Protein 8YST (pdb70)

Secondary structure (DSSP, 8-state):
-EEEEEEEEE--S-EEEHHHHHHHHHHHHHHTT--S-HHHHHHHHHHTT--EEE-SS-STTSSS---HHHHHHHHHHHHHHHHHHHHHHHHHHHT--GGG--EEEEE--S--SS-HHHHHTTTS---TT-EEEEE-S-GGGHHHHHHHHHHHHHHH-TT-EEEEEEEEEGGGGGGTHHHHHHHHHHHTTTT-GGGHHHHHHHHHHHHHB-EEEEEEEEE-TTSTT--TTSPEEEEEEEEE-TT-GGGEEEEE--EEEEE-TTHHHHHHHHHHHHHHHHHHTTT--GGGEEEEEE--S-HHHHHHHHHHTT--TTTTHHHHHHHHHH-B-GGGHHHHHHHHHHHHS---TT-EEEEEEEETTTEEEEEEEE-/-EEEEEEEEE--S-EEEHHHHHHHHHHHHHHTT--S-THHHHHHHHHTT--EEE-SS-SGGGTS---HHHHHHHHHHHHHHHHHHHHHHHHHHHT--GGG--EEEEE--S--BS-HHHHHTTTS---TT-EEEEE-S-GGGHHHHHHHHHHHHHHT-TT-EEEEEEEEEGGGGGGTHHHHHHHHHHHHGGG-GGGHHHHHHHHHHHHHB-EEEEEEEEE-TTSTT--TTS-EEEEEEEEE-TT-GGGEEEEEETTEEEEEE-TTHHHHHHHHHHHHHHHHHHHTT--GGG-SEEEE--S-HHHHHHHHHHTT--TTTTHHHHHHHHHH-B-GGGHHHHHHHHHHTSSPPPTT-EEEEEEEETTTEEEEEEEE-

Solvent-accessible surface area: 26231 Å² total; per-residue (Å²): 78,1,28,0,22,14,3,4,21,5,48,18,163,62,93,39,61,10,106,68,0,6,41,5,5,70,138,10,1,82,75,69,149,11,120,21,82,70,92,26,0,38,142,49,2,95,88,6,144,9,103,0,0,51,2,20,2,47,14,144,33,6,76,117,54,35,71,50,16,61,4,16,68,96,5,25,80,35,0,14,64,12,0,51,66,0,0,51,93,0,12,133,121,21,134,18,101,19,127,86,4,34,2,0,0,6,1,12,41,15,40,14,19,2,7,5,0,0,30,0,20,52,81,10,105,15,42,36,54,5,31,6,10,4,6,31,3,4,2,12,1,0,0,0,1,0,0,0,12,0,1,3,15,1,69,24,15,36,152,45,1,0,0,0,0,0,0,6,14,16,0,23,19,11,8,18,12,11,13,68,36,0,27,43,8,4,134,113,36,113,161,59,104,78,17,98,64,34,0,25,5,2,0,36,5,0,0,0,22,0,0,0,1,0,0,0,1,0,0,0,97,104,28,115,46,21,141,110,53,47,3,45,1,40,47,13,52,10,26,5,0,70,120,11,23,132,31,17,5,26,62,29,93,31,22,39,20,15,19,59,107,93,5,16,84,6,0,91,112,0,0,110,70,0,0,63,24,0,1,66,100,39,138,23,116,12,142,84,17,123,28,8,0,0,1,0,12,0,33,77,3,1,75,18,0,29,81,29,24,70,37,93,71,114,49,1,54,29,1,61,60,1,3,24,72,6,0,1,0,2,0,0,0,2,0,17,0,0,24,54,0,54,77,123,77,167,27,48,118,94,14,42,0,0,1,0,0,3,0,5,0,0,2,0,0,0,0,0,0,54,30,102,2,34,0,22,14,2,4,22,5,50,17,171,72,94,46,62,11,104,66,0,6,40,20,2,72,134,4,1,84,73,64,154,14,122,21,80,62,106,29,0,40,119,29,4,92,81,10,135,9,102,0,0,51,1,21,3,54,26,96,7,5,58,101,66,42,92,93,13,63,13,27,66,96,5,28,78,38,0,9,67,14,0,52,65,0,0,51,91,0,12,129,122,24,132,18,99,17,123,85,4,34,4,0,0,6,1,12,46,16,43,17,18,1,7,5,0,0,30,0,21,53,88,9,104,14,45,36,57,4,36,8,10,5,5,34,2,4,3,14,1,0,0,0,1,0,0,0,10,0,2,1,15,2,93,27,15,41,120,43,1,0,0,0,0,0,0,5,14,16,0,23,18,4,10,18,11,9,9,42,19,0,21,41,8,3,148,121,29,101,157,53,111,84,20,100,65,36,0,22,4,2,0,40,4,0,0,4,19,0,0,0,0,0,0,0,1,0,0,0,126,93,25,86,49,21,125,104,33,36,1,27,6,31,43,12,53,9,27,6,1,74,113,8,28,109,23,15,5,26,54,24,42,80,47,10,42,36,21,14,34,58,105,87,7,7,77,4,0,88,110,0,0,107,66,0,0,73,21,0,5,67,97,42,130,25,93,29,141,101,18,105,28,8,0,0,0,0,15,8,33,124,12,1,73,9,0,30,82,30,27,66,29,104,76,124,45,1,74,34,1,67,61,1,2,24,74,5,0,0,0,2,0,0,0,1,0,17,0,0,29,82,6,56,96,89,148,116,5,55,117,102,14,56,0,0,0,0,0,4,0,5,0,0,2,1,0,0,0,0,0,40,11

InterPro domains:
  IPR011141 Polyketide synthase, type III [PIRSF000451] (1-373)
  IPR011141 Polyketide synthase, type III [PTHR11877] (4-372)
  IPR012328 Chalcone/stilbene synthase, C-terminal [PF02797] (240-372)
  IPR013601 FAE1/Type III polyketide synthase-like protein [PF08392] (72-174)
  IPR016039 Thiolase-like [G3DSA:3.40.47.10] (1-224)
  IPR016039 Thiolase-like [G3DSA:3.40.47.10] (231-373)
  IPR016039 Thiolase-like [SSF53901] (3-373)

Sequence (744 aa):
MTYIVSTSTAFPENYYPQTVLAAALRRFFTVMELDFDLEQIDRFFTNVKIDGRYFALPLDSLLDPPTWGVSISRGLENSLNLAETAITKLLEKTNVQPQDISLLASVSMTPAIPSLDGRLMNRIPFSSTLKRLPMNGVGCMGGAFGISRVADYLKAHPKEAAILFAVEISSALWQGSLQANLTSLIRRLPENPSLYSEIIMDIITAALFADGCGAVLMVGKEHPLAKSGLPQVIDNRSFLVPNTVELMGLDVVGFRNILRPEVSDALKQGLRPLINGLLADNNIESENLYRWIVHPGGPKVIDTVEAEFGLDSQTLQLSRDTLAEVGNISSATVLYMLDKVLSEEQSPPDSYGLIVAMGPGLAQEAILLKWMTYIVSTSTAFPENYYPQTVLAAALRRFFTVMELDFDLEQIDRFFTNVKIDGRYFALPLDSLLDPPTWGVSISRGLENSLNLAETAITKLLEKTNVQPQDISLLASVSMTPAIPSLDGRLMNRIPFSSTLKRLPMNGVGCMGGAFGISRVADYLKAHPKEAAILFAVEISSALWQGSLQANLTSLIRRLPENPSLYSEIIMDIITAALFADGCGAVLMVGKEHPLAKSGLPQVIDNRSFLVPNTVELMGLDVVDNGFRNILRPEVSDALKQGLRPLINGLLADNNIESENLYRWIVHPGGPKVIDTVEAEFGLDSQTLQLSRDTLAEVGNISSATVLYMLDKVLSEEQSPPDSYGLIVAMGPGLAQEAILLKW

Foldseek 3Di:
DKFFQAKFKFAADDKAFLVRLLVLVLVLCVVLVQPDDSVLLVCLLPQLQAGIAGAQDDSVCLVPFDDLVVLLVSQLVSQLVGVLVGVVVVCVVVVHAQQQAQEEEEEEPRDDVVDSVVVCCVVGVYDPNRHYHYDYPFKLQQQLVRVQVVLVVQVVVQAGKYKYKYWYRLCSCSRCVLSVVLRVLSVCCVVPVVSPQVNSVSSNSSSFEHTIMMMIMMHHCNYPSNDAPTKDFPDKDKDFQPPCQQQFDWDVPVIDGHHHPCLLVSVLVTPCVRPQVGVVVVVHGPVQAPAEQEQPPGPSNLVSVCVSRVHDPCRCVLNSVLCHHHGRHRNRSSSVSVNCCVPPHDDDAQGKYWYWYAHHSRMIMITIITD/DKFFQAKFKFAADDKAFLVVLLVLVLVLCVVLVQPDDSVLLVVLLVQQLAGIAGAQDDSVLLNPFDDQVVLLVSQLVVQLVGVLVGVVVGCVVVVHALCQAQEEEEEEPRDDVVDSVVVCCVVGVHPPNHHYHYDYPWKQQQQLVRVQVVLVVLVVVQAHKYKYKYWYRLCSCSRFLLNVVLRVLSVCCVVPVVSVQVNSQSSNSSSFEHTIMMMIMMHHCPYPSNDQLTKDFPDKDKDFQPPCQQQFDWDQDPRGIDTHHHPCVLVSCLVTVCVRVVVVQVVVVHDPVQAPAEQEQPPGPSNLVSVCVSNVHDVCRCVLNSVLCHHHGRHRSRSSSVSVNVVVPDPRDPAQHKYWYWYAHRSRMIMITIIGD

Radius of gyration: 25.34 Å; Cα contacts (8 Å, |Δi|>4): 1720; chains: 2; bounding box: 51×74×71 Å

Structure (mmCIF, N/CA/C/O backbone):
data_8YST
#
_entry.id   8YST
#
_cell.length_a   48.850
_cell.length_b   113.441
_cell.length_c   134.189
_cell.angle_alpha   90.000
_cell.angle_beta   90.000
_cell.angle_gamma   90.000
#
_symmetry.space_group_name_H-M   'P 21 21 21'
#
loop_
_entity.id
_entity.type
_entity.pdbx_description
1 polymer CylI
2 non-polymer 3-oxidanylidenetetradecanal
3 water water
#
loop_
_atom_site.group_PDB
_atom_site.id
_atom_site.type_symbol
_atom_site.label_atom_id
_atom_site.label_alt_id
_atom_site.label_comp_id
_atom_site.label_asym_id
_atom_site.label_entity_id
_atom_site.label_seq_id
_atom_site.pdbx_PDB_ins_code
_atom_site.Cartn_x
_atom_site.Cartn_y
_atom_site.Cartn_z
_atom_site.occupancy
_atom_site.B_iso_or_equiv
_atom_site.auth_seq_id
_atom_site.auth_comp_id
_atom_site.auth_asym_id
_atom_site.auth_atom_id
_atom_site.pdbx_PDB_model_num
ATOM 1 N N . MET A 1 22 ? -6.37163 13.09695 -7.65575 1.000 35.48505 1 MET A N 1
ATOM 2 C CA . MET A 1 22 ? -6.50395 12.68883 -6.26270 1.000 40.49744 1 MET A CA 1
ATOM 3 C C . MET A 1 22 ? -5.39974 11.70309 -5.88703 1.000 34.23198 1 MET A C 1
ATOM 4 O O . MET A 1 22 ? -4.22714 11.93406 -6.18147 1.000 38.46947 1 MET A O 1
ATOM 9 N N . THR A 1 23 ? -5.77855 10.60532 -5.23916 1.000 22.49895 2 THR A N 1
ATOM 10 C CA . THR A 1 23 ? -4.83937 9.57423 -4.82175 1.000 20.89281 2 THR A CA 1
ATOM 11 C C . THR A 1 23 ? -4.88202 8.40475 -5.79766 1.000 17.94346 2 THR A C 1
ATOM 12 O O . THR A 1 23 ? -5.95931 7.96411 -6.20826 1.000 22.43489 2 THR A O 1
ATOM 16 N N . TYR A 1 24 ? -3.70388 7.90592 -6.16320 1.000 13.80954 3 TYR A N 1
ATOM 17 C CA . TYR A 1 24 ? -3.55375 6.87275 -7.17844 1.000 19.37955 3 TYR A CA 1
ATOM 18 C C . TYR A 1 24 ? -3.10401 5.55755 -6.55885 1.000 19.66990 3 TYR A C 1
ATOM 19 O O . TYR A 1 24 ? -2.22148 5.53312 -5.69404 1.000 13.41995 3 TYR A O 1
ATOM 28 N N . ILE A 1 25 ? -3.71656 4.46660 -7.00729 1.000 12.43257 4 ILE A N 1
ATOM 29 C CA . ILE A 1 25 ? -3.24262 3.12389 -6.69337 1.000 12.49136 4 ILE A CA 1
ATOM 30 C C . ILE A 1 25 ? -2.27550 2.71859 -7.80061 1.000 14.63961 4 ILE A C 1
ATOM 31 O O . ILE A 1 25 ? -2.66799 2.57817 -8.96206 1.000 16.65147 4 ILE A O 1
ATOM 36 N N . VAL A 1 26 ? -1.00637 2.54104 -7.44289 1.000 10.25946 5 VAL A N 1
ATOM 37 C CA . VAL A 1 26 ? 0.04587 2.30397 -8.43088 1.000 15.18018 5 VAL A CA 1
ATOM 38 C C . VAL A 1 26 ? 0.22837 0.81920 -8.71293 1.000 15.28502 5 VAL A C 1
ATOM 39 O O . VAL A 1 26 ? 0.30875 0.40182 -9.87179 1.000 13.31371 5 VAL A O 1
ATOM 43 N N . SER A 1 27 ? 0.30900 0.00008 -7.66821 1.000 8.78923 6 SER A N 1
ATOM 44 C CA . SER A 1 27 ? 0.60332 -1.41596 -7.83891 1.000 10.79796 6 SER A CA 1
ATOM 45 C C . SER A 1 27 ? 0.14179 -2.18346 -6.61022 1.000 14.32629 6 SER A C 1
ATOM 46 O O . SER A 1 27 ? -0.20105 -1.60302 -5.57735 1.000 9.88922 6 SER A O 1
ATOM 49 N N . THR A 1 28 ? 0.14838 -3.50938 -6.74397 1.000 11.18728 7 THR A N 1
ATOM 50 C CA . THR A 1 28 ? -0.26859 -4.42670 -5.69523 1.000 8.96332 7 THR A CA 1
ATOM 51 C C . THR A 1 28 ? 0.65992 -5.63330 -5.69003 1.000 8.63083 7 THR A C 1
ATOM 52 O O . THR A 1 28 ? 1.36537 -5.90304 -6.66412 1.000 14.45222 7 THR A O 1
ATOM 56 N N . SER A 1 29 ? 0.64546 -6.36339 -4.57699 1.000 6.79438 8 SER A N 1
ATOM 57 C CA . SER A 1 29 ? 1.38817 -7.61081 -4.45840 1.000 9.07806 8 SER A CA 1
ATOM 58 C C . SER A 1 29 ? 0.71006 -8.47541 -3.40581 1.000 12.59375 8 SER A C 1
ATOM 59 O O . SER A 1 29 ? -0.12911 -8.00096 -2.63567 1.000 11.23261 8 SER A O 1
ATOM 62 N N . THR A 1 30 ? 1.06500 -9.76031 -3.39940 1.000 8.83261 9 THR A N 1
ATOM 63 C CA . THR A 1 30 ? 0.54440 -10.70127 -2.41690 1.000 7.51338 9 THR A CA 1
ATOM 64 C C . THR A 1 30 ? 1.67855 -11.58534 -1.92009 1.000 12.55177 9 THR A C 1
ATOM 65 O O . THR A 1 30 ? 2.74800 -11.65962 -2.52917 1.000 9.96673 9 THR A O 1
ATOM 69 N N . ALA A 1 31 ? 1.42763 -12.26643 -0.80406 1.000 11.97875 10 ALA A N 1
ATOM 70 C CA . ALA A 1 31 ? 2.38013 -13.22917 -0.26715 1.000 12.98724 10 ALA A CA 1
ATOM 71 C C . ALA A 1 31 ? 1.62132 -14.29459 0.50854 1.000 12.62463 10 ALA A C 1
ATOM 72 O O . ALA A 1 31 ? 0.72967 -13.97079 1.29846 1.000 11.34920 10 ALA A O 1
ATOM 74 N N . PHE A 1 32 ? 1.97893 -15.55601 0.28667 1.000 11.28063 11 PHE A N 1
ATOM 75 C CA . PHE A 1 32 ? 1.32017 -16.67726 0.93565 1.000 9.41158 11 PHE A CA 1
ATOM 76 C C . PHE A 1 32 ? 2.35011 -17.63078 1.51753 1.000 9.70831 11 PHE A C 1
ATOM 77 O O . PHE A 1 32 ? 3.49953 -17.66384 1.06443 1.000 13.53042 11 PHE A O 1
ATOM 85 N N . PRO A 1 33 ? 1.97483 -18.40627 2.54055 1.000 14.21005 12 PRO A N 1
ATOM 86 C CA . PRO A 1 33 ? 2.91627 -19.38633 3.09912 1.000 17.46707 12 PRO A CA 1
ATOM 87 C C . PRO A 1 33 ? 3.15882 -20.54946 2.15101 1.000 16.35493 12 PRO A C 1
ATOM 88 O O . PRO A 1 33 ? 2.53682 -20.63072 1.08733 1.000 16.28911 12 PRO A O 1
ATOM 92 N N . GLU A 1 34 ? 4.06308 -21.45642 2.52324 1.000 16.32903 13 GLU A N 1
ATOM 93 C CA . GLU A 1 34 ? 4.47059 -22.51505 1.60712 1.000 15.65941 13 GLU A CA 1
ATOM 94 C C . GLU A 1 34 ? 3.42728 -23.61689 1.45848 1.000 18.09095 13 GLU A C 1
ATOM 95 O O . GLU A 1 34 ? 3.40181 -24.28744 0.42000 1.000 20.90279 13 GLU A O 1
ATOM 101 N N . ASN A 1 35 ? 2.55988 -23.81330 2.45012 1.000 14.09859 14 ASN A N 1
ATOM 102 C CA . ASN A 1 35 ? 1.68770 -24.98364 2.50448 1.000 14.09556 14 ASN A CA 1
ATOM 103 C C . ASN A 1 35 ? 0.27628 -24.61205 2.05910 1.000 18.60573 14 ASN A C 1
ATOM 104 O O . ASN A 1 35 ? -0.42548 -23.86192 2.74557 1.000 15.47662 14 ASN A O 1
ATOM 109 N N . TYR A 1 36 ? -0.13783 -25.15683 0.91932 1.000 14.16470 15 TYR A N 1
ATOM 110 C CA . TYR A 1 36 ? -1.50327 -25.04537 0.42455 1.000 13.86315 15 TYR A CA 1
ATOM 111 C C . TYR A 1 36 ? -2.22169 -26.36513 0.67835 1.000 16.93331 15 TYR A C 1
ATOM 112 O O . TYR A 1 36 ? -1.78849 -27.41407 0.18977 1.000 14.92763 15 TYR A O 1
ATOM 121 N N . TYR A 1 37 ? -3.31628 -26.31163 1.43632 1.000 14.02886 16 TYR A N 1
ATOM 122 C CA . TYR A 1 37 ? -4.04598 -27.51115 1.83051 1.000 14.79630 16 TYR A CA 1
ATOM 123 C C . TYR A 1 37 ? -5.37203 -27.57293 1.09197 1.000 13.86439 16 TYR A C 1
ATOM 124 O O . TYR A 1 37 ? -6.15356 -26.61321 1.16804 1.000 14.68598 16 TYR A O 1
ATOM 133 N N . PRO A 1 38 ? -5.67261 -28.65658 0.37513 1.000 14.95096 17 PRO A N 1
ATOM 134 C CA . PRO A 1 38 ? -7.01863 -28.81154 -0.18573 1.000 12.29092 17 PRO A CA 1
ATOM 135 C C . PRO A 1 38 ? -8.05649 -28.84013 0.92475 1.000 12.49614 17 PRO A C 1
ATOM 136 O O . PRO A 1 38 ? -7.79272 -29.29827 2.03837 1.000 16.45535 17 PRO A O 1
ATOM 140 N N . GLN A 1 39 ? -9.24676 -28.32215 0.61221 1.000 15.64147 18 GLN A N 1
ATOM 141 C CA . GLN A 1 39 ? -10.29905 -28.22752 1.61878 1.000 15.33685 18 GLN A CA 1
ATOM 142 C C . GLN A 1 39 ? -10.70781 -29.60047 2.13986 1.000 16.91423 18 GLN A C 1
ATOM 143 O O . GLN A 1 39 ? -11.05956 -29.73622 3.31740 1.000 19.09646 18 GLN A O 1
ATOM 149 N N . THR A 1 40 ? -10.66790 -30.62694 1.28572 1.000 14.52198 19 THR A N 1
ATOM 150 C CA . THR A 1 40 ? -10.97381 -31.97955 1.74215 1.000 17.45608 19 THR A CA 1
ATOM 151 C C . THR A 1 40 ? -9.95287 -32.45784 2.76735 1.000 17.41516 19 THR A C 1
ATOM 152 O O . THR A 1 40 ? -10.30379 -33.15797 3.72455 1.000 13.60184 19 THR A O 1
ATOM 156 N N . VAL A 1 41 ? -8.68172 -32.09754 2.57515 1.000 14.21070 20 VAL A N 1
ATOM 157 C CA . VAL A 1 41 ? -7.64387 -32.45419 3.53978 1.000 21.67221 20 VAL A CA 1
ATOM 158 C C . VAL A 1 41 ? -7.89404 -31.76645 4.87637 1.000 20.24544 20 VAL A C 1
ATOM 159 O O . VAL A 1 41 ? -7.74978 -32.37733 5.94277 1.000 21.59257 20 VAL A O 1
ATOM 163 N N . LEU A 1 42 ? -8.25594 -30.48115 4.84275 1.000 13.86905 21 LEU A N 1
ATOM 164 C CA . LEU A 1 42 ? -8.56419 -29.76762 6.07882 1.000 18.80145 21 LEU A CA 1
ATOM 165 C C . LEU A 1 42 ? -9.79764 -30.34858 6.75902 1.000 15.11604 21 LEU A C 1
ATOM 166 O O . LEU A 1 42 ? -9.82296 -30.50656 7.98569 1.000 14.86179 21 LEU A O 1
ATOM 171 N N . ALA A 1 43 ? -10.83018 -30.67649 5.97748 1.000 22.80388 22 ALA A N 1
ATOM 172 C CA . ALA A 1 43 ? -12.01578 -31.31211 6.54400 1.000 22.59979 22 ALA A CA 1
ATOM 173 C C . ALA A 1 43 ? -11.67193 -32.66065 7.16371 1.000 16.93303 22 ALA A C 1
ATOM 174 O O . ALA A 1 43 ? -12.18340 -33.01010 8.23431 1.000 17.65171 22 ALA A O 1
ATOM 176 N N . ALA A 1 44 ? -10.80810 -33.43276 6.49932 1.000 19.28847 23 ALA A N 1
ATOM 177 C CA . ALA A 1 44 ? -10.38386 -34.71870 7.04312 1.000 22.37813 23 ALA A CA 1
ATOM 178 C C . ALA A 1 44 ? -9.63546 -34.54369 8.35801 1.000 25.87766 23 ALA A C 1
ATOM 179 O O . ALA A 1 44 ? -9.79849 -35.34590 9.28562 1.000 23.88718 23 ALA A O 1
ATOM 181 N N . ALA A 1 45 ? -8.79905 -33.50625 8.45172 1.000 17.03024 24 ALA A N 1
ATOM 182 C CA . ALA A 1 45 ? -8.04306 -33.27452 9.67801 1.000 20.77045 24 ALA A CA 1
ATOM 183 C C . ALA A 1 45 ? -8.96600 -32.97763 10.85375 1.000 21.63058 24 ALA A C 1
ATOM 184 O O . ALA A 1 45 ? -8.76016 -33.49554 11.95787 1.000 23.75972 24 ALA A O 1
ATOM 186 N N . LEU A 1 46 ? -9.98861 -32.14429 10.64020 1.000 14.55876 25 LEU A N 1
ATOM 187 C CA . LEU A 1 46 ? -10.92173 -31.84151 11.72195 1.000 23.41302 25 LEU A CA 1
ATOM 188 C C . LEU A 1 46 ? -11.72616 -33.07274 12.12346 1.000 24.80912 25 LEU A C 1
ATOM 189 O O . LEU A 1 46 ? -11.97404 -33.29454 13.31423 1.000 23.67289 25 LEU A O 1
ATOM 194 N N . ARG A 1 47 ? -12.15059 -33.87913 11.14546 1.000 24.67273 26 ARG A N 1
ATOM 195 C CA . ARG A 1 47 ? -12.85932 -35.11621 11.46323 1.000 27.34238 26 ARG A CA 1
ATOM 196 C C . ARG A 1 47 ? -11.98890 -36.04059 12.30299 1.000 25.47644 26 ARG A C 1
ATOM 197 O O . ARG A 1 47 ? -12.47194 -36.67361 13.24921 1.000 24.97912 26 ARG A O 1
ATOM 205 N N . ARG A 1 48 ? -10.70092 -36.13313 11.96293 1.000 25.92135 27 ARG A N 1
ATOM 206 C CA . ARG A 1 48 ? -9.77973 -36.95962 12.73414 1.000 30.53791 27 ARG A CA 1
ATOM 207 C C . ARG A 1 48 ? -9.72214 -36.50791 14.18665 1.000 33.73668 27 ARG A C 1
ATOM 208 O O . ARG A 1 48 ? -9.62940 -37.33732 15.09907 1.000 34.18165 27 ARG A O 1
ATOM 216 N N . PHE A 1 49 ? -9.77699 -35.19492 14.42168 1.000 35.00426 28 PHE A N 1
ATOM 217 C CA . PHE A 1 49 ? -9.82171 -34.69209 15.79064 1.000 33.86121 28 PHE A CA 1
ATOM 218 C C . PHE A 1 49 ? -11.08825 -35.14887 16.50280 1.000 29.64668 28 PHE A C 1
ATOM 219 O O . PHE A 1 49 ? -11.03221 -35.64965 17.63047 1.000 35.60774 28 PHE A O 1
ATOM 227 N N . PHE A 1 50 ? -12.24458 -34.98094 15.85786 1.000 34.41798 29 PHE A N 1
ATOM 228 C CA . PHE A 1 50 ? -13.49391 -35.45026 16.44858 1.000 34.66504 29 PHE A CA 1
ATOM 229 C C . PHE A 1 50 ? -13.44321 -36.94938 16.71307 1.000 39.95469 29 PHE A C 1
ATOM 230 O O . PHE A 1 50 ? -13.88508 -37.41913 17.76859 1.000 38.33411 29 PHE A O 1
ATOM 238 N N . THR A 1 51 ? -12.90040 -37.71364 15.76434 1.000 36.56799 30 THR A N 1
ATOM 239 C CA . THR A 1 51 ? -12.87768 -39.16686 15.89247 1.000 37.94466 30 THR A CA 1
ATOM 240 C C . THR A 1 51 ? -11.97179 -39.61011 17.03823 1.000 41.60455 30 THR A C 1
ATOM 241 O O . THR A 1 51 ? -12.35083 -40.46532 17.84779 1.000 42.87523 30 THR A O 1
ATOM 245 N N . VAL A 1 52 ? -10.77193 -39.03129 17.12769 1.000 37.91049 31 VAL A N 1
ATOM 246 C CA . VAL A 1 52 ? -9.82150 -39.44231 18.15732 1.000 38.68129 31 VAL A CA 1
ATOM 247 C C . VAL A 1 52 ? -10.32731 -39.06154 19.54490 1.000 47.71363 31 VAL A C 1
ATOM 248 O O . VAL A 1 52 ? -10.21634 -39.84511 20.49598 1.000 55.26974 31 VAL A O 1
ATOM 252 N N . MET A 1 53 ? -10.90364 -37.86694 19.68386 1.000 46.66962 32 MET A N 1
ATOM 253 C CA . MET A 1 53 ? -11.41111 -37.40870 20.97223 1.000 44.51420 32 MET A CA 1
ATOM 254 C C . MET A 1 53 ? -12.78733 -37.97084 21.30886 1.000 48.41162 32 MET A C 1
ATOM 255 O O . MET A 1 53 ? -13.31508 -37.65371 22.38056 1.000 56.61058 32 MET A O 1
ATOM 260 N N . GLU A 1 54 ? -13.37459 -38.78800 20.43102 1.000 44.37664 33 GLU A N 1
ATOM 261 C CA . GLU A 1 54 ? -14.68309 -39.40214 20.67298 1.000 51.40380 33 GLU A CA 1
ATOM 262 C C . GLU A 1 54 ? -15.74087 -38.35045 20.99848 1.000 49.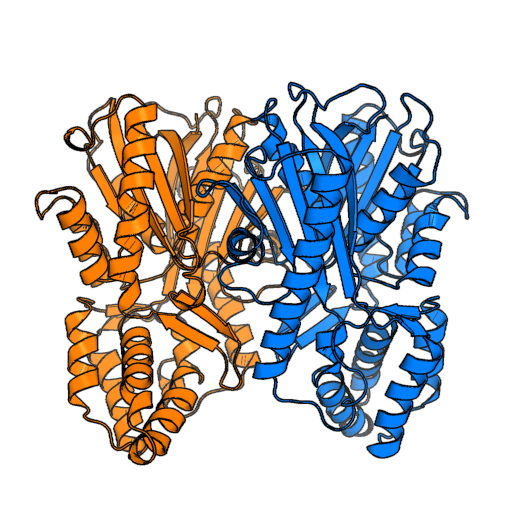13357 33 GLU A C 1
ATOM 263 O O . GLU A 1 54 ? -16.55340 -38.51236 21.91200 1.000 46.63332 33 GLU A O 1
ATOM 269 N N . LEU A 1 55 ? -15.72388 -37.25572 20.24333 1.000 43.79047 34 LEU A N 1
ATOM 270 C CA . LEU A 1 55 ? -16.70446 -36.19284 20.41557 1.000 41.62189 34 LEU A CA 1
ATOM 271 C C . LEU A 1 55 ? -18.02131 -36.62173 19.78029 1.000 35.06964 34 LEU A C 1
ATOM 272 O O . LEU A 1 55 ? -18.06523 -36.94424 18.58788 1.000 37.16480 34 LEU A O 1
ATOM 277 N N . ASP A 1 56 ? -19.09174 -36.63034 20.57232 1.000 41.66474 35 ASP A N 1
ATOM 278 C CA . ASP A 1 56 ? -20.39489 -37.09166 20.09577 1.000 41.87513 35 ASP A CA 1
ATOM 279 C C . ASP A 1 56 ? -21.05540 -35.94848 19.33573 1.000 38.28916 35 ASP A C 1
ATOM 280 O O . ASP A 1 56 ? -21.73021 -35.09123 19.90851 1.000 36.06199 35 ASP A O 1
ATOM 285 N N . PHE A 1 57 ? -20.85092 -35.93815 18.02228 1.000 35.43084 36 PHE A N 1
ATOM 286 C CA . PHE A 1 57 ? -21.42734 -34.92522 17.15274 1.000 35.45623 36 PHE A CA 1
ATOM 287 C C . PHE A 1 57 ? -21.42153 -35.46880 15.73378 1.000 34.89073 36 PHE A C 1
ATOM 288 O O . PHE A 1 57 ? -20.51577 -36.21286 15.34636 1.000 34.81257 36 PHE A O 1
ATOM 296 N N . ASP A 1 58 ? -22.44677 -35.09565 14.96958 1.000 38.63623 37 ASP A N 1
ATOM 297 C CA . ASP A 1 58 ? -22.59511 -35.57726 13.60313 1.000 26.60598 37 ASP A CA 1
ATOM 298 C C . ASP A 1 58 ? -21.36394 -35.16284 12.80121 1.000 41.18461 37 ASP A C 1
ATOM 299 O O . ASP A 1 58 ? -21.12738 -33.96888 12.57811 1.000 33.58472 37 ASP A O 1
ATOM 304 N N . LEU A 1 59 ? -20.57094 -36.14767 12.36815 1.000 37.03757 38 LEU A N 1
ATOM 305 C CA . LEU A 1 59 ? -19.36456 -35.86195 11.59970 1.000 36.37416 38 LEU A CA 1
ATOM 306 C C . LEU A 1 59 ? -19.67022 -35.24636 10.24271 1.000 33.23196 38 LEU A C 1
ATOM 307 O O . LEU A 1 59 ? -18.79295 -34.60747 9.65334 1.000 31.09814 38 LEU A O 1
ATOM 312 N N . GLU A 1 60 ? -20.88315 -35.42739 9.72876 1.000 31.30981 39 GLU A N 1
ATOM 313 C CA . GLU A 1 60 ? -21.20766 -34.87884 8.42235 1.000 32.73462 39 GLU A CA 1
ATOM 314 C C . GLU A 1 60 ? -21.56797 -33.40224 8.47950 1.000 25.97673 39 GLU A C 1
ATOM 315 O O . GLU A 1 60 ? -21.70361 -32.77374 7.42392 1.000 31.71753 39 GLU A O 1
ATOM 321 N N . GLN A 1 61 ? -21.73907 -32.84013 9.67852 1.000 28.95909 40 GLN A N 1
ATOM 322 C CA . GLN A 1 61 ? -21.85245 -31.39138 9.80199 1.000 31.17287 40 GLN A CA 1
ATOM 323 C C . GLN A 1 61 ? -20.55467 -30.71553 9.37917 1.000 29.50864 40 GLN A C 1
ATOM 324 O O . GLN A 1 61 ? -20.57311 -29.65427 8.74415 1.000 20.61129 40 GLN A O 1
ATOM 330 N N . ILE A 1 62 ? -19.41633 -31.32206 9.72614 1.000 21.22698 41 ILE A N 1
ATOM 331 C CA . ILE A 1 62 ? -18.11891 -30.79695 9.30845 1.000 17.61923 41 ILE A CA 1
ATOM 332 C C . ILE A 1 62 ? -18.00410 -30.80805 7.78964 1.000 22.15758 41 ILE A C 1
ATOM 333 O O . ILE A 1 62 ? -17.55727 -29.83240 7.17475 1.000 14.75738 41 ILE A O 1
ATOM 338 N N . ASP A 1 63 ? -18.40173 -31.91751 7.16267 1.000 23.18436 42 ASP A N 1
ATOM 339 C CA . ASP A 1 63 ? -18.26089 -32.03921 5.71541 1.000 23.32380 42 ASP A CA 1
ATOM 340 C C . ASP A 1 63 ? -19.13567 -31.03181 4.97930 1.000 18.75176 42 ASP A C 1
ATOM 341 O O . ASP A 1 63 ? -18.68797 -30.41319 4.00722 1.000 18.30135 42 ASP A O 1
ATOM 346 N N . ARG A 1 64 ? -20.38549 -30.85364 5.41871 1.000 21.87845 43 ARG A N 1
ATOM 347 C CA . ARG A 1 64 ? -21.27249 -29.92661 4.72039 1.000 24.79565 43 ARG A CA 1
ATOM 348 C C . ARG A 1 64 ? -20.76855 -28.49121 4.80560 1.000 17.39711 43 ARG A C 1
ATOM 349 O O . ARG A 1 64 ? -20.78148 -27.76517 3.80584 1.000 22.48080 43 ARG A O 1
ATOM 357 N N . PHE A 1 65 ? -20.30835 -28.06251 5.98081 1.000 20.82666 44 PHE A N 1
ATOM 358 C CA . PHE A 1 65 ? -19.87111 -26.67623 6.11078 1.000 20.22310 44 PHE A CA 1
ATOM 359 C C . PHE A 1 65 ? -18.52910 -26.43725 5.42736 1.000 19.96290 44 PHE A C 1
ATOM 360 O O . PHE A 1 65 ? -18.30773 -25.36286 4.85750 1.000 20.70351 44 PHE A O 1
ATOM 368 N N . PHE A 1 66 ? -17.62221 -27.41755 5.46102 1.000 17.45234 45 PHE A N 1
ATOM 369 C CA . PHE A 1 66 ? -16.39296 -27.27486 4.68704 1.000 17.55151 45 PHE A CA 1
ATOM 370 C C . PHE A 1 66 ? -16.67850 -27.28644 3.19087 1.000 16.11477 45 PHE A C 1
ATOM 371 O O . PHE A 1 66 ? -15.93497 -26.67955 2.41239 1.000 19.24805 45 PHE A O 1
ATOM 379 N N . THR A 1 67 ? -17.75070 -27.96031 2.77371 1.000 23.32144 46 THR A N 1
ATOM 380 C CA . THR A 1 67 ? -18.11309 -27.99531 1.36168 1.000 20.22247 46 THR A CA 1
ATOM 381 C C . THR A 1 67 ? -18.90369 -26.75774 0.95267 1.000 21.44325 46 THR A C 1
ATOM 382 O O . THR A 1 67 ? -18.65625 -26.18379 -0.11459 1.000 15.26160 46 THR A O 1
ATOM 386 N N . ASN A 1 68 ? -19.85079 -26.32887 1.78787 1.000 13.42083 47 ASN A N 1
ATOM 387 C CA . ASN A 1 68 ? -20.78534 -25.28266 1.39634 1.000 19.72885 47 ASN A CA 1
ATOM 388 C C . ASN A 1 68 ? -20.18355 -23.88405 1.43692 1.000 18.83370 47 ASN A C 1
ATOM 389 O O . ASN A 1 68 ? -20.80283 -22.95260 0.91166 1.000 22.67338 47 ASN A O 1
ATOM 394 N N . VAL A 1 69 ? -19.00293 -23.70530 2.03579 1.000 23.56011 48 VAL A N 1
ATOM 395 C CA . VAL A 1 69 ? -18.30846 -22.42687 1.92255 1.000 18.11377 48 VAL A CA 1
ATOM 396 C C . VAL A 1 69 ? -17.72893 -22.20933 0.53481 1.000 20.64947 48 VAL A C 1
ATOM 397 O O . VAL A 1 69 ? -17.30425 -21.09148 0.22162 1.000 21.75286 48 VAL A O 1
ATOM 401 N N . LYS A 1 70 ? -17.70252 -23.25194 -0.29996 1.000 16.35973 49 LYS A N 1
ATOM 402 C CA . LYS A 1 70 ? -17.24665 -23.15824 -1.68824 1.000 17.53926 49 LYS A CA 1
ATOM 403 C C . LYS A 1 70 ? -15.79277 -22.68942 -1.75814 1.000 17.27277 49 LYS A C 1
ATOM 404 O O . LYS A 1 70 ? -15.44912 -21.73904 -2.46554 1.000 15.78050 49 LYS A O 1
ATOM 410 N N . ILE A 1 71 ? -14.93766 -23.37306 -1.00222 1.000 11.07682 50 ILE A N 1
ATOM 411 C CA . ILE A 1 71 ? -13.50310 -23.12040 -0.96374 1.000 12.14080 50 ILE A CA 1
ATOM 412 C C . ILE A 1 71 ? -12.79644 -24.39059 -1.41736 1.000 11.11963 50 ILE A C 1
ATOM 413 O O . ILE A 1 71 ? -13.07982 -25.47811 -0.90256 1.000 13.40428 50 ILE A O 1
ATOM 418 N N . ASP A 1 72 ? -11.89483 -24.25817 -2.39105 1.000 9.75853 51 ASP A N 1
ATOM 419 C CA . ASP A 1 72 ? -11.16188 -25.41197 -2.89941 1.000 10.46505 51 ASP A CA 1
ATOM 420 C C . ASP A 1 72 ? -9.91357 -25.72299 -2.08608 1.000 18.47212 51 ASP A C 1
ATOM 421 O O . ASP A 1 72 ? -9.48307 -26.88142 -2.04397 1.000 17.40941 51 ASP A O 1
ATOM 426 N N . GLY A 1 73 ? -9.32646 -24.72152 -1.44642 1.000 15.39311 52 GLY A N 1
ATOM 427 C CA . GLY A 1 73 ? -8.14168 -24.93702 -0.64191 1.000 14.98087 52 GLY A CA 1
ATOM 428 C C . GLY A 1 73 ? -7.76616 -23.65730 0.07106 1.000 13.71939 52 GLY A C 1
ATOM 429 O O . GLY A 1 73 ? -8.24944 -22.56913 -0.26044 1.000 14.67305 52 GLY A O 1
ATOM 430 N N . ARG A 1 74 ? -6.88932 -23.80831 1.06148 1.000 12.11083 53 ARG A N 1
ATOM 431 C CA . ARG A 1 74 ? -6.46396 -22.68331 1.87925 1.000 9.85388 53 ARG A CA 1
ATOM 432 C C . ARG A 1 74 ? -4.98687 -22.81561 2.21672 1.000 10.59828 53 ARG A C 1
ATOM 433 O O . ARG A 1 74 ? -4.46050 -23.92293 2.34920 1.000 12.06877 53 ARG A O 1
ATOM 441 N N . TYR A 1 75 ? -4.32449 -21.66940 2.35302 1.000 9.96439 54 TYR A N 1
ATOM 442 C CA . TYR A 1 75 ? -2.95736 -21.61500 2.85189 1.000 12.69297 54 TYR A CA 1
ATOM 443 C C . TYR A 1 75 ? -2.97791 -21.52134 4.37134 1.000 11.78580 54 TYR A C 1
ATOM 444 O O . TYR A 1 75 ? -3.66101 -20.65945 4.93361 1.000 10.70132 54 TYR A O 1
ATOM 453 N N . PHE A 1 76 ? -2.22743 -22.40187 5.02943 1.000 9.77439 55 PHE A N 1
ATOM 454 C CA . PHE A 1 76 ? -2.01142 -22.34457 6.47176 1.000 14.31508 55 PHE A CA 1
ATOM 455 C C . PHE A 1 76 ? -0.53032 -22.10953 6.73201 1.000 18.24043 55 PHE A C 1
ATOM 456 O O . PHE A 1 76 ? 0.30716 -22.93390 6.35019 1.000 16.34691 55 PHE A O 1
ATOM 464 N N . ALA A 1 77 ? -0.20918 -20.99019 7.38304 1.000 15.12573 56 ALA A N 1
ATOM 465 C CA . ALA A 1 77 ? 1.17863 -20.71551 7.74075 1.000 15.83203 56 ALA A CA 1
ATOM 466 C C . ALA A 1 77 ? 1.63368 -21.53391 8.94316 1.000 20.13351 56 ALA A C 1
ATOM 467 O O . ALA A 1 77 ? 2.80839 -21.91309 9.02227 1.000 20.95250 56 ALA A O 1
ATOM 469 N N . LEU A 1 78 ? 0.73309 -21.80992 9.87716 1.000 14.40277 57 LEU A N 1
ATOM 470 C CA . LEU A 1 78 ? 1.01407 -22.59316 11.06879 1.000 20.02514 57 LEU A CA 1
ATOM 471 C C . LEU A 1 78 ? 0.69705 -24.06413 10.82279 1.000 22.37411 57 LEU A C 1
ATOM 472 O O . LEU A 1 78 ? -0.10203 -24.39691 9.94167 1.000 21.60225 57 LEU A O 1
ATOM 477 N N . PRO A 1 79 ? 1.31530 -24.97935 11.57356 1.000 24.94419 58 PRO A N 1
ATOM 478 C CA . PRO A 1 79 ? 1.26334 -26.39350 11.18397 1.000 22.99037 58 PRO A CA 1
ATOM 479 C C . PRO A 1 79 ? -0.10751 -27.01677 11.38526 1.000 26.46744 58 PRO A C 1
ATOM 480 O O . PRO A 1 79 ? -0.89624 -26.60181 12.23800 1.000 23.89059 58 PRO A O 1
ATOM 484 N N . LEU A 1 80 ? -0.37845 -28.03366 10.56729 1.000 31.60223 59 LEU A N 1
ATOM 485 C CA . LEU A 1 80 ? -1.54367 -28.89266 10.71687 1.000 33.94299 59 LEU A CA 1
ATOM 486 C C . LEU A 1 80 ? -1.19895 -30.24862 11.31716 1.000 34.49602 59 LEU A C 1
ATOM 487 O O . LEU A 1 80 ? -2.10498 -30.96326 11.75870 1.000 42.99651 59 LEU A O 1
ATOM 492 N N . ASP A 1 81 ? 0.08801 -30.60805 11.34457 1.000 41.94984 60 ASP A N 1
ATOM 493 C CA . ASP A 1 81 ? 0.50163 -31.91322 11.85233 1.000 49.35039 60 ASP A CA 1
ATOM 494 C C . ASP A 1 81 ? 0.18397 -32.06287 13.33492 1.000 45.26555 60 ASP A C 1
ATOM 495 O O . ASP A 1 81 ? -0.19950 -33.14684 13.78945 1.000 45.84165 60 ASP A O 1
ATOM 500 N N . SER A 1 82 ? 0.33869 -30.98459 14.10517 1.000 42.60631 61 SER A N 1
ATOM 501 C CA . SER A 1 82 ? 0.18476 -31.01363 15.55470 1.000 48.15123 61 SER A CA 1
ATOM 502 C C . SER A 1 82 ? -1.23359 -30.68257 16.00294 1.000 49.82989 61 SER A C 1
ATOM 503 O O . SER A 1 82 ? -1.42210 -30.11976 17.09022 1.000 44.30776 61 SER A O 1
ATOM 506 N N . LEU A 1 83 ? -2.23635 -31.00912 15.18543 1.000 50.20788 62 LEU A N 1
ATOM 507 C CA . LEU A 1 83 ? -3.61609 -30.69549 15.53827 1.000 42.29123 62 LEU A CA 1
ATOM 508 C C . LEU A 1 83 ? -4.04066 -31.43096 16.80534 1.000 44.09043 62 LEU A C 1
ATOM 509 O O . LEU A 1 83 ? -4.72495 -30.86148 17.66458 1.000 33.04254 62 LEU A O 1
ATOM 514 N N . LEU A 1 84 ? -3.64902 -32.70005 16.93773 1.000 45.78539 63 LEU A N 1
ATOM 515 C CA . LEU A 1 84 ? -4.01076 -33.48184 18.11471 1.000 48.43738 63 LEU A CA 1
ATOM 516 C C . LEU A 1 84 ? -3.12803 -33.18475 19.32017 1.000 49.76882 63 LEU A C 1
ATOM 517 O O . LEU A 1 84 ? -3.54352 -33.45192 20.45273 1.000 49.20215 63 LEU A O 1
ATOM 522 N N . ASP A 1 85 ? -1.92971 -32.64195 19.10925 1.000 47.73350 64 ASP A N 1
ATOM 523 C CA . ASP A 1 85 ? -1.02263 -32.26509 20.19400 1.000 48.08099 64 ASP A CA 1
ATOM 524 C C . ASP A 1 85 ? -0.60329 -30.81732 19.97860 1.000 46.13583 64 ASP A C 1
ATOM 525 O O . ASP A 1 85 ? 0.50443 -30.54296 19.49581 1.000 46.34844 64 ASP A O 1
ATOM 530 N N . PRO A 1 86 ? -1.46960 -29.86490 20.31483 1.000 42.16831 65 PRO A N 1
ATOM 531 C CA . PRO A 1 86 ? -1.15242 -28.44952 20.07876 1.000 43.77664 65 PRO A CA 1
ATOM 532 C C . PRO A 1 86 ? 0.03374 -28.00946 20.91559 1.000 42.96941 65 PRO A C 1
ATOM 533 O O . PRO A 1 86 ? 0.17272 -28.41757 22.07859 1.000 41.09272 65 PRO A O 1
ATOM 537 N N . PRO A 1 87 ? 0.90974 -27.17344 20.36284 1.000 36.67307 66 PRO A N 1
ATOM 538 C CA . PRO A 1 87 ? 1.99784 -26.60858 21.17005 1.000 30.88869 66 PRO A CA 1
ATOM 539 C C . PRO A 1 87 ? 1.48801 -25.55143 22.13644 1.000 33.12007 66 PRO A C 1
ATOM 540 O O . PRO A 1 87 ? 0.28800 -25.26128 22.16668 1.000 34.10490 66 PRO A O 1
ATOM 544 N N . THR A 1 88 ? 2.38291 -24.97199 22.93106 1.000 32.25108 67 THR A N 1
ATOM 545 C CA . THR A 1 88 ? 1.97512 -23.94977 23.88144 1.000 31.63986 67 THR A CA 1
ATOM 546 C C . THR A 1 88 ? 1.50138 -22.69654 23.14927 1.000 37.98000 67 THR A C 1
ATOM 547 O O . THR A 1 88 ? 1.87900 -22.42818 22.00489 1.000 32.26438 67 THR A O 1
ATOM 551 N N . TRP A 1 89 ? 0.64641 -21.92658 23.82638 1.000 34.65552 68 TRP A N 1
ATOM 552 C CA . TRP A 1 89 ? 0.13639 -20.70066 23.22228 1.000 35.74566 68 TRP A CA 1
ATOM 553 C C . TRP A 1 89 ? 1.23012 -19.65252 23.06318 1.000 36.28918 68 TRP A C 1
ATOM 554 O O . TRP A 1 89 ? 1.14555 -18.80780 22.16556 1.000 37.28434 68 TRP A O 1
ATOM 565 N N . GLY A 1 90 ? 2.25898 -19.69079 23.91173 1.000 29.47958 69 GLY A N 1
ATOM 566 C CA . GLY A 1 90 ? 3.36747 -18.76373 23.75001 1.000 22.39661 69 GLY A CA 1
ATOM 567 C C . GLY A 1 90 ? 4.11881 -18.97277 22.44849 1.000 30.03068 69 GLY A C 1
ATOM 568 O O . GLY A 1 90 ? 4.41733 -18.01740 21.72692 1.000 24.03353 69 GLY A O 1
ATOM 569 N N . VAL A 1 91 ? 4.43168 -20.23063 22.12528 1.000 29.62312 70 VAL A N 1
ATOM 570 C CA . VAL A 1 91 ? 5.16250 -20.50641 20.89341 1.000 28.62590 70 VAL A CA 1
ATOM 571 C C . VAL A 1 91 ? 4.27257 -20.36491 19.66415 1.000 25.85949 70 VAL A C 1
ATOM 572 O O . VAL A 1 91 ? 4.78300 -20.13595 18.56170 1.000 25.04388 70 VAL A O 1
ATOM 576 N N . SER A 1 92 ? 2.95108 -20.49318 19.81901 1.000 28.50488 71 SER A N 1
ATOM 577 C CA . SER A 1 92 ? 2.05378 -20.25497 18.69205 1.000 23.69812 71 SER A 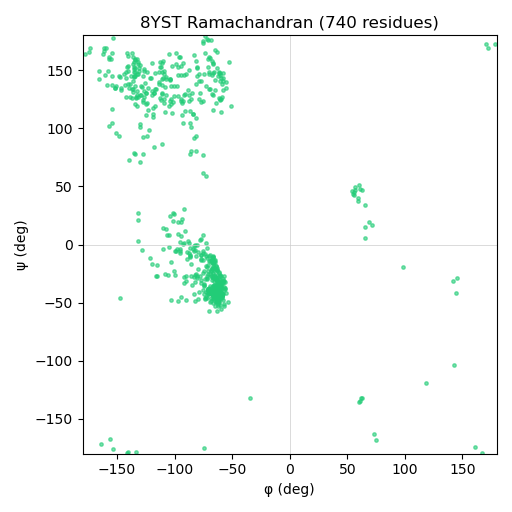CA 1
ATOM 578 C C . SER A 1 92 ? 2.00424 -18.77560 18.33352 1.000 22.21698 71 SER A C 1
ATOM 579 O O . SER A 1 92 ? 2.00631 -18.41578 17.15000 1.000 15.55309 71 SER A O 1
ATOM 582 N N . ILE A 1 93 ? 1.95914 -17.90519 19.34347 1.000 21.29577 72 ILE A N 1
ATOM 583 C CA . ILE A 1 93 ? 1.96454 -16.46770 19.09173 1.000 24.19022 72 ILE A CA 1
ATOM 584 C C . ILE A 1 93 ? 3.27134 -16.04628 18.43295 1.000 17.64782 72 ILE A C 1
ATOM 585 O O . ILE A 1 93 ? 3.27825 -15.24387 17.49092 1.000 16.22505 72 ILE A O 1
ATOM 590 N N . SER A 1 94 ? 4.39715 -16.58107 18.91337 1.000 16.14969 73 SER A N 1
ATOM 591 C CA . SER A 1 94 ? 5.68430 -16.24711 18.31286 1.000 19.26651 73 SER A CA 1
ATOM 592 C C . SER A 1 94 ? 5.74881 -16.70973 16.86237 1.000 19.54285 73 SER A C 1
ATOM 593 O O . SER A 1 94 ? 6.25875 -15.99000 15.99496 1.000 20.11940 73 SER A O 1
ATOM 596 N N . ARG A 1 95 ? 5.23598 -17.91093 16.58067 1.000 17.77481 74 ARG A N 1
ATOM 597 C CA . ARG A 1 95 ? 5.19093 -18.39398 15.20389 1.000 22.33734 74 ARG A CA 1
ATOM 598 C C . ARG A 1 95 ? 4.28617 -17.52279 14.34127 1.000 17.79893 74 ARG A C 1
ATOM 599 O O . ARG A 1 95 ? 4.63978 -17.17876 13.20667 1.000 17.27735 74 ARG A O 1
ATOM 607 N N . GLY A 1 96 ? 3.10933 -17.16259 14.85776 1.000 13.58375 75 GLY A N 1
ATOM 608 C CA . GLY A 1 96 ? 2.22521 -16.28925 14.10349 1.000 16.84497 75 GLY A CA 1
ATOM 609 C C . GLY A 1 96 ? 2.84062 -14.92696 13.85510 1.000 15.67275 75 GLY A C 1
ATOM 610 O O . GLY A 1 96 ? 2.70229 -14.35911 12.76850 1.000 11.39291 75 GLY A O 1
ATOM 611 N N . LEU A 1 97 ? 3.53454 -14.38927 14.86016 1.000 13.22825 76 LEU A N 1
ATOM 612 C CA . LEU A 1 97 ? 4.25720 -13.13302 14.69439 1.000 12.93617 76 LEU A CA 1
ATOM 613 C C . LEU A 1 97 ? 5.33354 -13.25919 13.62299 1.000 13.69598 76 LEU A C 1
ATOM 614 O O . LEU A 1 97 ? 5.45484 -12.40159 12.73990 1.000 10.73696 76 LEU A O 1
ATOM 619 N N . GLU A 1 98 ? 6.11915 -14.33645 13.67818 1.000 13.85007 77 GLU A N 1
ATOM 620 C CA . GLU A 1 98 ? 7.20932 -14.50129 12.72330 1.000 14.31876 77 GLU A CA 1
ATOM 621 C C . GLU A 1 98 ? 6.67725 -14.73715 11.31441 1.000 11.35596 77 GLU A C 1
ATOM 622 O O . GLU A 1 98 ? 7.20437 -14.17822 10.34553 1.000 12.91799 77 GLU A O 1
ATOM 628 N N . ASN A 1 99 ? 5.62704 -15.55375 11.18011 1.000 12.02681 78 ASN A N 1
ATOM 629 C CA . ASN A 1 99 ? 5.03457 -15.78279 9.86446 1.000 11.93216 78 ASN A CA 1
ATOM 630 C C . ASN A 1 99 ? 4.40953 -14.50843 9.30957 1.000 13.80306 78 ASN A C 1
ATOM 631 O O . ASN A 1 99 ? 4.50902 -14.23637 8.10746 1.000 10.00029 78 ASN A O 1
ATOM 636 N N . SER A 1 100 ? 3.76197 -13.71526 10.16864 1.000 10.43541 79 SER A N 1
ATOM 637 C CA . SER A 1 100 ? 3.21490 -12.43662 9.72400 1.000 8.37812 79 SER A CA 1
ATOM 638 C C . SER A 1 100 ? 4.31436 -11.52886 9.19134 1.000 9.45101 79 SER A C 1
ATOM 639 O O . SER A 1 100 ? 4.15962 -10.90862 8.13215 1.000 7.75017 79 SER A O 1
ATOM 642 N N . LEU A 1 101 ? 5.43857 -11.45091 9.90893 1.000 9.45541 80 LEU A N 1
ATOM 643 C CA . LEU A 1 101 ? 6.55870 -10.63230 9.45749 1.000 11.89292 80 LEU A CA 1
ATOM 644 C C . LEU A 1 101 ? 7.11239 -11.12946 8.12941 1.000 9.85977 80 LEU A C 1
ATOM 645 O O . LEU A 1 101 ? 7.43172 -10.32729 7.24531 1.000 10.99520 80 LEU A O 1
ATOM 650 N N . ASN A 1 102 ? 7.24671 -12.44956 7.97521 1.000 10.12308 81 ASN A N 1
ATOM 651 C CA . ASN A 1 102 ? 7.81055 -12.99518 6.74300 1.000 11.25027 81 ASN A CA 1
ATOM 652 C C . ASN A 1 102 ? 6.92598 -12.68937 5.54257 1.000 11.18154 81 ASN A C 1
ATOM 653 O O . ASN A 1 102 ? 7.42128 -12.30074 4.47702 1.000 10.55854 81 ASN A O 1
ATOM 658 N N . LEU A 1 103 ? 5.61299 -12.87311 5.69165 1.000 12.03532 82 LEU A N 1
ATOM 659 C CA . LEU A 1 103 ? 4.70486 -12.62896 4.57767 1.000 10.85999 82 LEU A CA 1
ATOM 660 C C . LEU A 1 103 ? 4.66150 -11.15222 4.21076 1.000 10.46919 82 LEU A C 1
ATOM 661 O O . LEU A 1 103 ? 4.64457 -10.80331 3.02538 1.000 8.94603 82 LEU A O 1
ATOM 666 N N . ALA A 1 104 ? 4.64488 -10.27065 5.21151 1.000 8.97338 83 ALA A N 1
ATOM 667 C CA . ALA A 1 104 ? 4.64317 -8.83950 4.92897 1.000 11.34760 83 ALA A CA 1
ATOM 668 C C . ALA A 1 104 ? 5.93726 -8.40822 4.25103 1.000 9.22710 83 ALA A C 1
ATOM 669 O O . ALA A 1 104 ? 5.91402 -7.59368 3.32287 1.000 6.45203 83 ALA A O 1
ATOM 671 N N . GLU A 1 105 ? 7.07753 -8.93774 4.70463 1.000 11.92035 84 GLU A N 1
ATOM 672 C CA . GLU A 1 105 ? 8.34891 -8.57459 4.08736 1.000 8.50427 84 GLU A CA 1
ATOM 673 C C . GLU A 1 105 ? 8.39045 -8.99992 2.62638 1.000 9.49612 84 GLU A C 1
ATOM 674 O O . GLU A 1 105 ? 8.84053 -8.23778 1.76322 1.000 12.76020 84 GLU A O 1
ATOM 680 N N . THR A 1 106 ? 7.90883 -10.20855 2.32917 1.000 10.37190 85 THR A N 1
ATOM 681 C CA . THR A 1 106 ? 7.89551 -10.69051 0.95151 1.000 12.80283 85 THR A CA 1
ATOM 682 C C . THR A 1 106 ? 7.00605 -9.81882 0.07060 1.000 10.38842 85 THR A C 1
ATOM 683 O O . THR A 1 106 ? 7.41575 -9.39076 -1.01557 1.000 10.76503 85 THR A O 1
ATOM 687 N N . ALA A 1 107 ? 5.78897 -9.52443 0.53880 1.000 10.52659 86 ALA A N 1
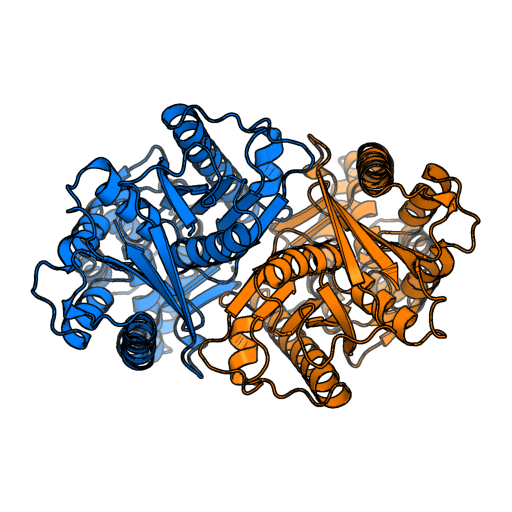ATOM 688 C CA . ALA A 1 107 ? 4.85179 -8.73761 -0.25747 1.000 9.21947 86 ALA A CA 1
ATOM 689 C C . ALA A 1 107 ? 5.38043 -7.33332 -0.51886 1.000 7.63327 86 ALA A C 1
ATOM 690 O O . ALA A 1 107 ? 5.29364 -6.82897 -1.64545 1.000 10.15199 86 ALA A O 1
ATOM 692 N N . ILE A 1 108 ? 5.92704 -6.68512 0.51105 1.000 6.90365 87 ILE A N 1
ATOM 693 C CA . ILE A 1 108 ? 6.46166 -5.33583 0.34677 1.000 9.91141 87 ILE A CA 1
ATOM 694 C C . ILE A 1 108 ? 7.64899 -5.34604 -0.60651 1.000 8.16483 87 ILE A C 1
ATOM 695 O O . ILE A 1 108 ? 7.77578 -4.47024 -1.47102 1.000 6.83191 87 ILE A O 1
ATOM 700 N N . THR A 1 109 ? 8.53921 -6.33289 -0.46175 1.000 9.71521 88 THR A N 1
ATOM 701 C CA . THR A 1 109 ? 9.70499 -6.41393 -1.33885 1.000 9.37178 88 THR A CA 1
ATOM 702 C C . THR A 1 109 ? 9.29251 -6.59650 -2.79469 1.000 11.49842 88 THR A C 1
ATOM 703 O O . THR A 1 109 ? 9.83287 -5.93170 -3.68609 1.000 11.57325 88 THR A O 1
ATOM 707 N N . LYS A 1 110 ? 8.32716 -7.48400 -3.05533 1.000 14.38078 89 LYS A N 1
ATOM 708 C CA . LYS A 1 110 ? 7.82430 -7.64683 -4.41774 1.000 11.17569 89 LYS A CA 1
ATOM 709 C C . LYS A 1 110 ? 7.22117 -6.34923 -4.93644 1.000 10.77175 89 LYS A C 1
ATOM 710 O O . LYS A 1 110 ? 7.41189 -5.98755 -6.10420 1.000 9.18768 89 LYS A O 1
ATOM 716 N N . LEU A 1 111 ? 6.47916 -5.64452 -4.07954 1.000 10.05735 90 LEU A N 1
ATOM 717 C CA . LEU A 1 111 ? 5.86725 -4.37760 -4.46394 1.000 6.51497 90 LEU A CA 1
ATOM 718 C C . LEU A 1 111 ? 6.92372 -3.33944 -4.82061 1.000 10.58310 90 LEU A C 1
ATOM 719 O O . LEU A 1 111 ? 6.81019 -2.64353 -5.83614 1.000 10.09678 90 LEU A O 1
ATOM 724 N N . LEU A 1 112 ? 7.95168 -3.20746 -3.97832 1.000 7.68185 91 LEU A N 1
ATOM 725 C CA . LEU A 1 112 ? 9.01122 -2.23998 -4.24199 1.000 10.62667 91 LEU A CA 1
ATOM 726 C C . LEU A 1 112 ? 9.79729 -2.60736 -5.49440 1.000 10.85890 91 LEU A C 1
ATOM 727 O O . LEU A 1 112 ? 10.17000 -1.72881 -6.28002 1.000 12.20056 91 LEU A O 1
ATOM 732 N N . GLU A 1 113 ? 10.06532 -3.89901 -5.69436 1.000 12.01979 92 GLU A N 1
ATOM 733 C CA . GLU A 1 113 ? 10.86133 -4.31220 -6.84575 1.000 14.12837 92 GLU A CA 1
ATOM 734 C C . GLU A 1 113 ? 10.09495 -4.12639 -8.15084 1.000 16.60581 92 GLU A C 1
ATOM 735 O O . GLU A 1 113 ? 10.66205 -3.66437 -9.14802 1.000 15.56862 92 GLU A O 1
ATOM 741 N N . LYS A 1 114 ? 8.80473 -4.47153 -8.16810 1.000 11.56374 93 LYS A N 1
ATOM 742 C CA . LYS A 1 114 ? 8.04386 -4.37257 -9.40872 1.000 14.74379 93 LYS A CA 1
ATOM 743 C C . LYS A 1 114 ? 7.77090 -2.92782 -9.80639 1.000 17.98844 93 LYS A C 1
ATOM 744 O O . LYS A 1 114 ? 7.53725 -2.65858 -10.98996 1.000 17.72306 93 LYS A O 1
ATOM 750 N N . THR A 1 115 ? 7.80016 -1.99586 -8.85229 1.000 15.95721 94 THR A N 1
ATOM 751 C CA . THR A 1 115 ? 7.62197 -0.57844 -9.13760 1.000 16.01399 94 THR A CA 1
ATOM 752 C C . THR A 1 115 ? 8.93335 0.19235 -9.21248 1.000 16.14682 94 THR A C 1
ATOM 753 O O . THR A 1 115 ? 8.91151 1.37665 -9.56693 1.000 15.71045 94 THR A O 1
ATOM 757 N N . ASN A 1 116 ? 10.06340 -0.44926 -8.90159 1.000 19.01717 95 ASN A N 1
ATOM 758 C CA . ASN A 1 116 ? 11.37885 0.19641 -8.90401 1.000 13.38182 95 ASN A CA 1
ATOM 759 C C . ASN A 1 116 ? 11.39807 1.41041 -7.97437 1.000 19.98172 95 ASN A C 1
ATOM 760 O O . ASN A 1 116 ? 11.83101 2.50402 -8.34413 1.000 18.20489 95 ASN A O 1
ATOM 765 N N . VAL A 1 117 ? 10.92239 1.20534 -6.74877 1.000 16.75544 96 VAL A N 1
ATOM 766 C CA . VAL A 1 117 ? 10.84872 2.25135 -5.73741 1.000 11.46929 96 VAL A CA 1
ATOM 767 C C . VAL A 1 117 ? 11.72578 1.84080 -4.56291 1.000 11.14550 96 VAL A C 1
ATOM 768 O O . VAL A 1 117 ? 11.63693 0.70475 -4.08224 1.000 11.55330 96 VAL A O 1
ATOM 772 N N . GLN A 1 118 ? 12.58236 2.75504 -4.11822 1.000 13.29945 97 GLN A N 1
ATOM 773 C CA . GLN A 1 118 ? 13.43979 2.47491 -2.97992 1.000 12.53188 97 GLN A CA 1
ATOM 774 C C . GLN A 1 118 ? 12.66708 2.62726 -1.67061 1.000 11.35657 97 GLN A C 1
ATOM 775 O O . GLN A 1 118 ? 11.77362 3.47061 -1.56470 1.000 11.45734 97 GLN A O 1
ATOM 781 N N . PRO A 1 119 ? 12.99994 1.81922 -0.65802 1.000 11.41691 98 PRO A N 1
ATOM 782 C CA . PRO A 1 119 ? 12.32758 1.96785 0.64533 1.000 14.37321 98 PRO A CA 1
ATOM 783 C C . PRO A 1 119 ? 12.45440 3.36126 1.23762 1.000 17.74865 98 PRO A C 1
ATOM 784 O O . PRO A 1 119 ? 11.49988 3.86105 1.84817 1.000 13.11967 98 PRO A O 1
ATOM 788 N N . GLN A 1 120 ? 13.60706 4.01267 1.05808 1.000 16.62538 99 GLN A N 1
ATOM 789 C CA . GLN A 1 120 ? 13.82472 5.33657 1.63034 1.000 17.18115 99 GLN A CA 1
ATOM 790 C C . GLN A 1 120 ? 12.90689 6.39306 1.02883 1.000 16.75850 99 GLN A C 1
ATOM 791 O O . GLN A 1 120 ? 12.78239 7.48242 1.59934 1.000 16.92429 99 GLN A O 1
ATOM 797 N N . ASP A 1 121 ? 12.26641 6.10335 -0.10364 1.000 15.51002 100 ASP A N 1
ATOM 798 C CA . ASP A 1 121 ? 11.36849 7.04504 -0.75715 1.000 12.99079 100 ASP A CA 1
ATOM 799 C C . ASP A 1 121 ? 9.90594 6.80861 -0.40444 1.000 13.33550 100 ASP A C 1
ATOM 800 O O . ASP A 1 121 ? 9.02433 7.41398 -1.02171 1.000 12.59868 100 ASP A O 1
ATOM 805 N N . ILE A 1 122 ? 9.62955 5.94198 0.56315 1.000 12.27482 101 ILE A N 1
ATOM 806 C CA . ILE A 1 122 ? 8.28330 5.73277 1.07999 1.000 10.44819 101 ILE A CA 1
ATOM 807 C C . ILE A 1 122 ? 8.13000 6.57255 2.34026 1.000 12.55914 101 ILE A C 1
ATOM 808 O O . ILE A 1 122 ? 8.96318 6.49283 3.25170 1.000 10.30370 101 ILE A O 1
ATOM 813 N N . SER A 1 123 ? 7.07585 7.38647 2.39166 1.000 8.99022 102 SER A N 1
ATOM 814 C CA . SER A 1 123 ? 6.85644 8.26788 3.53220 1.000 8.68768 102 SER A CA 1
ATOM 815 C C . SER A 1 123 ? 6.02039 7.62469 4.62787 1.000 7.52194 102 SER A C 1
ATOM 816 O O . SER A 1 123 ? 6.21372 7.94170 5.80757 1.000 8.45804 102 SER A O 1
ATOM 819 N N . LEU A 1 124 ? 5.10082 6.73091 4.26732 1.000 8.95338 103 LEU A N 1
ATOM 820 C CA . LEU A 1 124 ? 4.15401 6.15589 5.21400 1.000 11.14494 103 LEU A CA 1
ATOM 821 C C . LEU A 1 124 ? 4.03318 4.65826 4.98209 1.000 11.37341 103 LEU A C 1
ATOM 822 O O . LEU A 1 124 ? 3.89804 4.21324 3.83910 1.000 8.16850 103 LEU A O 1
ATOM 827 N N . LEU A 1 125 ? 4.07681 3.88677 6.06642 1.000 8.05269 104 LEU A N 1
ATOM 828 C CA . LEU A 1 125 ? 3.83526 2.44831 6.02362 1.000 5.35847 104 LEU A CA 1
ATOM 829 C C . LEU A 1 125 ? 2.62756 2.15188 6.90137 1.000 10.48844 104 LEU A C 1
ATOM 830 O O . LEU A 1 125 ? 2.68727 2.31560 8.12498 1.000 5.00698 104 LEU A O 1
ATOM 835 N N . ALA A 1 126 ? 1.53423 1.73073 6.27436 1.000 5.68516 105 ALA A N 1
ATOM 836 C CA . ALA A 1 126 ? 0.29375 1.41567 6.96657 1.000 7.09574 105 ALA A CA 1
ATOM 837 C C . ALA A 1 126 ? 0.12211 -0.09430 7.05606 1.000 7.23247 105 ALA A C 1
ATOM 838 O O . ALA A 1 126 ? 0.46770 -0.82468 6.12192 1.000 7.88029 105 ALA A O 1
ATOM 840 N N . SER A 1 127 ? -0.41096 -0.55975 8.18561 1.000 6.53673 106 SER A N 1
ATOM 841 C CA . SER A 1 127 ? -0.58745 -1.98561 8.42069 1.000 6.58984 106 SER A CA 1
ATOM 842 C C . SER A 1 127 ? -1.93650 -2.25525 9.06663 1.000 11.21703 106 SER A C 1
ATOM 843 O O . SER A 1 127 ? -2.41723 -1.45589 9.87503 1.000 6.14379 106 SER A O 1
ATOM 846 N N . VAL A 1 128 ? -2.53653 -3.39085 8.71265 1.000 8.25414 107 VAL A N 1
ATOM 847 C CA . VAL A 1 128 ? -3.69642 -3.92512 9.41575 1.000 5.04365 107 VAL A CA 1
ATOM 848 C C . VAL A 1 128 ? -3.46237 -5.40816 9.66067 1.000 7.81895 107 VAL A C 1
ATOM 849 O O . VAL A 1 128 ? -3.15951 -6.16118 8.72737 1.000 9.54077 107 VAL A O 1
ATOM 853 N N . SER A 1 129 ? -3.58381 -5.82226 10.91756 1.000 9.12574 108 SER A N 1
ATOM 854 C CA . SER A 1 129 ? -3.40440 -7.22199 11.26493 1.000 9.91968 108 SER A CA 1
ATOM 855 C C . SER A 1 129 ? -3.94123 -7.45629 12.66171 1.000 11.69409 108 SER A C 1
ATOM 856 O O . SER A 1 129 ? -3.78085 -6.61194 13.54807 1.000 10.06068 108 SER A O 1
ATOM 859 N N . MET A 1 130 ? -4.55821 -8.61428 12.84646 1.000 6.70465 109 MET A N 1
ATOM 860 C CA . MET A 1 130 ? -5.00869 -9.05788 14.15159 1.000 13.08737 109 MET A CA 1
ATOM 861 C C . MET A 1 130 ? -3.92243 -9.80816 14.90934 1.000 11.19240 109 MET A C 1
ATOM 862 O O . MET A 1 130 ? -4.10651 -10.10701 16.09277 1.000 11.72836 109 MET A O 1
ATOM 867 N N . THR A 1 131 ? -2.79444 -10.09564 14.26467 1.000 12.72819 110 THR A N 1
ATOM 868 C CA . THR A 1 131 ? -1.68145 -10.75202 14.93459 1.000 10.72326 110 THR A CA 1
ATOM 869 C C . THR A 1 131 ? -1.20390 -9.87179 16.08242 1.000 12.95716 110 THR A C 1
ATOM 870 O O . THR A 1 131 ? -0.88762 -8.69294 15.85512 1.000 12.17590 110 THR A O 1
ATOM 874 N N . PRO A 1 132 ? -1.15238 -10.37944 17.31355 1.000 13.97040 111 PRO A N 1
ATOM 875 C CA . PRO A 1 132 ? -0.65443 -9.56085 18.42955 1.000 19.10805 111 PRO A CA 1
ATOM 876 C C . PRO A 1 132 ? 0.78175 -9.13008 18.17995 1.000 14.15637 111 PRO A C 1
ATOM 877 O O . PRO A 1 132 ? 1.66007 -9.95588 17.92116 1.000 13.73430 111 PRO A O 1
ATOM 881 N N . ALA A 1 133 ? 1.01408 -7.81767 18.24542 1.000 12.51592 112 ALA A N 1
ATOM 882 C CA . ALA A 1 133 ? 2.32651 -7.25898 17.92056 1.000 13.81976 112 ALA A CA 1
ATOM 883 C C . ALA A 1 133 ? 2.46364 -5.90720 18.61732 1.000 12.32623 112 ALA A C 1
ATOM 884 O O . ALA A 1 133 ? 1.91957 -4.90337 18.14765 1.000 7.13635 112 ALA A O 1
ATOM 886 N N . ILE A 1 134 ? 3.19288 -5.88958 19.72780 1.000 10.77017 113 ILE A N 1
ATOM 887 C CA . ILE A 1 134 ? 3.56111 -4.64367 20.39569 1.000 8.87300 113 ILE A CA 1
ATOM 888 C C . ILE A 1 134 ? 5.06388 -4.69569 20.64810 1.000 8.05872 113 ILE A C 1
ATOM 889 O O . ILE A 1 134 ? 5.50324 -5.37346 21.58563 1.000 10.99806 113 ILE A O 1
ATOM 894 N N . PRO A 1 135 ? 5.89698 -4.02006 19.83738 1.000 8.19340 114 PRO A N 1
ATOM 895 C CA . PRO A 1 135 ? 5.54673 -3.08781 18.75829 1.000 9.32582 114 PRO A CA 1
ATOM 896 C C . PRO A 1 135 ? 4.90493 -3.73177 17.53079 1.000 7.83358 114 PRO A C 1
ATOM 897 O O . PRO A 1 135 ? 5.02272 -4.93683 17.30988 1.000 7.10817 114 PRO A O 1
ATOM 901 N N . SER A 1 136 ? 4.23898 -2.89861 16.73633 1.000 7.22519 115 SER A N 1
ATOM 902 C CA . SER A 1 136 ? 3.45410 -3.3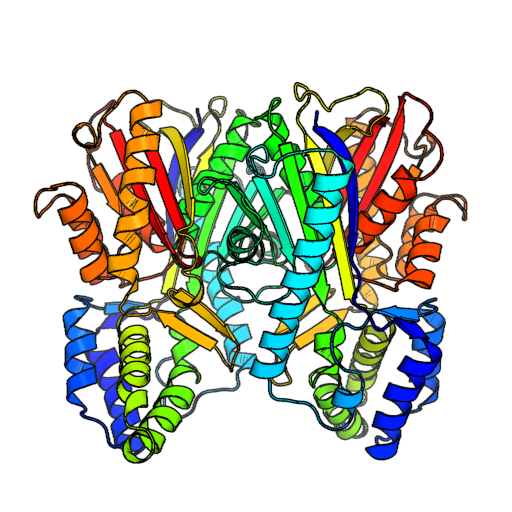5674 15.60214 1.000 6.09491 115 SER A CA 1
ATOM 903 C C . SER A 1 136 ? 4.34310 -3.99822 14.53769 1.000 11.82473 115 SER A C 1
ATOM 904 O O . SER A 1 136 ? 5.57369 -3.88273 14.54955 1.000 8.11507 115 SER A O 1
ATOM 907 N N . LEU A 1 137 ? 3.68531 -4.67632 13.59372 1.000 8.54131 116 LEU A N 1
ATOM 908 C CA . LEU A 1 137 ? 4.40352 -5.34459 12.51448 1.000 9.56978 116 LEU A CA 1
ATOM 909 C C . LEU A 1 137 ? 5.17976 -4.34808 11.66483 1.000 7.27833 116 LEU A C 1
ATOM 910 O O . LEU A 1 137 ? 6.30640 -4.62893 11.23986 1.000 11.76161 116 LEU A O 1
ATOM 915 N N . ASP A 1 138 ? 4.58965 -3.18094 11.39835 1.000 4.30533 117 ASP A N 1
ATOM 916 C CA . ASP A 1 138 ? 5.24393 -2.19540 10.54405 1.000 7.19393 117 ASP A CA 1
ATOM 917 C C . ASP A 1 138 ? 6.51897 -1.66239 11.18495 1.000 10.33298 117 ASP A C 1
ATOM 918 O O . ASP A 1 138 ? 7.50009 -1.38604 10.48580 1.000 6.93662 117 ASP A O 1
ATOM 923 N N . GLY A 1 139 ? 6.52158 -1.49635 12.50926 1.000 7.07433 118 GLY A N 1
ATOM 924 C CA . GLY A 1 139 ? 7.74566 -1.10160 13.18595 1.000 7.99217 118 GLY A CA 1
ATOM 925 C C . GLY A 1 139 ? 8.82309 -2.16550 13.09680 1.000 9.33846 118 GLY A C 1
ATOM 926 O O . GLY A 1 139 ? 9.98536 -1.86410 12.80864 1.000 13.45326 118 GLY A O 1
ATOM 927 N N . ARG A 1 140 ? 8.44990 -3.42690 13.32251 1.000 7.69847 119 ARG A N 1
ATOM 928 C CA . ARG A 1 140 ? 9.42582 -4.51008 13.26628 1.000 9.99992 119 ARG A CA 1
ATOM 929 C C . ARG A 1 140 ? 10.00708 -4.67064 11.86903 1.000 10.35469 119 ARG A C 1
ATOM 930 O O . ARG A 1 140 ? 11.16450 -5.07913 11.72203 1.000 10.26449 119 ARG A O 1
ATOM 938 N N . LEU A 1 141 ? 9.22564 -4.34705 10.83633 1.000 8.97758 120 LEU A N 1
ATOM 939 C CA . LEU A 1 141 ? 9.68608 -4.49208 9.46071 1.000 11.50143 120 LEU A CA 1
ATOM 940 C C . LEU A 1 141 ? 10.79595 -3.51165 9.09583 1.000 10.46010 120 LEU A C 1
ATOM 941 O O . LEU A 1 141 ? 11.54570 -3.77539 8.14856 1.000 11.46644 120 LEU A O 1
ATOM 946 N N . MET A 1 142 ? 10.93156 -2.39239 9.81185 1.000 10.86847 121 MET A N 1
ATOM 947 C CA . MET A 1 142 ? 12.01354 -1.47615 9.46617 1.000 13.41240 121 MET A CA 1
ATOM 948 C C . MET A 1 142 ? 13.39418 -2.02804 9.81340 1.000 12.30324 121 MET A C 1
ATOM 949 O O . MET A 1 142 ? 14.39528 -1.43781 9.39522 1.000 12.85145 121 MET A O 1
ATOM 954 N N . ASN A 1 143 ? 13.47837 -3.13394 10.55332 1.000 13.25609 122 ASN A N 1
ATOM 955 C CA . ASN A 1 143 ? 14.74205 -3.83766 10.73554 1.000 14.03969 122 ASN A CA 1
ATOM 956 C C . ASN A 1 143 ? 15.02501 -4.84890 9.63313 1.000 17.32753 122 ASN A C 1
ATOM 957 O O . ASN A 1 143 ? 16.13742 -5.38410 9.57606 1.000 17.47265 122 ASN A O 1
ATOM 962 N N . ARG A 1 144 ? 14.05128 -5.12864 8.76806 1.000 15.44792 123 ARG A N 1
ATOM 963 C CA . ARG A 1 144 ? 14.24261 -6.02917 7.63785 1.000 10.10834 123 ARG A CA 1
ATOM 964 C C . ARG A 1 144 ? 14.33282 -5.30924 6.30126 1.000 17.79961 123 ARG A C 1
ATOM 965 O O . ARG A 1 144 ? 14.94321 -5.83739 5.37046 1.000 12.91729 123 ARG A O 1
ATOM 973 N N . ILE A 1 145 ? 13.73612 -4.12988 6.18404 1.000 11.70623 124 ILE A N 1
ATOM 974 C CA . ILE A 1 145 ? 13.71717 -3.35976 4.95044 1.000 11.48363 124 ILE A CA 1
ATOM 975 C C . ILE A 1 145 ? 14.28244 -1.98014 5.27418 1.000 14.01727 124 ILE A C 1
ATOM 976 O O . ILE A 1 145 ? 13.85614 -1.36710 6.25468 1.000 12.88833 124 ILE A O 1
ATOM 981 N N . PRO A 1 146 ? 15.24805 -1.46656 4.49452 1.000 15.15042 125 PRO A N 1
ATOM 982 C CA . PRO A 1 146 ? 15.91057 -0.20855 4.87218 1.000 16.69687 125 PRO A CA 1
ATOM 983 C C . PRO A 1 146 ? 15.05211 1.02074 4.62911 1.000 12.50515 125 PRO A C 1
ATOM 984 O O . PRO A 1 146 ? 15.41618 1.90443 3.84693 1.000 13.18640 125 PRO A O 1
ATOM 988 N N . PHE A 1 147 ? 13.91051 1.08746 5.30371 1.000 8.33639 126 PHE A N 1
ATOM 989 C CA . PHE A 1 147 ? 13.14802 2.32328 5.34035 1.000 11.12019 126 PHE A CA 1
ATOM 990 C C . PHE A 1 147 ? 13.92619 3.39049 6.10019 1.000 7.21315 126 PHE A C 1
ATOM 991 O O . PHE A 1 147 ? 14.78033 3.09071 6.93622 1.000 11.97779 126 PHE A O 1
ATOM 999 N N . SER A 1 148 ? 13.61569 4.65130 5.80927 1.000 9.40884 127 SER A N 1
ATOM 1000 C CA . SER A 1 148 ? 14.16869 5.74342 6.59983 1.000 13.71615 127 SER A CA 1
ATOM 1001 C C . SER A 1 148 ? 13.74361 5.59976 8.05712 1.000 9.73711 127 SER A C 1
ATOM 1002 O O . SER A 1 148 ? 12.62822 5.16610 8.35446 1.000 8.39706 127 SER A O 1
ATOM 1005 N N . SER A 1 149 ? 14.65191 5.94699 8.97342 1.000 9.69002 128 SER A N 1
ATOM 1006 C CA . SER A 1 149 ? 14.34696 5.83167 10.39642 1.000 13.80437 128 SER A CA 1
ATOM 1007 C C . SER A 1 149 ? 13.20398 6.74929 10.81738 1.000 8.90330 128 SER A C 1
ATOM 1008 O O . SER A 1 149 ? 12.56309 6.49298 11.84365 1.000 9.25052 128 SER A O 1
ATOM 1011 N N . THR A 1 150 ? 12.93519 7.80776 10.05057 1.000 9.77183 129 THR A N 1
ATOM 1012 C CA . THR A 1 150 ? 11.82210 8.71094 10.30459 1.000 9.18440 129 THR A CA 1
ATOM 1013 C C . THR A 1 150 ? 10.56789 8.32863 9.52667 1.000 9.56632 129 THR A C 1
ATOM 1014 O O . THR A 1 150 ? 9.70696 9.18676 9.29762 1.000 7.84442 129 THR A O 1
ATOM 1018 N N . LEU A 1 151 ? 10.45212 7.06765 9.11304 1.000 10.27724 130 LEU A N 1
ATOM 1019 C CA . LEU A 1 151 ? 9.25831 6.60602 8.41451 1.000 7.63786 130 LEU A CA 1
ATOM 1020 C C . LEU A 1 151 ? 8.01795 6.83151 9.26924 1.000 8.19560 130 LEU A C 1
ATOM 1021 O O . LEU A 1 151 ? 8.01196 6.52840 10.46555 1.000 7.69945 130 LEU A O 1
ATOM 1026 N N . LYS A 1 152 ? 6.97439 7.38357 8.65435 1.000 8.05095 131 LYS A N 1
ATOM 1027 C CA . LYS A 1 152 ? 5.67575 7.48084 9.30369 1.000 9.80776 131 LYS A CA 1
ATOM 1028 C C . LYS A 1 152 ? 4.96540 6.13713 9.22427 1.000 11.04941 131 LYS A C 1
ATOM 1029 O O . LYS A 1 152 ? 5.03843 5.43749 8.20953 1.000 7.72766 131 LYS A O 1
ATOM 1035 N N . ARG A 1 153 ? 4.27717 5.77520 10.30169 1.000 8.67320 132 ARG A N 1
ATOM 1036 C CA . ARG A 1 153 ? 3.62899 4.47835 10.39848 1.000 9.32993 132 ARG A CA 1
ATOM 1037 C C . ARG A 1 153 ? 2.16319 4.65992 10.75549 1.000 8.16329 132 ARG A C 1
ATOM 1038 O O . ARG A 1 153 ? 1.78367 5.62724 11.41921 1.000 7.17722 132 ARG A O 1
ATOM 1046 N N . LEU A 1 154 ? 1.33659 3.73496 10.27657 1.000 7.58201 133 LEU A N 1
ATOM 1047 C CA . LEU A 1 154 ? -0.09871 3.73187 10.55317 1.000 6.33216 133 LEU A CA 1
ATOM 1048 C C . LEU A 1 154 ? -0.50636 2.31265 10.91648 1.000 7.40822 133 LEU A C 1
ATOM 1049 O O . LEU A 1 154 ? -1.06282 1.58001 10.08769 1.000 5.41178 133 LEU A O 1
ATOM 1054 N N . PRO A 1 155 ? -0.22562 1.88226 12.14310 1.000 11.46666 134 PRO A N 1
ATOM 1055 C CA . PRO A 1 155 ? -0.61415 0.53266 12.57256 1.000 10.17701 134 PRO A CA 1
ATOM 1056 C C . PRO A 1 155 ? -2.05528 0.51978 13.05538 1.000 10.39872 134 PRO A C 1
ATOM 1057 O O . PRO A 1 155 ? -2.38149 1.09564 14.09725 1.000 8.89731 134 PRO A O 1
ATOM 1061 N N . MET A 1 156 ? -2.92166 -0.15457 12.31093 1.000 7.39445 135 MET A N 1
ATOM 1062 C CA . MET A 1 156 ? -4.32285 -0.23017 12.69090 1.000 9.14832 135 MET A CA 1
ATOM 1063 C C . MET A 1 156 ? -4.69573 -1.65316 13.08504 1.000 9.38701 135 MET A C 1
ATOM 1064 O O . MET A 1 156 ? -4.08086 -2.62538 12.63937 1.000 11.66276 135 MET A O 1
ATOM 1069 N N . ASN A 1 157 ? -5.70562 -1.75485 13.94457 1.000 12.40910 136 ASN A N 1
ATOM 1070 C CA . ASN A 1 157 ? -6.22745 -3.02904 14.41330 1.000 8.92428 136 ASN A CA 1
ATOM 1071 C C . ASN A 1 157 ? -7.68762 -2.81472 14.79225 1.000 10.98570 136 ASN A C 1
ATOM 1072 O O . ASN A 1 157 ? -8.24402 -1.72901 14.60372 1.000 10.76812 136 ASN A O 1
ATOM 1077 N N . GLY A 1 158 ? -8.31171 -3.86130 15.32355 1.000 11.17369 137 GLY A N 1
ATOM 1078 C CA . GLY A 1 158 ? -9.70376 -3.76475 15.70875 1.000 11.25735 137 GLY A CA 1
ATOM 1079 C C . GLY A 1 158 ? -10.67209 -3.64141 14.55620 1.000 12.60314 137 GLY A C 1
ATOM 1080 O O . GLY A 1 158 ? -11.81076 -3.20991 14.76090 1.000 9.63999 137 GLY A O 1
ATOM 1081 N N . VAL A 1 159 ? -10.25376 -4.01143 13.34741 1.000 10.05323 138 VAL A N 1
ATOM 1082 C CA . VAL A 1 159 ? -11.10886 -3.91633 12.17128 1.000 9.48788 138 VAL A CA 1
ATOM 1083 C C . VAL A 1 159 ? -11.34834 -5.25923 11.49366 1.000 9.73036 138 VAL A C 1
ATOM 1084 O O . VAL A 1 159 ? -12.28459 -5.36327 10.68408 1.000 10.43429 138 VAL A O 1
ATOM 1088 N N . GLY A 1 160 ? -10.54140 -6.28206 11.77150 1.000 8.74768 139 GLY A N 1
ATOM 1089 C CA . GLY A 1 160 ? -10.82226 -7.61917 11.26593 1.000 8.16206 139 GLY A CA 1
ATOM 1090 C C . GLY A 1 160 ? -10.84879 -7.68827 9.74948 1.000 9.96278 139 GLY A C 1
ATOM 1091 O O . GLY A 1 160 ? -9.98381 -7.13236 9.06192 1.000 9.03574 139 GLY A O 1
ATOM 1092 N N . CYS A 1 161 ? -11.87008 -8.37568 9.22033 1.000 7.91776 140 CYS A N 1
ATOM 1093 C CA . CYS A 1 161 ? -11.98172 -8.62334 7.78447 1.000 9.01688 140 CYS A CA 1
ATOM 1094 C C . CYS A 1 161 ? -12.14835 -7.34720 6.97123 1.000 8.64592 140 CYS A C 1
ATOM 1095 O O . CYS A 1 161 ? -11.92011 -7.36970 5.75830 1.000 10.95423 140 CYS A O 1
ATOM 1098 N N . MET A 1 162 ? -12.55399 -6.24503 7.59836 1.000 7.82584 141 MET A N 1
ATOM 1099 C CA . MET A 1 162 ? -12.65981 -4.96883 6.90287 1.000 9.23076 141 MET A CA 1
ATOM 1100 C C . MET A 1 162 ? -11.30905 -4.31216 6.64609 1.000 10.54065 141 MET A C 1
ATOM 1101 O O . MET A 1 162 ? -11.25627 -3.30797 5.92668 1.000 10.08941 141 MET A O 1
ATOM 1106 N N . GLY A 1 163 ? -10.22597 -4.86385 7.19630 1.000 9.02676 142 GLY A N 1
ATOM 1107 C CA . GLY A 1 163 ? -8.99011 -4.10393 7.32301 1.000 14.73648 142 GLY A CA 1
ATOM 1108 C C . GLY A 1 163 ? -8.42202 -3.62030 6.00318 1.000 7.70980 142 GLY A C 1
ATOM 1109 O O . GLY A 1 163 ? -7.97158 -2.47753 5.89912 1.000 9.09405 142 GLY A O 1
ATOM 1110 N N . GLY A 1 164 ? -8.42172 -4.48229 4.98297 1.000 4.76579 143 GLY A N 1
ATOM 1111 C CA . GLY A 1 164 ? -7.81001 -4.10637 3.71649 1.000 8.24072 143 GLY A CA 1
ATOM 1112 C C . GLY A 1 164 ? -8.48113 -2.90621 3.07864 1.000 8.90507 143 GLY A C 1
ATOM 1113 O O . GLY A 1 164 ? -7.81707 -1.94290 2.68470 1.000 8.79298 143 GLY A O 1
ATOM 1114 N N . ALA A 1 165 ? -9.81353 -2.94097 2.98603 1.000 6.25760 144 ALA A N 1
ATOM 1115 C CA . ALA A 1 165 ? -10.54996 -1.78870 2.47952 1.000 6.68191 144 ALA A CA 1
ATOM 1116 C C . ALA A 1 165 ? -10.40396 -0.59620 3.41226 1.000 6.46469 144 ALA A C 1
ATOM 1117 O O . ALA A 1 165 ? -10.24803 0.54277 2.95826 1.000 7.31199 144 ALA A O 1
ATOM 1119 N N . PHE A 1 166 ? -10.44479 -0.84609 4.72194 1.000 7.49524 145 PHE A N 1
ATOM 1120 C CA . PHE A 1 166 ? -10.28978 0.22809 5.69526 1.000 8.15485 145 PHE A CA 1
ATOM 1121 C C . PHE A 1 166 ? -8.94053 0.91737 5.54413 1.000 5.87000 145 PHE A C 1
ATOM 1122 O O . PHE A 1 166 ? -8.85796 2.15117 5.57939 1.000 5.61938 145 PHE A O 1
ATOM 1130 N N . GLY A 1 167 ? -7.87467 0.13539 5.36143 1.000 4.52527 146 GLY A N 1
ATOM 1131 C CA . GLY A 1 167 ? -6.54907 0.71927 5.23612 1.000 5.43188 146 GLY A CA 1
ATOM 1132 C C . GLY A 1 167 ? -6.39669 1.57950 3.99692 1.000 6.89425 146 GLY A C 1
ATOM 1133 O O . GLY A 1 167 ? -5.72573 2.61342 4.02772 1.000 6.49389 146 GLY A O 1
ATOM 1134 N N . ILE A 1 168 ? -7.01163 1.16171 2.88841 1.000 5.49464 147 ILE A N 1
ATOM 1135 C CA . ILE A 1 168 ? -6.96599 1.95838 1.66442 1.000 6.65691 147 ILE A CA 1
ATOM 1136 C C . ILE A 1 168 ? -7.58085 3.33379 1.89788 1.000 8.37609 147 ILE A C 1
ATOM 1137 O O . ILE A 1 168 ? -7.02837 4.35652 1.47180 1.000 4.71146 147 ILE A O 1
ATOM 1142 N N . SER A 1 169 ? -8.72246 3.38449 2.59335 1.000 4.18902 148 SER A N 1
ATOM 1143 C CA . SER A 1 169 ? -9.36373 4.66784 2.87207 1.000 8.62809 148 SER A CA 1
ATOM 1144 C C . SER A 1 169 ? -8.48458 5.56277 3.73609 1.000 6.18347 148 SER A C 1
ATOM 1145 O O . SER A 1 169 ? -8.37967 6.76933 3.48435 1.000 7.18445 148 SER A O 1
ATOM 1148 N N . ARG A 1 170 ? -7.87099 5.00270 4.78068 1.000 9.50921 149 ARG A N 1
ATOM 1149 C CA . ARG A 1 170 ? -7.09512 5.84083 5.68827 1.000 8.01899 149 ARG A CA 1
ATOM 1150 C C . ARG A 1 170 ? -5.83466 6.36517 5.01460 1.000 8.13604 149 ARG A C 1
ATOM 1151 O O . ARG A 1 170 ? -5.45596 7.52439 5.21725 1.000 10.15458 149 ARG A O 1
ATOM 1159 N N . VAL A 1 171 ? -5.17693 5.53327 4.20447 1.000 7.76251 150 VAL A N 1
ATOM 1160 C CA . VAL A 1 171 ? -4.01468 6.00243 3.45476 1.000 8.32072 150 VAL A CA 1
ATOM 1161 C C . VAL A 1 171 ? -4.42745 7.07364 2.45360 1.000 8.66474 150 VAL A C 1
ATOM 1162 O O . VAL A 1 171 ? -3.73747 8.08742 2.28686 1.000 8.20456 150 VAL A O 1
ATOM 1166 N N . ALA A 1 172 ? -5.56690 6.87554 1.78454 1.000 6.40787 151 ALA A N 1
ATOM 1167 C CA . ALA A 1 172 ? -6.04991 7.87390 0.83545 1.000 10.78161 151 ALA A CA 1
ATOM 1168 C C . ALA A 1 172 ? -6.27250 9.22033 1.51342 1.000 12.11423 151 ALA A C 1
ATOM 1169 O O . ALA A 1 172 ? -5.91819 10.26777 0.95905 1.000 9.81282 151 ALA A O 1
ATOM 1171 N N . ASP A 1 173 ? -6.85040 9.21447 2.71878 1.000 10.90220 152 ASP A N 1
ATOM 1172 C CA . ASP A 1 173 ? -7.07851 10.46980 3.42798 1.000 9.80657 152 ASP A CA 1
ATOM 1173 C C . ASP A 1 173 ? -5.76187 11.14982 3.78495 1.000 12.59500 152 ASP A C 1
ATOM 1174 O O . ASP A 1 173 ? -5.65288 12.38007 3.71372 1.000 14.39461 152 ASP A O 1
ATOM 1179 N N . TYR A 1 174 ? -4.75397 10.36661 4.18309 1.000 10.00319 153 TYR A N 1
ATOM 1180 C CA . TYR A 1 174 ? -3.43021 10.92909 4.44314 1.000 10.98778 153 TYR A CA 1
ATOM 1181 C C . TYR A 1 174 ? -2.83198 11.53332 3.17968 1.000 10.83233 153 TYR A C 1
ATOM 1182 O O . TYR A 1 174 ? -2.31413 12.65611 3.19724 1.000 10.90754 153 TYR A O 1
ATOM 1191 N N . LEU A 1 175 ? -2.88638 10.79691 2.07037 1.000 8.93817 154 LEU A N 1
ATOM 1192 C CA . LEU A 1 175 ? -2.27680 11.27627 0.83653 1.000 11.49676 154 LEU A CA 1
ATOM 1193 C C . LEU A 1 175 ? -3.00061 12.48210 0.25711 1.000 19.51570 154 LEU A C 1
ATOM 1194 O O . LEU A 1 175 ? -2.45282 13.14566 -0.63121 1.000 18.34733 154 LEU A O 1
ATOM 1199 N N . LYS A 1 176 ? -4.20754 12.78496 0.73909 1.000 15.39430 155 LYS A N 1
ATOM 1200 C CA . LYS A 1 176 ? -4.87171 14.01496 0.32866 1.000 22.97573 155 LYS A CA 1
ATOM 1201 C C . LYS A 1 176 ? -4.11934 15.23945 0.83299 1.000 17.24692 155 LYS A C 1
ATOM 1202 O O . LYS A 1 176 ? -4.13225 16.28752 0.17745 1.000 17.03714 155 LYS A O 1
ATOM 1208 N N . ALA A 1 177 ? -3.45607 15.12419 1.98432 1.000 18.53358 156 ALA A N 1
ATOM 1209 C CA . ALA A 1 177 ? -2.62450 16.19216 2.52290 1.000 19.34241 156 ALA A CA 1
ATOM 1210 C C . ALA A 1 177 ? -1.18114 16.13233 2.04228 1.000 18.55722 156 ALA A C 1
ATOM 1211 O O . ALA A 1 177 ? -0.44054 17.10031 2.24181 1.000 19.58574 156 ALA A O 1
ATOM 1213 N N . HIS A 1 178 ? -0.75975 15.03206 1.42294 1.000 12.62302 157 HIS A N 1
ATOM 1214 C CA . HIS A 1 178 ? 0.63257 14.83290 1.01816 1.000 15.91983 157 HIS A CA 1
ATOM 1215 C C . HIS A 1 178 ? 0.67887 14.39667 -0.44096 1.000 17.33811 157 HIS A C 1
ATOM 1216 O O . HIS A 1 178 ? 0.99498 13.24140 -0.75177 1.000 15.49881 157 HIS A O 1
ATOM 1223 N N . PRO A 1 179 ? 0.37457 15.31014 -1.36752 1.000 20.50798 158 PRO A N 1
ATOM 1224 C CA . PRO A 1 179 ? 0.30075 14.92576 -2.78727 1.000 23.22530 158 PRO A CA 1
ATOM 1225 C C . PRO A 1 179 ? 1.62008 14.45269 -3.37429 1.000 18.21144 158 PRO A C 1
ATOM 1226 O O . PRO A 1 179 ? 1.61090 13.75743 -4.39633 1.000 19.05716 158 PRO A O 1
ATOM 1230 N N . LYS A 1 180 ? 2.75301 14.80760 -2.77550 1.000 22.57060 159 LYS A N 1
ATOM 1231 C CA . LYS A 1 180 ? 4.04872 14.42392 -3.31599 1.000 22.14385 159 LYS A CA 1
ATOM 1232 C C . LYS A 1 180 ? 4.51225 13.04947 -2.85351 1.000 18.21642 159 LYS A C 1
ATOM 1233 O O . LYS A 1 180 ? 5.47946 12.52151 -3.41046 1.000 16.22903 159 LYS A O 1
ATOM 1239 N N . GLU A 1 181 ? 3.84732 12.45186 -1.87326 1.000 14.83807 160 GLU A N 1
ATOM 1240 C CA . GLU A 1 181 ? 4.40475 11.31810 -1.15534 1.000 11.61669 160 GLU A CA 1
ATOM 1241 C C . GLU A 1 181 ? 3.85827 9.99209 -1.67357 1.000 13.36549 160 GLU A C 1
ATOM 1242 O O . GLU A 1 181 ? 2.85862 9.93206 -2.39479 1.000 14.98777 160 GLU A O 1
ATOM 1248 N N . ALA A 1 182 ? 4.55077 8.92202 -1.29556 1.000 12.31112 161 ALA A N 1
ATOM 1249 C CA . ALA A 1 182 ? 4.16450 7.55403 -1.60094 1.000 9.40915 161 ALA A CA 1
ATOM 1250 C C . ALA A 1 182 ? 3.98665 6.78791 -0.29954 1.000 11.71290 161 ALA A C 1
ATOM 1251 O O . ALA A 1 182 ? 4.72591 7.00674 0.66704 1.000 9.20207 161 ALA A O 1
ATOM 1253 N N . ALA A 1 183 ? 3.00429 5.89136 -0.27777 1.000 11.93369 162 ALA A N 1
ATOM 1254 C CA . ALA A 1 183 ? 2.68590 5.12703 0.91753 1.000 8.79840 162 ALA A CA 1
ATOM 1255 C C . ALA A 1 183 ? 2.46475 3.66819 0.54884 1.000 8.28204 162 ALA A C 1
ATOM 1256 O O . ALA A 1 183 ? 2.04636 3.34817 -0.56720 1.000 9.25873 162 ALA A O 1
ATOM 1258 N N . ILE A 1 184 ? 2.76371 2.78378 1.49648 1.000 7.97485 163 ILE A N 1
ATOM 1259 C CA . ILE A 1 184 ? 2.51935 1.35400 1.35389 1.000 8.38768 163 ILE A CA 1
ATOM 1260 C C . ILE A 1 184 ? 1.55803 0.91607 2.44742 1.000 6.01192 163 ILE A C 1
ATOM 1261 O O . ILE A 1 184 ? 1.74115 1.26326 3.61991 1.000 7.36076 163 ILE A O 1
ATOM 1266 N N . LEU A 1 185 ? 0.52735 0.17488 2.05857 1.000 9.45256 164 LEU A N 1
ATOM 1267 C CA . LEU A 1 185 ? -0.35263 -0.50883 2.99112 1.000 9.27730 164 LEU A CA 1
ATOM 1268 C C . LEU A 1 185 ? -0.17365 -2.00853 2.81156 1.000 8.71060 164 LEU A C 1
ATOM 1269 O O . LEU A 1 185 ? -0.04332 -2.49120 1.68402 1.000 5.97548 164 LEU A O 1
ATOM 1274 N N . PHE A 1 186 ? -0.13553 -2.74546 3.91578 1.000 3.83626 165 PHE A N 1
ATOM 1275 C CA . PHE A 1 186 ? -0.17262 -4.19534 3.83610 1.000 8.24213 165 PHE A CA 1
ATOM 1276 C C . PHE A 1 186 ? -1.15391 -4.73748 4.86267 1.000 6.49083 165 PHE A C 1
ATOM 1277 O O . PHE A 1 186 ? -1.36329 -4.14659 5.92650 1.000 7.05651 165 PHE A O 1
ATOM 1285 N N . ALA A 1 187 ? -1.77466 -5.85740 4.50326 1.000 4.57885 166 ALA A N 1
ATOM 1286 C CA . ALA A 1 187 ? -2.69224 -6.59301 5.35822 1.000 7.83319 166 ALA A CA 1
ATOM 1287 C C . ALA A 1 187 ? -2.22032 -8.03453 5.42274 1.000 8.30185 166 ALA A C 1
ATOM 1288 O O . ALA A 1 187 ? -1.92283 -8.63410 4.38535 1.000 7.29304 166 ALA A O 1
ATOM 1290 N N . VAL A 1 188 ? -2.14951 -8.58856 6.62894 1.000 5.37543 167 VAL A N 1
ATOM 1291 C CA . VAL A 1 188 ? -1.70452 -9.96686 6.80784 1.000 8.64239 167 VAL A CA 1
ATOM 1292 C C . VAL A 1 188 ? -2.45784 -10.56074 7.98804 1.000 9.75279 167 VAL A C 1
ATOM 1293 O O . VAL A 1 188 ? -2.58440 -9.92357 9.03757 1.000 9.54753 167 VAL A O 1
ATOM 1297 N N . GLU A 1 189 ? -2.99067 -11.76864 7.80881 1.000 8.04532 168 GLU A N 1
ATOM 1298 C CA . GLU A 1 189 ? -3.67001 -12.46578 8.89039 1.000 6.24889 168 GLU A CA 1
ATOM 1299 C C . GLU A 1 189 ? -3.25342 -13.92604 8.90866 1.000 9.52392 168 GLU A C 1
ATOM 1300 O O . GLU A 1 189 ? -3.09264 -14.54847 7.85548 1.000 9.35500 168 GLU A O 1
ATOM 1306 N N . ILE A 1 190 ? -3.08317 -14.46659 10.11407 1.000 9.10259 169 ILE A N 1
ATOM 1307 C CA . ILE A 1 190 ? -2.79187 -15.88463 10.28381 1.000 14.11762 169 ILE A CA 1
ATOM 1308 C C . ILE A 1 190 ? -4.00380 -16.55404 10.91676 1.000 13.96025 169 ILE A C 1
ATOM 1309 O O . ILE A 1 190 ? -4.06928 -16.71971 12.13980 1.000 12.62833 169 ILE A O 1
ATOM 1314 N N . SER A 1 191 ? -4.95835 -16.97661 10.08576 1.000 13.18701 170 SER A N 1
ATOM 1315 C CA . SER A 1 191 ? -6.14868 -17.63343 10.60943 1.000 11.86817 170 SER A CA 1
ATOM 1316 C C . SER A 1 191 ? -5.83155 -19.00915 11.17303 1.000 10.39391 170 SER A C 1
ATOM 1317 O O . SER A 1 191 ? -6.54893 -19.48748 12.05981 1.000 12.67514 170 SER A O 1
ATOM 1320 N N . SER A 1 192 ? -4.75949 -19.64510 10.69719 1.000 9.65123 171 SER A N 1
ATOM 1321 C CA . SER A 1 192 ? -4.39861 -20.96536 11.19467 1.000 14.90355 171 SER A CA 1
ATOM 1322 C C . SER A 1 192 ? -3.96606 -20.93764 12.65454 1.000 12.79553 171 SER A C 1
ATOM 1323 O O . SER A 1 192 ? -3.80890 -22.00655 13.25234 1.000 18.62233 171 SER A O 1
ATOM 1326 N N . ALA A 1 193 ? -3.76903 -19.74921 13.23662 1.000 12.35391 172 ALA A N 1
ATOM 1327 C CA . ALA A 1 193 ? -3.50919 -19.65603 14.67091 1.000 16.48021 172 ALA A CA 1
ATOM 1328 C C . ALA A 1 193 ? -4.63706 -20.27510 15.48624 1.000 15.97128 172 ALA A C 1
ATOM 1329 O O . ALA A 1 193 ? -4.39491 -20.81194 16.57340 1.000 17.51256 172 ALA A O 1
ATOM 1331 N N . LEU A 1 194 ? -5.87209 -20.21500 14.97913 1.000 13.46687 173 LEU A N 1
ATOM 1332 C CA . LEU A 1 194 ? -7.00478 -20.80781 15.67933 1.000 15.88591 173 LEU A CA 1
ATOM 1333 C C . LEU A 1 194 ? -6.96611 -22.32927 15.66070 1.000 15.15749 173 LEU A C 1
ATOM 1334 O O . LEU A 1 194 ? -7.66424 -22.96481 16.45814 1.000 18.21042 173 LEU A O 1
ATOM 1339 N N . TRP A 1 195 ? -6.17859 -22.92307 14.77004 1.000 12.90324 174 TRP A N 1
ATOM 1340 C CA . TRP A 1 195 ? -6.01395 -24.36754 14.71528 1.000 14.89063 174 TRP A CA 1
ATOM 1341 C C . TRP A 1 195 ? -4.90339 -24.86489 15.62852 1.000 23.80526 174 TRP A C 1
ATOM 1342 O O . TRP A 1 195 ? -4.62758 -26.06857 15.64596 1.000 28.17998 174 TRP A O 1
ATOM 1353 N N . GLN A 1 196 ? -4.25327 -23.97109 16.37319 1.000 19.51028 175 GLN A N 1
ATOM 1354 C CA . GLN A 1 196 ? -3.18111 -24.33973 17.28462 1.000 22.08482 175 GLN A CA 1
ATOM 1355 C C . GLN A 1 196 ? -3.67227 -24.56630 18.71007 1.000 26.34457 175 GLN A C 1
ATOM 1356 O O . GLN A 1 196 ? -2.86456 -24.53286 19.64556 1.000 28.68113 175 GLN A O 1
ATOM 1362 N N . GLY A 1 197 ? -4.97028 -24.79874 18.89618 1.000 26.59122 176 GLY A N 1
ATOM 1363 C CA . GLY A 1 197 ? -5.49805 -25.09752 20.21294 1.000 24.06114 176 GLY A CA 1
ATOM 1364 C C . GLY A 1 197 ? -6.85515 -24.49330 20.51066 1.000 23.86075 176 GLY A C 1
ATOM 1365 O O . GLY A 1 197 ? -7.64350 -25.08145 21.25648 1.000 28.34320 176 GLY A O 1
ATOM 1366 N N . SER A 1 198 ? -7.14732 -23.32654 19.92965 1.000 22.68910 177 SER A N 1
ATOM 1367 C CA . SER A 1 198 ? -8.37453 -22.61310 20.27362 1.000 21.02222 177 SER A CA 1
ATOM 1368 C C . SER A 1 198 ? -9.61314 -23.37619 19.81831 1.000 23.91904 177 SER A C 1
ATOM 1369 O O . SER A 1 198 ? -10.54713 -23.58692 20.60160 1.000 25.24178 177 SER A O 1
ATOM 1372 N N . LEU A 1 199 ? -9.64498 -23.79045 18.54977 1.000 19.29525 178 LEU A N 1
ATOM 1373 C CA . LEU A 1 199 ? -10.79648 -24.53586 18.05137 1.000 19.38459 178 LEU A CA 1
ATOM 1374 C C . LEU A 1 199 ? -10.88848 -25.90614 18.70834 1.000 18.75015 178 LEU A C 1
ATOM 1375 O O . LEU A 1 199 ? -11.98905 -26.39677 18.98235 1.000 24.59654 178 LEU A O 1
ATOM 1380 N N . GLN A 1 200 ? -9.74135 -26.53883 18.96153 1.000 31.70567 179 GLN A N 1
ATOM 1381 C CA . GLN A 1 200 ? -9.73354 -27.84125 19.61932 1.000 24.37414 179 GLN A CA 1
ATOM 1382 C C . GLN A 1 200 ? -10.34480 -27.75773 21.01317 1.000 27.09020 179 GLN A C 1
ATOM 1383 O O . GLN A 1 200 ? -11.20811 -28.56557 21.37589 1.000 28.58256 179 GLN A O 1
ATOM 1389 N N . ALA A 1 201 ? -9.91473 -26.77362 21.80659 1.000 28.37913 180 ALA A N 1
ATOM 1390 C CA . ALA A 1 201 ? -10.42022 -26.64600 23.16991 1.000 26.91624 180 ALA A CA 1
ATOM 1391 C C . ALA A 1 201 ? -11.90134 -26.28577 23.18785 1.000 32.51853 180 ALA A C 1
ATOM 1392 O O . ALA A 1 201 ? -12.67608 -26.86210 23.96067 1.000 28.73059 180 ALA A O 1
ATOM 1394 N N . ASN A 1 202 ? -12.31507 -25.33708 22.34438 1.000 27.94444 181 ASN A N 1
ATOM 1395 C CA . ASN A 1 202 ? -13.69955 -24.87477 22.37454 1.000 27.47465 181 ASN A CA 1
ATOM 1396 C C . ASN A 1 202 ? -14.66202 -25.95223 21.89102 1.000 29.31161 181 ASN A C 1
ATOM 1397 O O . ASN A 1 202 ? -15.70520 -26.18840 22.51193 1.000 38.01157 181 ASN A O 1
ATOM 1402 N N . LEU A 1 203 ? -14.33640 -26.60758 20.77421 1.000 30.59948 182 LEU A N 1
ATOM 1403 C CA . LEU A 1 203 ? -15.22947 -27.62733 20.23297 1.000 32.99292 182 LEU A CA 1
ATOM 1404 C C . LEU A 1 203 ? -15.37130 -28.80209 21.19110 1.000 32.05915 182 LEU A C 1
ATOM 1405 O O . LEU A 1 203 ? -16.46477 -29.35958 21.34173 1.000 30.33826 182 LEU A O 1
ATOM 1410 N N . THR A 1 204 ? -14.27531 -29.19770 21.84178 1.000 30.01287 183 THR A N 1
ATOM 1411 C CA . THR A 1 204 ? -14.34027 -30.29240 22.80358 1.000 39.23259 183 THR A CA 1
ATOM 1412 C C . THR A 1 204 ? -15.31562 -29.97040 23.92802 1.000 42.60630 183 THR A C 1
ATOM 1413 O O . THR A 1 204 ? -16.26885 -30.71629 24.17167 1.000 47.65904 183 THR A O 1
ATOM 1417 N N . SER A 1 205 ? -15.11385 -28.83342 24.59945 1.000 37.85543 184 SER A N 1
ATOM 1418 C CA . SER A 1 205 ? -15.98194 -28.47062 25.71566 1.000 38.51577 184 SER A CA 1
ATOM 1419 C C . SER A 1 205 ? -17.42320 -28.28635 25.25969 1.000 46.47774 184 SER A C 1
ATOM 1420 O O . SER A 1 205 ? -18.35953 -28.71779 25.94303 1.000 42.79803 184 SER A O 1
ATOM 1423 N N . LEU A 1 206 ? -17.61916 -27.64962 24.10356 1.000 35.77846 185 LEU A N 1
ATOM 1424 C CA . LEU A 1 206 ? -18.96977 -27.38632 23.61959 1.000 41.12433 185 LEU A CA 1
ATOM 1425 C C . LEU A 1 206 ? -19.71320 -28.68021 23.31017 1.000 40.37317 185 LEU A C 1
ATOM 1426 O O . LEU A 1 206 ? -20.90708 -28.80438 23.60740 1.000 41.16796 185 LEU A O 1
ATOM 1431 N N . ILE A 1 207 ? -19.02598 -29.65322 22.70761 1.000 38.65171 186 ILE A N 1
ATOM 1432 C CA . ILE A 1 207 ? -19.67519 -30.91121 22.34882 1.000 43.38919 186 ILE A CA 1
ATOM 1433 C C . ILE A 1 207 ? -20.01771 -31.71712 23.59763 1.000 49.65397 186 ILE A C 1
ATOM 1434 O O . ILE A 1 207 ? -21.08542 -32.33772 23.67884 1.000 52.19317 186 ILE A O 1
ATOM 1439 N N . ARG A 1 208 ? -19.12699 -31.71200 24.59327 1.000 49.59491 187 ARG A N 1
ATOM 1440 C CA . ARG A 1 208 ? -19.38222 -32.45153 25.82684 1.000 45.30454 187 ARG A CA 1
ATOM 1441 C C . ARG A 1 208 ? -20.62659 -31.93546 26.54080 1.000 51.71373 187 ARG A C 1
ATOM 1442 O O . ARG A 1 208 ? -21.40556 -32.72152 27.09333 1.000 53.59227 187 ARG A O 1
ATOM 1450 N N . ARG A 1 209 ? -20.83112 -30.61992 26.54193 1.000 47.82039 188 ARG A N 1
ATOM 1451 C CA . ARG A 1 209 ? -21.97071 -30.02155 27.22579 1.000 49.79608 188 ARG A CA 1
ATOM 1452 C C . ARG A 1 209 ? -23.24713 -30.03030 26.39251 1.000 56.47581 188 ARG A C 1
ATOM 1453 O O . ARG A 1 209 ? -24.29334 -29.60743 26.89709 1.000 58.18284 188 ARG A O 1
ATOM 1461 N N . LEU A 1 210 ? -23.19090 -30.48855 25.14149 1.000 53.86723 189 LEU A N 1
ATOM 1462 C CA . LEU A 1 210 ? -24.39080 -30.49936 24.30802 1.000 52.19797 189 LEU A CA 1
ATOM 1463 C C . LEU A 1 210 ? -25.53018 -31.33169 24.88993 1.000 59.50011 189 LEU A C 1
ATOM 1464 O O . LEU A 1 210 ? -26.67643 -30.84965 24.86268 1.000 56.33322 189 LEU A O 1
ATOM 1469 N N . PRO A 1 211 ? -25.31876 -32.55657 25.39551 1.000 65.13202 190 PRO A N 1
ATOM 1470 C CA . PRO A 1 211 ? -26.44297 -33.26276 26.03725 1.000 61.46719 190 PRO A CA 1
ATOM 1471 C C . PRO A 1 211 ? -27.03013 -32.50984 27.21839 1.000 60.67331 190 PRO A C 1
ATOM 1472 O O . PRO A 1 211 ? -28.25391 -32.50806 27.40243 1.000 57.44212 190 PRO A O 1
ATOM 1476 N N . GLU A 1 212 ? -26.18792 -31.86048 28.02431 1.000 60.54450 191 GLU A N 1
ATOM 1477 C CA . GLU A 1 212 ? -26.68681 -31.11996 29.17768 1.000 64.52487 191 GLU A CA 1
ATOM 1478 C C . GLU A 1 212 ? -27.33390 -29.80391 28.76166 1.000 61.84762 191 GLU A C 1
ATOM 1479 O O . GLU A 1 212 ? -28.35956 -29.40741 29.32630 1.000 65.51246 191 GLU A O 1
ATOM 1485 N N . ASN A 1 213 ? -26.75116 -29.11616 27.78281 1.000 67.77130 192 ASN A N 1
ATOM 1486 C CA . ASN A 1 213 ? -27.26639 -27.83443 27.29933 1.000 57.84818 192 ASN A CA 1
ATOM 1487 C C . ASN A 1 213 ? -27.55104 -27.93510 25.80786 1.000 55.84936 192 ASN A C 1
ATOM 1488 O O . ASN A 1 213 ? -26.62317 -27.82066 24.98674 1.000 56.12601 192 ASN A O 1
ATOM 1493 N N . PRO A 1 214 ? -28.80581 -28.15455 25.40699 1.000 55.77358 193 PRO A N 1
ATOM 1494 C CA . PRO A 1 214 ? -29.10361 -28.28257 23.97018 1.000 53.19962 193 PRO A CA 1
ATOM 1495 C C . PRO A 1 214 ? -28.81523 -27.02475 23.16978 1.000 52.68603 193 PRO A C 1
ATOM 1496 O O . PRO A 1 214 ? -28.53747 -27.11895 21.96736 1.000 41.18468 193 PRO A O 1
ATOM 1500 N N . SER A 1 215 ? -28.86619 -25.84937 23.79856 1.000 50.41035 194 SER A N 1
ATOM 1501 C CA . SER A 1 215 ? -28.67431 -24.58669 23.09359 1.000 44.53136 194 SER A CA 1
ATOM 1502 C C . SER A 1 215 ? -27.23281 -24.35278 22.66339 1.000 43.88761 194 SER A C 1
ATOM 1503 O O . SER A 1 215 ? -26.95951 -23.33431 22.01755 1.000 44.16170 194 SER A O 1
ATOM 1506 N N . LEU A 1 216 ? -26.31075 -25.25037 23.00352 1.000 44.71604 195 LEU A N 1
ATOM 1507 C CA . LEU A 1 216 ? -24.91696 -25.11667 22.60160 1.000 39.84699 195 LEU A CA 1
ATOM 1508 C C . LEU A 1 216 ? -24.65201 -25.63229 21.19399 1.000 42.60691 195 LEU A C 1
ATOM 1509 O O . LEU A 1 216 ? -23.50765 -25.55739 20.73237 1.000 46.92502 195 LEU A O 1
ATOM 1514 N N . TYR A 1 217 ? -25.67083 -26.15999 20.51143 1.000 38.60265 196 TYR A N 1
ATOM 1515 C CA . TYR A 1 217 ? -25.48394 -26.64920 19.14903 1.000 38.01774 196 TYR A CA 1
ATOM 1516 C C . TYR A 1 217 ? -25.04872 -25.52623 18.21602 1.000 37.98092 196 TYR A C 1
ATOM 1517 O O . TYR A 1 217 ? -24.12279 -25.69275 17.41333 1.000 28.65994 196 TYR A O 1
ATOM 1526 N N . SER A 1 218 ? -25.70471 -24.36765 18.31556 1.000 30.00850 197 SER A N 1
ATOM 1527 C CA . SER A 1 218 ? -25.38212 -23.24925 17.43628 1.000 26.66330 197 SER A CA 1
ATOM 1528 C C . SER A 1 218 ? -23.96132 -22.74629 17.65502 1.000 26.59970 197 SER A C 1
ATOM 1529 O O . SER A 1 218 ? -23.33769 -22.22455 16.72366 1.000 27.26725 197 SER A O 1
ATOM 1532 N N . GLU A 1 219 ? -23.43594 -22.88318 18.87320 1.000 29.90583 198 GLU A N 1
ATOM 1533 C CA . GLU A 1 219 ? -22.06037 -22.46996 19.12770 1.000 30.37213 198 GLU A CA 1
ATOM 1534 C C . GLU A 1 219 ? -21.06674 -23.40741 18.45181 1.000 25.82605 198 GLU A C 1
ATOM 1535 O O . GLU A 1 219 ? -20.03703 -22.95784 17.93482 1.000 25.31480 198 GLU A O 1
ATOM 1541 N N . ILE A 1 220 ? -21.35525 -24.71278 18.44879 1.000 25.43230 199 ILE A N 1
ATOM 1542 C CA . ILE A 1 220 ? -20.50090 -25.66561 17.74247 1.000 25.89853 199 ILE A CA 1
ATOM 1543 C C . ILE A 1 220 ? -20.50742 -25.37407 16.24848 1.000 21.27484 199 ILE A C 1
ATOM 1544 O O . ILE A 1 220 ? -19.46878 -25.44783 15.57949 1.000 23.23242 199 ILE A O 1
ATOM 1549 N N . ILE A 1 221 ? -21.67813 -25.03760 15.70382 1.000 19.82146 200 ILE A N 1
ATOM 1550 C CA . ILE A 1 221 ? -21.78107 -24.73664 14.28035 1.000 24.25125 200 ILE A CA 1
ATOM 1551 C C . ILE A 1 221 ? -20.88839 -23.55870 13.91548 1.000 25.05070 200 ILE A C 1
ATOM 1552 O O . ILE A 1 221 ? -20.18768 -23.58699 12.89645 1.000 21.04310 200 ILE A O 1
ATOM 1557 N N . MET A 1 222 ? -20.89051 -22.50714 14.73727 1.000 21.63989 201 MET A N 1
ATOM 1558 C CA . MET A 1 222 ? -20.10663 -21.32772 14.38580 1.000 24.09830 201 MET A CA 1
ATOM 1559 C C . MET A 1 222 ? -18.61086 -21.63311 14.39891 1.000 18.64445 201 MET A C 1
ATOM 1560 O O . MET A 1 222 ? -17.86788 -21.14788 13.53814 1.000 21.34564 201 MET A O 1
ATOM 1565 N N . ASP A 1 223 ? -18.15024 -22.44394 15.35446 1.000 16.09491 202 ASP A N 1
ATOM 1566 C CA . ASP A 1 223 ? -16.74294 -22.83676 15.36440 1.000 18.88293 202 ASP A CA 1
ATOM 1567 C C . ASP A 1 223 ? -16.39389 -23.69532 14.14980 1.000 20.53676 202 ASP A C 1
ATOM 1568 O O . ASP A 1 223 ? -15.31196 -23.54577 13.56802 1.000 14.42930 202 ASP A O 1
ATOM 1573 N N . ILE A 1 224 ? -17.29437 -24.59759 13.74951 1.000 16.19554 203 ILE A N 1
ATOM 1574 C CA . ILE A 1 224 ? -17.06555 -25.38939 12.54173 1.000 14.85165 203 ILE A CA 1
ATOM 1575 C C . ILE A 1 224 ? -16.99706 -24.48483 11.31679 1.000 14.31107 203 ILE A C 1
ATOM 1576 O O . ILE A 1 224 ? -16.14156 -24.66458 10.44142 1.000 12.89395 203 ILE A O 1
ATOM 1581 N N . ILE A 1 225 ? -17.89399 -23.49871 11.23450 1.000 16.33054 204 ILE A N 1
ATOM 1582 C CA . ILE A 1 225 ? -17.84944 -22.54645 10.12641 1.000 19.78760 204 ILE A CA 1
ATOM 1583 C C . ILE A 1 225 ? -16.54219 -21.76453 10.15305 1.000 16.39684 204 ILE A C 1
ATOM 1584 O O . ILE A 1 225 ? -15.93400 -21.50675 9.10694 1.000 11.15052 204 ILE A O 1
ATOM 1589 N N . THR A 1 226 ? -16.08210 -21.38700 11.34927 1.000 16.29416 205 THR A N 1
ATOM 1590 C CA . THR A 1 226 ? -14.79091 -20.71594 11.46502 1.000 18.43434 205 THR A CA 1
ATOM 1591 C C . THR A 1 226 ? -13.67179 -21.58912 10.91217 1.000 14.31532 205 THR A C 1
ATOM 1592 O O . THR A 1 226 ? -12.80409 -21.10933 10.17170 1.000 15.61173 205 THR A O 1
ATOM 1596 N N . ALA A 1 227 ? -13.68679 -22.88117 11.24936 1.000 13.09533 206 ALA A N 1
ATOM 1597 C CA . ALA A 1 227 ? -12.65932 -23.79647 10.76467 1.000 13.55648 206 ALA A CA 1
ATOM 1598 C C . ALA A 1 227 ? -12.74167 -24.00050 9.25626 1.000 13.10732 206 ALA A C 1
ATOM 1599 O O . ALA A 1 227 ? -11.72200 -24.27365 8.61344 1.000 14.38047 206 ALA A O 1
ATOM 1601 N N . ALA A 1 228 ? -13.93822 -23.88405 8.67939 1.000 10.16670 207 ALA A N 1
ATOM 1602 C CA . ALA A 1 228 ? -14.11120 -24.11341 7.25000 1.000 12.32345 207 ALA A CA 1
ATOM 1603 C C . ALA A 1 228 ? -13.73855 -22.89733 6.41463 1.000 14.40806 207 ALA A C 1
ATOM 1604 O O . ALA A 1 228 ? -13.35278 -23.04564 5.24968 1.000 10.72003 207 ALA A O 1
ATOM 1606 N N . LEU A 1 229 ? -13.83107 -21.70044 6.99084 1.000 15.72313 208 LEU A N 1
ATOM 1607 C CA . LEU A 1 229 ? -13.85881 -20.45577 6.23133 1.000 15.74026 208 LEU A CA 1
ATOM 1608 C C . LEU A 1 229 ? -12.50427 -19.76659 6.12042 1.000 13.54964 208 LEU A C 1
ATOM 1609 O O . LEU A 1 229 ? -12.10081 -19.36827 5.02310 1.000 10.37320 208 LEU A O 1
ATOM 1614 N N . PHE A 1 230 ? -11.79849 -19.60351 7.23322 1.000 13.00515 209 PHE A N 1
ATOM 1615 C CA . PHE A 1 230 ? -10.74460 -18.60437 7.30993 1.000 13.47955 209 PHE A CA 1
ATOM 1616 C C . PHE A 1 230 ? -9.37697 -19.19535 6.99262 1.000 12.33284 209 PHE A C 1
ATOM 1617 O O . PHE A 1 230 ? -9.08502 -20.35401 7.30100 1.000 14.25936 209 PHE A O 1
ATOM 1625 N N . ALA A 1 231 ? -8.53803 -18.37695 6.35865 1.000 10.03530 210 ALA A N 1
ATOM 1626 C CA . ALA A 1 231 ? -7.26011 -18.82511 5.82931 1.000 12.41690 210 ALA A CA 1
ATOM 1627 C C . ALA A 1 231 ? -6.21094 -17.74356 6.06117 1.000 12.08629 210 ALA A C 1
ATOM 1628 O O . ALA A 1 231 ? -6.49384 -16.68306 6.62944 1.000 10.75850 210 ALA A O 1
ATOM 1630 N N . ASP A 1 232 ? -4.98781 -18.01818 5.60872 1.000 12.03353 211 ASP A N 1
ATOM 1631 C CA . ASP A 1 232 ? -3.83746 -17.15421 5.83346 1.000 9.51821 211 ASP A CA 1
ATOM 1632 C C . ASP A 1 232 ? -3.38685 -16.51040 4.52696 1.000 12.63685 211 ASP A C 1
ATOM 1633 O O . ASP A 1 232 ? -3.49674 -17.10585 3.45154 1.000 9.79349 211 ASP A O 1
ATOM 1638 N N . GLY A 1 233 ? -2.85810 -15.29699 4.62643 1.000 7.48271 212 GLY A N 1
ATOM 1639 C CA . GLY A 1 233 ? -2.31684 -14.63781 3.45275 1.000 9.19315 212 GLY A CA 1
ATOM 1640 C C . GLY A 1 233 ? -1.98995 -13.19166 3.73881 1.000 8.68273 212 GLY A C 1
ATOM 1641 O O . GLY A 1 233 ? -2.31043 -12.64691 4.79908 1.000 8.98250 212 GLY A O 1
ATOM 1642 N N . CYS A 1 234 ? -1.34542 -12.56646 2.75674 1.000 10.16844 213 CYS A N 1
ATOM 1643 C CA . CYS A 1 234 ? -0.94019 -11.17592 2.87759 1.000 9.95195 213 CYS A CA 1
ATOM 1644 C C . CYS A 1 234 ? -1.11017 -10.46113 1.54399 1.000 13.05255 213 CYS A C 1
ATOM 1645 O O . CYS A 1 234 ? -0.88741 -11.04517 0.47885 1.000 12.02241 213 CYS A O 1
ATOM 1648 N N . GLY A 1 235 ? -1.51271 -9.19873 1.61237 1.000 13.29216 214 GLY A N 1
ATOM 1649 C CA . GLY A 1 235 ? -1.58619 -8.35797 0.43451 1.000 11.17908 214 GLY A CA 1
ATOM 1650 C C . GLY A 1 235 ? -1.00048 -6.99135 0.71816 1.000 10.62400 214 GLY A C 1
ATOM 1651 O O . GLY A 1 235 ? -0.99502 -6.51918 1.85427 1.000 9.24937 214 GLY A O 1
ATOM 1652 N N . ALA A 1 236 ? -0.49885 -6.35484 -0.34062 1.000 7.18975 215 ALA A N 1
ATOM 1653 C CA . ALA A 1 236 ? 0.13183 -5.04867 -0.21570 1.000 8.66570 215 ALA A CA 1
ATOM 1654 C C . ALA A 1 236 ? -0.25231 -4.16675 -1.39432 1.000 8.80504 215 ALA A C 1
ATOM 1655 O O . ALA A 1 236 ? -0.47645 -4.65029 -2.50696 1.000 7.79517 215 ALA A O 1
ATOM 1657 N N . VAL A 1 237 ? -0.31057 -2.86155 -1.14244 1.000 7.93552 216 VAL A N 1
ATOM 1658 C CA . VAL A 1 237 ? -0.66603 -1.88659 -2.16574 1.000 8.31484 216 VAL A CA 1
ATOM 1659 C C . VAL A 1 237 ? 0.24049 -0.66881 -2.02848 1.000 7.33082 216 VAL A C 1
ATOM 1660 O O . VAL A 1 237 ? 0.55345 -0.23262 -0.91598 1.000 7.76166 216 VAL A O 1
ATOM 1664 N N . LEU A 1 238 ? 0.69599 -0.14455 -3.16422 1.000 5.89690 217 LEU A N 1
ATOM 1665 C CA . LEU A 1 238 ? 1.45050 1.10078 -3.20701 1.000 7.83089 217 LEU A CA 1
ATOM 1666 C C . LEU A 1 238 ? 0.53030 2.20881 -3.70376 1.000 11.23359 217 LEU A C 1
ATOM 1667 O O . LEU A 1 238 ? -0.07691 2.08399 -4.77324 1.000 7.85994 217 LEU A O 1
ATOM 1672 N N . MET A 1 239 ? 0.42029 3.28235 -2.92345 1.000 11.05099 218 MET A N 1
ATOM 1673 C CA . MET A 1 239 ? -0.43328 4.41116 -3.26296 1.000 13.02247 218 MET A CA 1
ATOM 1674 C C . MET A 1 239 ? 0.38002 5.69501 -3.20114 1.000 10.63577 218 MET A C 1
ATOM 1675 O O . MET A 1 239 ? 1.28753 5.83156 -2.37821 1.000 13.31391 218 MET A O 1
ATOM 1680 N N . VAL A 1 240 ? 0.06498 6.63273 -4.09863 1.000 12.02300 219 VAL A N 1
ATOM 1681 C CA . VAL A 1 240 ? 0.77921 7.90132 -4.17442 1.000 10.16589 219 VAL A CA 1
ATOM 1682 C C . VAL A 1 240 ? -0.21175 9.04727 -4.32766 1.000 11.53235 219 VAL A C 1
ATOM 1683 O O . VAL A 1 240 ? -1.34066 8.87101 -4.79147 1.000 12.62128 219 VAL A O 1
ATOM 1687 N N . GLY A 1 241 ? 0.23677 10.23879 -3.94238 1.000 14.70920 220 GLY A N 1
ATOM 1688 C CA . GLY A 1 241 ? -0.52800 11.44449 -4.16898 1.000 17.72587 220 GLY A CA 1
ATOM 1689 C C . GLY A 1 241 ? -0.46149 11.87438 -5.62318 1.000 17.82655 220 GLY A C 1
ATOM 1690 O O . GLY A 1 241 ? 0.25164 11.30479 -6.45004 1.000 21.56844 220 GLY A O 1
ATOM 1691 N N . LYS A 1 242 ? -1.22705 12.92323 -5.93513 1.000 24.64566 221 LYS A N 1
ATOM 1692 C CA . LYS A 1 242 ? -1.36837 13.33738 -7.32785 1.000 22.76142 221 LYS A CA 1
ATOM 1693 C C . LYS A 1 242 ? -0.06836 13.89051 -7.90062 1.000 28.18908 221 LYS A C 1
ATOM 1694 O O . LYS A 1 242 ? 0.17514 13.75880 -9.10502 1.000 25.01102 221 LYS A O 1
ATOM 1700 N N . GLU A 1 243 ? 0.77355 14.50448 -7.07089 1.000 21.51626 222 GLU A N 1
ATOM 1701 C CA . GLU A 1 243 ? 1.99834 15.13541 -7.54542 1.000 24.67250 222 GLU A CA 1
ATOM 1702 C C . GLU A 1 243 ? 3.17267 14.16900 -7.63627 1.000 23.23034 222 GLU A C 1
ATOM 1703 O O . GLU A 1 243 ? 4.25405 14.57231 -8.07646 1.000 19.92798 222 GLU A O 1
ATOM 1709 N N . HIS A 1 244 ? 2.99060 12.91456 -7.23118 1.000 19.55870 223 HIS A N 1
ATOM 1710 C CA . HIS A 1 244 ? 4.07003 11.94418 -7.28587 1.000 16.00302 223 HIS A CA 1
ATOM 1711 C C . HIS A 1 244 ? 4.38154 11.57905 -8.73707 1.000 20.32832 223 HIS A C 1
ATOM 1712 O O . HIS A 1 244 ? 3.48442 11.55292 -9.58428 1.000 19.11431 223 HIS A O 1
ATOM 1719 N N . PRO A 1 245 ? 5.65165 11.30284 -9.04988 1.000 21.98556 224 PRO A N 1
ATOM 1720 C CA . PRO A 1 245 ? 6.00190 10.93227 -10.43237 1.000 20.29377 224 PRO A CA 1
ATOM 1721 C C . PRO A 1 245 ? 5.26351 9.70875 -10.94723 1.000 29.62198 224 PRO A C 1
ATOM 1722 O O . PRO A 1 245 ? 4.98838 9.62648 -12.15118 1.000 32.56685 224 PRO A O 1
ATOM 1726 N N . LEU A 1 246 ? 4.93312 8.75446 -10.07683 1.000 23.12021 225 LEU A N 1
ATOM 1727 C CA . LEU A 1 246 ? 4.23885 7.54564 -10.50158 1.000 23.06979 225 LEU A CA 1
ATOM 1728 C C . LEU A 1 246 ? 2.75255 7.76378 -10.75194 1.000 24.57253 225 LEU A C 1
ATOM 1729 O O . LEU A 1 246 ? 2.09407 6.86070 -11.27989 1.000 28.82557 225 LEU A O 1
ATOM 1734 N N . ALA A 1 247 ? 2.21031 8.92868 -10.39272 1.000 23.13355 226 ALA A N 1
ATOM 1735 C CA . ALA A 1 247 ? 0.78171 9.20772 -10.54471 1.000 27.04418 226 ALA A CA 1
ATOM 1736 C C . ALA A 1 247 ? 0.48292 9.48193 -12.01691 1.000 30.73227 226 ALA A C 1
ATOM 1737 O O . ALA A 1 247 ? 0.29096 10.62006 -12.45153 1.000 30.34512 226 ALA A O 1
ATOM 1739 N N . LYS A 1 248 ? 0.42940 8.40654 -12.79491 1.000 31.87007 227 LYS A N 1
ATOM 1740 C CA . LYS A 1 248 ? 0.20027 8.48953 -14.22878 1.000 32.04896 227 LYS A CA 1
ATOM 1741 C C . LYS A 1 248 ? -1.24069 8.12886 -14.56669 1.000 37.91119 227 LYS A C 1
ATOM 1742 O O . LYS A 1 248 ? -1.89999 7.37729 -13.84399 1.000 30.90798 227 LYS A O 1
ATOM 1748 N N . SER A 1 249 ? -1.72067 8.67370 -15.68178 1.000 45.26822 228 SER A N 1
ATOM 1749 C CA . SER A 1 249 ? -3.07717 8.39830 -16.12975 1.000 40.36529 228 SER A CA 1
ATOM 1750 C C . SER A 1 249 ? -3.22900 6.92923 -16.51240 1.000 32.64609 228 SER A C 1
ATOM 1751 O O . SER A 1 249 ? -2.28672 6.27990 -16.97515 1.000 37.77618 228 SER A O 1
ATOM 1754 N N . GLY A 1 250 ? -4.43478 6.40514 -16.30540 1.000 32.45404 229 GLY A N 1
ATOM 1755 C CA . GLY A 1 250 ? -4.73508 5.01292 -16.53805 1.000 30.32954 229 GLY A CA 1
ATOM 1756 C C . GLY A 1 250 ? -4.70021 4.15000 -15.29370 1.000 30.63558 229 GLY A C 1
ATOM 1757 O O . GLY A 1 250 ? -5.26956 3.05238 -15.30109 1.000 27.66618 229 GLY A O 1
ATOM 1758 N N . LEU A 1 251 ? -4.04348 4.61233 -14.23177 1.000 24.31293 230 LEU A N 1
ATOM 1759 C CA . LEU A 1 251 ? -4.08330 3.90963 -12.96191 1.000 25.64319 230 LEU A CA 1
ATOM 1760 C C . LEU A 1 251 ? -5.37594 4.24441 -12.21899 1.000 20.00889 230 LEU A C 1
ATOM 1761 O O . LEU A 1 251 ? -5.94969 5.31926 -12.41341 1.000 20.64802 230 LEU A O 1
ATOM 1766 N N . PRO A 1 252 ? -5.86036 3.33858 -11.36906 1.000 17.99547 231 PRO A N 1
ATOM 1767 C CA . PRO A 1 252 ? -7.09039 3.62627 -10.61589 1.000 16.17152 231 PRO A CA 1
ATOM 1768 C C . PRO A 1 252 ? -6.88600 4.78986 -9.65455 1.000 17.61433 231 PRO A C 1
ATOM 1769 O O . PRO A 1 252 ? -5.89118 4.84796 -8.92788 1.000 16.35310 231 PRO A O 1
ATOM 1773 N N . GLN A 1 253 ? -7.83561 5.72035 -9.66130 1.000 14.13758 232 GLN A N 1
ATOM 1774 C CA . GLN A 1 253 ? -7.85156 6.83586 -8.72673 1.000 15.63240 232 GLN A CA 1
ATOM 1775 C C . GLN A 1 253 ? -8.79806 6.51079 -7.58031 1.000 14.33156 232 GLN A C 1
ATOM 1776 O O . GLN A 1 253 ? -9.90294 6.00958 -7.80421 1.000 10.07262 232 GLN A O 1
ATOM 1782 N N . VAL A 1 254 ? -8.37638 6.81054 -6.35486 1.000 13.22386 233 VAL A N 1
ATOM 1783 C CA . VAL A 1 254 ? -9.28140 6.79428 -5.20947 1.000 9.26986 233 VAL A CA 1
ATOM 1784 C C . VAL A 1 254 ? -9.94413 8.16664 -5.16402 1.000 11.66036 233 VAL A C 1
ATOM 1785 O O . VAL A 1 254 ? -9.34899 9.13926 -4.70469 1.000 14.85866 233 VAL A O 1
ATOM 1789 N N . ILE A 1 255 ? -11.18243 8.25284 -5.63972 1.000 14.69136 234 ILE A N 1
ATOM 1790 C CA . ILE A 1 255 ? -11.83229 9.55590 -5.67150 1.000 13.24368 234 ILE A CA 1
ATOM 1791 C C . ILE A 1 255 ? -12.64257 9.83573 -4.40658 1.000 8.82146 234 ILE A C 1
ATOM 1792 O O . ILE A 1 255 ? -12.79623 11.00060 -4.02760 1.000 11.04584 234 ILE A O 1
ATOM 1797 N N . ASP A 1 256 ? -13.14715 8.80592 -3.72723 1.000 8.94705 235 ASP A N 1
ATOM 1798 C CA . ASP A 1 256 ? -13.84607 9.02426 -2.46425 1.000 8.27440 235 ASP A CA 1
ATOM 1799 C C . ASP A 1 256 ? -13.90635 7.70820 -1.69926 1.000 9.83876 235 ASP A C 1
ATOM 1800 O O . ASP A 1 256 ? -13.61528 6.63838 -2.23796 1.000 9.75950 235 ASP A O 1
ATOM 1805 N N . ASN A 1 257 ? -14.26420 7.80863 -0.41917 1.000 9.75423 236 ASN A N 1
ATOM 1806 C CA . ASN A 1 257 ? -14.44830 6.64242 0.43600 1.000 9.34016 236 ASN A CA 1
ATOM 1807 C C . ASN A 1 257 ? -15.37507 7.02921 1.57842 1.000 10.04370 236 ASN A C 1
ATOM 1808 O O . ASN A 1 257 ? -15.55634 8.21261 1.87483 1.000 9.24679 236 ASN A O 1
ATOM 1813 N N . ARG A 1 258 ? -15.95928 6.01655 2.21897 1.000 9.64115 237 ARG A N 1
ATOM 1814 C CA . ARG A 1 258 ? -16.90127 6.26584 3.30289 1.000 10.32648 237 ARG A CA 1
ATOM 1815 C C . ARG A 1 258 ? -16.99360 5.03920 4.20038 1.000 7.55446 237 ARG A C 1
ATOM 1816 O O . ARG A 1 258 ? -16.84768 3.90406 3.73805 1.000 8.92380 237 ARG A O 1
ATOM 1824 N N . SER A 1 259 ? -17.25745 5.28662 5.48420 1.000 10.42687 238 SER A N 1
ATOM 1825 C CA . SER A 1 259 ? -17.43206 4.25655 6.49897 1.000 6.34572 238 SER A CA 1
ATOM 1826 C C . SER A 1 259 ? -18.87326 4.23692 6.99414 1.000 6.40692 238 SER A C 1
ATOM 1827 O O . SER A 1 259 ? -19.59778 5.23108 6.91023 1.000 5.74146 238 SER A O 1
ATOM 1830 N N . PHE A 1 260 ? -19.27417 3.08876 7.53604 1.000 6.23173 239 PHE A N 1
ATOM 1831 C CA . PHE A 1 260 ? -20.59347 2.93256 8.13533 1.000 9.51213 239 PHE A CA 1
ATOM 1832 C C . PHE A 1 260 ? -20.50755 1.87154 9.22101 1.000 10.81569 239 PHE A C 1
ATOM 1833 O O . PHE A 1 260 ? -19.90478 0.81610 9.00652 1.000 12.81373 239 PHE A O 1
ATOM 1841 N N . LEU A 1 261 ? -21.10212 2.15151 10.37926 1.000 7.75550 240 LEU A N 1
ATOM 1842 C CA . LEU A 1 261 ? -21.16782 1.19400 11.47675 1.000 8.05754 240 LEU A CA 1
ATOM 1843 C C . LEU A 1 261 ? -22.62457 0.99142 11.86241 1.000 6.17990 240 LEU A C 1
ATOM 1844 O O . LEU A 1 261 ? -23.31311 1.95091 12.22665 1.000 7.84316 240 LEU A O 1
ATOM 1849 N N . VAL A 1 262 ? -23.08716 -0.25149 11.78330 1.000 7.21544 241 VAL A N 1
ATOM 1850 C CA . VAL A 1 262 ? -24.48279 -0.57393 12.06476 1.000 7.09757 241 VAL A CA 1
ATOM 1851 C C . VAL A 1 262 ? -24.70598 -0.53510 13.57188 1.000 6.09027 241 VAL A C 1
ATOM 1852 O O . VAL A 1 262 ? -24.01032 -1.23795 14.32021 1.000 7.09019 241 VAL A O 1
ATOM 1856 N N . PRO A 1 263 ? -25.64974 0.26822 14.05671 1.000 7.32987 242 PRO A N 1
ATOM 1857 C CA . PRO A 1 263 ? -25.85589 0.37276 15.50485 1.000 7.81194 242 PRO A CA 1
ATOM 1858 C C . PRO A 1 263 ? -26.19896 -0.97154 16.13215 1.000 9.83924 242 PRO A C 1
ATOM 1859 O O . PRO A 1 263 ? -26.97082 -1.75932 15.58014 1.000 8.90943 242 PRO A O 1
ATOM 1863 N N . ASN A 1 264 ? -25.59198 -1.22882 17.29249 1.000 7.83971 243 ASN A N 1
ATOM 1864 C CA . ASN A 1 264 ? -25.99133 -2.31603 18.18794 1.000 9.57185 243 ASN A CA 1
ATOM 1865 C C . ASN A 1 264 ? -25.82436 -3.69134 17.54233 1.000 11.45107 243 ASN A C 1
ATOM 1866 O O . ASN A 1 264 ? -26.70608 -4.55092 17.61469 1.000 11.51855 243 ASN A O 1
ATOM 1871 N N . THR A 1 265 ? -24.65930 -3.90757 16.92742 1.000 8.30207 244 THR A N 1
ATOM 1872 C CA . THR A 1 265 ? -24.33164 -5.18576 16.30546 1.000 10.20412 244 THR A CA 1
ATOM 1873 C C . THR A 1 265 ? -22.94190 -5.65994 16.71349 1.000 10.32814 244 THR A C 1
ATOM 1874 O O . THR A 1 265 ? -22.29412 -6.40523 15.97324 1.000 10.68993 244 THR A O 1
ATOM 1878 N N . VAL A 1 266 ? -22.48050 -5.24821 17.89720 1.000 8.80838 245 VAL A N 1
ATOM 1879 C CA . VAL A 1 266 ? -21.12862 -5.58708 18.33588 1.000 13.26881 245 VAL A CA 1
ATOM 1880 C C . VAL A 1 266 ? -20.96546 -7.09711 18.45656 1.000 13.57944 245 VAL A C 1
ATOM 1881 O O . VAL A 1 266 ? -19.93194 -7.65882 18.07233 1.000 13.82170 245 VAL A O 1
ATOM 1885 N N . GLU A 1 267 ? -21.98526 -7.77799 18.98328 1.000 13.74526 246 GLU A N 1
ATOM 1886 C CA . GLU A 1 267 ? -21.89200 -9.20250 19.27677 1.000 19.32015 246 GLU A CA 1
ATOM 1887 C C . GLU A 1 267 ? -21.96802 -10.08349 18.03598 1.000 14.66617 246 GLU A C 1
ATOM 1888 O O . GLU A 1 267 ? -21.80870 -11.30163 18.15950 1.000 17.88472 246 GLU A O 1
ATOM 1894 N N . LEU A 1 268 ? -22.21886 -9.51705 16.85580 1.000 15.36597 247 LEU A N 1
ATOM 1895 C CA . LEU A 1 268 ? -22.40911 -10.35206 15.67394 1.000 10.72579 247 LEU A CA 1
ATOM 1896 C C . LEU A 1 268 ? -21.09168 -10.78775 15.03963 1.000 14.89482 247 LEU A C 1
ATOM 1897 O O . LEU A 1 268 ? -21.02287 -11.87970 14.46437 1.000 13.14101 247 LEU A O 1
ATOM 1902 N N . MET A 1 269 ? -20.04773 -9.96415 15.12179 1.000 12.81697 248 MET A N 1
ATOM 1903 C CA . MET A 1 269 ? -18.75984 -10.30207 14.52939 1.000 14.63154 248 MET A CA 1
ATOM 1904 C C . MET A 1 269 ? -17.62986 -9.71106 15.35863 1.000 11.19810 248 MET A C 1
ATOM 1905 O O . MET A 1 269 ? -17.75166 -8.60295 15.88622 1.000 13.88011 248 MET A O 1
ATOM 1910 N N . GLY A 1 270 ? -16.53319 -10.44954 15.45121 1.000 11.63380 249 GLY A N 1
ATOM 1911 C CA . GLY A 1 270 ? -15.35519 -9.97124 16.14193 1.000 11.74450 249 GLY A CA 1
ATOM 1912 C C . GLY A 1 270 ? -14.45125 -11.12995 16.51491 1.000 15.58717 249 GLY A C 1
ATOM 1913 O O . GLY A 1 270 ? -14.69137 -12.27775 16.14080 1.000 15.67446 249 GLY A O 1
ATOM 1914 N N . LEU A 1 271 ? -13.39875 -10.79345 17.25842 1.000 14.66513 250 LEU A N 1
ATOM 1915 C CA . LEU A 1 271 ? -12.45001 -11.77212 17.77791 1.000 16.00990 250 LEU A CA 1
ATOM 1916 C C . LEU A 1 271 ? -12.30332 -11.55735 19.27501 1.000 19.18361 250 LEU A C 1
ATOM 1917 O O . LEU A 1 271 ? -11.94181 -10.46058 19.71340 1.000 17.00431 250 LEU A O 1
ATOM 1922 N N . ASP A 1 272 ? -12.57112 -12.60119 20.05283 1.000 14.60883 251 ASP A N 1
ATOM 1923 C CA . ASP A 1 272 ? -12.55008 -12.52522 21.50510 1.000 24.61798 251 ASP A CA 1
ATOM 1924 C C . ASP A 1 272 ? -11.36303 -13.30004 22.05754 1.000 28.91357 251 ASP A C 1
ATOM 1925 O O . ASP A 1 272 ? -10.99369 -14.35392 21.52995 1.000 23.21887 251 ASP A O 1
ATOM 1930 N N . VAL A 1 273 ? -10.76622 -12.76973 23.11600 1.000 29.85017 252 VAL A N 1
ATOM 1931 C CA . VAL A 1 273 ? -9.75453 -13.49149 23.87446 1.000 32.90850 252 VAL A CA 1
ATOM 1932 C C . VAL A 1 273 ? -10.46347 -14.30980 24.94333 1.000 34.63834 252 VAL A C 1
ATOM 1933 O O . VAL A 1 273 ? -11.36043 -13.80620 25.63088 1.000 30.19139 252 VAL A O 1
ATOM 1937 N N . VAL A 1 274 ? -10.08014 -15.57537 25.06968 1.000 34.84287 253 VAL A N 1
ATOM 1938 C CA . VAL A 1 274 ? -10.69200 -16.46118 26.04807 1.000 32.75623 253 VAL A CA 1
ATOM 1939 C C . VAL A 1 274 ? -9.66543 -17.46908 26.54868 1.000 40.01875 253 VAL A C 1
ATOM 1940 O O . VAL A 1 274 ? -9.82827 -18.06172 27.61623 1.000 38.78744 253 VAL A O 1
ATOM 1944 N N . GLY A 1 277 ? -7.39154 -19.34182 24.41283 1.000 36.21129 256 GLY A N 1
ATOM 1945 C CA . GLY A 1 277 ? -6.89252 -18.60157 23.26913 1.000 34.32760 256 GLY A CA 1
ATOM 1946 C C . GLY A 1 277 ? -7.91052 -17.63971 22.68860 1.000 33.68964 256 GLY A C 1
ATOM 1947 O O . GLY A 1 277 ? -8.53448 -16.86823 23.41716 1.000 30.78805 256 GLY A O 1
ATOM 1948 N N . PHE A 1 278 ? -8.07214 -17.67981 21.37063 1.000 31.93722 257 PHE A N 1
ATOM 1949 C CA . PHE A 1 278 ? -9.04208 -16.84139 20.68587 1.000 23.32907 257 PHE A CA 1
ATOM 1950 C C . PHE A 1 278 ? -10.34625 -17.59638 20.46392 1.000 26.96360 257 PHE A C 1
ATOM 1951 O O . PHE A 1 278 ? -10.40443 -18.82605 20.52802 1.000 25.51589 257 PHE A O 1
ATOM 1959 N N . ARG A 1 279 ? -11.40583 -16.83670 20.20391 1.000 19.98390 258 ARG A N 1
ATOM 1960 C CA . ARG A 1 279 ? -12.58415 -17.39507 19.56011 1.000 23.32823 258 ARG A CA 1
ATOM 1961 C C . ARG A 1 279 ? -13.07236 -16.40961 18.51383 1.000 22.34399 258 ARG A C 1
ATOM 1962 O O . ARG A 1 279 ? -13.29874 -15.23418 18.81840 1.000 20.31691 258 ARG A O 1
ATOM 1970 N N . ASN A 1 280 ? -13.22168 -16.89040 17.28474 1.000 17.34169 259 ASN A N 1
ATOM 1971 C CA . ASN A 1 280 ? -13.76798 -16.07269 16.21519 1.000 18.50796 259 ASN A CA 1
ATOM 1972 C C . ASN A 1 280 ? -15.28096 -15.99663 16.35933 1.000 18.60851 259 ASN A C 1
ATOM 1973 O O . ASN A 1 280 ? -15.95035 -17.02274 16.51869 1.000 21.75406 259 ASN A O 1
ATOM 1978 N N . ILE A 1 281 ? -15.81905 -14.78406 16.30417 1.000 16.44784 260 ILE A N 1
ATOM 1979 C CA . ILE A 1 281 ? -17.25333 -14.55930 16.42208 1.000 16.33271 260 ILE A CA 1
ATOM 1980 C C . ILE A 1 281 ? -17.80550 -14.24166 15.04089 1.000 16.36929 260 ILE A C 1
ATOM 1981 O O . ILE A 1 281 ? -17.41116 -13.25002 14.41656 1.000 15.30976 260 ILE A O 1
ATOM 1986 N N . LEU A 1 282 ? -18.72229 -15.08379 14.56623 1.000 15.56914 261 LEU A N 1
ATOM 1987 C CA . LEU A 1 282 ? -19.39255 -14.86404 13.28456 1.000 19.86038 261 LEU A CA 1
ATOM 1988 C C . LEU A 1 282 ? -20.80427 -15.43855 13.42005 1.000 17.64960 261 LEU A C 1
ATOM 1989 O O . LEU A 1 282 ? -21.02618 -16.63086 13.19991 1.000 19.13287 261 LEU A O 1
ATOM 1994 N N . ARG A 1 283 ? -21.74906 -14.57384 13.78568 1.000 19.47293 262 ARG A N 1
ATOM 1995 C CA . ARG A 1 283 ? -23.11253 -15.00786 14.04663 1.000 19.15716 262 ARG A CA 1
ATOM 1996 C C . ARG A 1 283 ? -23.89059 -15.17046 12.74084 1.000 21.83990 262 ARG A C 1
ATOM 1997 O O . ARG A 1 283 ? -23.60015 -14.49694 11.74829 1.000 18.93032 262 ARG A O 1
ATOM 2005 N N . PRO A 1 284 ? -24.88441 -16.06421 12.71634 1.000 24.79809 263 PRO A N 1
ATOM 2006 C CA . PRO A 1 284 ? -25.68129 -16.23172 11.48772 1.000 26.70791 263 PRO A CA 1
ATOM 2007 C C . PRO A 1 284 ? -26.41365 -14.97002 11.06531 1.000 19.07651 263 PRO A C 1
ATOM 2008 O O . PRO A 1 284 ? -26.69166 -14.79571 9.87225 1.000 23.22363 263 PRO A O 1
ATOM 2012 N N . GLU A 1 285 ? -26.72589 -14.07901 12.00804 1.000 26.49292 264 GLU A N 1
ATOM 2013 C CA . GLU A 1 285 ? -27.43299 -12.83470 11.72365 1.000 18.04052 264 GLU A CA 1
ATOM 2014 C C . GLU A 1 285 ? -26.56882 -11.80451 11.00997 1.000 21.70702 264 GLU A C 1
ATOM 2015 O O . GLU A 1 285 ? -27.05490 -10.69777 10.74730 1.000 20.03205 264 GLU A O 1
ATOM 2021 N N . VAL A 1 286 ? -25.31013 -12.12974 10.70669 1.000 18.34824 265 VAL A N 1
ATOM 2022 C CA . VAL A 1 286 ? -24.40451 -11.15070 10.11018 1.000 18.66427 265 VAL A CA 1
ATOM 2023 C C . VAL A 1 286 ? -24.92612 -10.69093 8.75329 1.000 22.64412 265 VAL A C 1
ATOM 2024 O O . VAL A 1 286 ? -25.02830 -9.48764 8.48490 1.000 19.77546 265 VAL A O 1
ATOM 2028 N N . SER A 1 287 ? -25.28498 -11.64210 7.88500 1.000 21.28027 266 SER A N 1
ATOM 2029 C CA . SER A 1 287 ? -25.67417 -11.28502 6.52322 1.000 28.92790 266 SER A CA 1
ATOM 2030 C C . SER A 1 287 ? -26.92172 -10.41060 6.51577 1.000 24.09125 266 SER A C 1
ATOM 2031 O O . SER A 1 287 ? -27.01372 -9.45376 5.73685 1.000 25.11366 266 SER A O 1
ATOM 2034 N N . ASP A 1 288 ? -27.89110 -10.72093 7.37960 1.000 27.98633 267 ASP A N 1
ATOM 2035 C CA . ASP A 1 288 ? -29.09742 -9.90390 7.46333 1.000 22.56039 267 ASP A CA 1
ATOM 2036 C C . ASP A 1 288 ? -28.78853 -8.51332 8.00608 1.000 21.96843 267 ASP A C 1
ATOM 2037 O O . ASP A 1 288 ? -29.37334 -7.52069 7.55687 1.000 26.77649 267 ASP A O 1
ATOM 2042 N N . ALA A 1 289 ? -27.87457 -8.42047 8.97499 1.000 24.62722 268 ALA A N 1
ATOM 2043 C CA . ALA A 1 289 ? -27.49814 -7.12216 9.52193 1.000 20.25775 268 ALA A CA 1
ATOM 2044 C C . ALA A 1 289 ? -26.76715 -6.25381 8.50525 1.000 19.85634 268 ALA A C 1
ATOM 2045 O O . ALA A 1 289 ? -26.78585 -5.02535 8.63344 1.000 20.45957 268 ALA A O 1
ATOM 2047 N N . LEU A 1 290 ? -26.12687 -6.86175 7.50188 1.000 14.15949 269 LEU A N 1
ATOM 2048 C CA . LEU A 1 290 ? -25.45676 -6.08043 6.46665 1.000 21.22650 269 LEU A CA 1
ATOM 2049 C C . LEU A 1 290 ? -26.43975 -5.22975 5.67457 1.000 20.71679 269 LEU A C 1
ATOM 2050 O O . LEU A 1 290 ? -26.08706 -4.13102 5.22991 1.000 21.61900 269 LEU A O 1
ATOM 2055 N N . LYS A 1 291 ? -27.67181 -5.71677 5.48659 1.000 22.07105 270 LYS A N 1
ATOM 2056 C CA . LYS A 1 291 ? -28.65485 -4.97883 4.69751 1.000 22.43934 270 LYS A CA 1
ATOM 2057 C C . LYS A 1 291 ? -28.96136 -3.61539 5.30089 1.000 23.78241 270 LYS A C 1
ATOM 2058 O O . LYS A 1 291 ? -29.34732 -2.68978 4.57792 1.000 29.46924 270 LYS A O 1
ATOM 2064 N N . GLN A 1 292 ? -28.80951 -3.47154 6.61726 1.000 15.17976 271 GLN A N 1
ATOM 2065 C CA . GLN A 1 292 ? -29.08613 -2.19100 7.25241 1.000 19.04054 271 GLN A CA 1
ATOM 2066 C C . GLN A 1 292 ? -28.02539 -1.14338 6.94273 1.000 21.15905 271 GLN A C 1
ATOM 2067 O O . GLN A 1 292 ? -28.28819 0.05187 7.10999 1.000 26.25054 271 GLN A O 1
ATOM 2073 N N . GLY A 1 293 ? -26.84281 -1.55473 6.49534 1.000 16.35471 272 GLY A N 1
ATOM 2074 C CA . GLY A 1 293 ? -25.76762 -0.60748 6.28213 1.000 23.42242 272 GLY A CA 1
ATOM 2075 C C . GLY A 1 293 ? -25.31073 -0.45576 4.84474 1.000 14.44963 272 GLY A C 1
ATOM 2076 O O . GLY A 1 293 ? -24.82798 0.61326 4.46243 1.000 11.14680 272 GLY A O 1
ATOM 2077 N N . LEU A 1 294 ? -25.47691 -1.50462 4.03519 1.000 14.97382 273 LEU A N 1
ATOM 2078 C CA . LEU A 1 294 ? -24.87910 -1.52720 2.70216 1.000 14.70681 273 LEU A CA 1
ATOM 2079 C C . LEU A 1 294 ? -25.43452 -0.41867 1.81406 1.000 13.58362 273 LEU A C 1
ATOM 2080 O O . LEU A 1 294 ? -24.68164 0.40713 1.28562 1.000 14.07066 273 LEU A O 1
ATOM 2085 N N . ARG A 1 295 ? -26.75234 -0.38828 1.62705 1.000 13.44563 274 ARG A N 1
ATOM 2086 C CA . ARG A 1 295 ? -27.31408 0.57159 0.68482 1.000 14.22451 274 ARG A CA 1
ATOM 2087 C C . ARG A 1 295 ? -27.22206 2.00654 1.20546 1.000 15.05413 274 ARG A C 1
ATOM 2088 O O . ARG A 1 295 ? -26.89403 2.90556 0.42137 1.000 15.77610 274 ARG A O 1
ATOM 2096 N N . PRO A 1 296 ? -27.50559 2.28497 2.48894 1.000 14.50670 275 PRO A N 1
ATOM 2097 C CA . PRO A 1 296 ? -27.26624 3.65665 2.98029 1.000 16.00223 275 PRO A CA 1
ATOM 2098 C C . PRO A 1 296 ? -25.83396 4.12139 2.77345 1.000 14.60640 275 PRO A C 1
ATOM 2099 O O . PRO A 1 296 ? -25.60003 5.29328 2.44999 1.000 15.58489 275 PRO A O 1
ATOM 2103 N N . LEU A 1 297 ? -24.86654 3.22062 2.94095 1.000 6.55438 276 LEU A N 1
ATOM 2104 C CA . LEU A 1 297 ? -23.46453 3.57394 2.75253 1.000 11.56647 276 LEU A CA 1
ATOM 2105 C C . LEU A 1 297 ? -23.14595 3.82502 1.28259 1.000 9.94849 276 LEU A C 1
ATOM 2106 O O . LEU A 1 297 ? -22.65118 4.89695 0.91444 1.000 12.75079 276 LEU A O 1
ATOM 2111 N N . ILE A 1 298 ? -23.41090 2.83535 0.42812 1.000 8.89766 277 ILE A N 1
ATOM 2112 C CA . ILE A 1 298 ? -22.93808 2.89864 -0.95304 1.000 9.66969 277 ILE A CA 1
ATOM 2113 C C . ILE A 1 298 ? -23.72414 3.92779 -1.75629 1.000 9.51383 277 ILE A C 1
ATOM 2114 O O . ILE A 1 298 ? -23.14468 4.73561 -2.49056 1.000 12.00146 277 ILE A O 1
ATOM 2119 N N . ASN A 1 299 ? -25.05181 3.91508 -1.64135 1.000 12.85555 278 ASN A N 1
ATOM 2120 C CA . ASN A 1 299 ? -25.84835 4.85347 -2.42632 1.000 12.79977 278 ASN A CA 1
ATOM 2121 C C . ASN A 1 299 ? -25.58406 6.29203 -1.99542 1.000 13.88407 278 ASN A C 1
ATOM 2122 O O . ASN A 1 299 ? -25.58077 7.20729 -2.82713 1.000 13.44818 278 ASN A O 1
ATOM 2127 N N . GLY A 1 300 ? -25.35109 6.51070 -0.70012 1.000 10.11670 279 GLY A N 1
ATOM 2128 C CA . GLY A 1 300 ? -24.97752 7.84027 -0.24470 1.000 10.19066 279 GLY A CA 1
ATOM 2129 C C . GLY A 1 300 ? -23.63099 8.28412 -0.78534 1.000 11.08288 279 GLY A C 1
ATOM 2130 O O . GLY A 1 300 ? -23.46669 9.43596 -1.19753 1.000 13.03233 279 GLY A O 1
ATOM 2131 N N . LEU A 1 301 ? -22.65083 7.37607 -0.79335 1.000 11.02697 280 LEU A N 1
ATOM 2132 C CA . LEU A 1 301 ? -21.32978 7.70169 -1.32388 1.000 9.49642 280 LEU A CA 1
ATOM 2133 C C . LEU A 1 301 ? -21.38491 8.01019 -2.81630 1.000 10.28643 280 LEU A C 1
ATOM 2134 O O . LEU A 1 301 ? -20.76559 8.97301 -3.28258 1.000 7.76290 280 LEU A O 1
ATOM 2139 N N . LEU A 1 302 ? -22.11506 7.19787 -3.58275 1.000 11.41558 281 LEU A N 1
ATOM 2140 C CA . LEU A 1 302 ? -22.17079 7.39774 -5.02754 1.000 14.36416 281 LEU A CA 1
ATOM 2141 C C . LEU A 1 302 ? -22.97218 8.64185 -5.38703 1.000 15.11523 281 LEU A C 1
ATOM 2142 O O . LEU A 1 302 ? -22.60000 9.37999 -6.30650 1.000 15.33825 281 LEU A O 1
ATOM 2147 N N . ALA A 1 303 ? -24.07287 8.89284 -4.67306 1.000 13.16668 282 ALA A N 1
ATOM 2148 C CA . ALA A 1 303 ? -24.86975 10.08552 -4.94479 1.000 19.06208 282 ALA A CA 1
ATOM 2149 C C . ALA A 1 303 ? -24.05110 11.35118 -4.73170 1.000 16.81499 282 ALA A C 1
ATOM 2150 O O . ALA A 1 303 ? -24.13317 12.29576 -5.52604 1.000 14.24064 282 ALA A O 1
ATOM 2152 N N . ASP A 1 304 ? -23.24330 11.38425 -3.67066 1.000 12.54451 283 ASP A N 1
ATOM 2153 C CA . ASP A 1 304 ? -22.38439 12.53440 -3.42496 1.000 15.47509 283 ASP A CA 1
ATOM 2154 C C . ASP A 1 304 ? -21.29282 12.68441 -4.47521 1.000 13.66112 283 ASP A C 1
ATOM 2155 O O . ASP A 1 304 ? -20.64969 13.73780 -4.52865 1.000 18.84438 283 ASP A O 1
ATOM 2160 N N . ASN A 1 305 ? -21.06727 11.66541 -5.30266 1.000 12.15494 284 ASN A N 1
ATOM 2161 C CA . ASN A 1 305 ? -20.15232 11.75999 -6.43114 1.000 12.30218 284 ASN A CA 1
ATOM 2162 C C . ASN A 1 305 ? -20.88730 11.73468 -7.76817 1.000 14.35392 284 ASN A C 1
ATOM 2163 O O . ASN A 1 305 ? -20.25779 11.52392 -8.80927 1.000 12.52200 284 ASN A O 1
ATOM 2168 N N . ASN A 1 306 ? -22.20959 11.92677 -7.75159 1.000 16.35599 285 ASN A N 1
ATOM 2169 C CA . ASN A 1 306 ? -23.01964 12.15165 -8.95317 1.000 18.47819 285 ASN A CA 1
ATOM 2170 C C . ASN A 1 306 ? -23.04450 10.93888 -9.88383 1.000 20.40820 285 ASN A C 1
ATOM 2171 O O . ASN A 1 306 ? -23.10841 11.08076 -11.10579 1.000 20.44310 285 ASN A O 1
ATOM 2176 N N . ILE A 1 307 ? -23.01516 9.73258 -9.30969 1.000 17.65058 286 ILE A N 1
ATOM 2177 C CA . ILE A 1 307 ? -23.19936 8.50484 -10.07571 1.000 12.41164 286 ILE A CA 1
ATOM 2178 C C . ILE A 1 307 ? -24.13071 7.57328 -9.30908 1.000 13.99139 286 ILE A C 1
ATOM 2179 O O . ILE A 1 307 ? -24.35533 7.73091 -8.10737 1.000 16.41511 286 ILE A O 1
ATOM 2184 N N . GLU A 1 308 ? -24.69071 6.60578 -10.03123 1.000 13.03332 287 GLU A N 1
ATOM 2185 C CA . GLU A 1 308 ? -25.49255 5.53606 -9.45366 1.000 19.37796 287 GLU A CA 1
ATOM 2186 C C . GLU A 1 308 ? -24.69429 4.23885 -9.42927 1.000 12.45956 287 GLU A C 1
ATOM 2187 O O . GLU A 1 308 ? -23.69067 4.09166 -10.13051 1.000 11.12472 287 GLU A O 1
ATOM 2193 N N . SER A 1 309 ? -25.17422 3.27689 -8.63145 1.000 9.73803 288 SER A N 1
ATOM 2194 C CA . SER A 1 309 ? -24.49993 1.98243 -8.56820 1.000 13.68881 288 SER A CA 1
ATOM 2195 C C . SER A 1 309 ? -24.48888 1.29311 -9.92534 1.000 10.83799 288 SER A C 1
ATOM 2196 O O . SER A 1 309 ? -23.55876 0.53741 -10.23231 1.000 9.67704 288 SER A O 1
ATOM 2199 N N . GLU A 1 310 ? -25.50220 1.55066 -10.75278 1.000 9.85756 289 GLU A N 1
ATOM 2200 C CA . GLU A 1 310 ? -25.54441 0.98366 -12.09412 1.000 13.47614 289 GLU A CA 1
ATOM 2201 C C . GLU A 1 310 ? -24.43366 1.52270 -12.99066 1.000 10.26666 289 GLU A C 1
ATOM 2202 O O . GLU A 1 310 ? -24.12146 0.89687 -14.00804 1.000 13.28458 289 GLU A O 1
ATOM 2208 N N . ASN A 1 311 ? -23.83341 2.66451 -12.63959 1.000 11.73844 290 ASN A N 1
ATOM 2209 C CA . ASN A 1 311 ? -22.69066 3.18224 -13.38733 1.000 9.22371 290 ASN A CA 1
ATOM 2210 C C . ASN A 1 311 ? -21.42418 2.36467 -13.15108 1.000 14.67105 290 ASN A C 1
ATOM 2211 O O . ASN A 1 311 ? -20.48796 2.44688 -13.95574 1.000 14.78321 290 ASN A O 1
ATOM 2216 N N . LEU A 1 312 ? -21.36902 1.59171 -12.06701 1.000 8.52193 291 LEU A N 1
ATOM 2217 C CA . LEU A 1 312 ? -20.14645 0.88480 -11.70395 1.000 9.04972 291 LEU A CA 1
ATOM 2218 C C . LEU A 1 312 ? -19.82368 -0.20513 -12.71713 1.000 14.43131 291 LEU A C 1
ATOM 2219 O O . LEU A 1 312 ? -20.67355 -1.03849 -13.04601 1.000 14.48733 291 LEU A O 1
ATOM 2224 N N . TYR A 1 313 ? -18.58374 -0.20095 -13.20560 1.000 10.63635 292 TYR A N 1
ATOM 2225 C CA . TYR A 1 313 ? -18.14780 -1.25171 -14.11651 1.000 12.24332 292 TYR A CA 1
ATOM 2226 C C . TYR A 1 313 ? -17.65697 -2.48106 -13.36262 1.000 15.94828 292 TYR A C 1
ATOM 2227 O O . TYR A 1 313 ? -17.84885 -3.61156 -13.82345 1.000 14.17959 292 TYR A O 1
ATOM 2236 N N . ARG A 1 314 ? -17.01752 -2.28812 -12.21226 1.000 11.18200 293 ARG A N 1
ATOM 2237 C CA . ARG A 1 314 ? -16.43718 -3.40406 -11.48137 1.000 17.27294 293 ARG A CA 1
ATOM 2238 C C . ARG A 1 314 ? -16.73387 -3.27786 -9.99698 1.000 11.54950 293 ARG A C 1
ATOM 2239 O O . ARG A 1 314 ? -16.52811 -2.21345 -9.40802 1.000 11.56685 293 ARG A O 1
ATOM 2247 N N . TRP A 1 315 ? -17.20964 -4.36720 -9.40401 1.000 12.92584 294 TRP A N 1
ATOM 2248 C CA . TRP A 1 315 ? -17.35833 -4.48820 -7.96172 1.000 10.88563 294 TRP A CA 1
ATOM 2249 C C . TRP A 1 315 ? -16.22856 -5.34643 -7.41125 1.000 8.92336 294 TRP A C 1
ATOM 2250 O O . TRP A 1 315 ? -15.89065 -6.38352 -7.98691 1.000 10.77883 294 TRP A O 1
ATOM 2261 N N . ILE A 1 316 ? -15.64492 -4.90803 -6.30325 1.000 6.51306 295 ILE A N 1
ATOM 2262 C CA . ILE A 1 316 ? -14.63268 -5.67649 -5.58181 1.000 8.52085 295 ILE A CA 1
ATOM 2263 C C . ILE A 1 316 ? -15.15302 -5.80917 -4.15468 1.000 8.43624 295 ILE A C 1
ATOM 2264 O O . ILE A 1 316 ? -14.93533 -4.93680 -3.31039 1.000 7.64379 295 ILE A O 1
ATOM 2269 N N . VAL A 1 317 ? -15.85032 -6.90786 -3.87419 1.000 6.75413 296 VAL A N 1
ATOM 2270 C CA . VAL A 1 317 ? -16.59494 -7.08230 -2.63131 1.000 7.52496 296 VAL A CA 1
ATOM 2271 C C . VAL A 1 317 ? -15.93184 -8.18200 -1.81438 1.000 8.04587 296 VAL A C 1
ATOM 2272 O O . VAL A 1 317 ? -15.72920 -9.29623 -2.31251 1.000 6.35561 296 VAL A O 1
ATOM 2276 N N . HIS A 1 318 ? -15.60002 -7.86880 -0.56251 1.000 5.20331 297 HIS A N 1
ATOM 2277 C CA . HIS A 1 318 ? -14.98414 -8.85020 0.32168 1.000 6.20159 297 HIS A CA 1
ATOM 2278 C C . HIS A 1 318 ? -15.91989 -10.03635 0.52528 1.000 8.45579 297 HIS A C 1
ATOM 2279 O O . HIS A 1 318 ? -17.07438 -9.84590 0.93195 1.000 10.39711 297 HIS A O 1
ATOM 2286 N N . PRO A 1 319 ? -15.46831 -11.26168 0.26845 1.000 6.91211 298 PRO A N 1
ATOM 2287 C CA . PRO A 1 319 ? -16.31924 -12.45217 0.45060 1.000 15.94192 298 PRO A CA 1
ATOM 2288 C C . PRO A 1 319 ? -16.29450 -12.97477 1.88369 1.000 18.37478 298 PRO A C 1
ATOM 2289 O O . PRO A 1 319 ? -15.58755 -13.91877 2.23432 1.000 22.39039 298 PRO A O 1
ATOM 2293 N N . GLY A 1 320 ? -17.08473 -12.33333 2.74686 1.000 13.93996 299 GLY A N 1
ATOM 2294 C CA . GLY A 1 320 ? -17.25948 -12.85508 4.09152 1.000 18.17235 299 GLY A CA 1
ATOM 2295 C C . GLY A 1 320 ? -17.78615 -14.27576 4.09227 1.000 19.41149 299 GLY A C 1
ATOM 2296 O O . GLY A 1 320 ? -17.46287 -15.06478 4.98389 1.000 31.56952 299 GLY A O 1
ATOM 2297 N N . GLY A 1 321 ? -18.59181 -14.62002 3.09161 1.000 26.09741 300 GLY A N 1
ATOM 2298 C CA . GLY A 1 321 ? -19.08948 -15.95960 2.90015 1.000 26.05509 300 GLY A CA 1
ATOM 2299 C C . GLY A 1 321 ? -20.00535 -16.00667 1.69406 1.000 24.89486 300 GLY A C 1
ATOM 2300 O O . GLY A 1 321 ? -20.33324 -14.97268 1.10302 1.000 15.99195 300 GLY A O 1
ATOM 2301 N N . PRO A 1 322 ? -20.42984 -17.20848 1.29459 1.000 33.42245 301 PRO A N 1
ATOM 2302 C CA . PRO A 1 322 ? -21.38523 -17.30375 0.17551 1.000 32.58432 301 PRO A CA 1
ATOM 2303 C C . PRO A 1 322 ? -22.67903 -16.54874 0.43152 1.000 31.01019 301 PRO A C 1
ATOM 2304 O O . PRO A 1 322 ? -23.27391 -16.01357 -0.51349 1.000 21.93104 301 PRO A O 1
ATOM 2308 N N . LYS A 1 323 ? -23.12395 -16.48914 1.68998 1.000 28.79638 302 LYS A N 1
ATOM 2309 C CA . LYS A 1 323 ? -24.33031 -15.74449 2.04136 1.000 25.76628 302 LYS A CA 1
ATOM 2310 C C . LYS A 1 323 ? -24.11409 -14.23912 1.92174 1.000 22.60864 302 LYS A C 1
ATOM 2311 O O . LYS A 1 323 ? -25.02507 -13.50398 1.52041 1.000 18.78030 302 LYS A O 1
ATOM 2317 N N . VAL A 1 324 ? -22.92284 -13.75984 2.28588 1.000 17.25460 303 VAL A N 1
ATOM 2318 C CA . VAL A 1 324 ? -22.62724 -12.33448 2.17554 1.000 17.09488 303 VAL A CA 1
ATOM 2319 C C . VAL A 1 324 ? -22.64773 -11.89766 0.71741 1.000 14.57095 303 VAL A C 1
ATOM 2320 O O . VAL A 1 324 ? -23.22806 -10.86077 0.37065 1.000 10.17244 303 VAL A O 1
ATOM 2324 N N . ILE A 1 325 ? -22.02409 -12.68767 -0.15909 1.000 13.14264 304 ILE A N 1
ATOM 2325 C CA . ILE A 1 325 ? -21.99458 -12.35780 -1.58149 1.000 12.83676 304 ILE A CA 1
ATOM 2326 C C . ILE A 1 325 ? -23.40786 -12.30287 -2.14529 1.000 12.26336 304 ILE A C 1
ATOM 2327 O O . ILE A 1 325 ? -23.76161 -11.37857 -2.88766 1.000 13.18080 304 ILE A O 1
ATOM 2332 N N . ASP A 1 326 ? -24.24168 -13.28215 -1.78843 1.000 16.82376 305 ASP A N 1
ATOM 2333 C CA . ASP A 1 326 ? -25.61696 -13.30547 -2.27652 1.000 14.95156 305 ASP A CA 1
ATOM 2334 C C . ASP A 1 326 ? -26.39486 -12.08662 -1.79808 1.000 16.66567 305 ASP A C 1
ATOM 2335 O O . ASP A 1 326 ? -27.19628 -11.51717 -2.54932 1.000 15.20033 305 ASP A O 1
ATOM 2340 N N . THR A 1 327 ? -26.17772 -11.67654 -0.54638 1.000 11.56585 306 THR A N 1
ATOM 2341 C CA . THR A 1 327 ? -26.90695 -10.53502 -0.00463 1.000 12.89080 306 THR A CA 1
ATOM 2342 C C . THR A 1 327 ? -26.55582 -9.25011 -0.74414 1.000 11.34326 306 THR A C 1
ATOM 2343 O O . THR A 1 327 ? -27.44567 -8.46351 -1.08967 1.000 13.06777 306 THR A O 1
ATOM 2347 N N . VAL A 1 328 ? -25.26638 -9.02293 -1.00833 1.000 8.89211 307 VAL A N 1
ATOM 2348 C CA . VAL A 1 328 ? -24.87335 -7.84422 -1.77643 1.000 12.92736 307 VAL A CA 1
ATOM 2349 C C . VAL A 1 328 ? -25.49661 -7.89385 -3.16441 1.000 10.79621 307 VAL A C 1
ATOM 2350 O O . VAL A 1 328 ? -26.00575 -6.88651 -3.67258 1.000 11.50010 307 VAL A O 1
ATOM 2354 N N . GLU A 1 329 ? -25.47559 -9.07355 -3.78908 1.000 15.31420 308 GLU A N 1
ATOM 2355 C CA . GLU A 1 329 ? -26.10345 -9.26892 -5.09234 1.000 9.58376 308 GLU A CA 1
ATOM 2356 C C . GLU A 1 329 ? -27.56414 -8.83554 -5.08275 1.000 11.96473 308 GLU A C 1
ATOM 2357 O O . GLU A 1 329 ? -28.00940 -8.08592 -5.95961 1.000 14.08384 308 GLU A O 1
ATOM 2363 N N . ALA A 1 330 ? -28.32556 -9.30228 -4.09023 1.000 14.94732 309 ALA A N 1
ATOM 2364 C CA . ALA A 1 330 ? -29.75887 -9.02937 -4.05643 1.000 15.41915 309 ALA A CA 1
ATOM 2365 C C . ALA A 1 330 ? -30.04752 -7.57041 -3.72395 1.000 15.64721 309 ALA A C 1
ATOM 2366 O O . ALA A 1 330 ? -30.97065 -6.97176 -4.28881 1.000 14.49211 309 ALA A O 1
ATOM 2368 N N . GLU A 1 331 ? -29.27532 -6.98253 -2.80650 1.000 15.91987 310 GLU A N 1
ATOM 2369 C CA . GLU A 1 331 ? -29.53513 -5.60552 -2.39725 1.000 16.74565 310 GLU A CA 1
ATOM 2370 C C . GLU A 1 331 ? -29.39105 -4.63857 -3.56572 1.000 15.96225 310 GLU A C 1
ATOM 2371 O O . GLU A 1 331 ? -30.13103 -3.65251 -3.65946 1.000 15.76374 310 GLU A O 1
ATOM 2377 N N . PHE A 1 332 ? -28.44808 -4.90149 -4.46801 1.000 12.04400 311 PHE A N 1
ATOM 2378 C CA . PHE A 1 332 ? -28.16423 -3.99285 -5.56858 1.000 12.80393 311 PHE A CA 1
ATOM 2379 C C . PHE A 1 332 ? -28.67286 -4.50417 -6.90930 1.000 17.92089 311 PHE A C 1
ATOM 2380 O O . PHE A 1 332 ? -28.36886 -3.90160 -7.94612 1.000 14.77282 311 PHE A O 1
ATOM 2388 N N . GLY A 1 333 ? -29.43898 -5.59124 -6.91378 1.000 14.09792 312 GLY A N 1
ATOM 2389 C CA . GLY A 1 333 ? -30.01113 -6.10152 -8.15050 1.000 16.58288 312 GLY A CA 1
ATOM 2390 C C . GLY A 1 333 ? -28.97649 -6.46308 -9.19211 1.000 18.82267 312 GLY A C 1
ATOM 2391 O O . GLY A 1 333 ? -29.19701 -6.23573 -10.38755 1.000 15.03626 312 GLY A O 1
ATOM 2392 N N . LEU A 1 334 ? -27.84774 -7.02066 -8.76487 1.000 12.40383 313 LEU A N 1
ATOM 2393 C CA . LEU A 1 334 ? -26.74778 -7.30535 -9.67199 1.000 13.20227 313 LEU A CA 1
ATOM 2394 C C . LEU A 1 334 ? -26.98628 -8.60949 -10.43045 1.000 15.56738 313 LEU A C 1
ATOM 2395 O O . LEU A 1 334 ? -27.74300 -9.48373 -9.99929 1.000 15.67036 313 LEU A O 1
ATOM 2400 N N . ASP A 1 335 ? -26.32107 -8.73138 -11.57706 1.000 14.58018 314 ASP A N 1
ATOM 2401 C CA . ASP A 1 335 ? -26.33652 -9.98203 -12.31966 1.000 19.82111 314 ASP A CA 1
ATOM 2402 C C . ASP A 1 335 ? -25.51659 -11.03875 -11.58125 1.000 19.70039 314 ASP A C 1
ATOM 2403 O O . ASP A 1 335 ? -24.65397 -10.72882 -10.75538 1.000 17.45188 314 ASP A O 1
ATOM 2408 N N . SER A 1 336 ? -25.78484 -12.30628 -11.90468 1.000 20.92483 315 SER A N 1
ATOM 2409 C CA . SER A 1 336 ? -25.17201 -13.42496 -11.19704 1.000 26.81182 315 SER A CA 1
ATOM 2410 C C . SER A 1 336 ? -23.66044 -13.49536 -11.37678 1.000 21.53074 315 SER A C 1
ATOM 2411 O O . SER A 1 336 ? -23.00335 -14.24532 -10.64648 1.000 27.55770 315 SER A O 1
ATOM 2414 N N . GLN A 1 337 ? -23.09004 -12.75504 -12.32331 1.000 19.79872 316 GLN A N 1
ATOM 2415 C CA . GLN A 1 337 ? -21.65254 -12.78932 -12.54742 1.000 19.99094 316 GLN A CA 1
ATOM 2416 C C . GLN A 1 337 ? -20.94144 -11.50873 -12.12908 1.000 12.50944 316 GLN A C 1
ATOM 2417 O O . GLN A 1 337 ? -19.70951 -11.45497 -12.19406 1.000 12.49691 316 GLN A O 1
ATOM 2423 N N . THR A 1 338 ? -21.67515 -10.48649 -11.68308 1.000 10.88264 317 THR A N 1
ATOM 2424 C CA . THR A 1 338 ? -21.04142 -9.22843 -11.29834 1.000 11.40833 317 THR A CA 1
ATOM 2425 C C . THR A 1 338 ? -20.08431 -9.41596 -10.12474 1.000 11.20815 317 THR A C 1
ATOM 2426 O O . THR A 1 338 ? -19.04081 -8.75507 -10.06128 1.000 13.53704 317 THR A O 1
ATOM 2430 N N . LEU A 1 339 ? -20.40773 -10.32174 -9.20096 1.000 9.40073 318 LEU A N 1
ATOM 2431 C CA . LEU A 1 339 ? -19.57089 -10.59851 -8.03906 1.000 11.43642 318 LEU A CA 1
ATOM 2432 C C . LEU A 1 339 ? -18.80086 -11.90822 -8.17620 1.000 11.18456 318 LEU A C 1
ATOM 2433 O O . LEU A 1 339 ? -18.42878 -12.51518 -7.16609 1.000 11.72899 318 LEU A O 1
ATOM 2438 N N . GLN A 1 340 ? -18.55633 -12.35843 -9.41160 1.000 9.37249 319 GLN A N 1
ATOM 2439 C CA . GLN A 1 340 ? -17.84992 -13.62062 -9.61505 1.000 10.30282 319 GLN A CA 1
ATOM 2440 C C . GLN A 1 340 ? -16.45485 -13.59134 -9.00546 1.000 8.28877 319 GLN A C 1
ATOM 2441 O O . GLN A 1 340 ? -15.97807 -14.61467 -8.50357 1.000 8.27885 319 GLN A O 1
ATOM 2447 N N . LEU A 1 341 ? -15.78957 -12.43378 -9.03775 1.000 9.62587 320 LEU A N 1
ATOM 2448 C CA . LEU A 1 341 ? -14.45110 -12.32730 -8.46571 1.000 8.19890 320 LEU A CA 1
ATOM 2449 C C . LEU A 1 341 ? -14.44818 -12.66833 -6.98155 1.000 6.28454 320 LEU A C 1
ATOM 2450 O O . LEU A 1 341 ? -13.47742 -13.24692 -6.47938 1.000 10.05871 320 LEU A O 1
ATOM 2455 N N . SER A 1 342 ? -15.52124 -12.32150 -6.26581 1.000 5.80119 321 SER A N 1
ATOM 2456 C CA . SER A 1 342 ? -15.63015 -12.70766 -4.86252 1.000 8.29622 321 SER A CA 1
ATOM 2457 C C . SER A 1 342 ? -15.69202 -14.22219 -4.71120 1.000 8.39592 321 SER A C 1
ATOM 2458 O O . SER A 1 342 ? -15.05538 -14.79121 -3.81668 1.000 7.37474 321 SER A O 1
ATOM 2461 N N . ARG A 1 343 ? -16.45381 -14.89148 -5.58022 1.000 9.26063 322 ARG A N 1
ATOM 2462 C CA . ARG A 1 343 ? -16.59564 -16.34047 -5.48413 1.000 9.81331 322 ARG A CA 1
ATOM 2463 C C . ARG A 1 343 ? -15.32384 -17.05382 -5.92188 1.000 7.25464 322 ARG A C 1
ATOM 2464 O O . ARG A 1 343 ? -14.92071 -18.04704 -5.30551 1.000 8.46787 322 ARG A O 1
ATOM 2472 N N . ASP A 1 344 ? -14.68706 -16.57526 -6.99288 1.000 9.09142 323 ASP A N 1
ATOM 2473 C CA . ASP A 1 344 ? -13.44346 -17.19321 -7.43924 1.000 10.20441 323 ASP A CA 1
ATOM 2474 C C . ASP A 1 344 ? -12.35472 -17.05315 -6.38601 1.000 12.24269 323 ASP A C 1
ATOM 2475 O O . ASP A 1 344 ? -11.61403 -18.00651 -6.11660 1.000 11.86307 323 ASP A O 1
ATOM 2480 N N . THR A 1 345 ? -12.25291 -15.87594 -5.76723 1.000 12.22943 324 THR A N 1
ATOM 2481 C CA . THR A 1 345 ? -11.25280 -15.68403 -4.72315 1.000 9.03297 324 THR A CA 1
ATOM 2482 C C . THR A 1 345 ? -11.49472 -16.63715 -3.56224 1.000 7.17902 324 THR A C 1
ATOM 2483 O O . THR A 1 345 ? -10.56009 -17.28257 -3.07472 1.000 8.67537 324 THR A O 1
ATOM 2487 N N . LEU A 1 346 ? -12.75314 -16.77129 -3.13603 1.000 13.10442 325 LEU A N 1
ATOM 2488 C CA . LEU A 1 346 ? -13.07037 -17.67714 -2.03784 1.000 12.78923 325 LEU A CA 1
ATOM 2489 C C . LEU A 1 346 ? -12.66075 -19.10589 -2.37627 1.000 13.84618 325 LEU A C 1
ATOM 2490 O O . LEU A 1 346 ? -12.09378 -19.81340 -1.53660 1.000 12.13883 325 LEU A O 1
ATOM 2495 N N . ALA A 1 347 ? -12.91142 -19.53891 -3.61351 1.000 12.41903 326 ALA A N 1
ATOM 2496 C CA . ALA A 1 347 ? -12.49920 -20.87889 -4.01748 1.000 12.26591 326 ALA A CA 1
ATOM 2497 C C . ALA A 1 347 ? -10.98014 -21.02385 -4.00127 1.000 11.67153 326 ALA A C 1
ATOM 2498 O O . ALA A 1 347 ? -10.45384 -22.06215 -3.58304 1.000 14.60111 326 ALA A O 1
ATOM 2500 N N . GLU A 1 348 ? -10.25945 -19.98947 -4.44699 1.000 9.94878 327 GLU A N 1
ATOM 2501 C CA . GLU A 1 348 ? -8.81389 -20.10376 -4.63901 1.000 9.22840 327 GLU A CA 1
ATOM 2502 C C . GLU A 1 348 ? -8.05651 -20.11119 -3.31355 1.000 14.31659 327 GLU A C 1
ATOM 2503 O O . GLU A 1 348 ? -7.15300 -20.93087 -3.11157 1.000 10.49134 327 GLU A O 1
ATOM 2509 N N . VAL A 1 349 ? -8.38282 -19.18501 -2.40811 1.000 11.72896 328 VAL A N 1
ATOM 2510 C CA . VAL A 1 349 ? -7.61407 -18.99970 -1.18225 1.000 10.78236 328 VAL A CA 1
ATOM 2511 C C . VAL A 1 349 ? -8.48276 -18.93135 0.06385 1.000 9.18629 328 VAL A C 1
ATOM 2512 O O . VAL A 1 349 ? -7.95334 -18.73178 1.15908 1.000 11.91360 328 VAL A O 1
ATOM 2516 N N . GLY A 1 350 ? -9.79914 -19.09552 -0.05649 1.000 8.14837 329 GLY A N 1
ATOM 2517 C CA . GLY A 1 350 ? -10.63996 -18.98093 1.12117 1.000 7.35006 329 GLY A CA 1
ATOM 2518 C C . GLY A 1 350 ? -10.78449 -17.53567 1.57677 1.000 8.41524 329 GLY A C 1
ATOM 2519 O O . GLY A 1 350 ? -10.50602 -16.58565 0.84152 1.000 11.90619 329 GLY A O 1
ATOM 2520 N N . ASN A 1 351 ? -11.23888 -17.37826 2.82043 1.000 8.27200 330 ASN A N 1
ATOM 2521 C CA . ASN A 1 351 ? -11.39553 -16.05661 3.42968 1.000 10.28124 330 ASN A CA 1
ATOM 2522 C C . ASN A 1 351 ? -10.10083 -15.74804 4.17375 1.000 6.90883 330 ASN A C 1
ATOM 2523 O O . ASN A 1 351 ? -9.83706 -16.30215 5.24367 1.000 7.98743 330 ASN A O 1
ATOM 2528 N N . ILE A 1 352 ? -9.28124 -14.86657 3.60003 1.000 7.84783 331 ILE A N 1
ATOM 2529 C CA . ILE A 1 352 ? -8.00550 -14.49246 4.20273 1.000 7.08194 331 ILE A CA 1
ATOM 2530 C C . ILE A 1 352 ? -8.15576 -13.14260 4.89285 1.000 7.99980 331 ILE A C 1
ATOM 2531 O O . ILE A 1 352 ? -7.19340 -12.37394 5.00539 1.000 7.77394 331 ILE A O 1
ATOM 2536 N N . SER A 1 353 ? -9.37904 -12.83545 5.31714 1.000 6.20354 332 SER A N 1
ATOM 2537 C CA . SER A 1 353 ? -9.67687 -11.73301 6.24269 1.000 9.17798 332 SER A CA 1
ATOM 2538 C C . SER A 1 353 ? -9.28393 -10.41252 5.58276 1.000 7.50682 332 SER A C 1
ATOM 2539 O O . SER A 1 353 ? -9.63966 -10.19246 4.41462 1.000 7.44397 332 SER A O 1
ATOM 2542 N N . SER A 1 354 ? -8.55248 -9.52968 6.26850 1.000 6.99665 333 SER A N 1
ATOM 2543 C CA . SER A 1 354 ? -8.30753 -8.18225 5.76052 1.000 8.27499 333 SER A CA 1
ATOM 2544 C C . SER A 1 354 ? -7.54733 -8.19364 4.44324 1.000 7.03834 333 SER A C 1
ATOM 2545 O O . SER A 1 354 ? -7.64140 -7.23875 3.66338 1.000 8.14399 333 SER A O 1
ATOM 2548 N N . ALA A 1 355 ? -6.78776 -9.25325 4.18272 1.000 6.43108 334 ALA A N 1
ATOM 2549 C CA . ALA A 1 355 ? -5.98366 -9.34552 2.97462 1.000 7.87061 334 ALA A CA 1
ATOM 2550 C C . ALA A 1 355 ? -6.79543 -9.68367 1.73077 1.000 5.89136 334 ALA A C 1
ATOM 2551 O O . ALA A 1 355 ? -6.27088 -9.53792 0.62276 1.000 7.94089 334 ALA A O 1
ATOM 2553 N N . THR A 1 356 ? -8.05264 -10.11309 1.87945 1.000 4.35854 335 THR A N 1
ATOM 2554 C CA . THR A 1 356 ? -8.77865 -10.68167 0.74552 1.000 6.83648 335 THR A CA 1
ATOM 2555 C C . THR A 1 356 ? -8.99978 -9.65075 -0.35937 1.000 7.03336 335 THR A C 1
ATOM 2556 O O . THR A 1 356 ? -8.70005 -9.91243 -1.52910 1.000 7.88335 335 THR A O 1
ATOM 2560 N N . VAL A 1 357 ? -9.50797 -8.46402 -0.00940 1.000 8.07604 336 VAL A N 1
ATOM 2561 C CA . VAL A 1 357 ? -9.77975 -7.45659 -1.03524 1.000 5.99438 336 VAL A CA 1
ATOM 2562 C C . VAL A 1 357 ? -8.49711 -6.99991 -1.71822 1.000 7.63533 336 VAL A C 1
ATOM 2563 O O . VAL A 1 357 ? -8.52590 -6.58813 -2.88284 1.000 9.72246 336 VAL A O 1
ATOM 2567 N N . LEU A 1 358 ? -7.36194 -7.02691 -1.01417 1.000 5.15570 337 LEU A N 1
ATOM 2568 C CA . LEU A 1 358 ? -6.10333 -6.68024 -1.66851 1.000 7.03743 337 LEU A CA 1
ATOM 2569 C C . LEU A 1 358 ? -5.70772 -7.74137 -2.68586 1.000 8.28392 337 LEU A C 1
ATOM 2570 O O . LEU A 1 358 ? -5.20161 -7.41770 -3.76733 1.000 9.78722 337 LEU A O 1
ATOM 2575 N N . TYR A 1 359 ? -5.93694 -9.01337 -2.35568 1.000 5.08488 338 TYR A N 1
ATOM 2576 C CA . TYR A 1 359 ? -5.71936 -10.08730 -3.31755 1.000 8.90791 338 TYR A CA 1
ATOM 2577 C C . TYR A 1 359 ? -6.63103 -9.91982 -4.52699 1.000 8.40981 338 TYR A C 1
ATOM 2578 O O . TYR A 1 359 ? -6.19588 -10.09212 -5.67126 1.000 12.88868 338 TYR A O 1
ATOM 2587 N N . MET A 1 360 ? -7.90045 -9.57503 -4.29274 1.000 10.20099 339 MET A N 1
ATOM 2588 C CA . MET A 1 360 ? -8.82091 -9.34677 -5.40287 1.000 9.32976 339 MET A CA 1
ATOM 2589 C C . MET A 1 360 ? -8.41486 -8.13350 -6.23222 1.000 13.71732 339 MET A C 1
ATOM 2590 O O . MET A 1 360 ? -8.47846 -8.17702 -7.46663 1.000 9.26396 339 MET A O 1
ATOM 2595 N N . LEU A 1 361 ? -8.00463 -7.03939 -5.57977 1.000 7.69050 340 LEU A N 1
ATOM 2596 C CA . LEU A 1 361 ? -7.55266 -5.86963 -6.33026 1.000 8.77166 340 LEU A CA 1
ATOM 2597 C C . LEU A 1 361 ? -6.31956 -6.20197 -7.15694 1.000 11.99372 340 LEU A C 1
ATOM 2598 O O . LEU A 1 361 ? -6.16167 -5.71134 -8.28163 1.000 11.30446 340 LEU A O 1
ATOM 2603 N N . ASP A 1 362 ? -5.43896 -7.04217 -6.61064 1.000 11.95240 341 ASP A N 1
ATOM 2604 C CA . ASP A 1 362 ? -4.27484 -7.51270 -7.35351 1.000 11.97628 341 ASP A CA 1
ATOM 2605 C C . ASP A 1 362 ? -4.67798 -8.28032 -8.60644 1.000 14.40927 341 ASP A C 1
ATOM 2606 O O . ASP A 1 362 ? -4.06204 -8.11643 -9.66662 1.000 10.68180 341 ASP A O 1
ATOM 2611 N N . LYS A 1 363 ? -5.69592 -9.13820 -8.50334 1.000 10.82572 342 LYS A N 1
ATOM 2612 C CA . LYS A 1 363 ? -6.17026 -9.85187 -9.68589 1.000 20.32161 342 LYS A CA 1
ATOM 2613 C C . LYS A 1 363 ? -6.69829 -8.88457 -10.73802 1.000 12.68687 342 LYS A C 1
ATOM 2614 O O . LYS A 1 363 ? -6.45165 -9.06152 -11.93746 1.000 15.04864 342 LYS A O 1
ATOM 2620 N N . VAL A 1 364 ? -7.42296 -7.85278 -10.30538 1.000 12.76153 343 VAL A N 1
ATOM 2621 C CA . VAL A 1 364 ? -8.01131 -6.90083 -11.24260 1.000 17.41304 343 VAL A CA 1
ATOM 2622 C C . VAL A 1 364 ? -6.92690 -6.12129 -11.97572 1.000 16.29956 343 VAL A C 1
ATOM 2623 O O . VAL A 1 364 ? -6.97795 -5.95711 -13.20022 1.000 13.21774 343 VAL A O 1
ATOM 2627 N N . LEU A 1 365 ? -5.93490 -5.62214 -11.23570 1.000 16.97956 344 LEU A N 1
ATOM 2628 C CA . LEU A 1 365 ? -4.90512 -4.78290 -11.83850 1.000 13.88811 344 LEU A CA 1
ATOM 2629 C C . LEU A 1 365 ? -3.95514 -5.58908 -12.71351 1.000 19.66025 344 LEU A C 1
ATOM 2630 O O . LEU A 1 365 ? -3.37110 -5.04357 -13.65620 1.000 21.40414 344 LEU A O 1
ATOM 2635 N N . SER A 1 366 ? -3.78165 -6.87626 -12.42319 1.000 17.60795 345 SER A N 1
ATOM 2636 C CA . SER A 1 366 ? -2.78038 -7.67350 -13.11857 1.000 28.56697 345 SER A CA 1
ATOM 2637 C C . SER A 1 366 ? -3.34970 -8.54465 -14.22837 1.000 25.20699 345 SER A C 1
ATOM 2638 O O . SER A 1 366 ? -2.62637 -8.85854 -15.17860 1.000 30.20024 345 SER A O 1
ATOM 2641 N N . GLU A 1 367 ? -4.62103 -8.94083 -14.14695 1.000 26.10661 346 GLU A N 1
ATOM 2642 C CA . GLU A 1 367 ? -5.16450 -9.92283 -15.07264 1.000 22.85026 346 GLU A CA 1
ATOM 2643 C C . GLU A 1 367 ? -6.36485 -9.45011 -15.87967 1.000 33.35750 346 GLU A C 1
ATOM 2644 O O . GLU A 1 367 ? -6.75091 -10.14264 -16.82855 1.000 41.76333 346 GLU A O 1
ATOM 2650 N N . GLU A 1 368 ? -6.96893 -8.31425 -15.54713 1.000 25.66575 347 GLU A N 1
ATOM 2651 C CA . GLU A 1 368 ? -8.18492 -7.88809 -16.22006 1.000 32.17264 347 GLU A CA 1
ATOM 2652 C C . GLU A 1 368 ? -7.99257 -6.54091 -16.90270 1.000 35.01362 347 GLU A C 1
ATOM 2653 O O . GLU A 1 368 ? -7.11393 -5.75119 -16.54460 1.000 30.89519 347 GLU A O 1
ATOM 2659 N N . GLN A 1 369 ? -8.83040 -6.30616 -17.91162 1.000 36.44659 348 GLN A N 1
ATOM 2660 C CA . GLN A 1 369 ? -8.86730 -5.04508 -18.64093 1.000 35.60021 348 GLN A CA 1
ATOM 2661 C C . GLN A 1 369 ? -9.91336 -4.13627 -18.00409 1.000 33.21212 348 GLN A C 1
ATOM 2662 O O . GLN A 1 369 ? -11.08261 -4.51841 -17.87956 1.000 35.24945 348 GLN A O 1
ATOM 2668 N N . SER A 1 370 ? -9.49351 -2.94442 -17.59209 1.000 30.73067 349 SER A N 1
ATOM 2669 C CA . SER A 1 370 ? -10.41032 -1.95922 -17.02941 1.000 31.58064 349 SER A CA 1
ATOM 2670 C C . SER A 1 370 ? -10.60239 -0.83240 -18.03154 1.000 22.20515 349 SER A C 1
ATOM 2671 O O . SER A 1 370 ? -9.63851 -0.10790 -18.32631 1.000 23.09333 349 SER A O 1
ATOM 2674 N N . PRO A 1 371 ? -11.79813 -0.65347 -18.58873 1.000 24.69598 350 PRO A N 1
ATOM 2675 C CA . PRO A 1 371 ? -12.00845 0.39923 -19.59095 1.000 18.13060 350 PRO A CA 1
ATOM 2676 C C . PRO A 1 371 ? -11.65453 1.76495 -19.03466 1.000 18.35233 350 PRO A C 1
ATOM 2677 O O . PRO A 1 371 ? -11.88377 2.04316 -17.84701 1.000 17.62339 350 PRO A O 1
ATOM 2681 N N . PRO A 1 372 ? -11.07723 2.63566 -19.85904 1.000 18.29202 351 PRO A N 1
ATOM 2682 C CA . PRO A 1 372 ? -10.72892 3.97941 -19.38674 1.000 22.57014 351 PRO A CA 1
ATOM 2683 C C . PRO A 1 372 ? -11.95040 4.72674 -18.87234 1.000 17.09031 351 PRO A C 1
ATOM 2684 O O . PRO A 1 372 ? -13.04339 4.63475 -19.43601 1.000 20.20868 351 PRO A O 1
ATOM 2688 N N . ASP A 1 373 ? -11.74770 5.46174 -17.77799 1.000 19.30912 352 ASP A N 1
ATOM 2689 C CA . ASP A 1 373 ? -12.75875 6.29936 -17.13996 1.000 18.47393 352 ASP A CA 1
ATOM 2690 C C . ASP A 1 373 ? -13.91571 5.49826 -16.55372 1.000 17.90138 352 ASP A C 1
ATOM 2691 O O . ASP A 1 373 ? -14.96411 6.07001 -16.23907 1.000 19.45436 352 ASP A O 1
ATOM 2696 N N . SER A 1 374 ? -13.75771 4.18709 -16.39119 1.000 16.27120 353 SER A N 1
ATOM 2697 C CA . SER A 1 374 ? -14.80314 3.39803 -15.76136 1.000 15.30577 353 SER A CA 1
ATOM 2698 C C . SER A 1 374 ? -14.68375 3.48412 -14.24284 1.000 15.46424 353 SER A C 1
ATOM 2699 O O . SER A 1 374 ? -13.64657 3.86339 -13.69369 1.000 12.68443 353 SER A O 1
ATOM 2702 N N . TYR A 1 375 ? -15.76324 3.11616 -13.56325 1.000 10.78005 354 TYR A N 1
ATOM 2703 C CA . TYR A 1 375 ? -15.83617 3.20406 -12.11343 1.000 11.43818 354 TYR A CA 1
ATOM 2704 C C . TYR A 1 375 ? -15.76508 1.82137 -11.48237 1.000 11.63715 354 TYR A C 1
ATOM 2705 O O . TYR A 1 375 ? -16.31768 0.85296 -12.01255 1.000 7.55519 354 TYR A O 1
ATOM 2714 N N . GLY A 1 376 ? -15.07887 1.74540 -10.34083 1.000 9.75021 355 GLY A N 1
ATOM 2715 C CA . GLY A 1 376 ? -15.05432 0.54135 -9.54701 1.000 8.22204 355 GLY A CA 1
ATOM 2716 C C . GLY A 1 376 ? -15.34135 0.86673 -8.09427 1.000 8.93844 355 GLY A C 1
ATOM 2717 O O . GLY A 1 376 ? -15.16321 1.99689 -7.63801 1.000 8.33731 355 GLY A O 1
ATOM 2718 N N . LEU A 1 377 ? -15.80248 -0.15037 -7.36983 1.000 6.57991 356 LEU A N 1
ATOM 2719 C CA . LEU A 1 377 ? -16.16121 0.00126 -5.96577 1.000 3.31027 356 LEU A CA 1
ATOM 2720 C C . LEU A 1 377 ? -15.58157 -1.15273 -5.16383 1.000 6.55805 356 LEU A C 1
ATOM 2721 O O . LEU A 1 377 ? -15.89671 -2.31708 -5.43048 1.000 6.31131 356 LEU A O 1
ATOM 2726 N N . ILE A 1 378 ? -14.74593 -0.82618 -4.17931 1.000 5.09306 357 ILE A N 1
ATOM 2727 C CA . ILE A 1 378 ? -14.28241 -1.78956 -3.18745 1.000 4.62920 357 ILE A CA 1
ATOM 2728 C C . ILE A 1 378 ? -15.24483 -1.74837 -2.00984 1.000 7.02593 357 ILE A C 1
ATOM 2729 O O . ILE A 1 378 ? -15.56713 -0.66847 -1.50375 1.000 4.96072 357 ILE A O 1
ATOM 2734 N N . VAL A 1 379 ? -15.72458 -2.91669 -1.58644 1.000 6.93086 358 VAL A N 1
ATOM 2735 C CA . VAL A 1 379 ? -16.65435 -3.02999 -0.46736 1.000 4.93793 358 VAL A CA 1
ATOM 2736 C C . VAL A 1 379 ? -16.16366 -4.13024 0.46037 1.000 7.72524 358 VAL A C 1
ATOM 2737 O O . VAL A 1 379 ? -15.89230 -5.24813 0.01172 1.000 7.61119 358 VAL A O 1
ATOM 2741 N N . ALA A 1 380 ? -16.06096 -3.82245 1.75146 1.000 8.53267 359 ALA A N 1
ATOM 2742 C CA . ALA A 1 380 ? -15.73199 -4.83610 2.73948 1.000 7.33614 359 ALA A CA 1
ATOM 2743 C C . ALA A 1 380 ? -16.55743 -4.60108 3.99186 1.000 8.11289 359 ALA A C 1
ATOM 2744 O O . ALA A 1 380 ? -16.97962 -3.47863 4.27413 1.000 8.51580 359 ALA A O 1
ATOM 2746 N N . MET A 1 381 ? -16.79543 -5.67882 4.73110 1.000 11.02933 360 MET A N 1
ATOM 2747 C CA . MET A 1 381 ? -17.51318 -5.61690 5.99310 1.000 14.50612 360 MET A CA 1
ATOM 2748 C C . MET A 1 381 ? -16.76609 -6.41306 7.05108 1.000 14.81152 360 MET A C 1
ATOM 2749 O O . MET A 1 381 ? -16.12147 -7.42448 6.75948 1.000 14.13244 360 MET A O 1
ATOM 2754 N N . GLY A 1 382 ? -16.84729 -5.93322 8.28510 1.000 7.82673 361 GLY A N 1
ATOM 2755 C CA . GLY A 1 382 ? -16.12744 -6.54813 9.36988 1.000 9.82622 361 GLY A CA 1
ATOM 2756 C C . GLY A 1 382 ? -16.75399 -6.26199 10.71440 1.000 11.28288 361 GLY A C 1
ATOM 2757 O O . GLY A 1 382 ? -17.87518 -5.75121 10.81139 1.000 10.41064 361 GLY A O 1
ATOM 2758 N N . PRO A 1 383 ? -16.02010 -6.56949 11.78255 1.000 9.02168 362 PRO A N 1
ATOM 2759 C CA . PRO A 1 383 ? -16.56387 -6.38436 13.12944 1.000 11.81076 362 PRO A CA 1
ATOM 2760 C C . PRO A 1 383 ? -16.98004 -4.94396 13.37592 1.000 9.24538 362 PRO A C 1
ATOM 2761 O O . PRO A 1 383 ? -16.35717 -3.99679 12.88834 1.000 6.58240 362 PRO A O 1
ATOM 2765 N N . GLY A 1 384 ? -18.02619 -4.79834 14.18528 1.000 5.64602 363 GLY A N 1
ATOM 2766 C CA . GLY A 1 384 ? -18.53138 -3.51332 14.62132 1.000 6.41905 363 GLY A CA 1
ATOM 2767 C C . GLY A 1 384 ? -20.03480 -3.36369 14.79385 1.000 9.33398 363 GLY A C 1
ATOM 2768 O O . GLY A 1 384 ? -20.43035 -2.79128 15.81243 1.000 6.88245 363 GLY A O 1
ATOM 2769 N N . LEU A 1 385 ? -20.89900 -3.88187 13.91510 1.000 6.76944 364 LEU A N 1
ATOM 2770 C CA . LEU A 1 385 ? -20.60883 -4.29449 12.54677 1.000 8.45850 364 LEU A CA 1
ATOM 2771 C C . LEU A 1 385 ? -20.30743 -3.08210 11.67387 1.000 9.61849 364 LEU A C 1
ATOM 2772 O O . LEU A 1 385 ? -21.05240 -2.10423 11.69007 1.000 10.55158 364 LEU A O 1
ATOM 2777 N N . ALA A 1 386 ? -19.24443 -3.15378 10.87984 1.000 8.82597 365 ALA A N 1
ATOM 2778 C CA . ALA A 1 386 ? -18.80775 -2.01730 10.08599 1.000 9.05327 365 ALA A CA 1
ATOM 2779 C C . ALA A 1 386 ? -18.67986 -2.40849 8.62217 1.000 12.55981 365 ALA A C 1
ATOM 2780 O O . ALA A 1 386 ? -18.40885 -3.56505 8.28949 1.000 8.38738 365 ALA A O 1
ATOM 2782 N N . GLN A 1 387 ? -18.88625 -1.42823 7.74816 1.000 8.14110 366 GLN A N 1
ATOM 2783 C CA . GLN A 1 387 ? -18.66728 -1.60384 6.32160 1.000 7.34445 366 GLN A CA 1
ATOM 2784 C C . GLN A 1 387 ? -17.89609 -0.41037 5.78211 1.000 7.35003 366 GLN A C 1
ATOM 2785 O O . GLN A 1 387 ? -17.98544 0.70098 6.30969 1.000 9.37014 366 GLN A O 1
ATOM 2791 N N . GLU A 1 388 ? -17.13430 -0.65332 4.72248 1.000 9.55596 367 GLU A N 1
ATOM 2792 C CA . GLU A 1 388 ? -16.29621 0.36654 4.11823 1.000 6.38878 367 GLU A CA 1
ATOM 2793 C C . GLU A 1 388 ? -16.46693 0.30656 2.60883 1.000 4.43143 367 GLU A C 1
ATOM 2794 O O . GLU A 1 388 ? -16.50813 -0.77935 2.02392 1.000 6.67760 367 GLU A O 1
ATOM 2800 N N . ALA A 1 389 ? -16.59712 1.47198 1.98650 1.000 4.73905 368 ALA A N 1
ATOM 2801 C CA . ALA A 1 389 ? -16.72229 1.56462 0.54002 1.000 5.46846 368 ALA A CA 1
ATOM 2802 C C . ALA A 1 389 ? -15.69986 2.55414 0.00442 1.000 9.15953 368 ALA A C 1
ATOM 2803 O O . ALA A 1 389 ? -15.51364 3.63595 0.57023 1.000 4.23156 368 ALA A O 1
ATOM 2805 N N . ILE A 1 390 ? -15.03506 2.17560 -1.08555 1.000 5.41376 369 ILE A N 1
ATOM 2806 C CA . ILE A 1 390 ? -14.03875 3.01676 -1.73830 1.000 6.54046 369 ILE A CA 1
ATOM 2807 C C . ILE A 1 390 ? -14.41090 3.10965 -3.20720 1.000 6.13273 369 ILE A C 1
ATOM 2808 O O . ILE A 1 390 ? -14.53745 2.08112 -3.88045 1.000 5.48567 369 ILE A O 1
ATOM 2813 N N . LEU A 1 391 ? -14.57811 4.32993 -3.70506 1.000 6.31720 370 LEU A N 1
ATOM 2814 C CA . LEU A 1 391 ? -14.95456 4.54743 -5.09579 1.000 5.91175 370 LEU A CA 1
ATOM 2815 C C . LEU A 1 391 ? -13.69658 4.77338 -5.92499 1.000 10.16122 370 LEU A C 1
ATOM 2816 O O . LEU A 1 391 ? -12.89147 5.65843 -5.61328 1.000 12.13039 370 LEU A O 1
ATOM 2821 N N . LEU A 1 392 ? -13.53225 3.97610 -6.97688 1.000 10.49383 371 LEU A N 1
ATOM 2822 C CA . LEU A 1 392 ? -12.36420 4.02639 -7.84073 1.000 8.91246 371 LEU A CA 1
ATOM 2823 C C . LEU A 1 392 ? -12.76659 4.49462 -9.23173 1.000 12.28097 371 LEU A C 1
ATOM 2824 O O . LEU A 1 392 ? -13.88349 4.23906 -9.68957 1.000 13.71248 371 LEU A O 1
ATOM 2829 N N . LYS A 1 393 ? -11.84774 5.18453 -9.90444 1.000 15.18081 372 LYS A N 1
ATOM 2830 C CA . LYS A 1 393 ? -12.07972 5.61953 -11.27561 1.000 12.12441 372 LYS A CA 1
ATOM 2831 C C . LYS A 1 393 ? -10.81461 5.41840 -12.09291 1.000 14.23360 372 LYS A C 1
ATOM 2832 O O . LYS A 1 393 ? -9.74022 5.88979 -11.70623 1.000 16.81762 372 LYS A O 1
ATOM 2838 N N . TRP A 1 394 ? -10.94692 4.72323 -13.21855 1.000 10.80120 373 TRP A N 1
ATOM 2839 C CA . TRP A 1 394 ? -9.83669 4.55517 -14.14680 1.000 11.69509 373 TRP A CA 1
ATOM 2840 C C . TRP A 1 394 ? -9.82498 5.69212 -15.16370 1.000 16.41920 373 TRP A C 1
ATOM 2841 O O . TRP A 1 394 ? -9.07109 5.65623 -16.13506 1.000 21.65505 373 TRP A O 1
ATOM 2852 N N . MET B 1 22 ? -2.35521 24.22495 9.53443 1.000 32.62678 1 MET B N 1
ATOM 2853 C CA . MET B 1 22 ? -1.95169 23.58400 10.77954 1.000 25.35005 1 MET B CA 1
ATOM 2854 C C . MET B 1 22 ? -3.17999 23.14091 11.57156 1.000 28.13911 1 MET B C 1
ATOM 2855 O O . MET B 1 22 ? -4.31229 23.45647 11.20697 1.000 28.80130 1 MET B O 1
ATOM 2860 N N . THR B 1 23 ? -2.94645 22.40735 12.65476 1.000 20.77096 2 THR B N 1
ATOM 2861 C CA . THR B 1 23 ? -4.00310 21.85307 13.48826 1.000 19.79949 2 THR B CA 1
ATOM 2862 C C . THR B 1 23 ? -4.01438 22.54938 14.84248 1.000 11.71773 2 THR B C 1
ATOM 2863 O O . THR B 1 23 ? -2.95766 22.86725 15.39255 1.000 13.86370 2 THR B O 1
ATOM 2867 N N . TYR B 1 24 ? -5.21019 22.78444 15.37671 1.000 16.28709 3 TYR B N 1
ATOM 2868 C CA . TYR B 1 24 ? -5.38563 23.42760 16.67272 1.000 14.85514 3 TYR B CA 1
ATOM 2869 C C . TYR B 1 24 ? -5.83757 22.40656 17.70617 1.000 14.13581 3 TYR B C 1
ATOM 2870 O O . TYR B 1 24 ? -6.81438 21.68447 17.48458 1.000 13.52901 3 TYR B O 1
ATOM 2879 N N . ILE B 1 25 ? -5.13756 22.35934 18.83461 1.000 10.75755 4 ILE B N 1
ATOM 2880 C CA . ILE B 1 25 ? -5.56780 21.57143 19.98363 1.000 10.49266 4 ILE B CA 1
ATOM 2881 C C . ILE B 1 25 ? -6.50572 22.45449 20.79824 1.000 10.62783 4 ILE B C 1
ATOM 2882 O O . ILE B 1 25 ? -6.09097 23.48159 21.34093 1.000 13.17365 4 ILE B O 1
ATOM 2887 N N . VAL B 1 26 ? -7.77340 22.05980 20.87882 1.000 9.55244 5 VAL B N 1
ATOM 2888 C CA . VAL B 1 26 ? -8.80610 22.93606 21.42531 1.000 10.86528 5 VAL B CA 1
ATOM 2889 C C . VAL B 1 26 ? -9.04051 22.67870 22.90633 1.000 14.17727 5 VAL B C 1
ATOM 2890 O O . VAL B 1 26 ? -9.14915 23.62128 23.69341 1.000 12.18060 5 VAL B O 1
ATOM 2894 N N . SER B 1 27 ? -9.13486 21.41666 23.31183 1.000 12.47022 6 SER B N 1
ATOM 2895 C CA . SER B 1 27 ? -9.42734 21.10367 24.70208 1.000 7.40187 6 SER B CA 1
ATOM 2896 C C . SER B 1 27 ? -9.03273 19.66196 24.98089 1.000 8.32389 6 SER B C 1
ATOM 2897 O O . SER B 1 27 ? -8.73416 18.88625 24.06909 1.000 9.66898 6 SER B O 1
ATOM 2900 N N . THR B 1 28 ? -9.03573 19.31754 26.26606 1.000 12.23424 7 THR B N 1
ATOM 2901 C CA . THR B 1 28 ? -8.63021 18.00270 26.73799 1.000 9.85784 7 THR B CA 1
ATOM 2902 C C . THR B 1 28 ? -9.54863 17.57366 27.87102 1.000 8.29284 7 THR B C 1
ATOM 2903 O O . THR B 1 28 ? -10.28033 18.38002 28.45012 1.000 9.40185 7 THR B O 1
ATOM 2907 N N . SER B 1 29 ? -9.49332 16.28396 28.18861 1.000 7.40079 8 SER B N 1
ATOM 2908 C CA . SER B 1 29 ? -10.21310 15.73676 29.32841 1.000 7.91049 8 SER B CA 1
ATOM 2909 C C . SER B 1 29 ? -9.51726 14.45672 29.75675 1.000 9.91835 8 SER B C 1
ATOM 2910 O O . SER B 1 29 ? -8.78527 13.83753 28.98129 1.000 6.06901 8 SER B O 1
ATOM 2913 N N . THR B 1 30 ? -9.76440 14.06183 31.00066 1.000 11.08015 9 THR B N 1
ATOM 2914 C CA . THR B 1 30 ? -9.23239 12.82236 31.54162 1.000 7.92085 9 THR B CA 1
ATOM 2915 C C . THR B 1 30 ? -10.33890 12.07905 32.27202 1.000 5.15412 9 THR B C 1
ATOM 2916 O O . THR B 1 30 ? -11.35518 12.65914 32.66135 1.000 8.58413 9 THR B O 1
ATOM 2920 N N . ALA B 1 31 ? -10.13094 10.77855 32.44977 1.000 6.84525 10 ALA B N 1
ATOM 2921 C CA . ALA B 1 31 ? -11.05704 9.95693 33.21665 1.000 8.27830 10 ALA B CA 1
ATOM 2922 C C . ALA B 1 31 ? -10.26148 8.88223 33.93556 1.000 10.73517 10 ALA B C 1
ATOM 2923 O O . ALA B 1 31 ? -9.38573 8.25347 33.33414 1.000 8.86364 10 ALA B O 1
ATOM 2925 N N . PHE B 1 32 ? -10.56599 8.67692 35.21309 1.000 6.55324 11 PHE B N 1
ATOM 2926 C CA . PHE B 1 32 ? -9.87639 7.68389 36.01457 1.000 7.34198 11 PHE B CA 1
ATOM 2927 C C . PHE B 1 32 ? -10.87969 6.80839 36.74593 1.000 10.69375 11 PHE B C 1
ATOM 2928 O O . PHE B 1 32 ? -11.99683 7.24631 37.03602 1.000 10.06498 11 PHE B O 1
ATOM 2936 N N . PRO B 1 33 ? -10.51163 5.55869 37.04581 1.000 8.37055 12 PRO B N 1
ATOM 2937 C CA . PRO B 1 33 ? -11.42400 4.68693 37.79803 1.000 13.37956 12 PRO B CA 1
ATOM 2938 C C . PRO B 1 33 ? -11.59655 5.15747 39.23348 1.000 8.56716 12 PRO B C 1
ATOM 2939 O O . PRO B 1 33 ? -10.94705 6.11821 39.65900 1.000 10.35159 12 PRO B O 1
ATOM 2943 N N . GLU B 1 34 ? -12.47020 4.48683 39.98775 1.000 12.05538 13 GLU B N 1
ATOM 2944 C CA . GLU B 1 34 ? -12.82778 4.97893 41.31613 1.000 17.94014 13 GLU B CA 1
ATOM 2945 C C . GLU B 1 34 ? -11.71541 4.74722 42.33265 1.000 12.50436 13 GLU B C 1
ATOM 2946 O O . GLU B 1 34 ? -11.51561 5.57031 43.23320 1.000 19.72684 13 GLU B O 1
ATOM 2952 N N . ASN B 1 35 ? -10.98772 3.63754 42.21810 1.000 12.39757 14 ASN B N 1
ATOM 2953 C CA . ASN B 1 35 ? -10.09392 3.18891 43.28401 1.000 13.01173 14 ASN B CA 1
ATOM 2954 C C . ASN B 1 35 ? -8.68344 3.71628 43.04799 1.000 16.81345 14 ASN B C 1
ATOM 2955 O O . ASN B 1 35 ? -7.99862 3.29186 42.11145 1.000 9.61641 14 ASN B O 1
ATOM 2960 N N . TYR B 1 36 ? -8.24819 4.62810 43.91278 1.000 11.21982 15 TYR B N 1
ATOM 2961 C CA . TYR B 1 36 ? -6.88471 5.13964 43.91880 1.000 12.02602 15 TYR B CA 1
ATOM 2962 C C . TYR B 1 36 ? -6.13810 4.50078 45.08390 1.000 15.06260 15 TYR B C 1
ATOM 2963 O O . TYR B 1 36 ? -6.58302 4.59245 46.23399 1.000 13.54779 15 TYR B O 1
ATOM 2972 N N . TYR B 1 37 ? -5.01634 3.84526 44.78703 1.000 10.45724 16 TYR B N 1
ATOM 2973 C CA . TYR B 1 37 ? -4.24793 3.16075 45.81608 1.000 10.07448 16 TYR B CA 1
ATOM 2974 C C . TYR B 1 37 ? -2.92986 3.87319 46.05396 1.000 9.06505 16 TYR B C 1
ATOM 2975 O O . TYR B 1 37 ? -2.20936 4.15769 45.08965 1.000 9.69345 16 TYR B O 1
ATOM 2984 N N . PRO B 1 38 ? -2.57511 4.16727 47.30355 1.000 14.01619 17 PRO B N 1
ATOM 2985 C CA . PRO B 1 38 ? -1.22607 4.66793 47.58154 1.000 8.46696 17 PRO B CA 1
ATOM 2986 C C . PRO B 1 38 ? -0.18739 3.63636 47.17433 1.000 7.97147 17 PRO B C 1
ATOM 2987 O O . PRO B 1 38 ? -0.42470 2.42749 47.24136 1.000 6.80780 17 PRO B O 1
ATOM 2991 N N . GLN B 1 39 ? 0.97324 4.12975 46.73157 1.000 13.44309 18 GLN B N 1
ATOM 2992 C CA . GLN B 1 39 ? 2.03826 3.22970 46.30208 1.000 9.11079 18 GLN B CA 1
ATOM 2993 C C . GLN B 1 39 ? 2.49107 2.31723 47.43586 1.000 7.85864 18 GLN B C 1
ATOM 2994 O O . GLN B 1 39 ? 2.87835 1.16932 47.19011 1.000 6.79273 18 GLN B O 1
ATOM 3000 N N . THR B 1 40 ? 2.43471 2.80039 48.68143 1.000 9.96227 19 THR B N 1
ATOM 3001 C CA . THR B 1 40 ? 2.77721 1.95415 49.82169 1.000 9.57058 19 THR B CA 1
ATOM 3002 C C . THR B 1 40 ? 1.82503 0.77085 49.94118 1.000 7.24975 19 THR B C 1
ATOM 3003 O O . THR B 1 40 ? 2.23958 -0.33301 50.31180 1.000 8.15562 19 THR B O 1
ATOM 3007 N N . VAL B 1 41 ? 0.53925 0.98778 49.65727 1.000 7.80002 20 VAL B N 1
ATOM 3008 C CA . VAL B 1 41 ? -0.42949 -0.10214 49.71986 1.000 4.54044 20 VAL B CA 1
ATOM 3009 C C . VAL B 1 41 ? -0.15118 -1.12467 48.62324 1.000 9.04967 20 VAL B C 1
ATOM 3010 O O . VAL B 1 41 ? -0.19834 -2.33954 48.85774 1.000 8.33520 20 VAL B O 1
ATOM 3014 N N . LEU B 1 42 ? 0.15170 -0.65134 47.41197 1.000 4.97757 21 LEU B N 1
ATOM 3015 C CA . LEU B 1 42 ? 0.43015 -1.56283 46.30626 1.000 8.89436 21 LEU B CA 1
ATOM 3016 C C . LEU B 1 42 ? 1.69421 -2.37689 46.55867 1.000 7.37313 21 LEU B C 1
ATOM 3017 O O . LEU B 1 42 ? 1.73875 -3.57286 46.24544 1.000 10.15853 21 LEU B O 1
ATOM 3022 N N . ALA B 1 43 ? 2.73453 -1.74857 47.11452 1.000 7.28648 22 ALA B N 1
ATOM 3023 C CA . ALA B 1 43 ? 3.93825 -2.49816 47.46273 1.000 8.18098 22 ALA B CA 1
ATOM 3024 C C . ALA B 1 43 ? 3.63549 -3.56774 48.50367 1.000 7.89184 22 ALA B C 1
ATOM 3025 O O . ALA B 1 43 ? 4.07992 -4.71450 48.37530 1.000 11.81592 22 ALA B O 1
ATOM 3027 N N . ALA B 1 44 ? 2.86683 -3.21404 49.53750 1.000 11.30651 23 ALA B N 1
ATOM 3028 C CA . ALA B 1 44 ? 2.49752 -4.19431 50.55197 1.000 12.38050 23 ALA B CA 1
ATOM 3029 C C . ALA B 1 44 ? 1.65915 -5.32048 49.96399 1.000 14.04779 23 ALA B C 1
ATOM 3030 O O . ALA B 1 44 ? 1.76524 -6.46876 50.40944 1.000 11.90551 23 ALA B O 1
ATOM 3032 N N . ALA B 1 45 ? 0.81576 -5.01387 48.97430 1.000 11.32567 24 ALA B N 1
ATOM 3033 C CA . ALA B 1 45 ? 0.03470 -6.06084 48.32432 1.000 10.34522 24 ALA B CA 1
ATOM 3034 C C . ALA B 1 45 ? 0.93933 -7.06678 47.62325 1.000 15.72142 24 ALA B C 1
ATOM 3035 O O . ALA B 1 45 ? 0.72399 -8.28131 47.72098 1.000 13.52562 24 ALA B O 1
ATOM 3037 N N . LEU B 1 46 ? 1.96090 -6.58183 46.91268 1.000 11.96579 25 LEU B N 1
ATOM 3038 C CA . LEU B 1 46 ? 2.89144 -7.49401 46.25584 1.000 12.35200 25 LEU B CA 1
ATOM 3039 C C . LEU B 1 46 ? 3.76797 -8.21289 47.27267 1.000 15.61882 25 LEU B C 1
ATOM 3040 O O . LEU B 1 46 ? 4.06603 -9.40254 47.11051 1.000 13.30952 25 LEU B O 1
ATOM 3045 N N . ARG B 1 47 ? 4.19561 -7.50750 48.32461 1.000 13.99468 26 ARG B N 1
ATOM 3046 C CA . ARG B 1 47 ? 4.97512 -8.15893 49.37167 1.000 15.95747 26 ARG B CA 1
ATOM 3047 C C . ARG B 1 47 ? 4.19313 -9.30352 49.99363 1.000 12.88046 26 ARG B C 1
ATOM 3048 O O . ARG B 1 47 ? 4.73949 -10.39160 50.21322 1.000 15.82351 26 ARG B O 1
ATOM 3056 N N . ARG B 1 48 ? 2.90511 -9.08032 50.27254 1.000 14.61640 27 ARG B N 1
ATOM 3057 C CA . ARG B 1 48 ? 2.08938 -10.13454 50.86235 1.000 13.61955 27 ARG B CA 1
ATOM 3058 C C . ARG B 1 48 ? 1.98279 -11.32843 49.92528 1.000 21.06996 27 ARG B C 1
ATOM 3059 O O . ARG B 1 48 ? 2.06016 -12.47973 50.36859 1.000 18.95081 27 ARG B O 1
ATOM 3067 N N . PHE B 1 49 ? 1.81962 -11.07518 48.62325 1.000 14.90039 28 PHE B N 1
ATOM 3068 C CA . PHE B 1 49 ? 1.76663 -12.17252 47.66191 1.000 14.33770 28 PHE B CA 1
ATOM 3069 C C . PHE B 1 49 ? 3.04200 -13.00319 47.71523 1.000 11.32830 28 PHE B C 1
ATOM 3070 O O . PHE B 1 49 ? 2.98798 -14.23602 47.74536 1.000 18.78462 28 PHE B O 1
ATOM 3078 N N . PHE B 1 50 ? 4.20146 -12.33973 47.74192 1.000 14.78036 29 PHE B N 1
ATOM 3079 C CA . PHE B 1 50 ? 5.46763 -13.04924 47.90470 1.000 16.12136 29 PHE B CA 1
ATOM 3080 C C . PHE B 1 50 ? 5.47673 -13.86206 49.19262 1.000 19.75547 29 PHE B C 1
ATOM 3081 O O . PHE B 1 50 ? 5.85601 -15.03919 49.19908 1.000 23.07322 29 PHE B O 1
ATOM 3089 N N . THR B 1 51 ? 5.06458 -13.24057 50.29848 1.000 15.02943 30 THR B N 1
ATOM 3090 C CA . THR B 1 51 ? 5.17991 -13.88450 51.60235 1.000 18.14784 30 THR B CA 1
ATOM 3091 C C . THR B 1 51 ? 4.23097 -15.06995 51.72619 1.000 12.41192 30 THR B C 1
ATOM 3092 O O . THR B 1 51 ? 4.64424 -16.16356 52.12807 1.000 22.96340 30 THR B O 1
ATOM 3096 N N . VAL B 1 52 ? 2.95634 -14.88242 51.37170 1.000 17.59073 31 VAL B N 1
ATOM 3097 C CA . VAL B 1 52 ? 2.00625 -15.98548 51.45871 1.000 18.61500 31 VAL B CA 1
ATOM 3098 C C . VAL B 1 52 ? 2.39555 -17.12189 50.53088 1.000 24.91244 31 VAL B C 1
ATOM 3099 O O . VAL B 1 52 ? 1.99052 -18.26885 50.74992 1.000 23.26916 31 VAL B O 1
ATOM 3103 N N . MET B 1 53 ? 3.18170 -16.83609 49.49690 1.000 20.19497 32 MET B N 1
ATOM 3104 C CA . MET B 1 53 ? 3.53574 -17.84052 48.50968 1.000 20.23191 32 MET B CA 1
ATOM 3105 C C . MET B 1 53 ? 4.87514 -18.48932 48.82562 1.000 24.21539 32 MET B C 1
ATOM 3106 O O . MET B 1 53 ? 5.28740 -19.41768 48.12192 1.000 28.09428 32 MET B O 1
ATOM 3111 N N . GLU B 1 54 ? 5.55708 -18.01199 49.87140 1.000 21.86166 33 GLU B N 1
ATOM 3112 C CA . GLU B 1 54 ? 6.85838 -18.52385 50.30145 1.000 24.95502 33 GLU B CA 1
ATOM 3113 C C . GLU B 1 54 ? 7.88346 -18.47351 49.16983 1.000 28.42963 33 GLU B C 1
ATOM 3114 O O . GLU B 1 54 ? 8.63787 -19.41904 48.93916 1.000 22.25275 33 GLU B O 1
ATOM 3120 N N . LEU B 1 55 ? 7.91679 -17.34253 48.46880 1.000 23.10406 34 LEU B N 1
ATOM 3121 C CA . LEU B 1 55 ? 8.85806 -17.14140 47.37439 1.000 20.29932 34 LEU B CA 1
ATOM 3122 C C . LEU B 1 55 ? 10.18216 -16.63208 47.93420 1.000 25.02482 34 LEU B C 1
ATOM 3123 O O . LEU B 1 55 ? 10.21774 -15.61367 48.63352 1.000 26.92127 34 LEU B O 1
ATOM 3128 N N . ASP B 1 56 ? 11.26893 -17.33700 47.61738 1.000 18.30534 35 ASP B N 1
ATOM 3129 C CA . ASP B 1 56 ? 12.58587 -17.04278 48.18067 1.000 24.79966 35 ASP B CA 1
ATOM 3130 C C . ASP B 1 56 ? 13.20471 -15.89000 47.39398 1.000 20.31337 35 ASP B C 1
ATOM 3131 O O . ASP B 1 56 ? 14.03886 -16.06800 46.50291 1.000 21.93124 35 ASP B O 1
ATOM 3136 N N . PHE B 1 57 ? 12.78098 -14.67729 47.74209 1.000 20.72432 36 PHE B N 1
ATOM 3137 C CA . PHE B 1 57 ? 13.30591 -13.47193 47.12163 1.000 22.91233 36 PHE B CA 1
ATOM 3138 C C . PHE B 1 57 ? 13.29002 -12.34739 48.14592 1.000 22.25648 36 PHE B C 1
ATOM 3139 O O . PHE B 1 57 ? 12.39455 -12.27244 48.99180 1.000 24.13718 36 PHE B O 1
ATOM 3147 N N . ASP B 1 58 ? 14.29162 -11.47480 48.06295 1.000 17.22097 37 ASP B N 1
ATOM 3148 C CA . ASP B 1 58 ? 14.43111 -10.37937 49.01804 1.000 22.94566 37 ASP B CA 1
ATOM 3149 C C . ASP B 1 58 ? 13.27646 -9.40109 48.83570 1.000 24.13354 37 ASP B C 1
ATOM 3150 O O . ASP B 1 58 ? 13.15395 -8.75832 47.78770 1.000 14.79985 37 ASP B O 1
ATOM 3155 N N . LEU B 1 59 ? 12.43388 -9.28187 49.86473 1.000 24.19093 38 LEU B N 1
ATOM 3156 C CA . LEU B 1 59 ? 11.30697 -8.35804 49.81938 1.000 17.81883 38 LEU B CA 1
ATOM 3157 C C . LEU B 1 59 ? 11.75115 -6.90879 49.69822 1.000 19.91355 38 LEU B C 1
ATOM 3158 O O . LEU B 1 59 ? 10.96626 -6.06894 49.24636 1.000 24.49496 38 LEU B O 1
ATOM 3163 N N . GLU B 1 60 ? 12.98496 -6.59301 50.09804 1.000 17.89307 39 GLU B N 1
ATOM 3164 C CA . GLU B 1 60 ? 13.45470 -5.21602 50.02744 1.000 23.85720 39 GLU B CA 1
ATOM 3165 C C . GLU B 1 60 ? 13.58250 -4.72472 48.59073 1.000 21.40643 39 GLU B C 1
ATOM 3166 O O . GLU B 1 60 ? 13.56833 -3.51084 48.35970 1.000 17.60430 39 GLU B O 1
ATOM 3172 N N . GLN B 1 61 ? 13.69870 -5.63485 47.62109 1.000 18.94711 40 GLN B N 1
ATOM 3173 C CA . GLN B 1 61 ? 13.73234 -5.21152 46.22586 1.000 17.52204 40 GLN B CA 1
ATOM 3174 C C . GLN B 1 61 ? 12.36726 -4.72889 45.75228 1.000 16.95019 40 GLN B C 1
ATOM 3175 O O . GLN B 1 61 ? 12.29194 -3.87060 44.86574 1.000 18.60575 40 GLN B O 1
ATOM 3181 N N . ILE B 1 62 ? 11.28241 -5.26092 46.32056 1.000 12.57106 41 ILE B N 1
ATOM 3182 C CA . ILE B 1 62 ? 9.95872 -4.72030 46.02050 1.000 15.70693 41 ILE B CA 1
ATOM 3183 C C . ILE B 1 62 ? 9.85575 -3.28335 46.51364 1.000 18.05682 41 ILE B C 1
ATOM 3184 O O . ILE B 1 62 ? 9.44799 -2.38084 45.77342 1.000 16.84601 41 ILE B O 1
ATOM 3189 N N . ASP B 1 63 ? 10.23767 -3.04954 47.77233 1.000 17.80053 42 ASP B N 1
ATOM 3190 C CA . ASP B 1 63 ? 10.22245 -1.69476 48.31678 1.000 17.71354 42 ASP B CA 1
ATOM 3191 C C . ASP B 1 63 ? 11.16545 -0.78047 47.54927 1.000 13.70902 42 ASP B C 1
ATOM 3192 O O . ASP B 1 63 ? 10.84026 0.38477 47.29501 1.000 17.97242 42 ASP B O 1
ATOM 3197 N N . ARG B 1 64 ? 12.34312 -1.28986 47.18328 1.000 17.51043 43 ARG B N 1
ATOM 3198 C CA . ARG B 1 64 ? 13.32018 -0.48172 46.46038 1.000 19.95740 43 ARG B CA 1
ATOM 3199 C C . ARG B 1 64 ? 12.73729 0.06678 45.16297 1.000 14.18369 43 ARG B C 1
ATOM 3200 O O . ARG B 1 64 ? 12.77748 1.27684 44.91257 1.000 11.39288 43 ARG B O 1
ATOM 3208 N N . PHE B 1 65 ? 12.17315 -0.80562 44.33022 1.000 16.97761 44 PHE B N 1
ATOM 3209 C CA . PHE B 1 65 ? 11.71371 -0.34806 43.02582 1.000 16.02381 44 PHE B CA 1
ATOM 3210 C C . PHE B 1 65 ? 10.35280 0.33205 43.10022 1.000 12.02476 44 PHE B C 1
ATOM 3211 O O . PHE B 1 65 ? 10.07041 1.21841 42.28749 1.000 20.56232 44 PHE B O 1
ATOM 3219 N N . PHE B 1 66 ? 9.50614 -0.03776 44.06428 1.000 11.02552 45 PHE B N 1
ATOM 3220 C CA . PHE B 1 66 ? 8.28630 0.73835 44.26906 1.000 15.53941 45 PHE B CA 1
ATOM 3221 C C . PHE B 1 66 ? 8.60180 2.13684 44.78841 1.000 12.91975 45 PHE B C 1
ATOM 3222 O O . PHE B 1 66 ? 7.84064 3.07662 44.53467 1.000 9.48378 45 PHE B O 1
ATOM 3230 N N . THR B 1 67 ? 9.71711 2.29676 45.50720 1.000 14.94866 46 THR B N 1
ATOM 3231 C CA . THR B 1 67 ? 10.13750 3.62158 45.95384 1.000 12.29015 46 THR B CA 1
ATOM 3232 C C . THR B 1 67 ? 10.83745 4.39037 44.83939 1.000 15.51877 46 THR B C 1
ATOM 3233 O O . THR B 1 67 ? 10.52797 5.56079 44.59263 1.000 19.52883 46 THR B O 1
ATOM 3237 N N . ASN B 1 68 ? 11.77884 3.74439 44.14975 1.000 13.80532 47 ASN B N 1
ATOM 3238 C CA . ASN B 1 68 ? 12.64288 4.44934 43.21095 1.000 21.46122 47 ASN B CA 1
ATOM 3239 C C . ASN B 1 68 ? 11.91938 4.91913 41.95566 1.000 15.16161 47 ASN B C 1
ATOM 3240 O O . ASN B 1 68 ? 12.46923 5.75316 41.22954 1.000 17.07348 47 ASN B O 1
ATOM 3245 N N . VAL B 1 69 ? 10.70911 4.42174 41.68165 1.000 14.33053 48 VAL B N 1
ATOM 3246 C CA . VAL B 1 69 ? 9.96038 4.89966 40.51976 1.000 18.64005 48 VAL B CA 1
ATOM 3247 C C . VAL B 1 69 ? 9.32772 6.26116 40.75076 1.000 16.67562 48 VAL B C 1
ATOM 3248 O O . VAL B 1 69 ? 8.80249 6.85547 39.79901 1.000 20.65245 48 VAL B O 1
ATOM 3252 N N . LYS B 1 70 ? 9.35324 6.76288 41.98762 1.000 14.92990 49 LYS B N 1
ATOM 3253 C CA . LYS B 1 70 ? 8.86461 8.10249 42.32559 1.000 19.32015 49 LYS B CA 1
ATOM 3254 C C . LYS B 1 70 ? 7.37458 8.26084 42.01149 1.000 14.57656 49 LYS B C 1
ATOM 3255 O O . LYS B 1 70 ? 6.94131 9.24919 41.41720 1.000 15.72191 49 LYS B O 1
ATOM 3261 N N . ILE B 1 71 ? 6.58475 7.27821 42.43617 1.000 12.97670 50 ILE B N 1
ATOM 3262 C CA . ILE B 1 71 ? 5.13510 7.28537 42.27617 1.000 12.01110 50 ILE B CA 1
ATOM 3263 C C . ILE B 1 71 ? 4.50399 7.27433 43.66242 1.000 9.75583 50 ILE B C 1
ATOM 3264 O O . ILE B 1 71 ? 4.86808 6.44743 44.50534 1.000 13.57401 50 ILE B O 1
ATOM 3269 N N . ASP B 1 72 ? 3.55837 8.18552 43.89568 1.000 8.63545 51 ASP B N 1
ATOM 3270 C CA . ASP B 1 72 ? 2.88707 8.26637 45.18860 1.000 14.26342 51 ASP B CA 1
ATOM 3271 C C . ASP B 1 72 ? 1.63230 7.40834 45.26054 1.000 13.47875 51 ASP B C 1
ATOM 3272 O O . ASP B 1 72 ? 1.25294 6.97004 46.35390 1.000 11.85606 51 ASP B O 1
ATOM 3277 N N . GLY B 1 73 ? 0.98491 7.16190 44.12896 1.000 10.18832 52 GLY B N 1
ATOM 3278 C CA . GLY B 1 73 ? -0.21635 6.34898 44.10948 1.000 7.48843 52 GLY B CA 1
ATOM 3279 C C . GLY B 1 73 ? -0.69979 6.18676 42.68462 1.000 8.97005 52 GLY B C 1
ATOM 3280 O O . GLY B 1 73 ? -0.29591 6.92550 41.78156 1.000 10.61419 52 GLY B O 1
ATOM 3281 N N . ARG B 1 74 ? -1.58015 5.20280 42.50138 1.000 9.79007 53 ARG B N 1
ATOM 3282 C CA . ARG B 1 74 ? -2.03227 4.80873 41.17340 1.000 12.47946 53 ARG B CA 1
ATOM 3283 C C . ARG B 1 74 ? -3.50156 4.41453 41.20420 1.000 8.69292 53 ARG B C 1
ATOM 3284 O O . ARG B 1 74 ? -3.99515 3.86742 42.19172 1.000 8.92683 53 ARG B O 1
ATOM 3292 N N . TYR B 1 75 ? -4.19361 4.68957 40.10028 1.000 12.09301 54 TYR B N 1
ATOM 3293 C CA . TYR B 1 75 ? -5.55019 4.20032 39.89048 1.000 9.92424 54 TYR B CA 1
ATOM 3294 C C . TYR B 1 75 ? -5.50825 2.79275 39.31051 1.000 8.90309 54 TYR B C 1
ATOM 3295 O O . TYR B 1 75 ? -4.79745 2.53923 38.33383 1.000 8.96990 54 TYR B O 1
ATOM 3304 N N . PHE B 1 76 ? -6.26823 1.88316 39.91519 1.000 7.55567 55 PHE B N 1
ATOM 3305 C CA . PHE B 1 76 ? -6.44849 0.52969 39.40412 1.000 10.17637 55 PHE B CA 1
ATOM 3306 C C . PHE B 1 76 ? -7.92482 0.32225 39.10105 1.000 13.80198 55 PHE B C 1
ATOM 3307 O O . PHE B 1 76 ? -8.76157 0.38976 40.00713 1.000 9.80629 55 PHE B O 1
ATOM 3315 N N . ALA B 1 77 ? -8.24494 0.07174 37.82942 1.000 9.12365 56 ALA B N 1
ATOM 3316 C CA . ALA B 1 77 ? -9.62438 -0.23368 37.46972 1.000 12.17423 56 ALA B CA 1
ATOM 3317 C C . ALA B 1 77 ? -10.02237 -1.64328 37.88803 1.000 16.14430 56 ALA B C 1
ATOM 3318 O O . ALA B 1 77 ? -11.17918 -1.87245 38.25894 1.000 11.76520 56 ALA B O 1
ATOM 3320 N N . LEU B 1 78 ? -9.08268 -2.59169 37.84754 1.000 11.59526 57 LEU B N 1
ATOM 3321 C CA . LEU B 1 78 ? -9.32513 -3.99577 38.13097 1.000 14.12313 57 LEU B CA 1
ATOM 3322 C C . LEU B 1 78 ? -8.91151 -4.33190 39.56261 1.000 14.70558 57 LEU B C 1
ATOM 3323 O O . LEU B 1 78 ? -8.06974 -3.64303 40.14568 1.000 14.37670 57 LEU B O 1
ATOM 3328 N N . PRO B 1 79 ? -9.49460 -5.37189 40.16519 1.000 16.09673 58 PRO B N 1
ATOM 3329 C CA . PRO B 1 79 ? -9.34952 -5.55959 41.61538 1.000 24.46944 58 PRO B CA 1
ATOM 3330 C C . PRO B 1 79 ? -7.92737 -5.88241 42.04684 1.000 23.05768 58 PRO B C 1
ATOM 3331 O O . PRO B 1 79 ? -7.16044 -6.53804 41.33661 1.000 17.35765 58 PRO B O 1
ATOM 3335 N N . LEU B 1 80 ? -7.59234 -5.41326 43.25105 1.000 21.96964 59 LEU B N 1
ATOM 3336 C CA . LEU B 1 80 ? -6.30959 -5.72305 43.87014 1.000 27.07699 59 LEU B CA 1
ATOM 3337 C C . LEU B 1 80 ? -6.30232 -7.10278 44.51672 1.000 37.07568 59 LEU B C 1
ATOM 3338 O O . LEU B 1 80 ? -5.23843 -7.72216 44.63131 1.000 36.91812 59 LEU B O 1
ATOM 3343 N N . ASP B 1 81 ? -7.46774 -7.59631 44.94448 1.000 38.24980 60 ASP B N 1
ATOM 3344 C CA . ASP B 1 81 ? -7.55492 -8.89832 45.59676 1.000 43.25801 60 ASP B CA 1
ATOM 3345 C C . ASP B 1 81 ? -7.36104 -10.05662 44.62642 1.000 42.72544 60 ASP B C 1
ATOM 3346 O O . ASP B 1 81 ? -7.22221 -11.20049 45.07253 1.000 43.00336 60 ASP B O 1
ATOM 3351 N N . SER B 1 82 ? -7.33455 -9.79208 43.31894 1.000 40.85050 61 SER B N 1
ATOM 3352 C CA . SER B 1 82 ? -7.03050 -10.83501 42.34751 1.000 37.33225 61 SER B CA 1
ATOM 3353 C C . SER B 1 82 ? -5.59429 -11.32691 42.45807 1.000 33.30331 61 SER B C 1
ATOM 3354 O O . SER B 1 82 ? -5.25360 -12.33850 41.83528 1.000 31.19797 61 SER B O 1
ATOM 3357 N N . LEU B 1 83 ? -4.75321 -10.63103 43.22808 1.000 34.34486 62 LEU B N 1
ATOM 3358 C CA . LEU B 1 83 ? -3.37424 -11.06298 43.42516 1.000 35.36041 62 LEU B CA 1
ATOM 3359 C C . LEU B 1 83 ? -3.31417 -12.46319 44.02541 1.000 32.55847 62 LEU B C 1
ATOM 3360 O O . LEU B 1 83 ? -2.53532 -13.30959 43.57117 1.000 29.52640 62 LEU B O 1
ATOM 3365 N N . LEU B 1 84 ? -4.14203 -12.73107 45.03744 1.000 34.43148 63 LEU B N 1
ATOM 3366 C CA . LEU B 1 84 ? -4.06347 -14.00158 45.75110 1.000 35.58296 63 LEU B CA 1
ATOM 3367 C C . LEU B 1 84 ? -4.80265 -15.11167 45.01096 1.000 36.92883 63 LEU B C 1
ATOM 3368 O O . LEU B 1 84 ? -4.26279 -16.20831 44.82855 1.000 43.47988 63 LEU B O 1
ATOM 3373 N N . ASP B 1 85 ? -6.03539 -14.85567 44.58749 1.000 34.71982 64 ASP B N 1
ATOM 3374 C CA . ASP B 1 85 ? -6.76848 -15.77888 43.72099 1.000 39.12969 64 ASP B CA 1
ATOM 3375 C C . ASP B 1 85 ? -7.22658 -15.02924 42.47470 1.000 44.11436 64 ASP B C 1
ATOM 3376 O O . ASP B 1 85 ? -8.07691 -14.11997 42.57044 1.000 37.89920 64 ASP B O 1
ATOM 3381 N N . PRO B 1 86 ? -6.67593 -15.34014 41.30636 1.000 40.39304 65 PRO B N 1
ATOM 3382 C CA . PRO B 1 8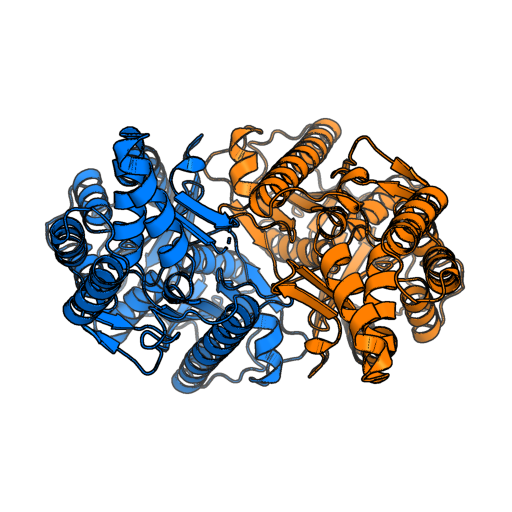6 ? -7.01133 -14.58417 40.10099 1.000 34.38924 65 PRO B CA 1
ATOM 3383 C C . PRO B 1 86 ? -8.19726 -15.19748 39.38050 1.000 36.29607 65 PRO B C 1
ATOM 3384 O O . PRO B 1 86 ? -8.37628 -16.42472 39.38957 1.000 36.59186 65 PRO B O 1
ATOM 3388 N N . PRO B 1 87 ? -9.03093 -14.37564 38.73840 1.000 37.00233 66 PRO B N 1
ATOM 3389 C CA . PRO B 1 87 ? -10.11231 -14.92394 37.90940 1.000 35.03999 66 PRO B CA 1
ATOM 3390 C C . PRO B 1 87 ? -9.58565 -15.48840 36.59984 1.000 33.40283 66 PRO B C 1
ATOM 3391 O O . PRO B 1 87 ? -8.37139 -15.52515 36.37794 1.000 35.76726 66 PRO B O 1
ATOM 3395 N N . THR B 1 88 ? -10.48712 -15.92817 35.72595 1.000 28.79761 67 THR B N 1
ATOM 3396 C CA . THR B 1 88 ? -10.07868 -16.51209 34.45856 1.000 27.93753 67 THR B CA 1
ATOM 3397 C C . THR B 1 88 ? -9.57519 -15.43180 33.50221 1.000 32.85073 67 THR B C 1
ATOM 3398 O O . THR B 1 88 ? -9.78878 -14.23164 33.69856 1.000 24.87451 67 THR B O 1
ATOM 3402 N N . TRP B 1 89 ? -8.89739 -15.89012 32.44631 1.000 34.04788 68 TRP B N 1
ATOM 3403 C CA . TRP B 1 89 ? -8.39336 -14.99223 31.41029 1.000 34.68824 68 TRP B CA 1
ATOM 3404 C C . TRP B 1 89 ? -9.51705 -14.16916 30.79423 1.000 31.76578 68 TRP B C 1
ATOM 3405 O O . TRP B 1 89 ? -9.42552 -12.93828 30.70266 1.000 27.36451 68 TRP B O 1
ATOM 3416 N N . GLY B 1 90 ? -10.58477 -14.84056 30.35570 1.000 35.67243 69 GLY B N 1
ATOM 3417 C CA . GLY B 1 90 ? -11.65716 -14.14419 29.66368 1.000 31.61141 69 GLY B CA 1
ATOM 3418 C C . GLY B 1 90 ? -12.38972 -13.15553 30.54917 1.000 29.23820 69 GLY B C 1
ATOM 3419 O O . GLY B 1 90 ? -12.82739 -12.09772 30.08688 1.000 31.33327 69 GLY B O 1
ATOM 3420 N N . VAL B 1 91 ? -12.54412 -13.48975 31.83137 1.000 32.50851 70 VAL B N 1
ATOM 3421 C CA . VAL B 1 91 ? -13.20673 -12.57842 32.76161 1.000 31.34135 70 VAL B CA 1
ATOM 3422 C C . VAL B 1 91 ? -12.39302 -11.29905 32.91834 1.000 20.56487 70 VAL B C 1
ATOM 3423 O O . VAL B 1 91 ? -12.93184 -10.18622 32.86577 1.000 19.66786 70 VAL B O 1
ATOM 3427 N N . SER B 1 92 ? -11.07747 -11.43996 33.09943 1.000 20.63324 71 SER B N 1
ATOM 3428 C CA . SER B 1 92 ? -10.21380 -10.26719 33.19128 1.000 23.48067 71 SER B CA 1
ATOM 3429 C C . SER B 1 92 ? -10.19140 -9.49714 31.87734 1.000 19.47701 71 SER B C 1
ATOM 3430 O O . SER B 1 92 ? -10.16788 -8.26073 31.87460 1.000 12.21957 71 SER B O 1
ATOM 3433 N N . ILE B 1 93 ? -10.19600 -10.21235 30.75091 1.000 18.21615 72 ILE B N 1
ATOM 3434 C CA . ILE B 1 93 ? -10.23102 -9.55052 29.45078 1.000 19.30281 72 ILE B CA 1
ATOM 3435 C C . ILE B 1 93 ? -11.53812 -8.78454 29.28223 1.000 16.37860 72 ILE B C 1
ATOM 3436 O O . ILE B 1 93 ? -11.55037 -7.64347 28.80264 1.000 20.78041 72 ILE B O 1
ATOM 3441 N N . SER B 1 94 ? -12.65750 -9.39416 29.68328 1.000 18.80272 73 SER B N 1
ATOM 3442 C CA . SER B 1 94 ? -13.94276 -8.70456 29.61539 1.000 14.19697 73 SER B CA 1
ATOM 3443 C C . SER B 1 94 ? -13.95782 -7.47438 30.51471 1.000 18.80749 73 SER B C 1
ATOM 3444 O O . SER B 1 94 ? -14.42973 -6.40533 30.10939 1.000 14.85887 73 SER B O 1
ATOM 3447 N N . ARG B 1 95 ? -13.44043 -7.60662 31.73938 1.000 18.00512 74 ARG B N 1
ATOM 3448 C CA . ARG B 1 95 ? -13.42286 -6.47915 32.66658 1.000 17.90617 74 ARG B CA 1
ATOM 3449 C C . ARG B 1 95 ? -12.56058 -5.33903 32.14162 1.000 10.52720 74 ARG B C 1
ATOM 3450 O O . ARG B 1 95 ? -12.93687 -4.16639 32.24942 1.000 14.81492 74 ARG B O 1
ATOM 3458 N N . GLY B 1 96 ? -11.38860 -5.66009 31.59236 1.000 11.77369 75 GLY B N 1
ATOM 3459 C CA . GLY B 1 96 ? -10.54632 -4.62023 31.02692 1.000 11.01300 75 GLY B CA 1
ATOM 3460 C C . GLY B 1 96 ? -11.20979 -3.91332 29.86249 1.000 12.51630 75 GLY B C 1
ATOM 3461 O O . GLY B 1 96 ? -11.11871 -2.69064 29.72970 1.000 10.40395 75 GLY B O 1
ATOM 3462 N N . LEU B 1 97 ? -11.89244 -4.67500 29.00671 1.000 15.05826 76 LEU B N 1
ATOM 3463 C CA . LEU B 1 97 ? -12.60405 -4.07935 27.88230 1.000 12.48954 76 LEU B CA 1
ATOM 3464 C C . LEU B 1 97 ? -13.72266 -3.16126 28.36460 1.000 13.10032 76 LEU B C 1
ATOM 3465 O O . LEU B 1 97 ? -13.88745 -2.04591 27.85554 1.000 13.39133 76 LEU B O 1
ATOM 3470 N N . GLU B 1 98 ? -14.49413 -3.61155 29.35768 1.000 13.73821 77 GLU B N 1
ATOM 3471 C CA . GLU B 1 98 ? -15.60330 -2.81006 29.86669 1.000 13.69360 77 GLU B CA 1
ATOM 3472 C C . GLU B 1 98 ? -15.10689 -1.54658 30.56093 1.000 14.29454 77 GLU B C 1
ATOM 3473 O O . GLU B 1 98 ? -15.67788 -0.46493 30.37791 1.000 9.78863 77 GLU B O 1
ATOM 3479 N N . ASN B 1 99 ? -14.04942 -1.66472 31.36803 1.000 9.11297 78 ASN B N 1
ATOM 3480 C CA . ASN B 1 99 ? -13.50015 -0.49613 32.05052 1.000 13.10936 78 ASN B CA 1
ATOM 3481 C C . ASN B 1 99 ? -12.90252 0.50120 31.06442 1.000 10.66970 78 ASN B C 1
ATOM 3482 O O . ASN B 1 99 ? -13.03223 1.71770 31.25090 1.000 8.38575 78 ASN B O 1
ATOM 3487 N N . SER B 1 100 ? -12.23578 0.00857 30.01582 1.000 7.94888 79 SER B N 1
ATOM 3488 C CA . SER B 1 100 ? -11.69900 0.90507 28.99522 1.000 9.38068 79 SER B CA 1
ATOM 3489 C C . SER B 1 100 ? -12.80990 1.70114 28.32310 1.000 11.86724 79 SER B C 1
ATOM 3490 O O . SER B 1 100 ? -12.67636 2.91318 28.11121 1.000 8.42439 79 SER B O 1
ATOM 3493 N N . LEU B 1 101 ? -13.91445 1.03397 27.97863 1.000 9.00345 80 LEU B N 1
ATOM 3494 C CA . LEU B 1 101 ? -15.04371 1.73075 27.37220 1.000 12.65458 80 LEU B CA 1
ATOM 3495 C C . LEU B 1 101 ? -15.63231 2.76529 28.32093 1.000 10.03940 80 LEU B C 1
ATOM 3496 O O . LEU B 1 101 ? -15.97555 3.87614 27.90129 1.000 9.15341 80 LEU B O 1
ATOM 3501 N N . ASN B 1 102 ? -15.77004 2.41543 29.60203 1.000 10.71572 81 ASN B N 1
ATOM 3502 C CA . ASN B 1 102 ? -16.35942 3.34464 30.56095 1.000 8.26458 81 ASN B CA 1
ATOM 3503 C C . ASN B 1 102 ? -15.50967 4.60250 30.69993 1.000 9.62821 81 ASN B C 1
ATOM 3504 O O . ASN B 1 102 ? -16.02900 5.72432 30.66342 1.000 7.34571 81 ASN B O 1
ATOM 3509 N N . LEU B 1 103 ? -14.19368 4.43560 30.85343 1.000 7.23149 82 LEU B N 1
ATOM 3510 C CA . LEU B 1 103 ? -13.31924 5.59734 30.98079 1.000 9.70958 82 LEU B CA 1
ATOM 3511 C C . LEU B 1 103 ? -13.30319 6.42530 29.70279 1.000 6.56776 82 LEU B C 1
ATOM 3512 O O . LEU B 1 103 ? -13.35153 7.66052 29.75777 1.000 5.30120 82 LEU B O 1
ATOM 3517 N N . ALA B 1 104 ? -13.23772 5.76603 28.54311 1.000 7.78094 83 ALA B N 1
ATOM 3518 C CA . ALA B 1 104 ? -13.23030 6.50009 27.28293 1.000 5.96298 83 ALA B CA 1
ATOM 3519 C C . ALA B 1 104 ? -14.52632 7.27580 27.08827 1.000 5.25153 83 ALA B C 1
ATOM 3520 O O . ALA B 1 104 ? -14.50624 8.42902 26.64297 1.000 9.36700 83 ALA B O 1
ATOM 3522 N N . GLU B 1 105 ? -15.66642 6.66001 27.41334 1.000 6.97381 84 GLU B N 1
ATOM 3523 C CA . GLU B 1 105 ? -16.93992 7.35939 27.27201 1.000 10.10678 84 GLU B CA 1
ATOM 3524 C C . GLU B 1 105 ? -16.99301 8.58051 28.17799 1.000 10.02685 84 GLU B C 1
ATOM 3525 O O . GLU B 1 105 ? -17.43553 9.65692 27.75993 1.000 12.91904 84 GLU B O 1
ATOM 3531 N N . THR B 1 106 ? -16.53824 8.43158 29.42319 1.000 9.30192 85 THR B N 1
ATOM 3532 C CA . THR B 1 106 ? -16.53832 9.55237 30.35652 1.000 11.33641 85 THR B CA 1
ATOM 3533 C C . THR B 1 106 ? -15.64723 10.68270 29.85539 1.000 7.94523 85 THR B C 1
ATOM 3534 O O . THR B 1 106 ? -16.04043 11.85464 29.87261 1.000 9.54936 85 THR B O 1
ATOM 3538 N N . ALA B 1 107 ? -14.44302 10.34559 29.38752 1.000 9.57635 86 ALA B N 1
ATOM 3539 C CA . ALA B 1 107 ? -13.52476 11.37472 28.91333 1.000 7.79467 86 ALA B CA 1
ATOM 3540 C C . ALA B 1 107 ? -14.08801 12.09975 27.69731 1.000 7.82541 86 ALA B C 1
ATOM 3541 O O . ALA B 1 107 ? -14.00254 13.33000 27.60315 1.000 8.40228 86 ALA B O 1
ATOM 3543 N N . ILE B 1 108 ? -14.67279 11.35385 26.75853 1.000 5.86947 87 ILE B N 1
ATOM 3544 C CA . ILE B 1 108 ? -15.20817 11.96368 25.54481 1.000 6.38567 87 ILE B CA 1
ATOM 3545 C C . ILE B 1 108 ? -16.41571 12.83555 25.86826 1.000 8.33799 87 ILE B C 1
ATOM 3546 O O . ILE B 1 108 ? -16.55960 13.94412 25.33721 1.000 6.95020 87 ILE B O 1
ATOM 3551 N N . THR B 1 109 ? -17.30190 12.35194 26.74091 1.000 8.22575 88 THR B N 1
ATOM 3552 C CA . THR B 1 109 ? -18.48461 13.12851 27.09748 1.000 7.78663 88 THR B CA 1
ATOM 3553 C C . THR B 1 109 ? -18.09952 14.42208 27.80869 1.000 10.96037 88 THR B C 1
ATOM 3554 O O . THR B 1 109 ? -18.65898 15.48762 27.52278 1.000 10.30063 88 THR B O 1
ATOM 3558 N N . LYS B 1 110 ? -17.13087 14.35403 28.72549 1.000 11.28392 89 LYS B N 1
ATOM 3559 C CA . LYS B 1 110 ? -16.65388 15.56898 29.37932 1.000 10.69368 89 LYS B CA 1
ATOM 3560 C C . LYS B 1 110 ? -16.04519 16.52843 28.36713 1.000 11.27288 89 LYS B C 1
ATOM 3561 O O . LYS B 1 110 ? -16.24632 17.74547 28.45232 1.000 8.55947 89 LYS B O 1
ATOM 3567 N N . LEU B 1 111 ? -15.29051 15.99232 27.40562 1.000 7.57124 90 LEU B N 1
ATOM 3568 C CA . LEU B 1 111 ? -14.66827 16.82284 26.38183 1.000 7.14309 90 LEU B CA 1
ATOM 3569 C C . LEU B 1 111 ? -15.71402 17.52303 25.52196 1.000 9.64514 90 LEU B C 1
ATOM 3570 O O . LEU B 1 111 ? -15.60115 18.72410 25.25154 1.000 8.89476 90 LEU B O 1
ATOM 3575 N N . LEU B 1 112 ? -16.74475 16.79006 25.09026 1.000 9.70083 91 LEU B N 1
ATOM 3576 C CA . LEU B 1 112 ? -17.77586 17.38780 24.24804 1.000 8.41250 91 LEU B CA 1
ATOM 3577 C C . LEU B 1 112 ? -18.59939 18.40926 25.02183 1.000 11.54703 91 LEU B C 1
ATOM 3578 O O . LEU B 1 112 ? -18.97152 19.45537 24.47650 1.000 11.47980 91 LEU B O 1
ATOM 3583 N N . GLU B 1 113 ? -18.90158 18.11963 26.29089 1.000 10.55880 92 GLU B N 1
ATOM 3584 C CA . GLU B 1 113 ? -19.67639 19.05668 27.09732 1.000 10.01902 92 GLU B CA 1
ATOM 3585 C C . GLU B 1 113 ? -18.91563 20.35516 27.32450 1.000 12.62220 92 GLU B C 1
ATOM 3586 O O . GLU B 1 113 ? -19.49001 21.44368 27.21016 1.000 10.27749 92 GLU B O 1
ATOM 3592 N N . LYS B 1 114 ? -17.61922 20.26620 27.63225 1.000 12.43705 93 LYS B N 1
ATOM 3593 C CA . LYS B 1 114 ? -16.87428 21.47550 27.96198 1.000 10.14663 93 LYS B CA 1
ATOM 3594 C C . LYS B 1 114 ? -16.65525 22.35732 26.73870 1.000 15.74549 93 LYS B C 1
ATOM 3595 O O . LYS B 1 114 ? -16.49276 23.57410 26.88105 1.000 14.98065 93 LYS B O 1
ATOM 3601 N N . THR B 1 115 ? -16.65153 21.77400 25.53749 1.000 14.80376 94 THR B N 1
ATOM 3602 C CA . THR B 1 115 ? -16.49432 22.53787 24.30631 1.000 16.28541 94 THR B CA 1
ATOM 3603 C C . THR B 1 115 ? -17.81619 22.84530 23.62087 1.000 12.39177 94 THR B C 1
ATOM 3604 O O . THR B 1 115 ? -17.81511 23.54965 22.60502 1.000 11.80377 94 THR B O 1
ATOM 3608 N N . ASN B 1 116 ? -18.92921 22.33181 24.14430 1.000 14.99681 95 ASN B N 1
ATOM 3609 C CA . ASN B 1 116 ? -20.25017 22.50974 23.54424 1.000 17.57889 95 ASN B CA 1
ATOM 3610 C C . ASN B 1 116 ? -20.24331 22.07315 22.07843 1.000 17.46012 95 ASN B C 1
ATOM 3611 O O . ASN B 1 116 ? -20.73823 22.76790 21.18845 1.000 24.62822 95 ASN B O 1
ATOM 3616 N N . VAL B 1 117 ? -19.65760 20.90358 21.83031 1.000 14.04732 96 VAL B N 1
ATOM 3617 C CA . VAL B 1 117 ? -19.57095 20.32005 20.49560 1.000 14.27108 96 VAL B CA 1
ATOM 3618 C C . VAL B 1 117 ? -20.47370 19.09689 20.44966 1.000 13.98727 96 VAL B C 1
ATOM 3619 O O . VAL B 1 117 ? -20.40825 18.23462 21.33418 1.000 14.80404 96 VAL B O 1
ATOM 3623 N N . GLN B 1 118 ? -21.32906 19.03648 19.43676 1.000 11.27985 97 GLN B N 1
ATOM 3624 C CA . GLN B 1 118 ? -22.21145 17.89518 19.25104 1.000 12.82235 97 GLN B CA 1
ATOM 3625 C C . GLN B 1 118 ? -21.43020 16.71897 18.66792 1.000 11.03311 97 GLN B C 1
ATOM 3626 O O . GLN B 1 118 ? -20.56520 16.91523 17.81062 1.000 12.84278 97 GLN B O 1
ATOM 3632 N N . PRO B 1 119 ? -21.70564 15.49334 19.12078 1.000 12.27024 98 PRO B N 1
ATOM 3633 C CA . PRO B 1 119 ? -20.99198 14.33304 18.55874 1.000 13.05897 98 PRO B CA 1
ATOM 3634 C C . PRO B 1 119 ? -21.15649 14.19351 17.05566 1.000 9.56505 98 PRO B C 1
ATOM 3635 O O . PRO B 1 119 ? -20.21970 13.75004 16.37981 1.000 11.13508 98 PRO B O 1
ATOM 3639 N N . GLN B 1 120 ? -22.31290 14.57356 16.50464 1.000 13.78560 99 GLN B N 1
ATOM 3640 C CA . GLN B 1 120 ? -22.51206 14.47128 15.06388 1.000 14.98940 99 GLN B CA 1
ATOM 3641 C C . GLN B 1 120 ? -21.60747 15.42184 14.28786 1.000 11.54917 99 GLN B C 1
ATOM 3642 O O . GLN B 1 120 ? -21.44827 15.25527 13.07487 1.000 14.69212 99 GLN B O 1
ATOM 3648 N N . ASP B 1 121 ? -21.01554 16.40931 14.95439 1.000 12.23160 100 ASP B N 1
ATOM 3649 C CA . ASP B 1 121 ? -20.10614 17.35165 14.31824 1.000 11.51014 100 ASP B CA 1
ATOM 3650 C C . ASP B 1 121 ? -18.64213 16.93908 14.44988 1.000 11.51438 100 ASP B C 1
ATOM 3651 O O . ASP B 1 121 ? -17.75163 17.71483 14.08321 1.000 14.79159 100 ASP B O 1
ATOM 3656 N N . ILE B 1 122 ? -18.37522 15.74702 14.97205 1.000 10.86361 101 ILE B N 1
ATOM 3657 C CA . ILE B 1 122 ? -17.03423 15.17648 14.97308 1.000 10.95658 101 ILE B CA 1
ATOM 3658 C C . ILE B 1 122 ? -16.87198 14.33745 13.71373 1.000 11.09746 101 ILE B C 1
ATOM 3659 O O . ILE B 1 122 ? -17.71751 13.48796 13.40956 1.000 11.48409 101 ILE B O 1
ATOM 3664 N N . SER B 1 123 ? -15.79555 14.58236 12.96918 1.000 12.71167 102 SER B N 1
ATOM 3665 C CA . SER B 1 123 ? -15.57146 13.85635 11.72552 1.000 12.67830 102 SER B CA 1
ATOM 3666 C C . SER B 1 123 ? -14.73551 12.59992 11.91303 1.000 12.71600 102 SER B C 1
ATOM 3667 O O . SER B 1 123 ? -14.94052 11.61534 11.19174 1.000 7.80028 102 SER B O 1
ATOM 3670 N N . LEU B 1 124 ? -13.79932 12.61112 12.85785 1.000 7.01094 103 LEU B N 1
ATOM 3671 C CA . LEU B 1 124 ? -12.87416 11.50377 13.04408 1.000 6.02572 103 LEU B CA 1
ATOM 3672 C C . LEU B 1 124 ? -12.71799 11.19999 14.52434 1.000 7.09659 103 LEU B C 1
ATOM 3673 O O . LEU B 1 124 ? -12.52535 12.11395 15.33046 1.000 8.34536 103 LEU B O 1
ATOM 3678 N N . LEU B 1 125 ? -12.79167 9.91701 14.87328 1.000 5.33307 104 LEU B N 1
ATOM 3679 C CA . LEU B 1 125 ? -12.54915 9.44538 16.23360 1.000 6.81523 104 LEU B CA 1
ATOM 3680 C C . LEU B 1 125 ? -11.35988 8.49450 16.19829 1.000 7.20487 104 LEU B C 1
ATOM 3681 O O . LEU B 1 125 ? -11.46510 7.37968 15.67492 1.000 5.80967 104 LEU B O 1
ATOM 3686 N N . ALA B 1 126 ? -10.23534 8.93515 16.75197 1.000 8.27862 105 ALA B N 1
ATOM 3687 C CA . ALA B 1 126 ? -9.00531 8.15728 16.77151 1.000 9.25712 105 ALA B CA 1
ATOM 3688 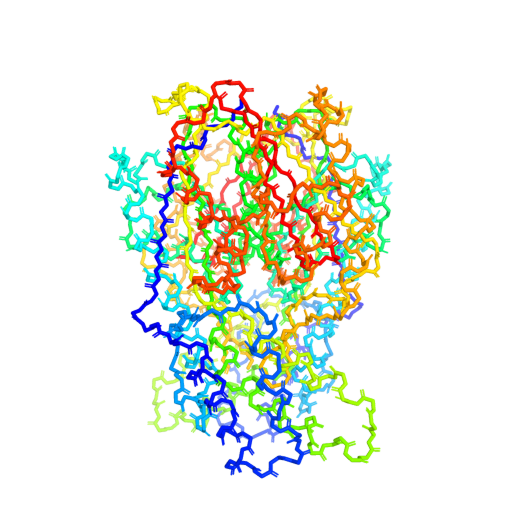C C . ALA B 1 126 ? -8.78647 7.58037 18.16200 1.000 6.15061 105 ALA B C 1
ATOM 3689 O O . ALA B 1 126 ? -9.06370 8.24133 19.16668 1.000 7.90623 105 ALA B O 1
ATOM 3691 N N . SER B 1 127 ? -8.29054 6.34503 18.21877 1.000 5.66474 106 SER B N 1
ATOM 3692 C CA . SER B 1 127 ? -8.10032 5.65508 19.48642 1.000 6.26515 106 SER B CA 1
ATOM 3693 C C . SER B 1 127 ? -6.73729 4.98173 19.53928 1.000 7.48184 106 SER B C 1
ATOM 3694 O O . SER B 1 127 ? -6.23016 4.48389 18.53043 1.000 8.47308 106 SER B O 1
ATOM 3697 N N . VAL B 1 128 ? -6.14966 4.96018 20.73528 1.000 9.26516 107 VAL B N 1
ATOM 3698 C CA . VAL B 1 128 ? -4.97916 4.13765 21.01592 1.000 7.97564 107 VAL B CA 1
ATOM 3699 C C . VAL B 1 128 ? -5.20735 3.41342 22.33363 1.000 10.67849 107 VAL B C 1
ATOM 3700 O O . VAL B 1 128 ? -5.53740 4.03791 23.34923 1.000 7.65097 107 VAL B O 1
ATOM 3704 N N . SER B 1 129 ? -5.05902 2.09613 22.30772 1.000 8.59269 108 SER B N 1
ATOM 3705 C CA . SER B 1 129 ? -5.18825 1.30276 23.51631 1.000 7.47341 108 SER B CA 1
ATOM 3706 C C . SER B 1 129 ? -4.61948 -0.07505 23.24525 1.000 12.34580 108 SER B C 1
ATOM 3707 O O . SER B 1 129 ? -4.65499 -0.57444 22.11512 1.000 11.56478 108 SER B O 1
ATOM 3710 N N . MET B 1 130 ? -4.09051 -0.67166 24.30133 1.000 9.85545 109 MET B N 1
ATOM 3711 C CA . MET B 1 130 ? -3.54333 -2.01211 24.26705 1.000 9.73162 109 MET B CA 1
ATOM 3712 C C . MET B 1 130 ? -4.55784 -3.04881 24.72091 1.000 12.45561 109 MET B C 1
ATOM 3713 O O . MET B 1 130 ? -4.29532 -4.25043 24.60845 1.000 15.90352 109 MET B O 1
ATOM 3718 N N . THR B 1 131 ? -5.71042 -2.60529 25.20677 1.000 12.40863 110 THR B N 1
ATOM 3719 C CA . THR B 1 131 ? -6.79547 -3.49727 25.57468 1.000 10.24044 110 THR B CA 1
ATOM 3720 C C . THR B 1 131 ? -7.28897 -4.22515 24.33137 1.000 12.57501 110 THR B C 1
ATOM 3721 O O . THR B 1 131 ? -7.70240 -3.56762 23.36337 1.000 11.78780 110 THR B O 1
ATOM 3725 N N . PRO B 1 132 ? -7.25969 -5.55655 24.30424 1.000 10.19747 111 PRO B N 1
ATOM 3726 C CA . PRO B 1 132 ? -7.73467 -6.28144 23.11402 1.000 11.64817 111 PRO B CA 1
ATOM 3727 C C . PRO B 1 132 ? -9.19244 -5.95425 22.83486 1.000 8.88538 111 PRO B C 1
ATOM 3728 O O . PRO B 1 132 ? -10.05553 -6.09715 23.70249 1.000 11.54486 111 PRO B O 1
ATOM 3732 N N . ALA B 1 133 ? -9.46264 -5.49430 21.61041 1.000 14.76689 112 ALA B N 1
ATOM 3733 C CA . ALA B 1 133 ? -10.81531 -5.07543 21.24476 1.000 12.27090 112 ALA B CA 1
ATOM 3734 C C . ALA B 1 133 ? -10.97919 -5.22268 19.73436 1.000 12.02447 112 ALA B C 1
ATOM 3735 O O . ALA B 1 133 ? -10.45221 -4.41121 18.96830 1.000 7.92824 112 ALA B O 1
ATOM 3737 N N . ILE B 1 134 ? -11.70526 -6.25757 19.32189 1.000 11.46701 113 ILE B N 1
ATOM 3738 C CA . ILE B 1 134 ? -12.12873 -6.42664 17.93345 1.000 11.77921 113 ILE B CA 1
ATOM 3739 C C . ILE B 1 134 ? -13.62508 -6.71744 17.94708 1.000 11.62235 113 ILE B C 1
ATOM 3740 O O . ILE B 1 134 ? -14.02634 -7.84695 18.26148 1.000 11.89928 113 ILE B O 1
ATOM 3745 N N . PRO B 1 135 ? -14.49150 -5.74799 17.60390 1.000 11.49424 114 PRO B N 1
ATOM 3746 C CA . PRO B 1 135 ? -14.17667 -4.41439 17.06973 1.000 7.91087 114 PRO B CA 1
ATOM 3747 C C . PRO B 1 135 ? -13.51536 -3.47027 18.07563 1.000 10.49782 114 PRO B C 1
ATOM 3748 O O . PRO B 1 135 ? -13.61236 -3.68036 19.28333 1.000 6.49677 114 PRO B O 1
ATOM 3752 N N . SER B 1 136 ? -12.86246 -2.43252 17.55597 1.000 7.68582 115 SER B N 1
ATOM 3753 C CA . SER B 1 136 ? -12.09810 -1.50222 18.36997 1.000 9.48578 115 SER B CA 1
ATOM 3754 C C . SER B 1 136 ? -12.99940 -0.75050 19.35266 1.000 9.73441 115 SER B C 1
ATOM 3755 O O . SER B 1 136 ? -14.22812 -0.74388 19.24471 1.000 9.75253 115 SER B O 1
ATOM 3758 N N . LEU B 1 137 ? -12.35296 -0.10374 20.32783 1.000 9.53465 116 LEU B N 1
ATOM 3759 C CA . LEU B 1 137 ? -13.08528 0.65109 21.34251 1.000 11.35432 116 LEU B CA 1
ATOM 3760 C C . LEU B 1 137 ? -13.89242 1.78236 20.71883 1.000 7.85731 116 LEU B C 1
ATOM 3761 O O . LEU B 1 137 ? -15.03835 2.03062 21.11533 1.000 7.97468 116 LEU B O 1
ATOM 3766 N N . ASP B 1 138 ? -13.30570 2.48054 19.74253 1.000 6.77868 117 ASP B N 1
ATOM 3767 C CA . ASP B 1 138 ? -13.98808 3.59428 19.09220 1.000 7.78218 117 ASP B CA 1
ATOM 3768 C C . ASP B 1 138 ? -15.25450 3.14441 18.37445 1.000 10.08051 117 ASP B C 1
ATOM 3769 O O . ASP B 1 138 ? -16.23506 3.89599 18.31470 1.000 8.30608 117 ASP B O 1
ATOM 3774 N N . GLY B 1 139 ? -15.24999 1.93613 17.81156 1.000 10.22029 118 GLY B N 1
ATOM 3775 C CA . GLY B 1 139 ? -16.46776 1.40750 17.22232 1.000 9.28645 118 GLY B CA 1
ATOM 3776 C C . GLY B 1 139 ? -17.54206 1.12759 18.25656 1.000 6.98591 118 GLY B C 1
ATOM 3777 O O . GLY B 1 139 ? -18.71829 1.42424 18.03737 1.000 8.21742 118 GLY B O 1
ATOM 3778 N N . ARG B 1 140 ? -17.15357 0.55775 19.40080 1.000 9.52348 119 ARG B N 1
ATOM 3779 C CA . ARG B 1 140 ? -18.12509 0.24850 20.44784 1.000 8.90698 119 ARG B CA 1
ATOM 3780 C C . ARG B 1 140 ? -18.71729 1.51475 21.05776 1.000 8.02700 119 ARG B C 1
ATOM 3781 O O . ARG B 1 140 ? -19.89792 1.54059 21.42129 1.000 8.40716 119 ARG B O 1
ATOM 3789 N N . LEU B 1 141 ? -17.91224 2.57287 21.18076 1.000 8.53663 120 LEU B N 1
ATOM 3790 C CA . LEU B 1 141 ? -18.38802 3.82771 21.75089 1.000 7.57158 120 LEU B CA 1
ATOM 3791 C C . LEU B 1 141 ? -19.46933 4.46304 20.89569 1.000 11.82880 120 LEU B C 1
ATOM 3792 O O . LEU B 1 141 ? -20.22632 5.31157 21.38193 1.000 11.58223 120 LEU B O 1
ATOM 3797 N N . MET B 1 142 ? -19.56000 4.05778 19.63333 1.000 10.79070 121 MET B N 1
ATOM 3798 C CA . MET B 1 142 ? -20.54606 4.61023 18.72230 1.000 6.07576 121 MET B CA 1
ATOM 3799 C C . MET B 1 142 ? -21.96359 4.22606 19.13985 1.000 7.97361 121 MET B C 1
ATOM 3800 O O . MET B 1 142 ? -22.92555 4.89523 18.74580 1.000 7.54267 121 MET B O 1
ATOM 3805 N N . ASN B 1 143 ? -22.10170 3.18494 19.96134 1.000 6.04196 122 ASN B N 1
ATOM 3806 C CA . ASN B 1 143 ? -23.37824 2.77514 20.53304 1.000 8.75130 122 ASN B CA 1
ATOM 3807 C C . ASN B 1 143 ? -23.69704 3.45608 21.86102 1.000 10.78407 122 ASN B C 1
ATOM 3808 O O . ASN B 1 143 ? -24.80675 3.28234 22.37569 1.000 11.29007 122 ASN B O 1
ATOM 3813 N N . ARG B 1 144 ? -22.76509 4.22263 22.42662 1.000 12.67961 123 ARG B N 1
ATOM 3814 C CA . ARG B 1 144 ? -23.01171 4.96993 23.65482 1.000 12.99821 123 ARG B CA 1
ATOM 3815 C C . ARG B 1 144 ? -23.11292 6.47087 23.44687 1.000 11.54233 123 ARG B C 1
ATOM 3816 O O . ARG B 1 144 ? -23.75788 7.15158 24.24703 1.000 11.56472 123 ARG B O 1
ATOM 3824 N N . ILE B 1 145 ? -22.49527 7.00022 22.39753 1.000 13.66338 124 ILE B N 1
ATOM 3825 C CA . ILE B 1 145 ? -22.47732 8.42828 22.11665 1.000 12.59003 124 ILE B CA 1
ATOM 3826 C C . ILE B 1 145 ? -23.02216 8.62074 20.70949 1.000 13.62327 124 ILE B C 1
ATOM 3827 O O . ILE B 1 145 ? -22.57696 7.93405 19.78821 1.000 7.65305 124 ILE B O 1
ATOM 3832 N N . PRO B 1 146 ? -23.98756 9.51901 20.49710 1.000 15.93048 125 PRO B N 1
ATOM 3833 C CA . PRO B 1 146 ? -24.64279 9.59452 19.18260 1.000 14.13513 125 PRO B CA 1
ATOM 3834 C C . PRO B 1 146 ? -23.77882 10.20458 18.08767 1.000 11.29372 125 PRO B C 1
ATOM 3835 O O . PRO B 1 146 ? -24.16298 11.20558 17.47188 1.000 11.89933 125 PRO B O 1
ATOM 3839 N N . PHE B 1 147 ? -22.61874 9.60192 17.82672 1.000 8.21285 126 PHE B N 1
ATOM 3840 C CA . PHE B 1 147 ? -21.87536 9.92851 16.61878 1.000 10.02409 126 PHE B CA 1
ATOM 3841 C C . PHE B 1 147 ? -22.69850 9.53640 15.39799 1.000 10.73037 126 PHE B C 1
ATOM 3842 O O . PHE B 1 147 ? -23.52744 8.62390 15.44869 1.000 8.90555 126 PHE B O 1
ATOM 3850 N N . SER B 1 148 ? -22.48425 10.24596 14.29613 1.000 9.30646 127 SER B N 1
ATOM 3851 C CA . SER B 1 148 ? -23.12662 9.85104 13.05322 1.000 13.04466 127 SER B CA 1
ATOM 3852 C C . SER B 1 148 ? -22.55742 8.51574 12.58244 1.000 16.83628 127 SER B C 1
ATOM 3853 O O . SER B 1 148 ? -21.38136 8.20542 12.79461 1.000 9.52685 127 SER B O 1
ATOM 3856 N N . SER B 1 149 ? -23.41396 7.70809 11.95405 1.000 7.06595 128 SER B N 1
ATOM 3857 C CA . SER B 1 149 ? -23.01264 6.35174 11.59507 1.000 8.60364 128 SER B CA 1
ATOM 3858 C C . SER B 1 149 ? -21.89512 6.32127 10.55945 1.000 9.42283 128 SER B C 1
ATOM 3859 O O . SER B 1 149 ? -21.26526 5.27352 10.38348 1.000 9.82232 128 SER B O 1
ATOM 3862 N N . THR B 1 150 ? -21.62120 7.43957 9.88563 1.000 5.73352 129 THR B N 1
ATOM 3863 C CA . THR B 1 150 ? -20.54019 7.52507 8.91178 1.000 5.96480 129 THR B CA 1
ATOM 3864 C C . THR B 1 150 ? -19.27007 8.12626 9.50527 1.000 9.30178 129 THR B C 1
ATOM 3865 O O . THR B 1 150 ? -18.39487 8.58294 8.75934 1.000 8.50602 129 THR B O 1
ATOM 3869 N N . LEU B 1 151 ? -19.15586 8.12466 10.83115 1.000 7.83412 130 LEU B N 1
ATOM 3870 C CA . LEU B 1 151 ? -17.96273 8.62221 11.50266 1.000 9.80333 130 LEU B CA 1
ATOM 3871 C C . LEU B 1 151 ? -16.71518 7.90846 10.99519 1.000 7.94128 130 LEU B C 1
ATOM 3872 O O . LEU B 1 151 ? -16.70567 6.68435 10.84047 1.000 9.42288 130 LEU B O 1
ATOM 3877 N N . LYS B 1 152 ? -15.66634 8.68002 10.72186 1.000 8.31724 131 LYS B N 1
ATOM 3878 C CA . LYS B 1 152 ? -14.37177 8.10440 10.38873 1.000 6.72297 131 LYS B CA 1
ATOM 3879 C C . LYS B 1 152 ? -13.64241 7.71696 11.66621 1.000 5.75916 131 LYS B C 1
ATOM 3880 O O . LYS B 1 152 ? -13.65653 8.45718 12.65296 1.000 6.80720 131 LYS B O 1
ATOM 3886 N N . ARG B 1 153 ? -13.00648 6.55034 11.64931 1.000 5.52580 132 ARG B N 1
ATOM 3887 C CA . ARG B 1 153 ? -12.33438 6.02119 12.82627 1.000 6.50505 132 ARG B CA 1
ATOM 3888 C C . ARG B 1 153 ? -10.87392 5.73571 12.50532 1.000 9.76160 132 ARG B C 1
ATOM 3889 O O . ARG B 1 153 ? -10.52581 5.42195 11.36611 1.000 6.58002 132 ARG B O 1
ATOM 3897 N N . LEU B 1 154 ? -10.01644 5.87532 13.51610 1.000 7.47032 133 LEU B N 1
ATOM 3898 C CA . LEU B 1 154 ? -8.58560 5.59197 13.38458 1.000 5.94271 133 LEU B CA 1
ATOM 3899 C C . LEU B 1 154 ? -8.12658 4.79425 14.59488 1.000 8.85594 133 LEU B C 1
ATOM 3900 O O . LEU B 1 154 ? -7.51739 5.33538 15.52642 1.000 7.97666 133 LEU B O 1
ATOM 3905 N N . PRO B 1 155 ? -8.40195 3.49036 14.61680 1.000 8.15459 134 PRO B N 1
ATOM 3906 C CA . PRO B 1 155 ? -8.00305 2.65844 15.75885 1.000 10.57114 134 PRO B CA 1
ATOM 3907 C C . PRO B 1 155 ? -6.55950 2.20916 15.61337 1.000 6.04414 134 PRO B C 1
ATOM 3908 O O . PRO B 1 155 ? -6.22517 1.41514 14.72843 1.000 9.36805 134 PRO B O 1
ATOM 3912 N N . MET B 1 156 ? -5.69937 2.70596 16.49332 1.000 5.25552 135 MET B N 1
ATOM 3913 C CA . MET B 1 156 ? -4.27528 2.42360 16.43104 1.000 13.05497 135 MET B CA 1
ATOM 3914 C C . MET B 1 156 ? -3.86960 1.50235 17.57398 1.000 13.24178 135 MET B C 1
ATOM 3915 O O . MET B 1 156 ? -4.46542 1.52432 18.65487 1.000 11.02985 135 MET B O 1
ATOM 3920 N N . ASN B 1 157 ? -2.85224 0.68325 17.31667 1.000 9.44635 136 ASN B N 1
ATOM 3921 C CA . ASN B 1 157 ? -2.33043 -0.24971 18.30454 1.000 16.37531 136 ASN B CA 1
ATOM 3922 C C . ASN B 1 157 ? -0.86699 -0.51805 17.98028 1.000 14.55812 136 ASN B C 1
ATOM 3923 O O . ASN B 1 157 ? -0.32485 -0.01092 16.99356 1.000 9.20508 136 ASN B O 1
ATOM 3928 N N . GLY B 1 158 ? -0.22549 -1.31953 18.82633 1.000 13.01744 137 GLY B N 1
ATOM 3929 C CA . GLY B 1 158 ? 1.17292 -1.63430 18.62211 1.000 6.46595 137 GLY B CA 1
ATOM 3930 C C . GLY B 1 158 ? 2.11693 -0.48995 18.89546 1.000 9.97932 137 GLY B C 1
ATOM 3931 O O . GLY B 1 158 ? 3.27452 -0.54176 18.47272 1.000 10.41717 137 GLY B O 1
ATOM 3932 N N . VAL B 1 159 ? 1.65656 0.54371 19.59738 1.000 8.18169 138 VAL B N 1
ATOM 3933 C CA . VAL B 1 159 ? 2.48668 1.70271 19.89619 1.000 6.93225 138 VAL B CA 1
ATOM 3934 C C . VAL B 1 159 ? 2.76049 1.87710 21.38617 1.000 11.20568 138 VAL B C 1
ATOM 3935 O O . VAL B 1 159 ? 3.69221 2.61663 21.74366 1.000 10.57516 138 VAL B O 1
ATOM 3939 N N . GLY B 1 160 ? 1.98691 1.24908 22.26784 1.000 11.30021 139 GLY B N 1
ATOM 3940 C CA . GLY B 1 160 ? 2.30099 1.27221 23.68917 1.000 8.30801 139 GLY B CA 1
ATOM 3941 C C . GLY B 1 160 ? 2.33599 2.67228 24.27640 1.000 9.06936 139 GLY B C 1
ATOM 3942 O O . GLY B 1 160 ? 1.47163 3.51050 24.00101 1.000 10.34972 139 GLY B O 1
ATOM 3943 N N . CYS B 1 161 ? 3.36254 2.93142 25.09548 1.000 8.38315 140 CYS B N 1
ATOM 3944 C CA . CYS B 1 161 ? 3.44005 4.16857 25.86916 1.000 12.65592 140 CYS B CA 1
ATOM 3945 C C . CYS B 1 161 ? 3.48141 5.40924 24.99082 1.000 7.71513 140 CYS B C 1
ATOM 3946 O O . CYS B 1 161 ? 3.11845 6.49652 25.45120 1.000 12.48050 140 CYS B O 1
ATOM 3949 N N . MET B 1 162 ? 3.91722 5.27406 23.74653 1.000 6.53105 141 MET B N 1
ATOM 3950 C CA . MET B 1 162 ? 4.06650 6.40922 22.85115 1.000 6.52043 141 MET B CA 1
ATOM 3951 C C . MET B 1 162 ? 2.75508 6.78798 22.16596 1.000 7.74749 141 MET B C 1
ATOM 3952 O O . MET B 1 162 ? 2.69184 7.83687 21.51649 1.000 7.59592 141 MET B O 1
ATOM 3957 N N . GLY B 1 163 ? 1.69221 6.00175 22.36878 1.000 9.11550 142 GLY B N 1
ATOM 3958 C CA . GLY B 1 163 ? 0.47758 6.15563 21.57734 1.000 9.42960 142 GLY B CA 1
ATOM 3959 C C . GLY B 1 163 ? -0.19914 7.50768 21.70545 1.000 9.10703 142 GLY B C 1
ATOM 3960 O O . GLY B 1 163 ? -0.81654 7.98629 20.74941 1.000 5.99421 142 GLY B O 1
ATOM 3961 N N . GLY B 1 164 ? -0.11674 8.13327 22.88082 1.000 7.86456 143 GLY B N 1
ATOM 3962 C CA . GLY B 1 164 ? -0.73753 9.43941 23.04652 1.000 8.92918 143 GLY B CA 1
ATOM 3963 C C . GLY B 1 164 ? -0.16014 10.48316 22.10903 1.000 9.96811 143 GLY B C 1
ATOM 3964 O O . GLY B 1 164 ? -0.89270 11.15568 21.37740 1.000 5.91307 143 GLY B O 1
ATOM 3965 N N . ALA B 1 165 ? 1.16746 10.62413 22.10790 1.000 6.16761 144 ALA B N 1
ATOM 3966 C CA . ALA B 1 165 ? 1.80684 11.55318 21.18032 1.000 7.62718 144 ALA B CA 1
ATOM 3967 C C . ALA B 1 165 ? 1.70046 11.05883 19.74343 1.000 6.24068 144 ALA B C 1
ATOM 3968 O O . ALA B 1 165 ? 1.55615 11.85985 18.81221 1.000 7.47065 144 ALA B O 1
ATOM 3970 N N . PHE B 1 166 ? 1.77816 9.74184 19.54698 1.000 5.65550 145 PHE B N 1
ATOM 3971 C CA . PHE B 1 166 ? 1.63177 9.17485 18.21148 1.000 8.20925 145 PHE B CA 1
ATOM 3972 C C . PHE B 1 166 ? 0.27948 9.53310 17.60897 1.000 10.49775 145 PHE B C 1
ATOM 3973 O O . PHE B 1 166 ? 0.19796 9.93406 16.44186 1.000 10.13013 145 PHE B O 1
ATOM 3981 N N . GLY B 1 167 ? -0.78946 9.41252 18.39967 1.000 6.45232 146 GLY B N 1
ATOM 3982 C CA . GLY B 1 167 ? -2.11714 9.72843 17.89696 1.000 10.82872 146 GLY B CA 1
ATOM 3983 C C . GLY B 1 167 ? -2.28004 11.19105 17.53139 1.000 7.68365 146 GLY B C 1
ATOM 3984 O O . GLY B 1 167 ? -2.90957 11.52069 16.52387 1.000 5.25080 146 GLY B O 1
ATOM 3985 N N . ILE B 1 168 ? -1.71166 12.08870 18.34002 1.000 10.54734 147 ILE B N 1
ATOM 3986 C CA . ILE B 1 168 ? -1.79274 13.51143 18.02341 1.000 7.52594 147 ILE B CA 1
ATOM 3987 C C . ILE B 1 168 ? -1.16748 13.78385 16.66260 1.000 6.87907 147 ILE B C 1
ATOM 3988 O O . ILE B 1 168 ? -1.72607 14.52378 15.84232 1.000 6.60847 147 ILE B O 1
ATOM 3993 N N . SER B 1 169 ? -0.01839 13.16159 16.38569 1.000 5.59563 148 SER B N 1
ATOM 3994 C CA . SER B 1 169 ? 0.63647 13.35663 15.09561 1.000 10.81221 148 SER B CA 1
ATOM 3995 C C . SER B 1 169 ? -0.21571 12.83268 13.94706 1.000 12.02331 148 SER B C 1
ATOM 3996 O O . SER B 1 169 ? -0.35075 13.49889 12.91452 1.000 10.68598 148 SER B O 1
ATOM 3999 N N . ARG B 1 170 ? -0.78961 11.63661 14.09809 1.000 7.02124 149 ARG B N 1
ATOM 4000 C CA . ARG B 1 170 ? -1.56632 11.06777 13.00061 1.000 7.10744 149 ARG B CA 1
ATOM 4001 C C . ARG B 1 170 ? -2.83116 11.87837 12.73717 1.000 7.82744 149 ARG B C 1
ATOM 4002 O O . ARG B 1 170 ? -3.21142 12.08470 11.57802 1.000 7.06461 149 ARG B O 1
ATOM 4010 N N . VAL B 1 171 ? -3.48933 12.35444 13.79642 1.000 5.90274 150 VAL B N 1
ATOM 4011 C CA . VAL B 1 171 ? -4.67705 13.18752 13.62359 1.000 8.79382 150 VAL B CA 1
ATOM 4012 C C . VAL B 1 171 ? -4.30889 14.52170 12.98460 1.000 10.97026 150 VAL B C 1
ATOM 4013 O O . VAL B 1 171 ? -5.02893 15.02896 12.11531 1.000 10.84527 150 VAL B O 1
ATOM 4017 N N . ALA B 1 172 ? -3.18679 15.11444 13.40527 1.000 9.99858 151 ALA B N 1
ATOM 4018 C CA . ALA B 1 172 ? -2.75095 16.37406 12.81088 1.000 11.29723 151 ALA B CA 1
ATOM 4019 C C . ALA B 1 172 ? -2.49771 16.21730 11.31741 1.000 12.02531 151 ALA B C 1
ATOM 4020 O O . ALA B 1 172 ? -2.85530 17.09640 10.52323 1.000 11.79759 151 ALA B O 1
ATOM 4022 N N . ASP B 1 173 ? -1.88763 15.09880 10.91530 1.000 9.43711 152 ASP B N 1
ATOM 4023 C CA . ASP B 1 173 ? -1.66202 14.85074 9.49478 1.000 9.33458 152 ASP B CA 1
ATOM 4024 C C . ASP B 1 173 ? -2.97936 14.72840 8.73852 1.000 10.88119 152 ASP B C 1
ATOM 4025 O O . ASP B 1 173 ? -3.08023 15.15491 7.58269 1.000 12.05945 152 ASP B O 1
ATOM 4030 N N . TYR B 1 174 ? -3.99605 14.13154 9.36476 1.000 11.07740 153 TYR B N 1
ATOM 4031 C CA . TYR B 1 174 ? -5.30744 14.05239 8.72642 1.000 9.18217 153 TYR B CA 1
ATOM 4032 C C . TYR B 1 174 ? -5.92966 15.43437 8.57334 1.000 13.59975 153 TYR B C 1
ATOM 4033 O O . TYR B 1 174 ? -6.43815 15.78358 7.50182 1.000 16.78257 153 TYR B O 1
ATOM 4042 N N . LEU B 1 175 ? -5.90628 16.23446 9.63977 1.000 10.41076 154 LEU B N 1
ATOM 4043 C CA . LEU B 1 175 ? -6.54685 17.54288 9.60573 1.000 11.79707 154 LEU B CA 1
ATOM 4044 C C . LEU B 1 175 ? -5.82395 18.52428 8.69132 1.000 17.53789 154 LEU B C 1
ATOM 4045 O O . LEU B 1 175 ? -6.39835 19.56588 8.35150 1.000 15.17443 154 LEU B O 1
ATOM 4050 N N . LYS B 1 176 ? -4.59212 18.21025 8.27730 1.000 14.57473 155 LYS B N 1
ATOM 4051 C CA . LYS B 1 176 ? -3.92990 18.99612 7.24029 1.000 15.55581 155 LYS B CA 1
ATOM 4052 C C . LYS B 1 176 ? -4.76918 19.04454 5.96927 1.000 17.12321 155 LYS B C 1
ATOM 4053 O O . LYS B 1 176 ? -4.82693 20.07760 5.29164 1.000 17.81970 155 LYS B O 1
ATOM 4059 N N . ALA B 1 177 ? -5.41430 17.93085 5.62393 1.000 23.49087 156 ALA B N 1
ATOM 4060 C CA . ALA B 1 177 ? -6.23595 17.82850 4.42536 1.000 27.44120 156 ALA B CA 1
ATOM 4061 C C . ALA B 1 177 ? -7.70339 18.13739 4.68103 1.000 23.86168 156 ALA B C 1
ATOM 4062 O O . ALA B 1 177 ? -8.50921 18.05919 3.74858 1.000 19.28849 156 ALA B O 1
ATOM 4064 N N . HIS B 1 178 ? -8.07461 18.46811 5.91426 1.000 20.81254 157 HIS B N 1
ATOM 4065 C CA . HIS B 1 178 ? -9.47208 18.69841 6.28116 1.000 16.66937 157 HIS B CA 1
ATOM 4066 C C . HIS B 1 178 ? -9.54300 19.88675 7.22852 1.000 14.92582 157 HIS B C 1
ATOM 4067 O O . HIS B 1 178 ? -9.77526 19.73431 8.43233 1.000 15.18651 157 HIS B O 1
ATOM 4074 N N . PRO B 1 179 ? -9.34327 21.10107 6.70871 1.000 16.31611 158 PRO B N 1
ATOM 4075 C CA . PRO B 1 179 ? -9.25524 22.27380 7.59457 1.000 19.97996 158 PRO B CA 1
ATOM 4076 C C . PRO B 1 179 ? -10.55476 22.62686 8.30154 1.000 14.81325 158 PRO B C 1
ATOM 4077 O O . PRO B 1 179 ? -10.51732 23.39672 9.26927 1.000 19.57143 158 PRO B O 1
ATOM 4081 N N . LYS B 1 180 ? -11.69862 22.11289 7.85201 1.000 20.96887 159 LYS B N 1
ATOM 4082 C CA . LYS B 1 180 ? -12.98200 22.45587 8.45184 1.000 21.23253 159 LYS B CA 1
ATOM 4083 C C . LYS B 1 180 ? -13.44569 21.45394 9.50230 1.000 14.85512 159 LYS B C 1
ATOM 4084 O O . LYS B 1 180 ? -14.45498 21.70233 10.16910 1.000 16.88432 159 LYS B O 1
ATOM 4090 N N . GLU B 1 181 ? -12.73185 20.35098 9.68182 1.000 13.66189 160 GLU B N 1
ATOM 4091 C CA . GLU B 1 181 ? -13.21610 19.21700 10.45379 1.000 9.24731 160 GLU B CA 1
ATOM 4092 C C . GLU B 1 181 ? -12.71699 19.26097 11.89415 1.000 12.06879 160 GLU B C 1
ATOM 4093 O O . GLU B 1 181 ? -11.75896 19.95976 12.23045 1.000 14.77895 160 GLU B O 1
ATOM 4099 N N . ALA B 1 182 ? -13.40174 18.50684 12.74911 1.000 10.93117 161 ALA B N 1
ATOM 4100 C CA . ALA B 1 182 ? -13.00837 18.31436 14.13569 1.000 9.95759 161 ALA B CA 1
ATOM 4101 C C . ALA B 1 182 ? -12.78174 16.83074 14.38148 1.000 6.67858 161 ALA B C 1
ATOM 4102 O O . ALA B 1 182 ? -13.48794 15.98240 13.82483 1.000 5.59812 161 ALA B O 1
ATOM 4104 N N . ALA B 1 183 ? -11.78923 16.52067 15.20802 1.000 7.91759 162 ALA B N 1
ATOM 4105 C CA . ALA B 1 183 ? -11.45061 15.14572 15.52756 1.000 4.56162 162 ALA B CA 1
ATOM 4106 C C . ALA B 1 183 ? -11.22776 15.01012 17.02399 1.000 5.81629 162 ALA B C 1
ATOM 4107 O O . ALA B 1 183 ? -10.77662 15.94453 17.69143 1.000 6.95241 162 ALA B O 1
ATOM 4109 N N . ILE B 1 184 ? -11.55384 13.83452 17.54526 1.000 5.38803 163 ILE B N 1
ATOM 4110 C CA . ILE B 1 184 ? -11.29299 13.49124 18.93502 1.000 6.14408 163 ILE B CA 1
ATOM 4111 C C . ILE B 1 184 ? -10.31115 12.32990 18.94932 1.000 5.41895 163 ILE B C 1
ATOM 4112 O O . ILE B 1 184 ? -10.46535 11.37089 18.18372 1.000 6.39399 163 ILE B O 1
ATOM 4117 N N . LEU B 1 185 ? -9.28919 12.43346 19.79415 1.000 8.05425 164 LEU B N 1
ATOM 4118 C CA . LEU B 1 185 ? -8.37159 11.33771 20.06928 1.000 8.44127 164 LEU B CA 1
ATOM 4119 C C . LEU B 1 185 ? -8.49919 10.97182 21.53839 1.000 7.63323 164 LEU B C 1
ATOM 4120 O O . LEU B 1 185 ? -8.52936 11.85950 22.39675 1.000 5.44938 164 LEU B O 1
ATOM 4125 N N . PHE B 1 186 ? -8.59032 9.67687 21.83117 1.000 6.34579 165 PHE B N 1
ATOM 4126 C CA . PHE B 1 186 ? -8.52629 9.22181 23.20972 1.000 4.99961 165 PHE B CA 1
ATOM 4127 C C . PHE B 1 186 ? -7.53075 8.07858 23.35127 1.000 6.35588 165 PHE B C 1
ATOM 4128 O O . PHE B 1 186 ? -7.30742 7.29577 22.42207 1.000 5.79251 165 PHE B O 1
ATOM 4136 N N . ALA B 1 187 ? -6.91967 8.01941 24.53367 1.000 7.79295 166 ALA B N 1
ATOM 4137 C CA . ALA B 1 187 ? -5.99446 6.96805 24.92720 1.000 7.29267 166 ALA B CA 1
ATOM 4138 C C . ALA B 1 187 ? -6.43650 6.42571 26.27420 1.000 6.06196 166 ALA B C 1
ATOM 4139 O O . ALA B 1 187 ? -6.63719 7.19766 27.21682 1.000 8.83501 166 ALA B O 1
ATOM 4141 N N . VAL B 1 188 ? -6.58189 5.10863 26.37283 1.000 5.97737 167 VAL B N 1
ATOM 4142 C CA . VAL B 1 188 ? -6.96347 4.47603 27.63090 1.000 7.19893 167 VAL B CA 1
ATOM 4143 C C . VAL B 1 188 ? -6.15803 3.19354 27.78527 1.000 7.57282 167 VAL B C 1
ATOM 4144 O O . VAL B 1 188 ? -6.01286 2.42638 26.82815 1.000 9.05991 167 VAL B O 1
ATOM 4148 N N . GLU B 1 189 ? -5.60645 2.97300 28.97752 1.000 6.83246 168 GLU B N 1
ATOM 4149 C CA . GLU B 1 189 ? -4.86866 1.75052 29.25684 1.000 7.26480 168 GLU B CA 1
ATOM 4150 C C . GLU B 1 189 ? -5.27830 1.21350 30.61870 1.000 7.11509 168 GLU B C 1
ATOM 4151 O O . GLU B 1 189 ? -5.55672 1.98445 31.54114 1.000 6.68131 168 GLU B O 1
ATOM 4157 N N . ILE B 1 190 ? -5.33502 -0.10733 30.73504 1.000 5.21495 169 ILE B N 1
ATOM 4158 C CA . ILE B 1 190 ? -5.65758 -0.77065 31.99855 1.000 7.00627 169 ILE B CA 1
ATOM 4159 C C . ILE B 1 190 ? -4.43198 -1.59554 32.37883 1.000 10.62244 169 ILE B C 1
ATOM 4160 O O . ILE B 1 190 ? -4.37737 -2.80668 32.14565 1.000 9.83633 169 ILE B O 1
ATOM 4165 N N . SER B 1 191 ? -3.45369 -0.95813 33.02906 1.000 9.43983 170 SER B N 1
ATOM 4166 C CA . SER B 1 191 ? -2.26560 -1.68910 33.45539 1.000 8.85191 170 SER B CA 1
ATOM 4167 C C . SER B 1 191 ? -2.57761 -2.68528 34.55930 1.000 6.61236 170 SER B C 1
ATOM 4168 O O . SER B 1 191 ? -1.84316 -3.66513 34.72206 1.000 8.85131 170 SER B O 1
ATOM 4171 N N . SER B 1 192 ? -3.66332 -2.47096 35.30192 1.000 8.84127 171 SER B N 1
ATOM 4172 C CA . SER B 1 192 ? -4.01707 -3.38564 36.37560 1.000 9.54989 171 SER B CA 1
ATOM 4173 C C . SER B 1 192 ? -4.41700 -4.76163 35.86092 1.000 10.35359 171 SER B C 1
ATOM 4174 O O . SER B 1 192 ? -4.53098 -5.68908 36.66655 1.000 9.16868 171 SER B O 1
ATOM 4177 N N . ALA B 1 193 ? -4.62109 -4.92162 34.54841 1.000 7.95576 172 ALA B N 1
ATOM 4178 C CA . ALA B 1 193 ? -4.84871 -6.25494 33.99921 1.000 10.09638 172 ALA B CA 1
ATOM 4179 C C . ALA B 1 193 ? -3.66355 -7.17797 34.25911 1.000 13.50441 172 ALA B C 1
ATOM 4180 O O . ALA B 1 193 ? -3.84279 -8.39381 34.40268 1.000 12.63094 172 ALA B O 1
ATOM 4182 N N . LEU B 1 194 ? -2.45028 -6.62359 34.32746 1.000 11.36271 173 LEU B N 1
ATOM 4183 C CA . LEU B 1 194 ? -1.27101 -7.43373 34.60400 1.000 11.57421 173 LEU B CA 1
ATOM 4184 C C . LEU B 1 194 ? -1.28901 -8.01190 36.01259 1.000 14.37160 173 LEU B C 1
ATOM 4185 O O . LEU B 1 194 ? -0.65895 -9.04753 36.25093 1.000 8.83782 173 LEU B O 1
ATOM 4190 N N . TRP B 1 195 ? -2.00341 -7.37390 36.94087 1.000 12.08857 174 TRP B N 1
ATOM 4191 C CA . TRP B 1 195 ? -2.13427 -7.85728 38.30954 1.000 13.02455 174 TRP B CA 1
ATOM 4192 C C . TRP B 1 195 ? -3.20928 -8.92572 38.45303 1.000 18.92614 174 TRP B C 1
ATOM 4193 O O . TRP B 1 195 ? -3.42199 -9.42097 39.56509 1.000 16.94803 174 TRP B O 1
ATOM 4204 N N . GLN B 1 196 ? -3.89046 -9.28521 37.36560 1.000 14.20965 175 GLN B N 1
ATOM 4205 C CA . GLN B 1 196 ? -4.98432 -10.24552 37.39394 1.000 13.86623 175 GLN B CA 1
ATOM 4206 C C . GLN B 1 196 ? -4.52545 -11.67933 37.15765 1.000 21.22847 175 GLN B C 1
ATOM 4207 O O . GLN B 1 196 ? -5.36839 -12.55451 36.93508 1.000 19.14025 175 GLN B O 1
ATOM 4213 N N . GLY B 1 197 ? -3.22021 -11.94011 37.19340 1.000 14.96886 176 GLY B N 1
ATOM 4214 C CA . GLY B 1 197 ? -2.72997 -13.29594 37.04182 1.000 11.92004 176 GLY B CA 1
ATOM 4215 C C . GLY B 1 197 ? -1.40861 -13.41653 36.31260 1.000 16.19420 176 GLY B C 1
ATOM 4216 O O . GLY B 1 197 ? -0.64415 -14.35282 36.56446 1.000 18.69814 176 GLY B O 1
ATOM 4217 N N . SER B 1 198 ? -1.12149 -12.47572 35.41042 1.000 14.72055 177 SER B N 1
ATOM 4218 C CA . SER B 1 198 ? 0.10358 -12.56237 34.62213 1.000 12.35332 177 SER B CA 1
ATOM 4219 C C . SER B 1 198 ? 1.33769 -12.33931 35.48664 1.000 12.89796 177 SER B C 1
ATOM 4220 O O . SER B 1 198 ? 2.29455 -13.12173 35.43528 1.000 12.88926 177 SER B O 1
ATOM 4223 N N . LEU B 1 199 ? 1.33595 -11.27248 36.28750 1.000 9.61199 178 LEU B N 1
ATOM 4224 C CA . LEU B 1 199 ? 2.48430 -10.99369 37.14301 1.000 14.14260 178 LEU B CA 1
ATOM 4225 C C . LEU B 1 199 ? 2.65962 -12.08029 38.19762 1.000 12.11439 178 LEU B C 1
ATOM 4226 O O . LEU B 1 199 ? 3.78970 -12.48152 38.49973 1.000 14.95624 178 LEU B O 1
ATOM 4231 N N . GLN B 1 200 ? 1.55091 -12.57489 38.75631 1.000 12.01342 179 GLN B N 1
ATOM 4232 C CA . GLN B 1 200 ? 1.62167 -13.60512 39.78950 1.000 15.38184 179 GLN B CA 1
ATOM 4233 C C . GLN B 1 200 ? 2.25203 -14.88468 39.25604 1.000 14.73134 179 GLN B C 1
ATOM 4234 O O . GLN B 1 200 ? 3.18384 -15.43075 39.85879 1.000 14.57579 179 GLN B O 1
ATOM 4240 N N . ALA B 1 201 ? 1.75217 -15.37898 38.12180 1.000 13.21934 180 ALA B N 1
ATOM 4241 C CA . ALA B 1 201 ? 2.25549 -16.63519 37.57807 1.000 18.56902 180 ALA B CA 1
ATOM 4242 C C . ALA B 1 201 ? 3.72346 -16.52478 37.19559 1.000 20.37888 180 ALA B C 1
ATOM 4243 O O . ALA B 1 201 ? 4.50902 -17.44618 37.44528 1.000 20.05925 180 ALA B O 1
ATOM 4245 N N . ASN B 1 202 ? 4.11421 -15.40412 36.58786 1.000 17.55243 181 ASN B N 1
ATOM 4246 C CA . ASN B 1 202 ? 5.47768 -15.28525 36.08478 1.000 14.52056 181 ASN B CA 1
ATOM 4247 C C . ASN B 1 202 ? 6.48400 -15.11026 37.21532 1.000 14.02682 181 ASN B C 1
ATOM 4248 O O . ASN B 1 202 ? 7.53597 -15.76075 37.22055 1.000 10.98138 181 ASN B O 1
ATOM 4253 N N . LEU B 1 203 ? 6.17922 -14.24544 38.18556 1.000 17.41094 182 LEU B N 1
ATOM 4254 C CA . LEU B 1 203 ? 7.10271 -14.03526 39.29648 1.000 11.88607 182 LEU B CA 1
ATOM 4255 C C . LEU B 1 203 ? 7.30089 -15.32098 40.08974 1.000 18.98311 182 LEU B C 1
ATOM 4256 O O . LEU B 1 203 ? 8.41293 -15.61517 40.54502 1.000 20.58508 182 LEU B O 1
ATOM 4261 N N . THR B 1 204 ? 6.23258 -16.10470 40.25401 1.000 16.79602 183 THR B N 1
ATOM 4262 C CA . THR B 1 204 ? 6.33450 -17.37498 40.96616 1.000 13.31818 183 THR B CA 1
ATOM 4263 C C . THR B 1 204 ? 7.25744 -18.34224 40.23360 1.000 14.69617 183 THR B C 1
ATOM 4264 O O . THR B 1 204 ? 8.14865 -18.95051 40.83780 1.000 18.93945 183 THR B O 1
ATOM 4268 N N . SER B 1 205 ? 7.05679 -18.49417 38.92214 1.000 22.15220 184 SER B N 1
ATOM 4269 C CA . SER B 1 205 ? 7.88354 -19.41342 38.14731 1.000 17.48379 184 SER B CA 1
ATOM 4270 C C . SER B 1 205 ? 9.33849 -18.96264 38.12012 1.000 19.29658 184 SER B C 1
ATOM 4271 O O . SER B 1 205 ? 10.25122 -19.77722 38.30094 1.000 16.57584 184 SER B O 1
ATOM 4274 N N . LEU B 1 206 ? 9.57337 -17.66501 37.90785 1.000 15.22006 185 LEU B N 1
ATOM 4275 C CA . LEU B 1 206 ? 10.94083 -17.16382 37.80892 1.000 13.13251 185 LEU B CA 1
ATOM 4276 C C . LEU B 1 206 ? 11.69492 -17.33496 39.12160 1.000 17.70987 185 LEU B C 1
ATOM 4277 O O . LEU B 1 206 ? 12.86469 -17.73766 39.12760 1.000 20.63418 185 LEU B O 1
ATOM 4282 N N . ILE B 1 207 ? 11.04432 -17.02763 40.24431 1.000 14.30395 186 ILE B N 1
ATOM 4283 C CA . ILE B 1 207 ? 11.71731 -17.10932 41.53634 1.000 19.36492 186 ILE B CA 1
ATOM 4284 C C . ILE B 1 207 ? 12.01090 -18.56072 41.89650 1.000 17.18433 186 ILE B C 1
ATOM 4285 O O . ILE B 1 207 ? 13.08503 -18.87974 42.41949 1.000 21.84849 186 ILE B O 1
ATOM 4290 N N . ARG B 1 208 ? 11.07176 -19.46461 41.61186 1.000 18.14293 187 ARG B N 1
ATOM 4291 C CA . ARG B 1 208 ? 11.27088 -20.86651 41.96393 1.000 21.78908 187 ARG B CA 1
ATOM 4292 C C . ARG B 1 208 ? 12.30800 -21.53509 41.06930 1.000 24.88299 187 ARG B C 1
ATOM 4293 O O . ARG B 1 208 ? 12.98022 -22.47840 41.50198 1.000 23.39900 187 ARG B O 1
ATOM 4301 N N . ARG B 1 209 ? 12.45256 -21.07294 39.82914 1.000 19.49853 188 ARG B N 1
ATOM 4302 C CA . ARG B 1 209 ? 13.51517 -21.55594 38.95953 1.000 24.17706 188 ARG B CA 1
ATOM 4303 C C . ARG B 1 209 ? 14.82273 -20.79659 39.14810 1.000 24.76408 188 ARG B C 1
ATOM 4304 O O . ARG B 1 209 ? 15.84961 -21.21670 38.60330 1.000 26.91536 188 ARG B O 1
ATOM 4312 N N . LEU B 1 210 ? 14.80759 -19.70369 39.91102 1.000 16.57677 189 LEU B N 1
ATOM 4313 C CA . LEU B 1 210 ? 16.02095 -18.91665 40.11858 1.000 25.07319 189 LEU B CA 1
ATOM 4314 C C . LEU B 1 210 ? 17.18336 -19.70355 40.71847 1.000 28.32648 189 LEU B C 1
ATOM 4315 O O . LEU B 1 210 ? 18.32088 -19.50378 40.25599 1.000 25.25481 189 LEU B O 1
ATOM 4320 N N . PRO B 1 211 ? 17.00026 -20.56847 41.72692 1.000 28.19757 190 PRO B N 1
ATOM 4321 C CA . PRO B 1 211 ? 18.16913 -21.25808 42.30079 1.000 24.87314 190 PRO B CA 1
ATOM 4322 C C . PRO B 1 211 ? 18.96282 -22.07348 41.29489 1.000 27.12876 190 PRO B C 1
ATOM 4323 O O . PRO B 1 211 ? 20.17820 -22.23091 41.46818 1.000 29.35998 190 PRO B O 1
ATOM 4327 N N . GLU B 1 212 ? 18.32206 -22.59475 40.24792 1.000 24.39604 191 GLU B N 1
ATOM 4328 C CA . GLU B 1 212 ? 19.01787 -23.43384 39.28076 1.000 33.47774 191 GLU B CA 1
ATOM 4329 C C . GLU B 1 212 ? 19.70111 -22.64406 38.17117 1.000 42.58250 191 GLU B C 1
ATOM 4330 O O . GLU B 1 212 ? 20.55812 -23.20155 37.47559 1.000 41.17424 191 GLU B O 1
ATOM 4336 N N . ASN B 1 213 ? 19.34739 -21.37343 37.97951 1.000 35.00369 192 ASN B N 1
ATOM 4337 C CA . ASN B 1 213 ? 20.10814 -20.53178 37.06296 1.000 38.14718 192 ASN B CA 1
ATOM 4338 C C . ASN B 1 213 ? 19.96752 -19.06639 37.45862 1.000 33.78031 192 ASN B C 1
ATOM 4339 O O . ASN B 1 213 ? 18.86294 -18.50780 37.42863 1.000 35.60810 192 ASN B O 1
ATOM 4344 N N . PRO B 1 214 ? 21.06919 -18.41627 37.84519 1.000 36.78100 193 PRO B N 1
ATOM 4345 C CA . PRO B 1 214 ? 20.98732 -17.02262 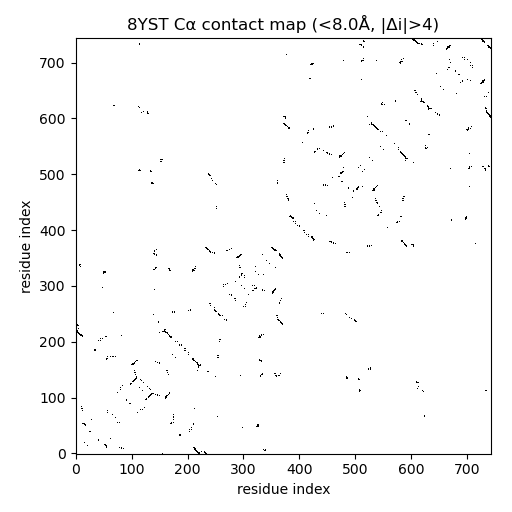38.30830 1.000 27.14549 193 PRO B CA 1
ATOM 4346 C C . PRO B 1 214 ? 20.64317 -16.02423 37.21694 1.000 29.23911 193 PRO B C 1
ATOM 4347 O O . PRO B 1 214 ? 20.40153 -14.85373 37.53784 1.000 30.23665 193 PRO B O 1
ATOM 4351 N N . SER B 1 215 ? 20.62008 -16.43388 35.94605 1.000 28.66089 194 SER B N 1
ATOM 4352 C CA . SER B 1 215 ? 20.32417 -15.49948 34.86660 1.000 29.47907 194 SER B CA 1
ATOM 4353 C C . SER B 1 215 ? 18.89938 -14.96764 34.92183 1.000 30.44363 194 SER B C 1
ATOM 4354 O O . SER B 1 215 ? 18.59580 -13.99286 34.22624 1.000 29.96268 194 SER B O 1
ATOM 4357 N N . LEU B 1 216 ? 18.02366 -15.58153 35.71824 1.000 24.26502 195 LEU B N 1
ATOM 4358 C CA . LEU B 1 216 ? 16.64053 -15.13841 35.82346 1.000 21.96315 195 LEU B CA 1
ATOM 4359 C C . LEU B 1 216 ? 16.46270 -13.96598 36.77791 1.000 20.94795 195 LEU B C 1
ATOM 4360 O O . LEU B 1 216 ? 15.34809 -13.44291 36.87986 1.000 22.04702 195 LEU B O 1
ATOM 4365 N N . TYR B 1 217 ? 17.52277 -13.54271 37.47311 1.000 19.74525 196 TYR B N 1
ATOM 4366 C CA . TYR B 1 217 ? 17.39313 -12.45301 38.43699 1.000 26.40742 196 TYR B CA 1
ATOM 4367 C C . TYR B 1 217 ? 16.92647 -11.16974 37.75926 1.000 18.74958 196 TYR B C 1
ATOM 4368 O O . TYR B 1 217 ? 16.01962 -10.48791 38.25087 1.000 20.99269 196 TYR B O 1
ATOM 4377 N N . SER B 1 218 ? 17.53233 -10.82836 36.62022 1.000 22.90379 197 SER B N 1
ATOM 4378 C CA . SER B 1 218 ? 17.12514 -9.62542 35.90315 1.000 16.65599 197 SER B CA 1
ATOM 4379 C C . SER B 1 218 ? 15.68685 -9.72653 35.41150 1.000 21.17193 197 SER B C 1
ATOM 4380 O O . SER B 1 218 ? 15.01219 -8.70172 35.25379 1.000 21.57363 197 SER B O 1
ATOM 4383 N N . GLU B 1 219 ? 15.20165 -10.94615 35.16146 1.000 18.32544 198 GLU B N 1
ATOM 4384 C CA . GLU B 1 219 ? 13.81781 -11.11474 34.72839 1.000 16.57621 198 GLU B CA 1
ATOM 4385 C C . GLU B 1 219 ? 12.84595 -10.82808 35.86616 1.000 17.63932 198 GLU B C 1
ATOM 4386 O O . GLU B 1 219 ? 11.80260 -10.19858 35.65449 1.000 12.74519 198 GLU B O 1
ATOM 4392 N N . ILE B 1 220 ? 13.17055 -11.28458 37.07907 1.000 13.26341 199 ILE B N 1
ATOM 4393 C CA . ILE B 1 220 ? 12.33200 -10.99059 38.23829 1.000 19.34749 199 ILE B CA 1
ATOM 4394 C C . ILE B 1 220 ? 12.30098 -9.49222 38.50365 1.000 13.90591 199 ILE B C 1
ATOM 4395 O O . ILE B 1 220 ? 11.24525 -8.92104 38.80372 1.000 15.09101 199 ILE B O 1
ATOM 4400 N N . ILE B 1 221 ? 13.45510 -8.83128 38.39021 1.000 11.97556 200 ILE B N 1
ATOM 4401 C CA . ILE B 1 221 ? 13.51830 -7.39275 38.63283 1.000 15.24779 200 ILE B CA 1
ATOM 4402 C C . ILE B 1 221 ? 12.64284 -6.64090 37.63617 1.000 12.56774 200 ILE B C 1
ATOM 4403 O O . ILE B 1 221 ? 11.94377 -5.68672 37.99886 1.000 12.56864 200 ILE B O 1
ATOM 4408 N N . MET B 1 222 ? 12.65717 -7.05811 36.36892 1.000 11.88756 201 MET B N 1
ATOM 4409 C CA . MET B 1 222 ? 11.85627 -6.35724 35.36913 1.000 15.55233 201 MET B CA 1
ATOM 4410 C C . MET B 1 222 ? 10.36571 -6.47873 35.67448 1.000 15.49480 201 MET B C 1
ATOM 4411 O O . MET B 1 222 ? 9.61927 -5.49892 35.55749 1.000 13.62248 201 MET B O 1
ATOM 4416 N N . ASP B 1 223 ? 9.91878 -7.66449 36.09981 1.000 13.82729 202 ASP B N 1
ATOM 4417 C CA . ASP B 1 223 ? 8.52010 -7.83207 36.48406 1.000 10.59612 202 ASP B CA 1
ATOM 4418 C C . ASP B 1 223 ? 8.16963 -7.01760 37.72339 1.000 14.23099 202 ASP B C 1
ATOM 4419 O O . ASP B 1 223 ? 7.04034 -6.52837 37.84193 1.000 11.39617 202 ASP B O 1
ATOM 4424 N N . ILE B 1 224 ? 9.10519 -6.88162 38.66500 1.000 13.59685 203 ILE B N 1
ATOM 4425 C CA . ILE B 1 224 ? 8.85773 -6.03632 39.82893 1.000 11.20442 203 ILE B CA 1
ATOM 4426 C C . ILE B 1 224 ? 8.75590 -4.57289 39.41485 1.000 12.91582 203 ILE B C 1
ATOM 4427 O O . ILE B 1 224 ? 7.90079 -3.83150 39.91469 1.000 8.37763 203 ILE B O 1
ATOM 4432 N N . ILE B 1 225 ? 9.62017 -4.13317 38.49588 1.000 9.75878 204 ILE B N 1
ATOM 4433 C CA . ILE B 1 225 ? 9.54446 -2.75914 38.00560 1.000 9.43762 204 ILE B CA 1
ATOM 4434 C C . ILE B 1 225 ? 8.21516 -2.52097 37.30362 1.000 10.12416 204 ILE B C 1
ATOM 4435 O O . ILE B 1 225 ? 7.58260 -1.47278 37.47921 1.000 5.93435 204 ILE B O 1
ATOM 4440 N N . THR B 1 226 ? 7.76738 -3.49219 36.50372 1.000 10.02751 205 THR B N 1
ATOM 4441 C CA . THR B 1 226 ? 6.46587 -3.37277 35.85525 1.000 11.83268 205 THR B CA 1
ATOM 4442 C C . THR B 1 226 ? 5.35357 -3.22718 36.88726 1.000 9.44595 205 THR B C 1
ATOM 4443 O O . THR B 1 226 ? 4.48268 -2.35957 36.75508 1.000 7.46426 205 THR B O 1
ATOM 4447 N N . ALA B 1 227 ? 5.38794 -4.04377 37.94376 1.000 8.10612 206 ALA B N 1
ATOM 4448 C CA . ALA B 1 227 ? 4.38917 -3.92869 39.00092 1.000 13.30324 206 ALA B CA 1
ATOM 4449 C C . ALA B 1 227 ? 4.49198 -2.59698 39.73394 1.000 12.68224 206 ALA B C 1
ATOM 4450 O O . ALA B 1 227 ? 3.49425 -2.11354 40.28091 1.000 13.06486 206 ALA B O 1
ATOM 4452 N N . ALA B 1 228 ? 5.68228 -1.99300 39.75464 1.000 9.93985 207 ALA B N 1
ATOM 4453 C CA . ALA B 1 228 ? 5.88509 -0.74192 40.47476 1.000 8.80436 207 ALA B CA 1
ATOM 4454 C C . ALA B 1 228 ? 5.42940 0.47390 39.68106 1.000 9.50073 207 ALA B C 1
ATOM 4455 O O . ALA B 1 228 ? 5.07756 1.49893 40.27543 1.000 8.66234 207 ALA B O 1
ATOM 4457 N N . LEU B 1 229 ? 5.41579 0.37952 38.35265 1.000 7.63849 208 LEU B N 1
ATOM 4458 C CA . LEU B 1 229 ? 5.40224 1.55766 37.49489 1.000 10.60497 208 LEU B CA 1
ATOM 4459 C C . LEU B 1 229 ? 4.03967 1.86290 36.88078 1.000 8.58809 208 LEU B C 1
ATOM 4460 O O . LEU B 1 229 ? 3.58701 3.00956 36.92666 1.000 7.39669 208 LEU B O 1
ATOM 4465 N N . PHE B 1 230 ? 3.37148 0.87026 36.30759 1.000 10.20815 209 PHE B N 1
ATOM 4466 C CA . PHE B 1 230 ? 2.28365 1.14672 35.38161 1.000 6.22933 209 PHE B CA 1
ATOM 4467 C C . PHE B 1 230 ? 0.93439 1.19991 36.09028 1.000 9.18928 209 PHE B C 1
ATOM 4468 O O . PHE B 1 230 ? 0.68929 0.48241 37.06447 1.000 10.41935 209 PHE B O 1
ATOM 4476 N N . ALA B 1 231 ? 0.06076 2.07642 35.58548 1.000 6.06561 210 ALA B N 1
ATOM 4477 C CA . ALA B 1 231 ? -1.23268 2.36766 36.19188 1.000 8.82848 210 ALA B CA 1
ATOM 4478 C C . ALA B 1 231 ? -2.28696 2.52220 35.09865 1.000 7.56667 210 ALA B C 1
ATOM 4479 O O . ALA B 1 231 ? -2.00228 2.38424 33.90431 1.000 7.33290 210 ALA B O 1
ATOM 4481 N N . ASP B 1 232 ? -3.51431 2.82581 35.52216 1.000 9.58622 211 ASP B N 1
ATOM 4482 C CA . ASP B 1 232 ? -4.68135 2.90843 34.65358 1.000 5.73406 211 ASP B CA 1
ATOM 4483 C C . ASP B 1 232 ? -5.12333 4.35941 34.49073 1.000 6.64864 211 ASP B C 1
ATOM 4484 O O . ASP B 1 232 ? -5.01518 5.16513 35.41892 1.000 9.04368 211 ASP B O 1
ATOM 4489 N N . GLY B 1 233 ? -5.64673 4.68812 33.31365 1.000 6.80248 212 GLY B N 1
ATOM 4490 C CA . GLY B 1 233 ? -6.14666 6.03293 33.09231 1.000 7.86165 212 GLY B CA 1
ATOM 4491 C C . GLY B 1 233 ? -6.52824 6.24937 31.64740 1.000 6.76399 212 GLY B C 1
ATOM 4492 O O . GLY B 1 233 ? -6.22758 5.43959 30.76599 1.000 6.50482 212 GLY B O 1
ATOM 4493 N N . CYS B 1 234 ? -7.19974 7.37852 31.41654 1.000 6.79733 213 CYS B N 1
ATOM 4494 C CA . CYS B 1 234 ? -7.66106 7.75287 30.08694 1.000 5.63013 213 CYS B CA 1
ATOM 4495 C C . CYS B 1 234 ? -7.53669 9.25477 29.88822 1.000 5.60622 213 CYS B C 1
ATOM 4496 O O . CYS B 1 234 ? -7.87096 10.04069 30.77862 1.000 4.13224 213 CYS B O 1
ATOM 4499 N N . GLY B 1 235 ? -7.06935 9.64464 28.71112 1.000 5.98465 214 GLY B N 1
ATOM 4500 C CA . GLY B 1 235 ? -7.07018 11.03816 28.31704 1.000 5.18631 214 GLY B CA 1
ATOM 4501 C C . GLY B 1 235 ? -7.67719 11.18721 26.94056 1.000 5.32022 214 GLY B C 1
ATOM 4502 O O . GLY B 1 235 ? -7.68377 10.25542 26.13897 1.000 7.91050 214 GLY B O 1
ATOM 4503 N N . ALA B 1 236 ? -8.20965 12.37988 26.67878 1.000 6.51529 215 ALA B N 1
ATOM 4504 C CA . ALA B 1 236 ? -8.80869 12.68104 25.38652 1.000 10.00774 215 ALA B CA 1
ATOM 4505 C C . ALA B 1 236 ? -8.46940 14.10813 24.99052 1.000 8.37707 215 ALA B C 1
ATOM 4506 O O . ALA B 1 236 ? -8.24585 14.96986 25.84439 1.000 7.10386 215 ALA B O 1
ATOM 4508 N N . VAL B 1 237 ? -8.44128 14.35134 23.68411 1.000 8.41227 216 VAL B N 1
ATOM 4509 C CA . VAL B 1 237 ? -8.07986 15.65460 23.14142 1.000 9.21010 216 VAL B CA 1
ATOM 4510 C C . VAL B 1 237 ? -8.98160 15.95743 21.95433 1.000 8.55914 216 VAL B C 1
ATOM 4511 O O . VAL B 1 237 ? -9.28098 15.07460 21.14308 1.000 7.08155 216 VAL B O 1
ATOM 4515 N N . LEU B 1 238 ? -9.44272 17.20134 21.87578 1.000 7.58465 217 LEU B N 1
ATOM 4516 C CA . LEU B 1 238 ? -10.21149 17.68772 20.73949 1.000 9.51884 217 LEU B CA 1
ATOM 4517 C C . LEU B 1 238 ? -9.28815 18.51459 19.85483 1.000 6.53186 217 LEU B C 1
ATOM 4518 O O . LEU B 1 238 ? -8.69499 19.49369 20.31912 1.000 9.29150 217 LEU B O 1
ATOM 4523 N N . MET B 1 239 ? -9.16637 18.11859 18.58992 1.000 8.25201 218 MET B N 1
ATOM 4524 C CA . MET B 1 239 ? -8.32180 18.79837 17.61715 1.000 7.20670 218 MET B CA 1
ATOM 4525 C C . MET B 1 239 ? -9.14941 19.16988 16.39678 1.000 9.29260 218 MET B C 1
ATOM 4526 O O . MET B 1 239 ? -9.99543 18.39063 15.94844 1.000 12.47039 218 MET B O 1
ATOM 4531 N N . VAL B 1 240 ? -8.91468 20.37203 15.87015 1.000 11.57170 219 VAL B N 1
ATOM 4532 C CA . VAL B 1 240 ? -9.69438 20.89500 14.75732 1.000 10.20778 219 VAL B CA 1
ATOM 4533 C C . VAL B 1 240 ? -8.75402 21.49465 13.72187 1.000 12.07121 219 VAL B C 1
ATOM 4534 O O . VAL B 1 240 ? -7.61000 21.85183 14.01321 1.000 16.16168 219 VAL B O 1
ATOM 4538 N N . GLY B 1 241 ? -9.25878 21.59844 12.49260 1.000 14.67110 220 GLY B N 1
ATOM 4539 C CA . GLY B 1 241 ? -8.50091 22.20806 11.42405 1.000 15.82574 220 GLY B CA 1
ATOM 4540 C C . GLY B 1 241 ? -8.45346 23.72225 11.53111 1.000 20.48466 220 GLY B C 1
ATOM 4541 O O . GLY B 1 241 ? -9.11678 24.34268 12.36234 1.000 21.25644 220 GLY B O 1
ATOM 4542 N N . LYS B 1 242 ? -7.65143 24.31727 10.64503 1.000 17.78100 221 LYS B N 1
ATOM 4543 C CA . LYS B 1 242 ? -7.39425 25.75336 10.70246 1.000 23.71415 221 LYS B CA 1
ATOM 4544 C C . LYS B 1 242 ? -8.65697 26.57804 10.47695 1.000 19.82261 221 LYS B C 1
ATOM 4545 O O . LYS B 1 242 ? -8.77460 27.68322 11.01826 1.000 23.22758 221 LYS B O 1
ATOM 4551 N N . GLU B 1 243 ? -9.60623 26.07067 9.68993 1.000 20.45895 222 GLU B N 1
ATOM 4552 C CA . GLU B 1 243 ? -10.81990 26.80823 9.35918 1.000 26.20791 222 GLU B CA 1
ATOM 4553 C C . GLU B 1 243 ? -11.99573 26.47911 10.26999 1.000 23.62904 222 GLU B C 1
ATOM 4554 O O . GLU B 1 243 ? -13.09142 27.00538 10.05556 1.000 18.33077 222 GLU B O 1
ATOM 4560 N N . HIS B 1 244 ? -11.80272 25.62641 11.27044 1.000 19.34534 223 HIS B N 1
ATOM 4561 C CA . HIS B 1 244 ? -12.88950 25.28995 12.17152 1.000 19.60212 223 HIS B CA 1
ATOM 4562 C C . HIS B 1 244 ? -13.22655 26.48533 13.06271 1.000 17.30705 223 HIS B C 1
ATOM 4563 O O . HIS B 1 244 ? -12.34746 27.28109 13.40345 1.000 16.43902 223 HIS B O 1
ATOM 4570 N N . PRO B 1 245 ? -14.49798 26.63458 13.44876 1.000 19.81516 224 PRO B N 1
ATOM 4571 C CA . PRO B 1 245 ? -14.87491 27.76936 14.31077 1.000 21.79658 224 PRO B CA 1
ATOM 4572 C C . PRO B 1 245 ? -14.10496 27.83911 15.61755 1.000 28.29255 224 PRO B C 1
ATOM 4573 O O . PRO B 1 245 ? -13.95107 28.93440 16.17002 1.000 28.92927 224 PRO B O 1
ATOM 4577 N N . LEU B 1 246 ? -13.62046 26.71456 16.13558 1.000 25.01562 225 LEU B N 1
ATOM 4578 C CA . LEU B 1 246 ? -12.95497 26.69375 17.43109 1.000 16.53843 225 LEU B CA 1
ATOM 4579 C C . LEU B 1 246 ? -11.45650 26.95602 17.34814 1.000 19.67047 225 LEU B C 1
ATOM 4580 O O . LEU B 1 246 ? -10.78098 26.90703 18.38000 1.000 22.97574 225 LEU B O 1
ATOM 4585 N N . ALA B 1 247 ? -10.92108 27.23664 16.16195 1.000 21.71618 226 ALA B N 1
ATOM 4586 C CA . ALA B 1 247 ? -9.49030 27.49341 15.99644 1.000 22.55656 226 ALA B CA 1
ATOM 4587 C C . ALA B 1 247 ? -9.20675 28.95184 16.34095 1.000 27.36705 226 ALA B C 1
ATOM 4588 O O . ALA B 1 247 ? -9.26345 29.84010 15.48829 1.000 33.54162 226 ALA B O 1
ATOM 4590 N N . LYS B 1 248 ? -8.88595 29.19728 17.60970 1.000 21.15377 227 LYS B N 1
ATOM 4591 C CA . LYS B 1 248 ? -8.62195 30.53078 18.13170 1.000 25.77554 227 LYS B CA 1
ATOM 4592 C C . LYS B 1 248 ? -7.15015 30.69456 18.49269 1.000 24.17565 227 LYS B C 1
ATOM 4593 O O . LYS B 1 248 ? -6.44737 29.72730 18.79436 1.000 23.23253 227 LYS B O 1
ATOM 4599 N N . SER B 1 249 ? -6.70473 31.95533 18.49378 1.000 21.92841 228 SER B N 1
ATOM 4600 C CA . SER B 1 249 ? -5.28475 32.27552 18.60839 1.000 26.24247 228 SER B CA 1
ATOM 4601 C C . SER B 1 249 ? -4.68320 31.91487 19.96311 1.000 27.55386 228 SER B C 1
ATOM 4602 O O . SER B 1 249 ? -3.45477 31.86778 20.08174 1.000 36.48729 228 SER B O 1
ATOM 4605 N N . GLY B 1 250 ? -5.49753 31.67168 20.98503 1.000 22.46755 229 GLY B N 1
ATOM 4606 C CA . GLY B 1 250 ? -4.91787 31.30024 22.26317 1.000 30.42887 229 GLY B CA 1
ATOM 4607 C C . GLY B 1 250 ? -4.49213 29.85113 22.38631 1.000 27.63825 229 GLY B C 1
ATOM 4608 O O . GLY B 1 250 ? -3.86023 29.48523 23.38314 1.000 21.11892 229 GLY B O 1
ATOM 4609 N N . LEU B 1 251 ? -4.80061 29.02843 21.39302 1.000 20.03108 230 LEU B N 1
ATOM 4610 C CA . LEU B 1 251 ? -4.66421 27.58686 21.49399 1.000 20.96386 230 LEU B CA 1
ATOM 4611 C C . LEU B 1 251 ? -3.32723 27.11484 20.93368 1.000 19.45456 230 LEU B C 1
ATOM 4612 O O . LEU B 1 251 ? -2.73938 27.77152 20.06847 1.000 19.68714 230 LEU B O 1
ATOM 4617 N N . PRO B 1 252 ? -2.81993 25.97794 21.41069 1.000 18.45552 231 PRO B N 1
ATOM 4618 C CA . PRO B 1 252 ? -1.59540 25.42384 20.82144 1.000 16.74009 231 PRO B CA 1
ATOM 4619 C C . PRO B 1 252 ? -1.87382 24.84709 19.44264 1.000 15.88332 231 PRO B C 1
ATOM 4620 O O . PRO B 1 252 ? -2.87134 24.15432 19.22740 1.000 16.29138 231 PRO B O 1
ATOM 4624 N N . GLN B 1 253 ? -0.97973 25.13816 18.50511 1.000 15.01341 232 GLN B N 1
ATOM 4625 C CA . GLN B 1 253 ? -1.08180 24.63320 17.14396 1.000 15.63147 232 GLN B CA 1
ATOM 4626 C C . GLN B 1 253 ? -0.01270 23.57760 16.90972 1.000 17.40237 232 GLN B C 1
ATOM 4627 O O . GLN B 1 253 ? 1.14602 23.76493 17.29450 1.000 14.28323 232 GLN B O 1
ATOM 4633 N N . VAL B 1 254 ? -0.40421 22.46977 16.28777 1.000 14.69241 233 VAL B N 1
ATOM 4634 C CA . VAL B 1 254 ? 0.55569 21.46201 15.85235 1.000 13.17095 233 VAL B CA 1
ATOM 4635 C C . VAL B 1 254 ? 1.14011 21.94096 14.52872 1.000 18.51728 233 VAL B C 1
ATOM 4636 O O . VAL B 1 254 ? 0.45131 21.95696 13.50659 1.000 17.26313 233 VAL B O 1
ATOM 4640 N N . ILE B 1 255 ? 2.40778 22.34728 14.54514 1.000 14.11718 234 ILE B N 1
ATOM 4641 C CA . ILE B 1 255 ? 3.03248 22.87924 13.34128 1.000 18.26848 234 ILE B CA 1
ATOM 4642 C C . ILE B 1 255 ? 3.92064 21.85760 12.63810 1.000 12.51081 234 ILE B C 1
ATOM 4643 O O . ILE B 1 255 ? 4.14410 21.98480 11.42460 1.000 12.34657 234 ILE B O 1
ATOM 4648 N N . ASP B 1 256 ? 4.41421 20.84658 13.34835 1.000 14.55888 235 ASP B N 1
ATOM 4649 C CA . ASP B 1 256 ? 5.17801 19.77794 12.71911 1.000 14.35587 235 ASP B CA 1
ATOM 4650 C C . ASP B 1 256 ? 5.22204 18.59524 13.67333 1.000 14.46409 235 ASP B C 1
ATOM 4651 O O . ASP B 1 256 ? 4.92510 18.72479 14.86362 1.000 13.99465 235 ASP B O 1
ATOM 4656 N N . ASN B 1 257 ? 5.58024 17.43378 13.13102 1.000 10.58774 236 ASN B N 1
ATOM 4657 C CA . ASN B 1 257 ? 5.78823 16.24890 13.95013 1.000 14.85080 236 ASN B CA 1
ATOM 4658 C C . ASN B 1 257 ? 6.74142 15.31249 13.22556 1.000 15.00173 236 ASN B C 1
ATOM 4659 O O . ASN B 1 257 ? 6.91368 15.39207 12.00656 1.000 17.46330 236 ASN B O 1
ATOM 4664 N N . ARG B 1 258 ? 7.35799 14.41473 13.99076 1.000 14.35901 237 ARG B N 1
ATOM 4665 C CA . ARG B 1 258 ? 8.32231 13.48987 13.41795 1.000 11.91523 237 ARG B CA 1
ATOM 4666 C C . ARG B 1 258 ? 8.39454 12.23018 14.26741 1.000 12.23741 237 ARG B C 1
ATOM 4667 O O . ARG B 1 258 ? 8.26352 12.27872 15.49404 1.000 11.89572 237 ARG B O 1
ATOM 4675 N N . SER B 1 259 ? 8.60821 11.10315 13.59463 1.000 10.55061 238 SER B N 1
ATOM 4676 C CA . SER B 1 259 ? 8.80199 9.80615 14.22090 1.000 11.19941 238 SER B CA 1
ATOM 4677 C C . SER B 1 259 ? 10.24721 9.35631 14.05150 1.000 9.23989 238 SER B C 1
ATOM 4678 O O . SER B 1 259 ? 10.96431 9.81299 13.15771 1.000 10.78983 238 SER B O 1
ATOM 4681 N N . PHE B 1 260 ? 10.66931 8.45090 14.92961 1.000 8.43533 239 PHE B N 1
ATOM 4682 C CA . PHE B 1 260 ? 11.99178 7.85303 14.83663 1.000 10.25623 239 PHE B CA 1
ATOM 4683 C C . PHE B 1 260 ? 11.93671 6.45736 15.43366 1.000 11.85000 239 PHE B C 1
ATOM 4684 O O . PHE B 1 260 ? 11.33437 6.25349 16.49052 1.000 13.02468 239 PHE B O 1
ATOM 4692 N N . LEU B 1 261 ? 12.55913 5.49947 14.75173 1.000 9.84324 240 LEU B N 1
ATOM 4693 C CA . LEU B 1 261 ? 12.65798 4.13297 15.24701 1.000 10.72113 240 LEU B CA 1
ATOM 4694 C C . LEU B 1 261 ? 14.12517 3.73339 15.29266 1.000 8.56281 240 LEU B C 1
ATOM 4695 O O . LEU B 1 261 ? 14.80527 3.74210 14.26093 1.000 12.48022 240 LEU B O 1
ATOM 4700 N N . VAL B 1 262 ? 14.60295 3.37484 16.47657 1.000 12.55753 241 VAL B N 1
ATOM 4701 C CA . VAL B 1 262 ? 16.00415 2.98203 16.64309 1.000 7.61860 241 VAL B CA 1
ATOM 4702 C C . VAL B 1 262 ? 16.16959 1.54205 16.16368 1.000 12.08226 241 VAL B C 1
ATOM 4703 O O . VAL B 1 262 ? 15.44848 0.65450 16.64353 1.000 7.51911 241 VAL B O 1
ATOM 4707 N N . PRO B 1 263 ? 17.09061 1.27417 15.23733 1.000 8.62489 242 PRO B N 1
ATOM 4708 C CA . PRO B 1 263 ? 17.22051 -0.08158 14.68972 1.000 8.17351 242 PRO B CA 1
ATOM 4709 C C . PRO B 1 263 ? 17.56357 -1.11990 15.74964 1.000 9.26804 242 PRO B C 1
ATOM 4710 O O . PRO B 1 263 ? 18.28154 -0.84645 16.71450 1.000 10.61398 242 PRO B O 1
ATOM 4714 N N . ASN B 1 264 ? 17.02412 -2.32671 15.55091 1.000 9.31633 243 ASN B N 1
ATOM 4715 C CA . ASN B 1 264 ? 17.39401 -3.52016 16.31564 1.000 9.49975 243 ASN B CA 1
ATOM 4716 C C . ASN B 1 264 ? 17.20723 -3.32764 17.81987 1.000 11.06263 243 ASN B C 1
ATOM 4717 O O . ASN B 1 264 ? 18.07913 -3.65971 18.62415 1.000 6.83228 243 ASN B O 1
ATOM 4722 N N . THR B 1 265 ? 16.04410 -2.79333 18.20052 1.000 7.08387 244 THR B N 1
ATOM 4723 C CA . THR B 1 265 ? 15.70772 -2.59393 19.60662 1.000 9.97513 244 THR B CA 1
ATOM 4724 C C . THR B 1 265 ? 14.31429 -3.11897 19.93879 1.000 9.47496 244 THR B C 1
ATOM 4725 O O . THR B 1 265 ? 13.72580 -2.70328 20.94275 1.000 11.26007 244 THR B O 1
ATOM 4729 N N . VAL B 1 266 ? 13.78119 -4.02589 19.11483 1.000 12.81492 245 VAL B N 1
ATOM 4730 C CA . VAL B 1 266 ? 12.42386 -4.53018 19.31106 1.000 11.40058 245 VAL B CA 1
ATOM 4731 C C . VAL B 1 266 ? 12.29785 -5.21198 20.66699 1.000 15.45978 245 VAL B C 1
ATOM 4732 O O . VAL B 1 266 ? 11.30389 -5.03376 21.38083 1.000 12.42761 245 VAL B O 1
ATOM 4736 N N . GLU B 1 267 ? 13.31207 -5.98767 21.04990 1.000 13.41082 246 GLU B N 1
ATOM 4737 C CA . GLU B 1 267 ? 13.28524 -6.76534 22.28326 1.000 19.36540 246 GLU B CA 1
ATOM 4738 C C . GLU B 1 267 ? 13.45251 -5.91209 23.53500 1.000 17.27659 246 GLU B C 1
ATOM 4739 O O . GLU B 1 267 ? 13.31025 -6.44106 24.64319 1.000 12.75762 246 GLU B O 1
ATOM 4745 N N . LEU B 1 268 ? 13.76484 -4.62261 23.39539 1.000 15.32453 247 LEU B N 1
ATOM 4746 C CA . LEU B 1 268 ? 13.98943 -3.79095 24.57202 1.000 13.27879 247 LEU B CA 1
ATOM 4747 C C . LEU B 1 268 ? 12.69249 -3.37400 25.25601 1.000 16.17239 247 LEU B C 1
ATOM 4748 O O . LEU B 1 268 ? 12.68411 -3.18067 26.47658 1.000 14.42802 247 LEU B O 1
ATOM 4753 N N . MET B 1 269 ? 11.59788 -3.21729 24.51249 1.000 13.18405 248 MET B N 1
ATOM 4754 C CA . MET B 1 269 ? 10.36074 -2.77946 25.14590 1.000 14.39168 248 MET B CA 1
ATOM 4755 C C . MET B 1 269 ? 9.16649 -3.15731 24.27823 1.000 13.89277 248 MET B C 1
ATOM 4756 O O . MET B 1 269 ? 9.20369 -3.00986 23.05536 1.000 9.85875 248 MET B O 1
ATOM 4761 N N . GLY B 1 270 ? 8.12054 -3.65040 24.92972 1.000 11.20829 249 GLY B N 1
ATOM 4762 C CA . GLY B 1 270 ? 6.92890 -4.10196 24.24204 1.000 10.02014 249 GLY B CA 1
ATOM 4763 C C . GLY B 1 270 ? 6.05380 -4.88954 25.19302 1.000 16.46647 249 GLY B C 1
ATOM 4764 O O . GLY B 1 270 ? 6.36721 -5.05300 26.37668 1.000 15.16524 249 GLY B O 1
ATOM 4765 N N . LEU B 1 271 ? 4.93619 -5.37026 24.65577 1.000 13.18947 250 LEU B N 1
ATOM 4766 C CA . LEU B 1 271 ? 4.00965 -6.20527 25.40951 1.000 11.77072 250 LEU B CA 1
ATOM 4767 C C . LEU B 1 271 ? 3.83330 -7.51489 24.65850 1.000 22.72403 250 LEU B C 1
ATOM 4768 O O . LEU B 1 271 ? 3.33033 -7.52486 23.52855 1.000 17.13318 250 LEU B O 1
ATOM 4773 N N . ASP B 1 272 ? 4.25982 -8.60985 25.27726 1.000 15.97609 251 ASP B N 1
ATOM 4774 C CA . ASP B 1 272 ? 4.21776 -9.92448 24.65648 1.000 20.24917 251 ASP B CA 1
ATOM 4775 C C . ASP B 1 272 ? 3.07739 -10.75475 25.22180 1.000 22.99012 251 ASP B C 1
ATOM 4776 O O . ASP B 1 272 ? 2.77797 -10.69250 26.41706 1.000 20.19656 251 ASP B O 1
ATOM 4781 N N . VAL B 1 273 ? 2.44521 -11.52757 24.34974 1.000 21.17624 252 VAL B N 1
ATOM 4782 C CA . VAL B 1 273 ? 1.45876 -12.51829 24.75470 1.000 28.52849 252 VAL B CA 1
ATOM 4783 C C . VAL B 1 273 ? 2.20432 -13.81195 25.05472 1.000 23.44414 252 VAL B C 1
ATOM 4784 O O . VAL B 1 273 ? 2.93976 -14.32422 24.20405 1.000 27.50142 252 VAL B O 1
ATOM 4788 N N . VAL B 1 274 ? 2.03339 -14.33480 26.26756 1.000 25.55419 253 VAL B N 1
ATOM 4789 C CA . VAL B 1 274 ? 2.78117 -15.49211 26.72877 1.000 28.88623 253 VAL B CA 1
ATOM 4790 C C . VAL B 1 274 ? 1.82048 -16.48497 27.37431 1.000 27.32840 253 VAL B C 1
ATOM 4791 O O . VAL B 1 274 ? 0.60900 -16.27394 27.41962 1.000 31.44037 253 VAL B O 1
ATOM 4795 N N . ASP B 1 275 ? 2.38700 -17.59061 27.86371 1.000 32.19985 254 ASP B N 1
ATOM 4796 C CA . ASP B 1 275 ? 1.57680 -18.61939 28.50823 1.000 39.80879 254 ASP B CA 1
ATOM 4797 C C . ASP B 1 275 ? 0.91462 -18.08930 29.77176 1.000 36.43111 254 ASP B C 1
ATOM 4798 O O . ASP B 1 275 ? -0.24916 -18.39993 30.04892 1.000 35.91867 254 ASP B O 1
ATOM 4803 N N . ASN B 1 276 ? 1.63958 -17.28868 30.55043 1.000 40.64393 255 ASN B N 1
ATOM 4804 C CA . ASN B 1 276 ? 1.10911 -16.72326 31.78380 1.000 39.57994 255 ASN B CA 1
ATOM 4805 C C . ASN B 1 276 ? 0.16362 -15.55117 31.54572 1.000 37.92557 255 ASN B C 1
ATOM 4806 O O . ASN B 1 276 ? -0.29320 -14.94223 32.51812 1.000 34.29920 255 ASN B O 1
ATOM 4811 N N . GLY B 1 277 ? -0.14700 -15.22868 30.29131 1.000 35.41183 256 GLY B N 1
ATOM 4812 C CA . GLY B 1 277 ? -1.00586 -14.10309 29.97603 1.000 30.04467 256 GLY B CA 1
ATOM 4813 C C . GLY B 1 277 ? -0.28469 -13.06584 29.14436 1.000 30.91379 256 GLY B C 1
ATOM 4814 O O . GLY B 1 277 ? 0.15997 -13.35171 28.02883 1.000 31.37539 256 GLY B O 1
ATOM 4815 N N . PHE B 1 278 ? -0.17247 -11.85468 29.67413 1.000 26.06084 257 PHE B N 1
ATOM 4816 C CA . PHE B 1 278 ? 0.69846 -10.83360 29.11739 1.000 24.05608 257 PHE B CA 1
ATOM 4817 C C . PHE B 1 278 ? 2.01433 -10.82920 29.88115 1.000 29.25242 257 PHE B C 1
ATOM 4818 O O . PHE B 1 278 ? 2.07021 -11.20108 31.05594 1.000 22.03744 257 PHE B O 1
ATOM 4826 N N . ARG B 1 279 ? 3.07923 -10.39968 29.21235 1.000 15.54413 258 ARG B N 1
ATOM 4827 C CA . ARG B 1 279 ? 4.29359 -10.01617 29.91859 1.000 19.96668 258 ARG B CA 1
ATOM 4828 C C . ARG B 1 279 ? 4.77154 -8.68035 29.38059 1.000 18.17997 258 ARG B C 1
ATOM 4829 O O . ARG B 1 279 ? 5.05818 -8.55266 28.18644 1.000 19.75364 258 ARG B O 1
ATOM 4837 N N . ASN B 1 280 ? 4.83937 -7.68956 30.25942 1.000 16.32689 259 ASN B N 1
ATOM 4838 C CA . ASN B 1 280 ? 5.45261 -6.41878 29.91394 1.000 17.40422 259 ASN B CA 1
ATOM 4839 C C . ASN B 1 280 ? 6.96006 -6.56744 29.76580 1.000 15.56384 259 ASN B C 1
ATOM 4840 O O . ASN B 1 280 ? 7.62352 -7.17033 30.61472 1.000 14.84052 259 ASN B O 1
ATOM 4845 N N . ILE B 1 281 ? 7.50001 -6.00618 28.68869 1.000 9.13551 260 ILE B N 1
ATOM 4846 C CA . ILE B 1 281 ? 8.93392 -6.00996 28.42764 1.000 12.88040 260 ILE B CA 1
ATOM 4847 C C . ILE B 1 281 ? 9.44551 -4.59053 28.61814 1.000 16.23770 260 ILE B C 1
ATOM 4848 O O . ILE B 1 281 ? 8.97434 -3.65729 27.95503 1.000 12.29106 260 ILE B O 1
ATOM 4853 N N . LEU B 1 282 ? 10.40326 -4.42610 29.53241 1.000 11.06497 261 LEU B N 1
ATOM 4854 C CA . LEU B 1 282 ? 11.04673 -3.13223 29.74824 1.000 7.36377 261 LEU B CA 1
ATOM 4855 C C . LEU B 1 282 ? 12.46675 -3.41151 30.23545 1.000 13.63905 261 LEU B C 1
ATOM 4856 O O . LEU B 1 282 ? 12.68443 -3.62664 31.43034 1.000 14.19634 261 LEU B O 1
ATOM 4861 N N . ARG B 1 283 ? 13.42015 -3.40543 29.30894 1.000 13.81915 262 ARG B N 1
ATOM 4862 C CA . ARG B 1 283 ? 14.79357 -3.74006 29.65052 1.000 18.92710 262 ARG B CA 1
ATOM 4863 C C . ARG B 1 283 ? 15.55554 -2.50219 30.11443 1.000 21.01394 262 ARG B C 1
ATOM 4864 O O . ARG B 1 283 ? 15.26351 -1.38448 29.67750 1.000 16.75306 262 ARG B O 1
ATOM 4872 N N . PRO B 1 284 ? 16.54081 -2.67744 31.00004 1.000 29.64824 263 PRO B N 1
ATOM 4873 C CA . PRO B 1 284 ? 17.31245 -1.51602 31.47873 1.000 24.70455 263 PRO B CA 1
ATOM 4874 C C . PRO B 1 284 ? 18.09877 -0.80419 30.38997 1.000 25.99790 263 PRO B C 1
ATOM 4875 O O . PRO B 1 284 ? 18.46687 0.36041 30.58004 1.000 29.68598 263 PRO B O 1
ATOM 4879 N N . GLU B 1 285 ? 18.36750 -1.45352 29.25911 1.000 22.23940 264 GLU B N 1
ATOM 4880 C CA . GLU B 1 285 ? 19.08716 -0.81748 28.16205 1.000 21.84182 264 GLU B CA 1
ATOM 4881 C C . GLU B 1 285 ? 18.21733 0.12698 27.34219 1.000 26.07148 264 GLU B C 1
ATOM 4882 O O . GLU B 1 285 ? 18.69369 0.66689 26.33723 1.000 28.43812 264 GLU B O 1
ATOM 4888 N N . VAL B 1 286 ? 16.95988 0.32935 27.73852 1.000 23.41744 265 VAL B N 1
ATOM 4889 C CA . VAL B 1 286 ? 16.10281 1.29405 27.05608 1.000 21.78280 265 VAL B CA 1
ATOM 4890 C C . VAL B 1 286 ? 16.67001 2.70226 27.19320 1.000 27.39647 265 VAL B C 1
ATOM 4891 O O . VAL B 1 286 ? 16.68559 3.47889 26.22962 1.000 19.33581 265 VAL B O 1
ATOM 4895 N N . SER B 1 287 ? 17.14879 3.05131 28.39144 1.000 29.97052 266 SER B N 1
ATOM 4896 C CA . SER B 1 287 ? 17.65396 4.40057 28.63127 1.000 30.34183 266 SER B CA 1
ATOM 4897 C C . SER B 1 287 ? 18.81096 4.73840 27.69935 1.000 28.66794 266 SER B C 1
ATOM 4898 O O . SER B 1 287 ? 18.94074 5.88200 27.24725 1.000 33.82802 266 SER B O 1
ATOM 4901 N N . ASP B 1 288 ? 19.66196 3.75806 27.39961 1.000 34.18515 267 ASP B N 1
ATOM 4902 C CA . ASP B 1 288 ? 20.79822 4.00799 26.52312 1.000 32.79265 267 ASP B CA 1
ATOM 4903 C C . ASP B 1 288 ? 20.41846 3.93000 25.04881 1.000 28.01106 267 ASP B C 1
ATOM 4904 O O . ASP B 1 288 ? 21.05361 4.58727 24.21758 1.000 35.63832 267 ASP B O 1
ATOM 4909 N N . ALA B 1 289 ? 19.39483 3.14546 24.70365 1.000 31.18240 268 ALA B N 1
ATOM 4910 C CA . ALA B 1 289 ? 18.88549 3.16707 23.33682 1.000 23.65927 268 ALA B CA 1
ATOM 4911 C C . ALA B 1 289 ? 18.09917 4.44047 23.05938 1.000 18.80465 268 ALA B C 1
ATOM 4912 O O . ALA B 1 289 ? 18.06711 4.91325 21.91697 1.000 18.67896 268 ALA B O 1
ATOM 4914 N N . LEU B 1 290 ? 17.46252 5.00150 24.09043 1.000 20.81762 269 LEU B N 1
ATOM 4915 C CA . LEU B 1 290 ? 16.76015 6.27187 23.94910 1.000 23.28593 269 LEU B CA 1
ATOM 4916 C C . LEU B 1 290 ? 17.68586 7.35490 23.41330 1.000 18.07949 269 LEU B C 1
ATOM 4917 O O . LEU B 1 290 ? 17.29325 8.15246 22.55299 1.000 16.99944 269 LEU B O 1
ATOM 4922 N N . LYS B 1 291 ? 18.92592 7.38966 23.90962 1.000 14.63807 270 LYS B N 1
ATOM 4923 C CA . LYS B 1 291 ? 19.88908 8.39273 23.46835 1.000 19.61534 270 LYS B CA 1
ATOM 4924 C C . LYS B 1 291 ? 20.18241 8.27850 21.97856 1.000 16.35241 270 LYS B C 1
ATOM 4925 O O . LYS B 1 291 ? 20.45713 9.28926 21.32283 1.000 19.78708 270 LYS B O 1
ATOM 4931 N N . GLN B 1 292 ? 20.13280 7.06464 21.42460 1.000 15.13099 271 GLN B N 1
ATOM 4932 C CA . GLN B 1 292 ? 20.41945 6.89222 20.00506 1.000 14.77081 271 GLN B CA 1
ATOM 4933 C C . GLN B 1 292 ? 19.37027 7.53334 19.10873 1.000 15.91913 271 GLN B C 1
ATOM 4934 O O . GLN B 1 292 ? 19.65924 7.80092 17.93897 1.000 20.48259 271 GLN B O 1
ATOM 4940 N N . GLY B 1 293 ? 18.16657 7.77544 19.61701 1.000 14.27273 272 GLY B N 1
ATOM 4941 C CA . GLY B 1 293 ? 17.10789 8.30291 18.77991 1.000 17.36592 272 GLY B CA 1
ATOM 4942 C C . GLY B 1 293 ? 16.62727 9.68672 19.16099 1.000 16.84759 272 GLY B C 1
ATOM 4943 O O . GLY B 1 293 ? 16.14363 10.43378 18.30511 1.000 10.19152 272 GLY B O 1
ATOM 4944 N N . LEU B 1 294 ? 16.76673 10.04108 20.44094 1.000 15.97463 273 LEU B N 1
ATOM 4945 C CA . LEU B 1 294 ? 16.16095 11.26882 20.95172 1.000 19.47195 273 LEU B CA 1
ATOM 4946 C C . LEU B 1 294 ? 16.72007 12.50459 20.25764 1.000 14.90146 273 LEU B C 1
ATOM 4947 O O . LEU B 1 294 ? 15.96677 13.33096 19.72868 1.000 12.39207 273 LEU B O 1
ATOM 4952 N N . ARG B 1 295 ? 18.03648 12.64377 20.23963 1.000 14.71256 274 ARG B N 1
ATOM 4953 C CA . ARG B 1 295 ? 18.62508 13.86483 19.70776 1.000 19.07805 274 ARG B CA 1
ATOM 4954 C C . ARG B 1 295 ? 18.54869 13.92534 18.18384 1.000 13.65506 274 ARG B C 1
ATOM 4955 O O . ARG B 1 295 ? 18.23420 14.99111 17.64573 1.000 14.82720 274 ARG B O 1
ATOM 4963 N N . PRO B 1 296 ? 18.81936 12.84297 17.44253 1.000 12.80410 275 PRO B N 1
ATOM 4964 C CA . PRO B 1 296 ? 18.56371 12.91171 15.99102 1.000 19.57380 275 PRO B CA 1
ATOM 4965 C C . PRO B 1 296 ? 17.12201 13.26242 15.65737 1.000 12.13715 275 PRO B C 1
ATOM 4966 O O . PRO B 1 296 ? 16.87631 14.03444 14.72242 1.000 15.77270 275 PRO B O 1
ATOM 4970 N N . LEU B 1 297 ? 16.15999 12.72873 16.41433 1.000 11.44990 276 LEU B N 1
ATOM 4971 C CA . LEU B 1 297 ? 14.75439 13.05586 16.18584 1.000 12.42712 276 LEU B CA 1
ATOM 4972 C C . LEU B 1 297 ? 14.46873 14.52676 16.46978 1.000 16.73828 276 LEU B C 1
ATOM 4973 O O . LEU B 1 297 ? 13.90719 15.23666 15.62646 1.000 13.03472 276 LEU B O 1
ATOM 4978 N N . ILE B 1 298 ? 14.85123 15.00132 17.65532 1.000 10.11653 277 ILE B N 1
ATOM 4979 C CA . ILE B 1 298 ? 14.44999 16.33471 18.09077 1.000 9.41744 277 ILE B CA 1
ATOM 4980 C C . ILE B 1 298 ? 15.30387 17.41068 17.43254 1.000 13.34140 277 ILE B C 1
ATOM 4981 O O . ILE B 1 298 ? 14.78994 18.46149 17.03310 1.000 13.20484 277 ILE B O 1
ATOM 4986 N N . ASN B 1 299 ? 16.61313 17.17683 17.30436 1.000 17.79617 278 ASN B N 1
ATOM 4987 C CA . ASN B 1 299 ? 17.46455 18.16372 16.64469 1.000 16.84630 278 ASN B CA 1
ATOM 4988 C C . ASN B 1 299 ? 17.02897 18.37596 15.20082 1.000 15.32608 278 ASN B C 1
ATOM 4989 O O . ASN B 1 299 ? 16.96119 19.51462 14.72408 1.000 17.44700 278 ASN B O 1
ATOM 4994 N N . GLY B 1 300 ? 16.72089 17.28816 14.49246 1.000 14.47620 279 GLY B N 1
ATOM 4995 C CA . GLY B 1 300 ? 16.27613 17.41507 13.11507 1.000 13.32389 279 GLY B CA 1
ATOM 4996 C C . GLY B 1 300 ? 14.93777 18.11796 12.99140 1.000 20.04961 279 GLY B C 1
ATOM 4997 O O . GLY B 1 300 ? 14.73381 18.92642 12.08107 1.000 21.63876 279 GLY B O 1
ATOM 4998 N N . LEU B 1 301 ? 14.00318 17.81267 13.89387 1.000 13.15074 280 LEU B N 1
ATOM 4999 C CA . LEU B 1 301 ? 12.70158 18.47257 13.85991 1.000 13.38905 280 LEU B CA 1
ATOM 5000 C C . LEU B 1 301 ? 12.83730 19.96547 14.13322 1.000 12.20486 280 LEU B C 1
ATOM 5001 O O . LEU B 1 301 ? 12.25809 20.79555 13.42313 1.000 16.03574 280 LEU B O 1
ATOM 5006 N N . LEU B 1 302 ? 13.60908 20.32595 15.16063 1.000 13.48008 281 LEU B N 1
ATOM 5007 C CA . LEU B 1 302 ? 13.75985 21.73387 15.51297 1.000 17.49267 281 LEU B CA 1
ATOM 5008 C C . LEU B 1 302 ? 14.50586 22.50585 14.42921 1.000 21.71287 281 LEU B C 1
ATOM 5009 O O . LEU B 1 302 ? 14.10941 23.62159 14.07202 1.000 21.20973 281 LEU B O 1
ATOM 5014 N N . ALA B 1 303 ? 15.58326 21.92754 13.89048 1.000 16.85547 282 ALA B N 1
ATOM 5015 C CA . ALA B 1 303 ? 16.37083 22.62632 12.87856 1.000 20.13405 282 ALA B CA 1
ATOM 5016 C C . ALA B 1 303 ? 15.56321 22.85850 11.60891 1.000 21.35068 282 ALA B C 1
ATOM 5017 O O . ALA B 1 303 ? 15.63762 23.93543 11.00518 1.000 15.37340 282 ALA B O 1
ATOM 5019 N N . ASP B 1 304 ? 14.78242 21.86065 11.18848 1.000 24.84278 283 ASP B N 1
ATOM 5020 C CA . ASP B 1 304 ? 13.96112 22.00010 9.99302 1.000 20.78527 283 ASP B CA 1
ATOM 5021 C C . ASP B 1 304 ? 12.84982 23.02685 10.16073 1.000 18.29133 283 ASP B C 1
ATOM 5022 O O . ASP B 1 304 ? 12.25549 23.43927 9.15840 1.000 20.30155 283 ASP B O 1
ATOM 5027 N N . ASN B 1 305 ? 12.55059 23.43835 11.39186 1.000 19.74788 284 ASN B N 1
ATOM 5028 C CA . ASN B 1 305 ? 11.60729 24.51670 11.65322 1.000 16.65578 284 ASN B CA 1
ATOM 5029 C C . ASN B 1 305 ? 12.29861 25.79124 12.12714 1.000 20.47489 284 ASN B C 1
ATOM 5030 O O . ASN B 1 305 ? 11.62270 26.70843 12.60687 1.000 24.91656 284 ASN B O 1
ATOM 5035 N N . ASN B 1 306 ? 13.62661 25.86945 11.99276 1.000 23.27356 285 ASN B N 1
ATOM 5036 C CA . ASN B 1 306 ? 14.41130 27.04676 12.38024 1.000 21.73509 285 ASN B CA 1
ATOM 5037 C C . ASN B 1 306 ? 14.18749 27.41876 13.84472 1.000 21.76707 285 ASN B C 1
ATOM 5038 O O . ASN B 1 306 ? 14.04910 28.59274 14.19343 1.000 22.57552 285 ASN B O 1
ATOM 5043 N N . ILE B 1 307 ? 14.16656 26.40780 14.70846 1.000 22.04069 286 ILE B N 1
ATOM 5044 C CA . ILE B 1 307 ? 14.00738 26.57803 16.14737 1.000 21.52359 286 ILE B CA 1
ATOM 5045 C C . ILE B 1 307 ? 15.20176 25.92770 16.83114 1.000 25.85187 286 ILE B C 1
ATOM 5046 O O . ILE B 1 307 ? 15.60940 24.82287 16.45430 1.000 26.37672 286 ILE B O 1
ATOM 5051 N N . GLU B 1 308 ? 15.78478 26.62529 17.80340 1.000 24.64793 287 GLU B N 1
ATOM 5052 C CA . GLU B 1 308 ? 16.79420 26.04245 18.67652 1.000 29.20744 287 GLU B CA 1
ATOM 5053 C C . GLU B 1 308 ? 16.14934 25.57686 19.97305 1.000 27.60041 287 GLU B C 1
ATOM 5054 O O . GLU B 1 308 ? 15.21807 26.21001 20.47972 1.000 24.60514 287 GLU B O 1
ATOM 5060 N N . SER B 1 309 ? 16.67200 24.47543 20.51774 1.000 32.13430 288 SER B N 1
ATOM 5061 C CA . SER B 1 309 ? 16.04455 23.84747 21.67521 1.000 29.88710 288 SER B CA 1
ATOM 5062 C C . SER B 1 309 ? 16.05190 24.75856 22.89530 1.000 30.35747 288 SER B C 1
ATOM 5063 O O . SER B 1 309 ? 15.15933 24.65899 23.74370 1.000 29.81245 288 SER B O 1
ATOM 5066 N N . GLU B 1 310 ? 17.04122 25.64933 23.00480 1.000 38.83034 289 GLU B N 1
ATOM 5067 C CA . GLU B 1 310 ? 17.09333 26.56259 24.14045 1.000 34.47684 289 GLU B CA 1
ATOM 5068 C C . GLU B 1 310 ? 15.95357 27.57448 24.12622 1.000 36.18211 289 GLU B C 1
ATOM 5069 O O . GLU B 1 310 ? 15.63435 28.14280 25.17536 1.000 33.54990 289 GLU B O 1
ATOM 5075 N N . ASN B 1 311 ? 15.33375 27.81081 22.97242 1.000 34.06456 290 ASN B N 1
ATOM 5076 C CA . ASN B 1 311 ? 14.23217 28.75760 22.86801 1.000 31.35785 290 ASN B CA 1
ATOM 5077 C C . ASN B 1 311 ? 12.86748 28.10771 23.05494 1.000 29.77718 290 ASN B C 1
ATOM 5078 O O . ASN B 1 311 ? 11.84986 28.80155 22.95611 1.000 25.56994 290 ASN B O 1
ATOM 5083 N N . LEU B 1 312 ? 12.81915 26.80428 23.31966 1.000 27.34296 291 LEU B N 1
ATOM 5084 C CA . LEU B 1 312 ? 11.55283 26.14782 23.61252 1.000 17.87892 291 LEU B CA 1
ATOM 5085 C C . LEU B 1 312 ? 11.00026 26.65602 24.93803 1.000 20.41398 291 LEU B C 1
ATOM 5086 O O . LEU B 1 312 ? 11.70351 26.66885 25.95306 1.000 21.81117 291 LEU B O 1
ATOM 5091 N N . TYR B 1 313 ? 9.73832 27.08609 24.92480 1.000 16.23074 292 TYR B N 1
ATOM 5092 C CA . TYR B 1 313 ? 9.11756 27.59840 26.13883 1.000 15.32042 292 TYR B CA 1
ATOM 5093 C C . TYR B 1 313 ? 8.67527 26.48317 27.07579 1.000 19.01902 292 TYR B C 1
ATOM 5094 O O . TYR B 1 313 ? 8.62101 26.68913 28.29372 1.000 16.18957 292 TYR B O 1
ATOM 5103 N N . ARG B 1 314 ? 8.36776 25.30501 26.53943 1.000 20.46572 293 ARG B N 1
ATOM 5104 C CA . ARG B 1 314 ? 7.73661 24.25799 27.32656 1.000 23.05413 293 ARG B CA 1
ATOM 5105 C C . ARG B 1 314 ? 8.04819 22.89319 26.73409 1.000 16.86069 293 ARG B C 1
ATOM 5106 O O . ARG B 1 314 ? 7.99190 22.71139 25.51583 1.000 13.92465 293 ARG B O 1
ATOM 5114 N N . TRP B 1 315 ? 8.35535 21.93749 27.60661 1.000 8.52511 294 TRP B N 1
ATOM 5115 C CA . TRP B 1 315 ? 8.51101 20.53876 27.23473 1.000 11.97050 294 TRP B CA 1
ATOM 5116 C C . TRP B 1 315 ? 7.39765 19.71712 27.87224 1.000 11.60442 294 TRP B C 1
ATOM 5117 O O . TRP B 1 315 ? 7.02814 19.94865 29.02731 1.000 13.68444 294 TRP B O 1
ATOM 5128 N N . ILE B 1 316 ? 6.86309 18.76099 27.11475 1.000 11.45240 295 ILE B N 1
ATOM 5129 C CA . ILE B 1 316 ? 5.85621 17.82043 27.60902 1.000 12.54869 295 ILE B CA 1
ATOM 5130 C C . ILE B 1 316 ? 6.37830 16.42643 27.26886 1.000 9.41153 295 ILE B C 1
ATOM 5131 O O . ILE B 1 316 ? 6.12831 15.90203 26.17996 1.000 9.60098 295 ILE B O 1
ATOM 5136 N N . VAL B 1 317 ? 7.09766 15.81088 28.20465 1.000 7.72429 296 VAL B N 1
ATOM 5137 C CA . VAL B 1 317 ? 7.84117 14.58050 27.95077 1.000 8.89590 296 VAL B CA 1
ATOM 5138 C C . VAL B 1 317 ? 7.19355 13.43663 28.71464 1.000 8.48319 296 VAL B C 1
ATOM 5139 O O . VAL B 1 317 ? 7.05713 13.50156 29.94261 1.000 8.40834 296 VAL B O 1
ATOM 5143 N N . HIS B 1 318 ? 6.82399 12.38088 27.99248 1.000 6.51457 297 HIS B N 1
ATOM 5144 C CA . HIS B 1 318 ? 6.23230 11.21307 28.62987 1.000 11.06856 297 HIS B CA 1
ATOM 5145 C C . HIS B 1 318 ? 7.20031 10.63825 29.65794 1.000 10.43369 297 HIS B C 1
ATOM 5146 O O . HIS B 1 318 ? 8.36204 10.36550 29.32282 1.000 7.79332 297 HIS B O 1
ATOM 5153 N N . PRO B 1 319 ? 6.77126 10.44356 30.90966 1.000 10.93573 298 PRO B N 1
ATOM 5154 C CA . PRO B 1 319 ? 7.63562 9.86391 31.95239 1.000 14.40841 298 PRO B CA 1
ATOM 5155 C C . PRO B 1 319 ? 7.61225 8.33602 31.98277 1.000 15.19081 298 PRO B C 1
ATOM 5156 O O . PRO B 1 319 ? 6.96861 7.69462 32.81867 1.000 20.96274 298 PRO B O 1
ATOM 5160 N N . GLY B 1 320 ? 8.33190 7.72682 31.03903 1.000 12.93309 299 GLY B N 1
ATOM 5161 C CA . GLY B 1 320 ? 8.49600 6.28453 31.07624 1.000 19.47224 299 GLY B CA 1
ATOM 5162 C C . GLY B 1 320 ? 9.08877 5.81288 32.38755 1.000 25.37534 299 GLY B C 1
ATOM 5163 O O . GLY B 1 320 ? 8.76464 4.72400 32.86734 1.000 25.91286 299 GLY B O 1
ATOM 5164 N N . GLY B 1 321 ? 9.94767 6.63110 32.98862 1.000 26.35519 300 GLY B N 1
ATOM 5165 C CA . GLY B 1 321 ? 10.49247 6.38314 34.30032 1.000 21.36181 300 GLY B CA 1
ATOM 5166 C C . GLY B 1 321 ? 11.30419 7.57893 34.75388 1.000 20.06927 300 GLY B C 1
ATOM 5167 O O . GLY B 1 321 ? 11.57011 8.49865 33.97348 1.000 20.88291 300 GLY B O 1
ATOM 5168 N N . PRO B 1 322 ? 11.69736 7.60815 36.02971 1.000 21.02224 301 PRO B N 1
ATOM 5169 C CA . PRO B 1 322 ? 12.57923 8.69802 36.48249 1.000 13.67572 301 PRO B CA 1
ATOM 5170 C C . PRO B 1 322 ? 13.90665 8.72578 35.74650 1.000 22.72199 301 PRO B C 1
ATOM 5171 O O . PRO B 1 322 ? 14.45103 9.81117 35.50599 1.000 18.97870 301 PRO B O 1
AT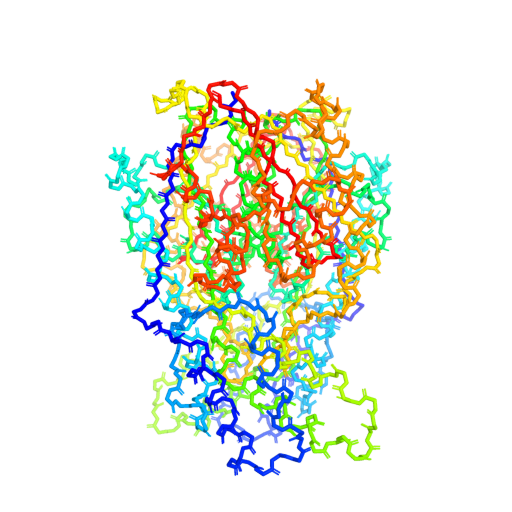OM 5175 N N . LYS B 1 323 ? 14.43931 7.55710 35.37874 1.000 25.16242 302 LYS B N 1
ATOM 5176 C CA . LYS B 1 323 ? 15.67593 7.50082 34.60531 1.000 18.14109 302 LYS B CA 1
ATOM 5177 C C . LYS B 1 323 ? 15.48628 8.09707 33.21601 1.000 23.32082 302 LYS B C 1
ATOM 5178 O O . LYS B 1 323 ? 16.38345 8.76767 32.68947 1.000 18.44996 302 LYS B O 1
ATOM 5184 N N . VAL B 1 324 ? 14.32893 7.84918 32.60203 1.000 18.03129 303 VAL B N 1
ATOM 5185 C CA . VAL B 1 324 ? 14.03986 8.42424 31.29244 1.000 18.46706 303 VAL B CA 1
ATOM 5186 C C . VAL B 1 324 ? 14.00843 9.94512 31.37354 1.000 14.07937 303 VAL B C 1
ATOM 5187 O O . VAL B 1 324 ? 14.55902 10.63928 30.50969 1.000 12.52732 303 VAL B O 1
ATOM 5191 N N . ILE B 1 325 ? 13.36885 10.48832 32.41270 1.000 14.64986 304 ILE B N 1
ATOM 5192 C CA . ILE B 1 325 ? 13.32569 11.93993 32.57426 1.000 13.31032 304 ILE B CA 1
ATOM 5193 C C . ILE B 1 325 ? 14.73440 12.49621 32.73797 1.000 11.77560 304 ILE B C 1
ATOM 5194 O O . ILE B 1 325 ? 15.09949 13.49906 32.11099 1.000 13.70877 304 ILE B O 1
ATOM 5199 N N . ASP B 1 326 ? 15.55442 11.84227 33.56563 1.000 20.89328 305 ASP B N 1
ATOM 5200 C CA . ASP B 1 326 ? 16.93626 12.27969 33.73960 1.000 15.00065 305 ASP B CA 1
ATOM 5201 C C . ASP B 1 326 ? 17.68813 12.25944 32.41449 1.000 14.85424 305 ASP B C 1
ATOM 5202 O O . ASP B 1 326 ? 18.42937 13.19741 32.09685 1.000 15.53347 305 ASP B O 1
ATOM 5207 N N . THR B 1 327 ? 17.50012 11.19901 31.62451 1.000 13.36946 306 THR B N 1
ATOM 5208 C CA . THR B 1 327 ? 18.20594 11.07904 30.35173 1.000 18.83054 306 THR B CA 1
ATOM 5209 C C . THR B 1 327 ? 17.82632 12.20109 29.39087 1.000 17.12149 306 THR B C 1
ATOM 5210 O O . THR B 1 327 ? 18.69734 12.78718 28.73735 1.000 17.18135 306 THR B O 1
ATOM 5214 N N . VAL B 1 328 ? 16.53246 12.51665 29.28854 1.000 16.16266 307 VAL B N 1
ATOM 5215 C CA . VAL B 1 328 ? 16.11315 13.61705 28.42382 1.000 15.46146 307 VAL B CA 1
ATOM 5216 C C . VAL B 1 328 ? 16.69855 14.92961 28.92535 1.000 14.18128 307 VAL B C 1
ATOM 5217 O O . VAL B 1 328 ? 17.17947 15.75679 28.14108 1.000 14.31286 307 VAL B O 1
ATOM 5221 N N . GLU B 1 329 ? 16.67523 15.13359 30.24293 1.000 14.81085 308 GLU B N 1
ATOM 5222 C CA . GLU B 1 329 ? 17.23408 16.34848 30.82436 1.000 16.81823 308 GLU B CA 1
ATOM 5223 C C . GLU B 1 329 ? 18.72015 16.47772 30.50809 1.000 15.46666 308 GLU B C 1
ATOM 5224 O O . GLU B 1 329 ? 19.18781 17.55151 30.10996 1.000 16.87939 308 GLU B O 1
ATOM 5230 N N . ALA B 1 330 ? 19.47201 15.38273 30.65424 1.000 15.99633 309 ALA B N 1
ATOM 5231 C CA . ALA B 1 330 ? 20.91485 15.42456 30.43208 1.000 17.49941 309 ALA B CA 1
ATOM 5232 C C . ALA B 1 330 ? 21.25502 15.59038 28.95558 1.000 19.80786 309 ALA B C 1
ATOM 5233 O O . ALA B 1 330 ? 22.18978 16.32189 28.60819 1.000 19.85341 309 ALA B O 1
ATOM 5235 N N . GLU B 1 331 ? 20.51344 14.91397 28.07450 1.000 16.12270 310 GLU B N 1
ATOM 5236 C CA . GLU B 1 331 ? 20.83300 14.94317 26.64964 1.000 18.63098 310 GLU B CA 1
ATOM 5237 C C . GLU B 1 331 ? 20.70878 16.34798 26.07115 1.000 19.26234 310 GLU B C 1
ATOM 5238 O O . GLU B 1 331 ? 21.50055 16.74216 25.20705 1.000 19.85017 310 GLU B O 1
ATOM 5244 N N . PHE B 1 332 ? 19.72075 17.11566 26.52408 1.000 13.00303 311 PHE B N 1
ATOM 5245 C CA . PHE B 1 332 ? 19.47905 18.44859 25.99283 1.000 14.78003 311 PHE B CA 1
ATOM 5246 C C . PHE B 1 332 ? 19.94553 19.55181 26.93133 1.000 15.43691 311 PHE B C 1
ATOM 5247 O O . PHE B 1 332 ? 19.67077 20.72785 26.67079 1.000 16.73792 311 PHE B O 1
ATOM 5255 N N . GLY B 1 333 ? 20.65357 19.20183 28.00169 1.000 16.87017 312 GLY B N 1
ATOM 5256 C CA . GLY B 1 333 ? 21.16542 20.20009 28.93016 1.000 19.46505 312 GLY B CA 1
ATOM 5257 C C . GLY B 1 333 ? 20.09005 21.05822 29.55820 1.000 21.77151 312 GLY B C 1
ATOM 5258 O O . GLY B 1 333 ? 20.28005 22.26991 29.72185 1.000 20.94534 312 GLY B O 1
ATOM 5259 N N . LEU B 1 334 ? 18.96207 20.45556 29.91881 1.000 20.27989 313 LEU B N 1
ATOM 5260 C CA . LEU B 1 334 ? 17.82943 21.21154 30.42865 1.000 18.35273 313 LEU B CA 1
ATOM 5261 C C . LEU B 1 334 ? 18.01404 21.54174 31.90261 1.000 25.33748 313 LEU B C 1
ATOM 5262 O O . LEU B 1 334 ? 18.57598 20.75190 32.66749 1.000 25.05607 313 LEU B O 1
ATOM 5267 N N . ASP B 1 335 ? 17.53738 22.72040 32.29604 1.000 28.44037 314 ASP B N 1
ATOM 5268 C CA . ASP B 1 335 ? 17.44812 23.04414 33.71134 1.000 38.29023 314 ASP B CA 1
ATOM 5269 C C . ASP B 1 335 ? 16.48779 22.07103 34.38519 1.000 37.42654 314 ASP B C 1
ATOM 5270 O O . ASP B 1 335 ? 15.49550 21.64206 33.78970 1.000 31.83604 314 ASP B O 1
ATOM 5275 N N . SER B 1 336 ? 16.78765 21.71021 35.62673 1.000 37.06912 315 SER B N 1
ATOM 5276 C CA . SER B 1 336 ? 16.03965 20.58350 36.18453 1.000 41.32823 315 SER B CA 1
ATOM 5277 C C . SER B 1 336 ? 14.58937 20.92929 36.59135 1.000 34.92506 315 SER B C 1
ATOM 5278 O O . SER B 1 336 ? 13.96703 20.05695 37.21356 1.000 46.04623 315 SER B O 1
ATOM 5281 N N . GLN B 1 337 ? 13.99725 22.08986 36.30707 1.000 32.17385 316 GLN B N 1
ATOM 5282 C CA . GLN B 1 337 ? 12.56078 22.26705 36.48030 1.000 33.96131 316 GLN B CA 1
ATOM 5283 C C . GLN B 1 337 ? 11.82256 22.25039 35.15010 1.000 27.40449 316 GLN B C 1
ATOM 5284 O O . GLN B 1 337 ? 10.59149 22.35192 35.13371 1.000 22.27588 316 GLN B O 1
ATOM 5290 N N . THR B 1 338 ? 12.54870 22.12516 34.03624 1.000 22.12727 317 THR B N 1
ATOM 5291 C CA . THR B 1 338 ? 11.90648 22.11318 32.72618 1.000 26.74812 317 THR B CA 1
ATOM 5292 C C . THR B 1 338 ? 11.00998 20.89100 32.56464 1.000 15.90629 317 THR B C 1
ATOM 5293 O O . THR B 1 338 ? 9.93352 20.97696 31.96192 1.000 14.50350 317 THR B O 1
ATOM 5297 N N . LEU B 1 339 ? 11.42611 19.74782 33.11382 1.000 14.34791 318 LEU B N 1
ATOM 5298 C CA . LEU B 1 339 ? 10.64826 18.51684 33.05224 1.000 16.61999 318 LEU B CA 1
ATOM 5299 C C . LEU B 1 339 ? 9.91112 18.22544 34.35417 1.000 14.63567 318 LEU B C 1
ATOM 5300 O O . LEU B 1 339 ? 9.53523 17.07371 34.60021 1.000 11.48207 318 LEU B O 1
ATOM 5305 N N . GLN B 1 340 ? 9.70229 19.24229 35.19496 1.000 13.45056 319 GLN B N 1
ATOM 5306 C CA . GLN B 1 340 ? 9.03882 19.01499 36.47411 1.000 16.21490 319 GLN B CA 1
ATOM 5307 C C . GLN B 1 340 ? 7.64344 18.43767 36.28480 1.000 11.64511 319 GLN B C 1
ATOM 5308 O O . GLN B 1 340 ? 7.18879 17.63322 37.10494 1.000 11.57786 319 GLN B O 1
ATOM 5314 N N . LEU B 1 341 ? 6.95981 18.81713 35.20290 1.000 13.69737 320 LEU B N 1
ATOM 5315 C CA . LEU B 1 341 ? 5.63765 18.26413 34.93534 1.000 13.28309 320 LEU B CA 1
ATOM 5316 C C . LEU B 1 341 ? 5.69369 16.75510 34.73022 1.000 9.72329 320 LEU B C 1
ATOM 5317 O O . LEU B 1 341 ? 4.75431 16.04456 35.10500 1.000 10.35859 320 LEU B O 1
ATOM 5322 N N . SER B 1 342 ? 6.78173 16.24741 34.14246 1.000 8.77469 321 SER B N 1
ATOM 5323 C CA . SER B 1 342 ? 6.94049 14.80216 34.00117 1.000 10.76317 321 SER B CA 1
ATOM 5324 C C . SER B 1 342 ? 7.02060 14.12169 35.36174 1.000 7.92372 321 SER B C 1
ATOM 5325 O O . SER B 1 342 ? 6.41573 13.06405 35.57283 1.000 8.75089 321 SER B O 1
ATOM 5328 N N . ARG B 1 343 ? 7.77205 14.71217 36.29493 1.000 7.35951 322 ARG B N 1
ATOM 5329 C CA . ARG B 1 343 ? 7.91592 14.12378 37.62471 1.000 12.30753 322 ARG B CA 1
ATOM 5330 C C . ARG B 1 343 ? 6.63289 14.24820 38.43720 1.000 12.28349 322 ARG B C 1
ATOM 5331 O O . ARG B 1 343 ? 6.23979 13.30345 39.13250 1.000 9.38953 322 ARG B O 1
ATOM 5339 N N . ASP B 1 344 ? 5.97872 15.41204 38.38574 1.000 11.13969 323 ASP B N 1
ATOM 5340 C CA . ASP B 1 344 ? 4.72873 15.57371 39.12109 1.000 14.48877 323 ASP B CA 1
ATOM 5341 C C . ASP B 1 344 ? 3.66956 14.60506 38.61633 1.000 9.88110 323 ASP B C 1
ATOM 5342 O O . ASP B 1 344 ? 2.94441 14.00001 39.41207 1.000 12.47387 323 ASP B O 1
ATOM 5347 N N . THR B 1 345 ? 3.57326 14.43498 37.29702 1.000 10.86804 324 THR B N 1
ATOM 5348 C CA . THR B 1 345 ? 2.59658 13.50339 36.74186 1.000 10.57137 324 THR B CA 1
ATOM 5349 C C . THR B 1 345 ? 2.86846 12.08176 37.21671 1.000 8.88591 324 THR B C 1
ATOM 5350 O O . THR B 1 345 ? 1.95220 11.36875 37.64134 1.000 10.20673 324 THR B O 1
ATOM 5354 N N . LEU B 1 346 ? 4.13599 11.66697 37.18390 1.000 10.51731 325 LEU B N 1
ATOM 5355 C CA . LEU B 1 346 ? 4.49479 10.33053 37.64355 1.000 11.80189 325 LEU B CA 1
ATOM 5356 C C . LEU B 1 346 ? 4.08852 10.12355 39.09789 1.000 11.92297 325 LEU B C 1
ATOM 5357 O O . LEU B 1 346 ? 3.55717 9.06723 39.45718 1.000 11.31851 325 LEU B O 1
ATOM 5362 N N . ALA B 1 347 ? 4.31396 11.12988 39.94590 1.000 13.32579 326 ALA B N 1
ATOM 5363 C CA . ALA B 1 347 ? 3.94092 11.01365 41.35296 1.000 12.21116 326 ALA B CA 1
ATOM 5364 C C . ALA B 1 347 ? 2.42622 10.92910 41.52852 1.000 12.95572 326 ALA B C 1
ATOM 5365 O O . ALA B 1 347 ? 1.93448 10.16673 42.37015 1.000 14.80421 326 ALA B O 1
ATOM 5367 N N . GLU B 1 348 ? 1.67206 11.70151 40.74210 1.000 11.11708 327 GLU B N 1
ATOM 5368 C CA . GLU B 1 348 ? 0.22769 11.79677 40.94270 1.000 10.98508 327 GLU B CA 1
ATOM 5369 C C . GLU B 1 348 ? -0.50270 10.54091 40.47738 1.000 11.32922 327 GLU B C 1
ATOM 5370 O O . GLU B 1 348 ? -1.38602 10.03360 41.17946 1.000 7.82123 327 GLU B O 1
ATOM 5376 N N . VAL B 1 349 ? -0.16347 10.03038 39.29085 1.000 10.51914 328 VAL B N 1
ATOM 5377 C CA . VAL B 1 349 ? -0.92651 8.95448 38.66927 1.000 11.11461 328 VAL B CA 1
ATOM 5378 C C . VAL B 1 349 ? -0.06717 7.77492 38.24434 1.000 9.66526 328 VAL B C 1
ATOM 5379 O O . VAL B 1 349 ? -0.60995 6.76564 37.79136 1.000 10.74053 328 VAL B O 1
ATOM 5383 N N . GLY B 1 350 ? 1.25350 7.85826 38.37474 1.000 10.24752 329 GLY B N 1
ATOM 5384 C CA . GLY B 1 350 ? 2.09637 6.79780 37.86033 1.000 7.48189 329 GLY B CA 1
ATOM 5385 C C . GLY B 1 350 ? 2.20162 6.86854 36.34402 1.000 10.23038 329 GLY B C 1
ATOM 5386 O O . GLY B 1 350 ? 1.81236 7.84391 35.70201 1.000 7.14851 329 GLY B O 1
ATOM 5387 N N . ASN B 1 351 ? 2.74889 5.79723 35.77364 1.000 10.36372 330 ASN B N 1
ATOM 5388 C CA . ASN B 1 351 ? 2.87827 5.67154 34.32298 1.000 8.85121 330 ASN B CA 1
ATOM 5389 C C . ASN B 1 351 ? 1.58475 5.06945 33.78543 1.000 10.09815 330 ASN B C 1
ATOM 5390 O O . ASN B 1 351 ? 1.34797 3.86574 33.90738 1.000 8.14210 330 ASN B O 1
ATOM 5395 N N . ILE B 1 352 ? 0.74873 5.90278 33.16845 1.000 8.82228 331 ILE B N 1
ATOM 5396 C CA . ILE B 1 352 ? -0.51267 5.42268 32.61229 1.000 8.05992 331 ILE B CA 1
ATOM 5397 C C . ILE B 1 352 ? -0.36183 5.24067 31.10753 1.000 9.66569 331 ILE B C 1
ATOM 5398 O O . ILE B 1 352 ? -1.34004 5.32726 30.35391 1.000 6.60984 331 ILE B O 1
ATOM 5403 N N . SER B 1 353 ? 0.87233 5.00082 30.66834 1.000 8.25440 332 SER B N 1
ATOM 5404 C CA . SER B 1 353 ? 1.18087 4.54328 29.30485 1.000 8.10622 332 SER B CA 1
ATOM 5405 C C . SER B 1 353 ? 0.71236 5.60408 28.31087 1.000 5.11332 332 SER B C 1
ATOM 5406 O O . SER B 1 353 ? 0.98545 6.79597 28.52329 1.000 7.42461 332 SER B O 1
ATOM 5409 N N . SER B 1 354 ? -0.00725 5.23305 27.24943 1.000 5.36619 333 SER B N 1
ATOM 5410 C CA . SER B 1 354 ? -0.32560 6.17364 26.17990 1.000 6.44108 333 SER B CA 1
ATOM 5411 C C . SER B 1 354 ? -1.11937 7.37582 26.67692 1.000 6.14831 333 SER B C 1
ATOM 5412 O O . SER B 1 354 ? -1.03062 8.45825 26.08880 1.000 7.74892 333 SER B O 1
ATOM 5415 N N . ALA B 1 355 ? -1.88544 7.22022 27.75715 1.000 3.85764 334 ALA B N 1
ATOM 5416 C CA . ALA B 1 355 ? -2.70328 8.32889 28.23232 1.000 8.52062 334 ALA B CA 1
ATOM 5417 C C . ALA B 1 355 ? -1.89898 9.41263 28.94221 1.000 6.09096 334 ALA B C 1
ATOM 5418 O O . ALA B 1 355 ? -2.42844 10.51140 29.13784 1.000 6.98523 334 ALA B O 1
ATOM 5420 N N . THR B 1 356 ? -0.64036 9.14872 29.30795 1.000 5.62476 335 THR B N 1
ATOM 5421 C CA . THR B 1 356 ? 0.07818 10.05521 30.20393 1.000 8.81983 335 THR B CA 1
ATOM 5422 C C . THR B 1 356 ? 0.27901 11.43765 29.58127 1.000 6.69221 335 THR B C 1
ATOM 5423 O O . THR B 1 356 ? -0.00220 12.45697 30.21971 1.000 6.56004 335 THR B O 1
ATOM 5427 N N . VAL B 1 357 ? 0.75754 11.50035 28.33366 1.000 8.96748 336 VAL B N 1
ATOM 5428 C CA . VAL B 1 357 ? 1.00730 12.81253 27.73159 1.000 11.05176 336 VAL B CA 1
ATOM 5429 C C . VAL B 1 357 ? -0.28645 13.59096 27.52555 1.000 7.88211 336 VAL B C 1
ATOM 5430 O O . VAL B 1 357 ? -0.26716 14.82676 27.48063 1.000 7.68619 336 VAL B O 1
ATOM 5434 N N . LEU B 1 358 ? -1.41765 12.90213 27.35876 1.000 8.70325 337 LEU B N 1
ATOM 5435 C CA . LEU B 1 358 ? -2.69180 13.61033 27.26680 1.000 6.27825 337 LEU B CA 1
ATOM 5436 C C . LEU B 1 358 ? -3.09414 14.18203 28.61898 1.000 10.97955 337 LEU B C 1
ATOM 5437 O O . LEU B 1 358 ? -3.63020 15.29394 28.69693 1.000 11.18616 337 LEU B O 1
ATOM 5442 N N . TYR B 1 359 ? -2.84066 13.43103 29.69296 1.000 8.08726 338 TYR B N 1
ATOM 5443 C CA . TYR B 1 359 ? -3.01867 13.96041 31.03986 1.000 9.14477 338 TYR B CA 1
ATOM 5444 C C . TYR B 1 359 ? -2.12221 15.17030 31.27145 1.000 9.04229 338 TYR B C 1
ATOM 5445 O O . TYR B 1 359 ? -2.55439 16.17222 31.85520 1.000 8.37424 338 TYR B O 1
ATOM 5454 N N . MET B 1 360 ? -0.86686 15.09340 30.81989 1.000 9.13600 339 MET B N 1
ATOM 5455 C CA . MET B 1 360 ? 0.05740 16.20813 31.00123 1.000 8.65071 339 MET B CA 1
ATOM 5456 C C . MET B 1 360 ? -0.37189 17.41230 30.17407 1.000 11.79798 339 MET B C 1
ATOM 5457 O O . MET B 1 360 ? -0.32844 18.55083 30.65480 1.000 8.88056 339 MET B O 1
ATOM 5462 N N . LEU B 1 361 ? -0.79357 17.17954 28.92688 1.000 8.20706 340 LEU B N 1
ATOM 5463 C CA . LEU B 1 361 ? -1.30096 18.27170 28.10216 1.000 12.56419 340 LEU B CA 1
ATOM 5464 C C . LEU B 1 361 ? -2.52148 18.91295 28.74713 1.000 8.31130 340 LEU B C 1
ATOM 5465 O O . LEU B 1 361 ? -2.69591 20.13622 28.68980 1.000 9.12055 340 LEU B O 1
ATOM 5470 N N . ASP B 1 362 ? -3.37003 18.10075 29.38040 1.000 9.25463 341 ASP B N 1
ATOM 5471 C CA . ASP B 1 362 ? -4.51971 18.64487 30.09360 1.000 10.07646 341 ASP B CA 1
ATOM 5472 C C . ASP B 1 362 ? -4.07770 19.56015 31.22890 1.000 14.41841 341 ASP B C 1
ATOM 5473 O O . ASP B 1 362 ? -4.68486 20.61343 31.45928 1.000 14.87144 341 ASP B O 1
ATOM 5478 N N . LYS B 1 363 ? -3.01410 19.17904 31.94351 1.000 11.61184 342 LYS B N 1
ATOM 5479 C CA . LYS B 1 363 ? -2.47803 20.04095 32.99219 1.000 13.08893 342 LYS B CA 1
ATOM 5480 C C . LYS B 1 363 ? -1.97902 21.36108 32.41857 1.000 15.00872 342 LYS B C 1
ATOM 5481 O O . LYS B 1 363 ? -2.20224 22.42648 33.00666 1.000 17.77725 342 LYS B O 1
ATOM 5487 N N . VAL B 1 364 ? -1.29464 21.30750 31.27206 1.000 14.30923 343 VAL B N 1
ATOM 5488 C CA . VAL B 1 364 ? -0.73686 22.51576 30.66878 1.000 15.39908 343 VAL B CA 1
ATOM 5489 C C . VAL B 1 364 ? -1.84690 23.48097 30.28084 1.000 19.97495 343 VAL B C 1
ATOM 5490 O O . VAL B 1 364 ? -1.75411 24.69089 30.52535 1.000 22.92653 343 VAL B O 1
ATOM 5494 N N . LEU B 1 365 ? -2.91994 22.96227 29.68336 1.000 18.10554 344 LEU B N 1
ATOM 5495 C CA . LEU B 1 365 ? -4.01562 23.81015 29.23352 1.000 18.95372 344 LEU B CA 1
ATOM 5496 C C . LEU B 1 365 ? -4.76968 24.45841 30.38736 1.000 23.10573 344 LEU B C 1
ATOM 5497 O O . LEU B 1 365 ? -5.57022 25.36829 30.14797 1.000 23.83979 344 LEU B O 1
ATOM 5502 N N . SER B 1 366 ? -4.53775 24.01811 31.62206 1.000 29.19261 345 SER B N 1
ATOM 5503 C CA . SER B 1 366 ? -5.07624 24.68021 32.80111 1.000 24.25707 345 SER B CA 1
ATOM 5504 C C . SER B 1 366 ? -4.05921 25.58759 33.48231 1.000 33.16875 345 SER B C 1
ATOM 5505 O O . SER B 1 366 ? -4.41363 26.28613 34.43733 1.000 34.20022 345 SER B O 1
ATOM 5508 N N . GLU B 1 367 ? -2.81155 25.59696 33.01634 1.000 26.76642 346 GLU B N 1
ATOM 5509 C CA . GLU B 1 367 ? -1.84868 26.59223 33.45949 1.000 29.92038 346 GLU B CA 1
ATOM 5510 C C . GLU B 1 367 ? -2.21849 27.94627 32.85528 1.000 35.60547 346 GLU B C 1
ATOM 5511 O O . GLU B 1 367 ? -3.16469 28.06785 32.07079 1.000 29.04164 346 GLU B O 1
ATOM 5517 N N . GLU B 1 368 ? -1.47036 28.98537 33.21912 1.000 37.66864 347 GLU B N 1
ATOM 5518 C CA . GLU B 1 368 ? -1.78332 30.29856 32.67824 1.000 42.53217 347 GLU B CA 1
ATOM 5519 C C . GLU B 1 368 ? -1.51120 30.33055 31.17775 1.000 38.26372 347 GLU B C 1
ATOM 5520 O O . GLU B 1 368 ? -0.74627 29.52421 30.63800 1.000 36.06463 347 GLU B O 1
ATOM 5526 N N . GLN B 1 369 ? -2.17305 31.27068 30.50579 1.000 32.97008 348 GLN B N 1
ATOM 5527 C CA . GLN B 1 369 ? -2.04605 31.42566 29.06303 1.000 31.57495 348 GLN B CA 1
ATOM 5528 C C . GLN B 1 369 ? -0.58487 31.49319 28.65512 1.000 34.55395 348 GLN B C 1
ATOM 5529 O O . GLN B 1 369 ? 0.15241 32.38135 29.09281 1.000 38.74068 348 GLN B O 1
ATOM 5535 N N . SER B 1 370 ? -0.17056 30.53802 27.83075 1.000 31.22970 349 SER B N 1
ATOM 5536 C CA . SER B 1 370 ? 1.19756 30.52528 27.34409 1.000 33.26255 349 SER B CA 1
ATOM 5537 C C . SER B 1 370 ? 1.47258 31.80725 26.56342 1.000 35.12147 349 SER B C 1
ATOM 5538 O O . SER B 1 370 ? 0.59133 32.29630 25.84433 1.000 30.97628 349 SER B O 1
ATOM 5541 N N . PRO B 1 371 ? 2.65847 32.39234 26.70495 1.000 37.62570 350 PRO B N 1
ATOM 5542 C CA . PRO B 1 371 ? 2.99467 33.58353 25.92845 1.000 39.87273 350 PRO B CA 1
ATOM 5543 C C . PRO B 1 371 ? 2.82268 33.31791 24.44547 1.000 39.69501 350 PRO B C 1
ATOM 5544 O O . PRO B 1 371 ? 3.13621 32.22173 23.95808 1.000 40.04850 350 PRO B O 1
ATOM 5548 N N . PRO B 1 372 ? 2.29110 34.28406 23.70542 1.000 36.88792 351 PRO B N 1
ATOM 5549 C CA . PRO B 1 372 ? 2.07479 34.08089 22.26864 1.000 36.40456 351 PRO B CA 1
ATOM 5550 C C . PRO B 1 372 ? 3.38717 33.83395 21.54362 1.000 39.71322 351 PRO B C 1
ATOM 5551 O O . PRO B 1 372 ? 4.44379 34.33388 21.93628 1.000 40.98771 351 PRO B O 1
ATOM 5555 N N . ASP B 1 373 ? 3.30545 33.03062 20.48311 1.000 33.82769 352 ASP B N 1
ATOM 5556 C CA . ASP B 1 373 ? 4.42857 32.61605 19.64714 1.000 33.51077 352 ASP B CA 1
ATOM 5557 C C . ASP B 1 373 ? 5.44156 31.75659 20.39225 1.000 29.19873 352 ASP B C 1
ATOM 5558 O O . ASP B 1 373 ? 6.49404 31.43187 19.83012 1.000 32.65173 352 ASP B O 1
ATOM 5563 N N . SER B 1 374 ? 5.16092 31.37599 21.63579 1.000 26.57194 353 SER B N 1
ATOM 5564 C CA . SER B 1 374 ? 6.05006 30.47733 22.35513 1.000 21.42114 353 SER B CA 1
ATOM 5565 C C . SER B 1 374 ? 5.91298 29.05671 21.81728 1.000 26.57672 353 SER B C 1
ATOM 5566 O O . SER B 1 374 ? 4.83717 28.62805 21.39037 1.000 26.61915 353 SER B O 1
ATOM 5569 N N . TYR B 1 375 ? 7.02172 28.32440 21.83794 1.000 19.33248 354 TYR B N 1
ATOM 5570 C CA . TYR B 1 375 ? 7.10237 27.00863 21.22286 1.000 23.89801 354 TYR B CA 1
ATOM 5571 C C . TYR B 1 375 ? 7.13467 25.92181 22.28770 1.000 20.64681 354 TYR B C 1
ATOM 5572 O O . TYR B 1 375 ? 7.72981 26.09985 23.35519 1.000 19.63428 354 TYR B O 1
ATOM 5581 N N . GLY B 1 376 ? 6.48933 24.79410 21.98604 1.000 21.36984 355 GLY B N 1
ATOM 5582 C CA . GLY B 1 376 ? 6.46712 23.66844 22.88933 1.000 17.42453 355 GLY B CA 1
ATOM 5583 C C . GLY B 1 376 ? 6.78126 22.37878 22.15596 1.000 12.60349 355 GLY B C 1
ATOM 5584 O O . GLY B 1 376 ? 6.65401 22.28075 20.93550 1.000 12.96673 355 GLY B O 1
ATOM 5585 N N . LEU B 1 377 ? 7.19902 21.38111 22.93283 1.000 14.32783 356 LEU B N 1
ATOM 5586 C CA . LEU B 1 377 ? 7.56049 20.07269 22.40430 1.000 9.95465 356 LEU B CA 1
ATOM 5587 C C . LEU B 1 377 ? 6.88527 18.98068 23.21917 1.000 13.01756 356 LEU B C 1
ATOM 5588 O O . LEU B 1 377 ? 7.01559 18.94923 24.44763 1.000 13.63805 356 LEU B O 1
ATOM 5593 N N . ILE B 1 378 ? 6.17741 18.08322 22.53593 1.000 10.22925 357 ILE B N 1
ATOM 5594 C CA . ILE B 1 378 ? 5.69666 16.83860 23.12772 1.000 14.59733 357 ILE B CA 1
ATOM 5595 C C . ILE B 1 378 ? 6.64151 15.72515 22.69948 1.000 8.25468 357 ILE B C 1
ATOM 5596 O O . ILE B 1 378 ? 6.93399 15.57716 21.50690 1.000 10.84472 357 ILE B O 1
ATOM 5601 N N . VAL B 1 379 ? 7.14066 14.95817 23.66626 1.000 5.60019 358 VAL B N 1
ATOM 5602 C CA . VAL B 1 379 ? 8.08660 13.87892 23.40318 1.000 10.05418 358 VAL B CA 1
ATOM 5603 C C . VAL B 1 379 ? 7.59272 12.61533 24.09331 1.000 9.61191 358 VAL B C 1
ATOM 5604 O O . VAL B 1 379 ? 7.30310 12.63457 25.29412 1.000 11.49331 358 VAL B O 1
ATOM 5608 N N . ALA B 1 380 ? 7.51383 11.51598 23.34339 1.000 8.44887 359 ALA B N 1
ATOM 5609 C CA . ALA B 1 380 ? 7.11129 10.23414 23.90397 1.000 10.18654 359 ALA B CA 1
ATOM 5610 C C . ALA B 1 380 ? 8.02059 9.13906 23.36873 1.000 11.60137 359 ALA B C 1
ATOM 5611 O O . ALA B 1 380 ? 8.62642 9.26774 22.30247 1.000 14.04621 359 ALA B O 1
ATOM 5613 N N . MET B 1 381 ? 8.11934 8.05906 24.13776 1.000 10.81957 360 MET B N 1
ATOM 5614 C CA . MET B 1 381 ? 8.93053 6.91000 23.77038 1.000 14.98433 360 MET B CA 1
ATOM 5615 C C . MET B 1 381 ? 8.13244 5.64269 24.03672 1.000 11.15159 360 MET B C 1
ATOM 5616 O O . MET B 1 381 ? 7.35386 5.57690 24.99106 1.000 12.90477 360 MET B O 1
ATOM 5621 N N . GLY B 1 382 ? 8.32407 4.63702 23.18392 1.000 9.55534 361 GLY B N 1
ATOM 5622 C CA . GLY B 1 382 ? 7.58467 3.40265 23.31180 1.000 9.01565 361 GLY B CA 1
ATOM 5623 C C . GLY B 1 382 ? 8.17560 2.23948 22.53861 1.000 13.01273 361 GLY B C 1
ATOM 5624 O O . GLY B 1 382 ? 9.27805 2.31936 21.98736 1.000 10.02847 361 GLY B O 1
ATOM 5625 N N . PRO B 1 383 ? 7.43122 1.12078 22.48858 1.000 13.14375 362 PRO B N 1
ATOM 5626 C CA . PRO B 1 383 ? 7.88759 -0.06490 21.74431 1.000 11.29652 362 PRO B CA 1
ATOM 5627 C C . PRO B 1 383 ? 8.27171 0.25974 20.31309 1.000 10.48529 362 PRO B C 1
ATOM 5628 O O . PRO B 1 383 ? 7.73863 1.21127 19.73339 1.000 8.05424 362 PRO B O 1
ATOM 5632 N N . GLY B 1 384 ? 9.11538 -0.56574 19.69675 1.000 12.25866 363 GLY B N 1
ATOM 5633 C CA . GLY B 1 384 ? 9.93978 -0.04414 18.62815 1.000 9.54239 363 GLY B CA 1
ATOM 5634 C C . GLY B 1 384 ? 11.34389 -0.61184 18.57572 1.000 12.45976 363 GLY B C 1
ATOM 5635 O O . GLY B 1 384 ? 11.54975 -1.72610 18.08884 1.000 13.19869 363 GLY B O 1
ATOM 5636 N N . LEU B 1 385 ? 12.32439 0.16348 19.01648 1.000 10.33753 364 LEU B N 1
ATOM 5637 C CA . LEU B 1 385 ? 12.07119 1.22358 19.98051 1.000 9.76913 364 LEU B CA 1
ATOM 5638 C C . LEU B 1 385 ? 11.82769 2.55164 19.27786 1.000 8.31981 364 LEU B C 1
ATOM 5639 O O . LEU B 1 385 ? 12.67521 3.02398 18.52770 1.000 15.51837 364 LEU B O 1
ATOM 5644 N N . ALA B 1 386 ? 10.66026 3.14316 19.52055 1.000 8.02549 365 ALA B N 1
ATOM 5645 C CA . ALA B 1 386 ? 10.18533 4.27892 18.74788 1.000 7.80701 365 ALA B CA 1
ATOM 5646 C C . ALA B 1 386 ? 10.02673 5.51358 19.62457 1.000 11.92065 365 ALA B C 1
ATOM 5647 O O . ALA B 1 386 ? 9.69916 5.42054 20.81088 1.000 8.58287 365 ALA B O 1
ATOM 5649 N N . GLN B 1 387 ? 10.25873 6.67748 19.01846 1.000 10.19503 366 GLN B N 1
ATOM 5650 C CA . GLN B 1 387 ? 10.09377 7.96335 19.68015 1.000 8.71652 366 GLN B CA 1
ATOM 5651 C C . GLN B 1 387 ? 9.27708 8.88440 18.78586 1.000 11.01816 366 GLN B C 1
ATOM 5652 O O . GLN B 1 387 ? 9.36098 8.81598 17.55648 1.000 11.94057 366 GLN B O 1
ATOM 5658 N N . GLU B 1 388 ? 8.47711 9.74154 19.41483 1.000 8.22817 367 GLU B N 1
ATOM 5659 C CA . GLU B 1 388 ? 7.59971 10.65359 18.69897 1.000 6.98562 367 GLU B CA 1
ATOM 5660 C C . GLU B 1 388 ? 7.81257 12.06582 19.22437 1.000 8.82072 367 GLU B C 1
ATOM 5661 O O . GLU B 1 388 ? 7.93284 12.27540 20.43559 1.000 8.32054 367 GLU B O 1
ATOM 5667 N N . ALA B 1 389 ? 7.88228 13.03111 18.31073 1.000 7.77861 368 ALA B N 1
ATOM 5668 C CA . ALA B 1 389 ? 8.10048 14.42410 18.67569 1.000 8.80794 368 ALA B CA 1
ATOM 5669 C C . ALA B 1 389 ? 7.09861 15.30061 17.94452 1.000 8.06953 368 ALA B C 1
ATOM 5670 O O . ALA B 1 389 ? 6.91675 15.16194 16.73159 1.000 10.75259 368 ALA B O 1
ATOM 5672 N N . ILE B 1 390 ? 6.45292 16.19900 18.68366 1.000 6.60834 369 ILE B N 1
ATOM 5673 C CA . ILE B 1 390 ? 5.45851 17.11192 18.13444 1.000 7.74699 369 ILE B CA 1
ATOM 5674 C C . ILE B 1 390 ? 5.85273 18.53019 18.50960 1.000 8.90272 369 ILE B C 1
ATOM 5675 O O . ILE B 1 390 ? 6.06210 18.82660 19.69064 1.000 11.99469 369 ILE B O 1
ATOM 5680 N N . LEU B 1 391 ? 5.93863 19.40474 17.51265 1.000 11.02773 370 LEU B N 1
ATOM 5681 C CA . LEU B 1 391 ? 6.26799 20.80715 17.72551 1.000 13.79313 370 LEU B CA 1
ATOM 5682 C C . LEU B 1 391 ? 4.97627 21.61007 17.83046 1.000 15.15508 370 LEU B C 1
ATOM 5683 O O . LEU B 1 391 ? 4.14694 21.58134 16.91465 1.000 12.91544 370 LEU B O 1
ATOM 5688 N N . LEU B 1 392 ? 4.81276 22.32424 18.94097 1.000 13.48609 371 LEU B N 1
ATOM 5689 C CA . LEU B 1 392 ? 3.63954 23.14394 19.20198 1.000 14.42390 371 LEU B CA 1
ATOM 5690 C C . LEU B 1 392 ? 4.01248 24.61972 19.19142 1.000 20.69039 371 LEU B C 1
ATOM 5691 O O . LEU B 1 392 ? 5.15036 24.99240 19.49011 1.000 16.21452 371 LEU B O 1
ATOM 5696 N N . LYS B 1 393 ? 3.03668 25.45977 18.85437 1.000 17.66115 372 LYS B N 1
ATOM 5697 C CA . LYS B 1 393 ? 3.21856 26.90422 18.88848 1.000 21.55518 372 LYS B CA 1
ATOM 5698 C C . LYS B 1 393 ? 1.93523 27.55017 19.38523 1.000 24.05078 372 LYS B C 1
ATOM 5699 O O . LYS B 1 393 ? 0.85728 27.28263 18.84711 1.000 20.63281 372 LYS B O 1
ATOM 5705 N N . TRP B 1 394 ? 2.05437 28.39328 20.40749 1.000 19.46906 373 TRP B N 1
ATOM 5706 C CA . TRP B 1 394 ? 0.90588 29.10397 20.96188 1.000 19.69663 373 TRP B CA 1
ATOM 5707 C C . TRP B 1 394 ? 0.74152 30.47648 20.31655 1.000 26.02231 373 TRP B C 1
ATOM 5708 O O . TRP B 1 394 ? 1.46493 30.82257 19.38244 1.000 28.39089 373 TRP B O 1
#

Organism: NCBI:txid379530

Nearest PDB structures (foldseek):
  4jap-assembly1_D  TM=9.409E-01  e=4.439E-38  Mycobacterium tuberculosis
  1u0m-assembly1_B  TM=9.280E-01  e=9.203E-30  Streptomyces coelicolor A3(2)
  3oit-assembly1_A  TM=8.661E-01  e=1.497E-28  Oryza sativa Japonica Group
  3ale-assembly1_A  TM=8.497E-01  e=4.292E-28  Oryza sativa Japonica Group
  5ypt-assembly1_B  TM=8.177E-01  e=2.781E-28  Marchantia polymorpha

B-factor: mean 19.02, std 10.92, range [2.01, 78.52]